Protein AF-0000000075777734 (afdb_homodimer)

Nearest PDB structures (foldseek):
  2xh1-assembly1_B  TM=9.268E-01  e=5.596E-45  Homo sapiens
  4gdy-assembly1_B  TM=9.272E-01  e=5.596E-45  Homo sapiens
  6t8p-assembly1_B  TM=9.255E-01  e=2.211E-43  Homo sapiens
  6t8p-assembly1_A  TM=9.223E-01  e=2.759E-42  Homo sapiens
  3av7-assembly1_C  TM=8.295E-01  e=6.062E-33  Pyrococcus horikoshii OT3

Structure (mmCIF, N/CA/C/O backbone):
data_AF-0000000075777734-model_v1
#
loop_
_entity.id
_entity.type
_entity.pdbx_description
1 polymer 'Kynurenine/alpha-aminoadipate aminotransferase, mitochondrial'
#
loop_
_atom_site.group_PDB
_atom_site.id
_atom_site.type_symbol
_atom_site.label_atom_id
_atom_site.label_alt_id
_atom_site.label_comp_id
_atom_site.label_asym_id
_atom_site.label_entity_id
_atom_site.label_seq_id
_atom_site.pdbx_PDB_ins_code
_atom_site.Cartn_x
_atom_site.Cartn_y
_atom_site.Cartn_z
_atom_site.occupancy
_atom_site.B_iso_or_equiv
_atom_site.auth_seq_id
_atom_site.auth_comp_id
_atom_site.auth_asym_id
_atom_site.auth_atom_id
_atom_site.pdbx_PDB_model_num
ATOM 1 N N . MET A 1 1 ? 16.562 51.344 -42.406 1 36.31 1 MET A N 1
ATOM 2 C CA . MET A 1 1 ? 15.43 50.625 -41.812 1 36.31 1 MET A CA 1
ATOM 3 C C . MET A 1 1 ? 15.875 49.312 -41.188 1 36.31 1 MET A C 1
ATOM 5 O O . MET A 1 1 ? 15.148 48.719 -40.406 1 36.31 1 MET A O 1
ATOM 9 N N . LYS A 1 2 ? 17 48.844 -41.688 1 43.5 2 LYS A N 1
ATOM 10 C CA . LYS A 1 2 ? 17.5 47.531 -41.25 1 43.5 2 LYS A CA 1
ATOM 11 C C . LYS A 1 2 ? 18.203 47.625 -39.906 1 43.5 2 LYS A C 1
ATOM 13 O O . LYS A 1 2 ? 18.219 46.656 -39.156 1 43.5 2 LYS A O 1
ATOM 18 N N . LYS A 1 3 ? 18.938 48.688 -39.562 1 49.81 3 LYS A N 1
ATOM 19 C CA . LYS A 1 3 ? 19.656 48.781 -38.281 1 49.81 3 LYS A CA 1
ATOM 20 C C . LYS A 1 3 ? 18.688 48.875 -37.125 1 49.81 3 LYS A C 1
ATOM 22 O O . LYS A 1 3 ? 18.969 48.375 -36.031 1 49.81 3 LYS A O 1
ATOM 27 N N . GLU A 1 4 ? 17.547 49.562 -37.375 1 45.34 4 GLU A N 1
ATOM 28 C CA . GLU A 1 4 ? 16.609 49.656 -36.25 1 45.34 4 GLU A CA 1
ATOM 29 C C . GLU A 1 4 ? 15.945 48.312 -35.969 1 45.34 4 GLU A C 1
ATOM 31 O O . GLU A 1 4 ? 15.547 48.062 -34.812 1 45.34 4 GLU A O 1
ATOM 36 N N . LEU A 1 5 ? 15.844 47.375 -36.906 1 46.91 5 LEU A N 1
ATOM 37 C CA . LEU A 1 5 ? 15.242 46.062 -36.688 1 46.91 5 LEU A CA 1
ATOM 38 C C . LEU A 1 5 ? 16.188 45.156 -35.875 1 46.91 5 LEU A C 1
ATOM 40 O O . LEU A 1 5 ? 15.75 44.438 -34.969 1 46.91 5 LEU A O 1
ATOM 44 N N . VAL A 1 6 ? 17.5 45.25 -36.062 1 50.84 6 VAL A N 1
ATOM 45 C CA . VAL A 1 6 ? 18.406 44.375 -35.344 1 50.84 6 VAL A CA 1
ATOM 46 C C . VAL A 1 6 ? 18.453 44.812 -33.875 1 50.84 6 VAL A C 1
ATOM 48 O O . VAL A 1 6 ? 18.562 43.938 -32.969 1 50.84 6 VAL A O 1
ATOM 51 N N . LYS A 1 7 ? 18.344 46.125 -33.562 1 44.66 7 LYS A N 1
ATOM 52 C CA . LYS A 1 7 ? 18.328 46.562 -32.188 1 44.66 7 LYS A CA 1
ATOM 53 C C . LYS A 1 7 ? 17.047 46.156 -31.484 1 44.66 7 LYS A C 1
ATOM 55 O O . LYS A 1 7 ? 17.062 45.812 -30.297 1 44.66 7 LYS A O 1
ATOM 60 N N . ARG A 1 8 ? 15.945 46.094 -32.219 1 43.28 8 ARG A N 1
ATOM 61 C CA . ARG A 1 8 ? 14.711 45.625 -31.594 1 43.28 8 ARG A CA 1
ATOM 62 C C . ARG A 1 8 ? 14.75 44.125 -31.359 1 43.28 8 ARG A C 1
ATOM 64 O O . ARG A 1 8 ? 14.234 43.656 -30.344 1 43.28 8 ARG A O 1
ATOM 71 N N . LEU A 1 9 ? 15.383 43.344 -32.25 1 47.84 9 LEU A N 1
ATOM 72 C CA . LEU A 1 9 ? 15.508 41.906 -32.031 1 47.84 9 LEU A CA 1
ATOM 73 C C . LEU A 1 9 ? 16.469 41.594 -30.875 1 47.84 9 LEU A C 1
ATOM 75 O O . LEU A 1 9 ? 16.234 40.719 -30.062 1 47.84 9 LEU A O 1
ATOM 79 N N . LEU A 1 10 ? 17.547 42.375 -30.734 1 47.16 10 LEU A N 1
ATOM 80 C CA . LEU A 1 10 ? 18.453 42.156 -29.609 1 47.16 10 LEU A CA 1
ATOM 81 C C . LEU A 1 10 ? 17.828 42.562 -28.297 1 47.16 10 LEU A C 1
ATOM 83 O O . LEU A 1 10 ? 18.016 41.938 -27.266 1 47.16 10 LEU A O 1
ATOM 87 N N . ARG A 1 11 ? 16.953 43.594 -28.312 1 46.25 11 ARG A N 1
ATOM 88 C CA . ARG A 1 11 ? 16.25 43.969 -27.094 1 46.25 11 ARG A CA 1
ATOM 89 C C . ARG A 1 11 ? 15.188 42.938 -26.75 1 46.25 11 ARG A C 1
ATOM 91 O O . ARG A 1 11 ? 14.922 42.656 -25.562 1 46.25 11 ARG A O 1
ATOM 98 N N . THR A 1 12 ? 14.562 42.375 -27.766 1 46.41 12 THR A N 1
ATOM 99 C CA . THR A 1 12 ? 13.602 41.312 -27.484 1 46.41 12 THR A CA 1
ATOM 100 C C . THR A 1 12 ? 14.32 40.062 -26.984 1 46.41 12 THR A C 1
ATOM 102 O O . THR A 1 12 ? 13.82 39.344 -26.094 1 46.41 12 THR A O 1
ATOM 105 N N . HIS A 1 13 ? 15.523 39.844 -27.453 1 48.22 13 HIS A N 1
ATOM 106 C CA . HIS A 1 13 ? 16.297 38.719 -26.922 1 48.22 13 HIS A CA 1
ATOM 107 C C . HIS A 1 13 ? 16.734 39 -25.484 1 48.22 13 HIS A C 1
ATOM 109 O O . HIS A 1 13 ? 16.766 38.062 -24.656 1 48.22 13 HIS A O 1
ATOM 115 N N . GLN A 1 14 ? 17.047 40.219 -25.203 1 45.22 14 GLN A N 1
ATOM 116 C CA . GLN A 1 14 ? 17.438 40.531 -23.828 1 45.22 14 GLN A CA 1
ATOM 117 C C . GLN A 1 14 ? 16.234 40.469 -22.891 1 45.22 14 GLN A C 1
ATOM 119 O O . GLN A 1 14 ? 16.344 40.031 -21.75 1 45.22 14 GLN A O 1
ATOM 124 N N . VAL A 1 15 ? 15.07 40.844 -23.406 1 46.69 15 VAL A N 1
ATOM 125 C CA . VAL A 1 15 ? 13.875 40.75 -22.578 1 46.69 15 VAL A CA 1
ATOM 126 C C . VAL A 1 15 ? 13.477 39.281 -22.391 1 46.69 15 VAL A C 1
ATOM 128 O O . VAL A 1 15 ? 13.094 38.875 -21.297 1 46.69 15 VAL A O 1
ATOM 131 N N . PHE A 1 16 ? 13.703 38.469 -23.406 1 43.38 16 PHE A N 1
ATOM 132 C CA . PHE A 1 16 ? 13.414 37.031 -23.25 1 43.38 16 PHE A CA 1
ATOM 133 C C . PHE A 1 16 ? 14.398 36.375 -22.297 1 43.38 16 PHE A C 1
ATOM 135 O O . PHE A 1 16 ? 14.023 35.531 -21.484 1 43.38 16 PHE A O 1
ATOM 142 N N . CYS A 1 17 ? 15.648 36.812 -22.359 1 41.97 17 CYS A N 1
ATOM 143 C CA . CYS A 1 17 ? 16.641 36.281 -21.422 1 41.97 17 CYS A CA 1
ATOM 144 C C . CYS A 1 17 ? 16.375 36.781 -20 1 41.97 17 CYS A C 1
ATOM 146 O O . CYS A 1 17 ? 16.578 36.062 -19.031 1 41.97 17 CYS A O 1
ATOM 148 N N . LEU A 1 18 ? 15.93 37.969 -19.875 1 42.34 18 LEU A N 1
ATOM 149 C CA . LEU A 1 18 ? 15.633 38.531 -18.562 1 42.34 18 LEU A CA 1
ATOM 150 C C . LEU A 1 18 ? 14.359 37.906 -17.984 1 42.34 18 LEU A C 1
ATOM 152 O O . LEU A 1 18 ? 14.289 37.594 -16.797 1 42.34 18 LEU A O 1
ATOM 156 N N . VAL A 1 19 ? 13.398 37.75 -18.844 1 39.91 19 VAL A N 1
ATOM 157 C CA . VAL A 1 19 ? 12.18 37.062 -18.406 1 39.91 19 VAL A CA 1
ATOM 158 C C . VAL A 1 19 ? 12.477 35.625 -18.062 1 39.91 19 VAL A C 1
ATOM 160 O O . VAL A 1 19 ? 11.984 35.094 -17.062 1 39.91 19 VAL A O 1
ATOM 163 N N . ARG A 1 20 ? 13.312 35.062 -18.812 1 44.69 20 ARG A N 1
ATOM 164 C CA . ARG A 1 20 ? 13.75 33.688 -18.484 1 44.69 20 ARG A CA 1
ATOM 165 C C . ARG A 1 20 ? 14.57 33.688 -17.188 1 44.69 20 ARG A C 1
ATOM 167 O O . ARG A 1 20 ? 14.406 32.781 -16.359 1 44.69 20 ARG A O 1
ATOM 174 N N . ASN A 1 21 ? 15.43 34.594 -17.078 1 46.38 21 ASN A N 1
ATOM 175 C CA . ASN A 1 21 ? 16.266 34.719 -15.883 1 46.38 21 ASN A CA 1
ATOM 176 C C . ASN A 1 21 ? 15.43 35.031 -14.648 1 46.38 21 ASN A C 1
ATOM 178 O O . ASN A 1 21 ? 15.664 34.5 -13.562 1 46.38 21 ASN A O 1
ATOM 182 N N . ASN A 1 22 ? 14.461 35.906 -14.766 1 45.31 22 ASN A N 1
ATOM 183 C CA . ASN A 1 22 ? 13.594 36.25 -13.641 1 45.31 22 ASN A CA 1
ATOM 184 C C . ASN A 1 22 ? 12.648 35.094 -13.305 1 45.31 22 ASN A C 1
ATOM 186 O O . ASN A 1 22 ? 12.359 34.844 -12.133 1 45.31 22 ASN A O 1
ATOM 190 N N . SER A 1 23 ? 12.195 34.5 -14.352 1 48.75 23 SER A N 1
ATOM 191 C CA . SER A 1 23 ? 11.344 33.312 -14.148 1 48.75 23 SER A CA 1
ATOM 192 C C . SER A 1 23 ? 12.117 32.188 -13.492 1 48.75 23 SER A C 1
ATOM 194 O O . SER A 1 23 ? 11.602 31.516 -12.594 1 48.75 23 SER A O 1
ATOM 196 N N . THR A 1 24 ? 13.32 32.031 -13.883 1 54.84 24 THR A N 1
ATOM 197 C CA . THR A 1 24 ? 14.156 31 -13.305 1 54.84 24 THR A CA 1
ATOM 198 C C . THR A 1 24 ? 14.5 31.328 -11.852 1 54.84 24 THR A C 1
ATOM 200 O O . THR A 1 24 ? 14.5 30.453 -10.992 1 54.84 24 THR A O 1
ATOM 203 N N . LYS A 1 25 ? 14.734 32.625 -11.461 1 50.94 25 LYS A N 1
ATOM 204 C CA . LYS A 1 25 ? 15.055 33.031 -10.102 1 50.94 25 LYS A CA 1
ATOM 205 C C . LYS A 1 25 ? 13.852 32.875 -9.18 1 50.94 25 LYS A C 1
ATOM 207 O O . LYS A 1 25 ? 13.992 32.469 -8.023 1 50.94 25 LYS A O 1
ATOM 212 N N . SER A 1 26 ? 12.758 33.25 -9.805 1 60.56 26 SER A N 1
ATOM 213 C CA . SER A 1 26 ? 11.523 33.125 -9.031 1 60.56 26 SER A CA 1
ATOM 214 C C . SER A 1 26 ? 11.211 31.656 -8.734 1 60.56 26 SER A C 1
ATOM 216 O O . SER A 1 26 ? 10.836 31.312 -7.609 1 60.56 26 SER A O 1
ATOM 218 N N . VAL A 1 27 ? 11.547 30.859 -9.695 1 70 27 VAL A N 1
ATOM 219 C CA . VAL A 1 27 ? 11.383 29.422 -9.5 1 70 27 VAL A CA 1
ATOM 220 C C . VAL A 1 27 ? 12.359 28.922 -8.438 1 70 27 VAL A C 1
ATOM 222 O O . VAL A 1 27 ? 11.977 28.172 -7.535 1 70 27 VAL A O 1
ATOM 225 N N . ASP A 1 28 ? 13.484 29.469 -8.516 1 70.5 28 ASP A N 1
ATOM 226 C CA . ASP A 1 28 ? 14.539 29 -7.621 1 70.5 28 ASP A CA 1
ATOM 227 C C . ASP A 1 28 ? 14.234 29.359 -6.168 1 70.5 28 ASP A C 1
ATOM 229 O O . ASP A 1 28 ? 14.461 28.547 -5.262 1 70.5 28 ASP A O 1
ATOM 233 N N . ASN A 1 29 ? 13.672 30.484 -5.988 1 78.69 29 ASN A N 1
ATOM 234 C CA . ASN A 1 29 ? 13.383 30.906 -4.621 1 78.69 29 ASN A CA 1
ATOM 235 C C . ASN A 1 29 ? 12.195 30.141 -4.039 1 78.69 29 ASN A C 1
ATOM 237 O O . ASN A 1 29 ? 12.172 29.844 -2.842 1 78.69 29 ASN A O 1
ATOM 241 N N . PHE A 1 30 ? 11.328 29.75 -4.883 1 84.88 30 PHE A N 1
ATOM 242 C CA . PHE A 1 30 ? 10.133 29.031 -4.449 1 84.88 30 PHE A CA 1
ATOM 243 C C . PHE A 1 30 ? 10.477 27.609 -4.016 1 84.88 30 PHE A C 1
ATOM 245 O O . PHE A 1 30 ? 9.828 27.062 -3.127 1 84.88 30 PHE A O 1
ATOM 252 N N . LEU A 1 31 ? 11.5 27.094 -4.586 1 88.25 31 LEU A N 1
ATOM 253 C CA . LEU A 1 31 ? 11.852 25.703 -4.344 1 88.25 31 LEU A CA 1
ATOM 254 C C . LEU A 1 31 ? 13.031 25.594 -3.383 1 88.25 31 LEU A C 1
ATOM 256 O O . LEU A 1 31 ? 13.703 24.562 -3.324 1 88.25 31 LEU A O 1
ATOM 260 N N . LYS A 1 32 ? 13.289 26.641 -2.619 1 90.19 32 LYS A N 1
ATOM 261 C CA . LYS A 1 32 ? 14.445 26.625 -1.736 1 90.19 32 LYS A CA 1
ATOM 262 C C . LYS A 1 32 ? 14.047 26.297 -0.302 1 90.19 32 LYS A C 1
ATOM 264 O O . LYS A 1 32 ? 13.43 27.109 0.381 1 90.19 32 LYS A O 1
ATOM 269 N N . PHE A 1 33 ? 14.523 25.172 0.174 1 95 33 PHE A N 1
ATOM 270 C CA . PHE A 1 33 ? 14.242 24.719 1.535 1 95 33 PHE A CA 1
ATOM 271 C C . PHE A 1 33 ? 15.523 24.312 2.25 1 95 33 PHE A C 1
ATOM 273 O O . PHE A 1 33 ? 15.555 23.312 2.967 1 95 33 PHE A O 1
ATOM 280 N N . TYR A 1 34 ? 16.625 25.016 2.037 1 93.38 34 TYR A N 1
ATOM 281 C CA . TYR A 1 34 ? 17.906 24.844 2.691 1 93.38 34 TYR A CA 1
ATOM 282 C C . TYR A 1 34 ? 18.516 26.188 3.07 1 93.38 34 TYR A C 1
ATOM 284 O O . TYR A 1 34 ? 18.125 27.234 2.531 1 93.38 34 TYR A O 1
ATOM 292 N N . SER A 1 35 ? 19.406 26.109 4.066 1 87.75 35 SER A N 1
ATOM 293 C CA . SER A 1 35 ? 20.094 27.328 4.492 1 87.75 35 SER A CA 1
ATOM 294 C C . SER A 1 35 ? 21.375 27.547 3.674 1 87.75 35 SER A C 1
ATOM 296 O O . SER A 1 35 ? 22 26.578 3.238 1 87.75 35 SER A O 1
ATOM 298 N N . GLU A 1 36 ? 21.641 28.75 3.299 1 76.94 36 GLU A N 1
ATOM 299 C CA . GLU A 1 36 ? 22.875 29.062 2.586 1 76.94 36 GLU A CA 1
ATOM 300 C C . GLU A 1 36 ? 24.094 28.859 3.48 1 76.94 36 GLU A C 1
ATOM 302 O O . GLU A 1 36 ? 25.188 28.562 2.99 1 76.94 36 GLU A O 1
ATOM 307 N N . GLN A 1 37 ? 24.047 29.078 4.832 1 64.5 37 GLN A N 1
ATOM 308 C CA . GLN A 1 37 ? 25.156 28.938 5.762 1 64.5 37 GLN A CA 1
ATOM 309 C C . GLN A 1 37 ? 25.344 27.484 6.172 1 64.5 37 GLN A C 1
ATOM 311 O O . GLN A 1 37 ? 24.453 26.859 6.754 1 64.5 37 GLN A O 1
ATOM 316 N N . ASN A 1 38 ? 25.922 26.719 5.328 1 54.91 38 ASN A N 1
ATOM 317 C CA . ASN A 1 38 ? 26.156 25.312 5.633 1 54.91 38 ASN A CA 1
ATOM 318 C C . ASN A 1 38 ? 26.906 25.141 6.949 1 54.91 38 ASN A C 1
ATOM 320 O O . ASN A 1 38 ? 28.141 25.234 6.984 1 54.91 38 ASN A O 1
ATOM 324 N N . CYS A 1 39 ? 26.422 25.625 7.945 1 50.66 39 CYS A N 1
ATOM 325 C CA . CYS A 1 39 ? 27.25 25.391 9.133 1 50.66 39 CYS A CA 1
ATOM 326 C C . CYS A 1 39 ? 27.344 23.906 9.445 1 50.66 39 CYS A C 1
ATOM 328 O O . CYS A 1 39 ? 26.562 23.375 10.234 1 50.66 39 CYS A O 1
ATOM 330 N N . VAL A 1 40 ? 27.719 23.094 8.5 1 51.97 40 VAL A N 1
ATOM 331 C CA . VAL A 1 40 ? 27.891 21.672 8.773 1 51.97 40 VAL A CA 1
ATOM 332 C C . VAL A 1 40 ? 28.844 21.5 9.961 1 51.97 40 VAL A C 1
ATOM 334 O O . VAL A 1 40 ? 30.047 21.719 9.836 1 51.97 40 VAL A O 1
ATOM 337 N N . THR A 1 41 ? 28.531 21.953 11.094 1 56.72 41 THR A N 1
ATOM 338 C CA . THR A 1 41 ? 29.453 21.594 12.164 1 56.72 41 THR A CA 1
ATOM 339 C C . THR A 1 41 ? 29.453 20.094 12.414 1 56.72 41 THR A C 1
ATOM 341 O O . THR A 1 41 ? 28.391 19.469 12.477 1 56.72 41 THR A O 1
ATOM 344 N N . ASN A 1 42 ? 30.484 19.344 11.953 1 66.94 42 ASN A N 1
ATOM 345 C CA . ASN A 1 42 ? 30.844 17.953 12.195 1 66.94 42 ASN A CA 1
ATOM 346 C C . ASN A 1 42 ? 30.844 17.625 13.688 1 66.94 42 ASN A C 1
ATOM 348 O O . ASN A 1 42 ? 31.812 17.062 14.195 1 66.94 42 ASN A O 1
ATOM 352 N N . LYS A 1 43 ? 29.859 18.062 14.367 1 84.69 43 LYS A N 1
ATOM 353 C CA . LYS A 1 43 ? 29.781 17.875 15.812 1 84.69 43 LYS A CA 1
ATOM 354 C C . LYS A 1 43 ? 29.484 16.422 16.156 1 84.69 43 LYS A C 1
ATOM 356 O O . LYS A 1 43 ? 29.969 15.906 17.172 1 84.69 43 LYS A O 1
ATOM 361 N N . TYR A 1 44 ? 28.75 15.758 15.266 1 93.38 44 TYR A N 1
ATOM 362 C CA . TYR A 1 44 ? 28.344 14.383 15.523 1 93.38 44 TYR A CA 1
ATOM 363 C C . TYR A 1 44 ? 28.766 13.469 14.383 1 93.38 44 TYR A C 1
ATOM 365 O O . TYR A 1 44 ? 28.906 13.906 13.234 1 93.38 44 TYR A O 1
ATOM 373 N N . ARG A 1 45 ? 28.969 12.266 14.703 1 93.56 45 ARG A N 1
ATOM 374 C CA . ARG A 1 45 ? 29.391 11.305 13.688 1 93.56 45 ARG A CA 1
ATOM 375 C C . ARG A 1 45 ? 28.203 10.867 12.82 1 93.56 45 ARG A C 1
ATOM 377 O O . ARG A 1 45 ? 27.078 10.758 13.312 1 93.56 45 ARG A O 1
ATOM 384 N N . VAL A 1 46 ? 28.578 10.562 11.586 1 96.06 46 VAL A N 1
ATOM 385 C CA . VAL A 1 46 ? 27.578 10.023 10.664 1 96.06 46 VAL A CA 1
ATOM 386 C C . VAL A 1 46 ? 27.266 8.578 11.039 1 96.06 46 VAL A C 1
ATOM 388 O O . VAL A 1 46 ? 28.172 7.789 11.32 1 96.06 46 VAL A O 1
ATOM 391 N N . LEU A 1 47 ? 26.016 8.242 11.062 1 97.56 47 LEU A N 1
ATOM 392 C CA . LEU A 1 47 ? 25.609 6.879 11.375 1 97.56 47 LEU A CA 1
ATOM 393 C C . LEU A 1 47 ? 26.016 5.922 10.258 1 97.56 47 LEU A C 1
ATOM 395 O O . LEU A 1 47 ? 25.938 6.277 9.078 1 97.56 47 LEU A O 1
ATOM 399 N N . THR A 1 48 ? 26.422 4.691 10.641 1 96.38 48 THR A N 1
ATOM 400 C CA . THR A 1 48 ? 26.75 3.621 9.703 1 96.38 48 THR A CA 1
ATOM 401 C C . THR A 1 48 ? 25.594 2.617 9.625 1 96.38 48 THR A C 1
ATOM 403 O O . THR A 1 48 ? 24.656 2.676 10.422 1 96.38 48 THR A O 1
ATOM 406 N N . GLY A 1 49 ? 25.734 1.751 8.664 1 95.94 49 GLY A N 1
ATOM 407 C CA . GLY A 1 49 ? 24.75 0.702 8.539 1 95.94 49 GLY A CA 1
ATOM 408 C C . GLY A 1 49 ? 24.5 -0.049 9.828 1 95.94 49 GLY A C 1
ATOM 409 O O . GLY A 1 49 ? 23.359 -0.365 10.164 1 95.94 49 GLY A O 1
ATOM 410 N N . GLN A 1 50 ? 25.5 -0.339 10.555 1 96.06 50 GLN A N 1
ATOM 411 C CA . GLN A 1 50 ? 25.422 -1.095 11.797 1 96.06 50 GLN A CA 1
ATOM 412 C C . GLN A 1 50 ? 24.703 -0.296 12.883 1 96.06 50 GLN A C 1
ATOM 414 O O . GLN A 1 50 ? 24.016 -0.87 13.734 1 96.06 50 GLN A O 1
ATOM 419 N N . ASP A 1 51 ? 24.859 1.043 12.875 1 97.62 51 ASP A N 1
ATOM 420 C CA . ASP A 1 51 ? 24.25 1.902 13.891 1 97.62 51 ASP A CA 1
ATOM 421 C C . ASP A 1 51 ? 22.734 1.852 13.805 1 97.62 51 ASP A C 1
ATOM 423 O O . ASP A 1 51 ? 22.047 2.029 14.812 1 97.62 51 ASP A O 1
ATOM 427 N N . TYR A 1 52 ? 22.203 1.524 12.633 1 98.31 52 TYR A N 1
ATOM 428 C CA . TYR A 1 52 ? 20.766 1.577 12.422 1 98.31 52 TYR A CA 1
ATOM 429 C C . TYR A 1 52 ? 20.078 0.333 12.992 1 98.31 52 TYR A C 1
ATOM 431 O O . TYR A 1 52 ? 18.859 0.302 13.148 1 98.31 52 TYR A O 1
ATOM 439 N N . VAL A 1 53 ? 20.797 -0.722 13.297 1 97.25 53 VAL A N 1
ATOM 440 C CA . VAL A 1 53 ? 20.25 -2.004 13.727 1 97.25 53 VAL A CA 1
ATOM 441 C C . VAL A 1 53 ? 19.375 -1.803 14.969 1 97.25 53 VAL A C 1
ATOM 443 O O . VAL A 1 53 ? 18.328 -2.438 15.109 1 97.25 53 VAL A O 1
ATOM 446 N N . ARG A 1 54 ? 19.75 -0.929 15.836 1 96.62 54 ARG A N 1
ATOM 447 C CA . ARG A 1 54 ? 19.016 -0.726 17.078 1 96.62 54 ARG A CA 1
ATOM 448 C C . ARG A 1 54 ? 17.625 -0.141 16.812 1 96.62 54 ARG A C 1
ATOM 450 O O . ARG A 1 54 ? 16.734 -0.235 17.656 1 96.62 54 ARG A O 1
ATOM 457 N N . PHE A 1 55 ? 17.516 0.57 15.703 1 98.25 55 PHE A N 1
ATOM 458 C CA . PHE A 1 55 ? 16.25 1.23 15.391 1 98.25 55 PHE A CA 1
ATOM 459 C C . PHE A 1 55 ? 15.281 0.258 14.742 1 98.25 55 PHE A C 1
ATOM 461 O O . PHE A 1 55 ? 14.062 0.485 14.758 1 98.25 55 PHE A O 1
ATOM 468 N N . ILE A 1 56 ? 15.766 -0.795 14.125 1 98.25 56 ILE A N 1
ATOM 469 C CA . ILE A 1 56 ? 14.969 -1.684 13.281 1 98.25 56 ILE A CA 1
ATOM 470 C C . ILE A 1 56 ? 14.195 -2.668 14.156 1 98.25 56 ILE A C 1
ATOM 472 O O . ILE A 1 56 ? 14.773 -3.301 15.047 1 98.25 56 ILE A O 1
ATOM 476 N N . SER A 1 57 ? 12.875 -2.766 13.953 1 97.94 57 SER A N 1
ATOM 477 C CA . SER A 1 57 ? 12.023 -3.689 14.703 1 97.94 57 SER A CA 1
ATOM 478 C C . SER A 1 57 ? 12.367 -5.141 14.375 1 97.94 57 SER A C 1
ATOM 480 O O . SER A 1 57 ? 12.922 -5.43 13.312 1 97.94 57 SER A O 1
ATOM 482 N N . LYS A 1 58 ? 12 -6.035 15.258 1 96.56 58 LYS A N 1
ATOM 483 C CA . LYS A 1 58 ? 12.219 -7.461 15.055 1 96.56 58 LYS A CA 1
ATOM 484 C C . LYS A 1 58 ? 11.484 -7.961 13.812 1 96.56 58 LYS A C 1
ATOM 486 O O . LYS A 1 58 ? 12.062 -8.68 12.992 1 96.56 58 LYS A O 1
ATOM 491 N N . LYS A 1 59 ? 10.289 -7.605 13.68 1 95.69 59 LYS A N 1
ATOM 492 C CA . LYS A 1 59 ? 9.477 -8.023 12.547 1 95.69 59 LYS A CA 1
ATOM 493 C C . LYS A 1 59 ? 10.117 -7.617 11.227 1 95.69 59 LYS A C 1
ATOM 495 O O . LYS A 1 59 ? 10.211 -8.422 10.297 1 95.69 59 LYS A O 1
ATOM 500 N N . ASN A 1 60 ? 10.516 -6.402 11.156 1 96.31 60 ASN A N 1
ATOM 501 C CA . ASN A 1 60 ? 11.109 -5.906 9.914 1 96.31 60 ASN A CA 1
ATOM 502 C C . ASN A 1 60 ? 12.461 -6.562 9.633 1 96.31 60 ASN A C 1
ATOM 504 O O . ASN A 1 60 ? 12.828 -6.777 8.477 1 96.31 60 ASN A O 1
ATOM 508 N N . SER A 1 61 ? 13.211 -6.887 10.68 1 96.62 61 SER A N 1
ATOM 509 C CA . SER A 1 61 ? 14.523 -7.508 10.516 1 96.62 61 SER A CA 1
ATOM 510 C C . SER A 1 61 ? 14.406 -8.891 9.891 1 96.62 61 SER A C 1
ATOM 512 O O . SER A 1 61 ? 15.383 -9.414 9.344 1 96.62 61 SER A O 1
ATOM 514 N N . LEU A 1 62 ? 13.227 -9.453 9.891 1 95.69 62 LEU A N 1
ATOM 515 C CA . LEU A 1 62 ? 13.008 -10.812 9.414 1 95.69 62 LEU A CA 1
ATOM 516 C C . LEU A 1 62 ? 12.578 -10.812 7.949 1 95.69 62 LEU A C 1
ATOM 518 O O . LEU A 1 62 ? 12.461 -11.867 7.328 1 95.69 62 LEU A O 1
ATOM 522 N N . ARG A 1 63 ? 12.383 -9.633 7.406 1 95.44 63 ARG A N 1
ATOM 523 C CA . ARG A 1 63 ? 11.992 -9.562 6 1 95.44 63 ARG A CA 1
ATOM 524 C C . ARG A 1 63 ? 13.156 -9.922 5.086 1 95.44 63 ARG A C 1
ATOM 526 O O . ARG A 1 63 ? 14.305 -9.555 5.355 1 95.44 63 ARG A O 1
ATOM 533 N N . GLU A 1 64 ? 12.883 -10.656 4.059 1 91.19 64 GLU A N 1
ATOM 534 C CA . GLU A 1 64 ? 13.836 -11.094 3.045 1 91.19 64 GLU A CA 1
ATOM 535 C C . GLU A 1 64 ? 13.336 -10.773 1.639 1 91.19 64 GLU A C 1
ATOM 537 O O . GLU A 1 64 ? 12.125 -10.672 1.415 1 91.19 64 GLU A O 1
ATOM 542 N N . PRO A 1 65 ? 14.266 -10.57 0.814 1 87.25 65 PRO A N 1
ATOM 543 C CA . PRO A 1 65 ? 13.828 -10.312 -0.561 1 87.25 65 PRO A CA 1
ATOM 544 C C . PRO A 1 65 ? 13.25 -11.555 -1.234 1 87.25 65 PRO A C 1
ATOM 546 O O . PRO A 1 65 ? 13.609 -12.68 -0.884 1 87.25 65 PRO A O 1
ATOM 549 N N . ALA A 1 66 ? 12.344 -11.258 -2.129 1 83.44 66 ALA A N 1
ATOM 550 C CA . ALA A 1 66 ? 11.914 -12.336 -3.014 1 83.44 66 ALA A CA 1
ATOM 551 C C . ALA A 1 66 ? 12.992 -12.656 -4.051 1 83.44 66 ALA A C 1
ATOM 553 O O . ALA A 1 66 ? 13.484 -11.758 -4.734 1 83.44 66 ALA A O 1
ATOM 554 N N . LEU A 1 67 ? 13.328 -13.859 -4.148 1 78.62 67 LEU A N 1
ATOM 555 C CA . LEU A 1 67 ? 14.367 -14.273 -5.086 1 78.62 67 LEU A CA 1
ATOM 556 C C . LEU A 1 67 ? 13.992 -13.883 -6.512 1 78.62 67 LEU A C 1
ATOM 558 O O . LEU A 1 67 ? 14.859 -13.508 -7.305 1 78.62 67 LEU A O 1
ATOM 562 N N . THR A 1 68 ? 12.766 -13.945 -6.742 1 74.62 68 THR A N 1
ATOM 563 C CA . THR A 1 68 ? 12.305 -13.578 -8.078 1 74.62 68 THR A CA 1
ATOM 564 C C . THR A 1 68 ? 12.586 -12.102 -8.359 1 74.62 68 THR A C 1
ATOM 566 O O . THR A 1 68 ? 12.969 -11.742 -9.469 1 74.62 68 THR A O 1
ATOM 569 N N . ARG A 1 69 ? 12.477 -11.383 -7.383 1 70.88 69 ARG A N 1
ATOM 570 C CA . ARG A 1 69 ? 12.711 -9.953 -7.551 1 70.88 69 ARG A CA 1
ATOM 571 C C . ARG A 1 69 ? 14.195 -9.656 -7.688 1 70.88 69 ARG A C 1
ATOM 573 O O . ARG A 1 69 ? 14.594 -8.758 -8.438 1 70.88 69 ARG A O 1
ATOM 580 N N . LEU A 1 70 ? 14.938 -10.422 -7.023 1 69.88 70 LEU A N 1
ATOM 581 C CA . LEU A 1 70 ? 16.391 -10.305 -7.145 1 69.88 70 LEU A CA 1
ATOM 582 C C . LEU A 1 70 ? 16.844 -10.656 -8.555 1 69.88 70 LEU A C 1
ATOM 584 O O . LEU A 1 70 ? 17.688 -9.969 -9.133 1 69.88 70 LEU A O 1
ATOM 588 N N . LEU A 1 71 ? 16.172 -11.57 -9.062 1 71.19 71 LEU A N 1
ATOM 589 C CA . LEU A 1 71 ? 16.531 -12.016 -10.398 1 71.19 71 LEU A CA 1
ATOM 590 C C . LEU A 1 71 ? 16.078 -11 -11.445 1 71.19 71 LEU A C 1
ATOM 592 O O . LEU A 1 71 ? 16.797 -10.758 -12.43 1 71.19 71 LEU A O 1
ATOM 596 N N . ALA A 1 72 ? 14.914 -10.43 -11.148 1 64.69 72 ALA A N 1
ATOM 597 C CA . ALA A 1 72 ? 14.445 -9.375 -12.047 1 64.69 72 ALA A CA 1
ATOM 598 C C . ALA A 1 72 ? 15.43 -8.203 -12.07 1 64.69 72 ALA A C 1
ATOM 600 O O . ALA A 1 72 ? 15.719 -7.656 -13.133 1 64.69 72 ALA A O 1
ATOM 601 N N . ALA A 1 73 ? 15.914 -7.93 -10.906 1 63.34 73 ALA A N 1
ATOM 602 C CA . ALA A 1 73 ? 16.891 -6.848 -10.797 1 63.34 73 ALA A CA 1
ATOM 603 C C . ALA A 1 73 ? 18.188 -7.203 -11.516 1 63.34 73 ALA A C 1
ATOM 605 O O . ALA A 1 73 ? 18.797 -6.355 -12.18 1 63.34 73 ALA A O 1
ATOM 606 N N . LEU A 1 74 ? 18.562 -8.445 -11.461 1 65.88 74 LEU A N 1
ATOM 607 C CA . LEU A 1 74 ? 19.781 -8.922 -12.109 1 65.88 74 LEU A CA 1
ATOM 608 C C . LEU A 1 74 ? 19.609 -8.953 -13.625 1 65.88 74 LEU A C 1
ATOM 610 O O . LEU A 1 74 ? 20.531 -8.602 -14.367 1 65.88 74 LEU A O 1
ATOM 614 N N . ALA A 1 75 ? 18.391 -9.258 -14.016 1 65.38 75 ALA A N 1
ATOM 615 C CA . ALA A 1 75 ? 18.078 -9.32 -15.438 1 65.38 75 ALA A CA 1
ATOM 616 C C . ALA A 1 75 ? 18.203 -7.949 -16.094 1 65.38 75 ALA A C 1
ATOM 618 O O . ALA A 1 75 ? 18.641 -7.832 -17.234 1 65.38 75 ALA A O 1
ATOM 619 N N . CYS A 1 76 ? 17.828 -6.965 -15.289 1 59.06 76 CYS A N 1
ATOM 620 C CA . CYS A 1 76 ? 17.906 -5.602 -15.797 1 59.06 76 CYS A CA 1
ATOM 621 C C . CYS A 1 76 ? 19.344 -5.176 -16.031 1 59.06 76 CYS A C 1
ATOM 623 O O . CYS A 1 76 ? 19.609 -4.281 -16.828 1 59.06 76 CYS A O 1
ATOM 625 N N . LYS A 1 77 ? 20.281 -5.859 -15.367 1 60.62 77 LYS A N 1
ATOM 626 C CA . LYS A 1 77 ? 21.688 -5.504 -15.469 1 60.62 77 LYS A CA 1
ATOM 627 C C . LYS A 1 77 ? 22.375 -6.289 -16.578 1 60.62 77 LYS A C 1
ATOM 629 O O . LYS A 1 77 ? 23.516 -5.992 -16.953 1 60.62 77 LYS A O 1
ATOM 634 N N . MET A 1 78 ? 21.75 -7.207 -17.016 1 63.31 78 MET A N 1
ATOM 635 C CA . MET A 1 78 ? 22.375 -8.078 -18.016 1 63.31 78 MET A CA 1
ATOM 636 C C . MET A 1 78 ? 22.312 -7.445 -19.406 1 63.31 78 MET A C 1
ATOM 638 O O . MET A 1 78 ? 21.469 -6.578 -19.656 1 63.31 78 MET A O 1
ATOM 642 N N . ASP A 1 79 ? 23.234 -7.855 -20.141 1 66.19 79 ASP A N 1
ATOM 643 C CA . ASP A 1 79 ? 23.375 -7.371 -21.5 1 66.19 79 ASP A CA 1
ATOM 644 C C . ASP A 1 79 ? 22.078 -7.559 -22.297 1 66.19 79 ASP A C 1
ATOM 646 O O . ASP A 1 79 ? 21.328 -8.492 -22.047 1 66.19 79 ASP A O 1
ATOM 650 N N . LYS A 1 80 ? 21.875 -6.703 -23.141 1 64.62 80 LYS A N 1
ATOM 651 C CA . LYS A 1 80 ? 20.703 -6.605 -24 1 64.62 80 LYS A CA 1
ATOM 652 C C . LYS A 1 80 ? 20.531 -7.871 -24.844 1 64.62 80 LYS A C 1
ATOM 654 O O . LYS A 1 80 ? 19.453 -8.125 -25.375 1 64.62 80 LYS A O 1
ATOM 659 N N . GLN A 1 81 ? 21.438 -8.688 -24.766 1 78 81 GLN A N 1
ATOM 660 C CA . GLN A 1 81 ? 21.344 -9.844 -25.641 1 78 81 GLN A CA 1
ATOM 661 C C . GLN A 1 81 ? 20.906 -11.086 -24.875 1 78 81 GLN A C 1
ATOM 663 O O . GLN A 1 81 ? 20.656 -12.141 -25.484 1 78 81 GLN A O 1
ATOM 668 N N . ALA A 1 82 ? 20.609 -10.953 -23.703 1 85.81 82 ALA A N 1
ATOM 669 C CA . ALA A 1 82 ? 20.219 -12.117 -22.922 1 85.81 82 ALA A CA 1
ATOM 670 C C . ALA A 1 82 ? 18.766 -12.5 -23.203 1 85.81 82 ALA A C 1
ATOM 672 O O . ALA A 1 82 ? 17.922 -11.625 -23.453 1 85.81 82 ALA A O 1
ATOM 673 N N . ILE A 1 83 ? 18.547 -13.852 -23.281 1 91.88 83 ILE A N 1
ATOM 674 C CA . ILE A 1 83 ? 17.203 -14.391 -23.453 1 91.88 83 ILE A CA 1
ATOM 675 C C . ILE A 1 83 ? 16.625 -14.781 -22.109 1 91.88 83 ILE A C 1
ATOM 677 O O . ILE A 1 83 ? 17.281 -15.461 -21.312 1 91.88 83 ILE A O 1
ATOM 681 N N . SER A 1 84 ? 15.422 -14.281 -21.828 1 90.94 84 SER A N 1
ATOM 682 C CA . SER A 1 84 ? 14.859 -14.547 -20.516 1 90.94 84 SER A CA 1
ATOM 683 C C . SER A 1 84 ? 13.664 -15.484 -20.594 1 90.94 84 SER A C 1
ATOM 685 O O . SER A 1 84 ? 12.766 -15.281 -21.422 1 90.94 84 SER A O 1
ATOM 687 N N . LEU A 1 85 ? 13.695 -16.516 -19.75 1 93.06 85 LEU A N 1
ATOM 688 C CA . LEU A 1 85 ? 12.555 -17.375 -19.484 1 93.06 85 LEU A CA 1
ATOM 689 C C . LEU A 1 85 ? 12.086 -17.234 -18.047 1 93.06 85 LEU A C 1
ATOM 691 O O . LEU A 1 85 ? 11.367 -18.094 -17.531 1 93.06 85 LEU A O 1
ATOM 695 N N . ALA A 1 86 ? 12.484 -16.141 -17.422 1 88.19 86 ALA A N 1
ATOM 696 C CA . ALA A 1 86 ? 12.305 -16.016 -15.969 1 88.19 86 ALA A CA 1
ATOM 697 C C . ALA A 1 86 ? 11.156 -15.055 -15.648 1 88.19 86 ALA A C 1
ATOM 699 O O . ALA A 1 86 ? 10.523 -15.18 -14.594 1 88.19 86 ALA A O 1
ATOM 700 N N . GLU A 1 87 ? 10.898 -14.164 -16.484 1 76.25 87 GLU A N 1
ATOM 701 C CA . GLU A 1 87 ? 10.07 -13.023 -16.109 1 76.25 87 GLU A CA 1
ATOM 702 C C . GLU A 1 87 ? 8.586 -13.391 -16.125 1 76.25 87 GLU A C 1
ATOM 704 O O . GLU A 1 87 ? 7.988 -13.539 -17.188 1 76.25 87 GLU A O 1
ATOM 709 N N . GLY A 1 88 ? 7.957 -13.5 -15.023 1 81.75 88 GLY A N 1
ATOM 710 C CA . GLY A 1 88 ? 6.539 -13.797 -14.898 1 81.75 88 GLY A CA 1
ATOM 711 C C . GLY A 1 88 ? 5.656 -12.57 -15 1 81.75 88 GLY A C 1
ATOM 712 O O . GLY A 1 88 ? 4.703 -12.414 -14.242 1 81.75 88 GLY A O 1
ATOM 713 N N . VAL A 1 89 ? 5.969 -11.648 -15.961 1 87.5 89 VAL A N 1
ATOM 714 C CA . VAL A 1 89 ? 5.199 -10.422 -16.141 1 87.5 89 VAL A CA 1
ATOM 715 C C . VAL A 1 89 ? 4.324 -10.539 -17.391 1 87.5 89 VAL A C 1
ATOM 717 O O . VAL A 1 89 ? 4.621 -11.32 -18.297 1 87.5 89 VAL A O 1
ATOM 720 N N . PRO A 1 90 ? 3.266 -9.812 -17.438 1 93.88 90 PRO A N 1
ATOM 721 C CA . PRO A 1 90 ? 2.389 -9.898 -18.609 1 93.88 90 PRO A CA 1
ATOM 722 C C . PRO A 1 90 ? 3.057 -9.391 -19.891 1 93.88 90 PRO A C 1
ATOM 724 O O . PRO A 1 90 ? 3.969 -8.562 -19.828 1 93.88 90 PRO A O 1
ATOM 727 N N . ASN A 1 91 ? 2.574 -9.961 -20.969 1 94.62 91 ASN A N 1
ATOM 728 C CA . ASN A 1 91 ? 2.959 -9.461 -22.281 1 94.62 91 ASN A CA 1
ATOM 729 C C . ASN A 1 91 ? 2.326 -8.102 -22.562 1 94.62 91 ASN A C 1
ATOM 731 O O . ASN A 1 91 ? 1.155 -7.875 -22.266 1 94.62 91 ASN A O 1
ATOM 735 N N . GLU A 1 92 ? 3.084 -7.25 -23.172 1 93.44 92 GLU A N 1
ATOM 736 C CA . GLU A 1 92 ? 2.555 -5.926 -23.469 1 93.44 92 GLU A CA 1
ATOM 737 C C . GLU A 1 92 ? 1.394 -6.008 -24.453 1 93.44 92 GLU A C 1
ATOM 739 O O . GLU A 1 92 ? 0.582 -5.086 -24.547 1 93.44 92 GLU A O 1
ATOM 744 N N . GLY A 1 93 ? 1.337 -7.082 -25.172 1 93.5 93 GLY A N 1
ATOM 745 C CA . GLY A 1 93 ? 0.277 -7.297 -26.141 1 93.5 93 GLY A CA 1
ATOM 746 C C . GLY A 1 93 ? -1.098 -7.41 -25.516 1 93.5 93 GLY A C 1
ATOM 747 O O . GLY A 1 93 ? -2.115 -7.273 -26.203 1 93.5 93 GLY A O 1
ATOM 748 N N . VAL A 1 94 ? -1.19 -7.645 -24.25 1 93.94 94 VAL A N 1
ATOM 749 C CA . VAL A 1 94 ? -2.496 -7.836 -23.625 1 93.94 94 VAL A CA 1
ATOM 750 C C . VAL A 1 94 ? -3.023 -6.5 -23.109 1 93.94 94 VAL A C 1
ATOM 752 O O . VAL A 1 94 ? -4.188 -6.398 -22.719 1 93.94 94 VAL A O 1
ATOM 755 N N . PHE A 1 95 ? -2.195 -5.469 -23.078 1 95.25 95 PHE A N 1
ATOM 756 C CA . PHE A 1 95 ? -2.641 -4.164 -22.594 1 95.25 95 PHE A CA 1
ATOM 757 C C . PHE A 1 95 ? -3.662 -3.557 -23.547 1 95.25 95 PHE A C 1
ATOM 759 O O . PHE A 1 95 ? -3.361 -3.324 -24.719 1 95.25 95 PHE A O 1
ATOM 766 N N . PRO A 1 96 ? -4.773 -3.193 -23.031 1 95.5 96 PRO A N 1
ATOM 767 C CA . PRO A 1 96 ? -5.789 -2.666 -23.938 1 95.5 96 PRO A CA 1
ATOM 768 C C . PRO A 1 96 ? -5.523 -1.219 -24.344 1 95.5 96 PRO A C 1
ATOM 770 O O . PRO A 1 96 ? -6.023 -0.76 -25.375 1 95.5 96 PRO A O 1
ATOM 773 N N . TYR A 1 97 ? -4.77 -0.512 -23.547 1 96.25 97 TYR A N 1
ATOM 774 C CA . TYR A 1 97 ? -4.562 0.913 -23.781 1 96.25 97 TYR A CA 1
ATOM 775 C C . TYR A 1 97 ? -3.252 1.159 -24.531 1 96.25 97 TYR A C 1
ATOM 777 O O . TYR A 1 97 ? -2.223 0.571 -24.188 1 96.25 97 TYR A O 1
ATOM 785 N N . THR A 1 98 ? -3.326 2.09 -25.516 1 96.31 98 THR A N 1
ATOM 786 C CA . THR A 1 98 ? -2.156 2.299 -26.359 1 96.31 98 THR A CA 1
ATOM 787 C C . THR A 1 98 ? -1.636 3.727 -26.219 1 96.31 98 THR A C 1
ATOM 789 O O . THR A 1 98 ? -0.495 4.016 -26.578 1 96.31 98 THR A O 1
ATOM 792 N N . ARG A 1 99 ? -2.467 4.551 -25.75 1 97.19 99 ARG A N 1
ATOM 793 C CA . ARG A 1 99 ? -2.121 5.965 -25.641 1 97.19 99 ARG A CA 1
ATOM 794 C C . ARG A 1 99 ? -2.928 6.641 -24.547 1 97.19 99 ARG A C 1
ATOM 796 O O . ARG A 1 99 ? -4.109 6.348 -24.359 1 97.19 99 ARG A O 1
ATOM 803 N N . LEU A 1 100 ? -2.256 7.547 -23.797 1 98.12 100 LEU A N 1
ATOM 804 C CA . LEU A 1 100 ? -2.904 8.383 -22.797 1 98.12 100 LEU A CA 1
ATOM 805 C C . LEU A 1 100 ? -2.635 9.859 -23.062 1 98.12 100 LEU A C 1
ATOM 807 O O . LEU A 1 100 ? -1.493 10.25 -23.312 1 98.12 100 LEU A O 1
ATOM 811 N N . GLN A 1 101 ? -3.697 10.602 -23.031 1 97.81 101 GLN A N 1
ATOM 812 C CA . GLN A 1 101 ? -3.609 12.055 -23.125 1 97.81 101 GLN A CA 1
ATOM 813 C C . GLN A 1 101 ? -4.375 12.727 -22 1 97.81 101 GLN A C 1
ATOM 815 O O . GLN A 1 101 ? -5.496 12.328 -21.672 1 97.81 101 GLN A O 1
ATOM 820 N N . MET A 1 102 ? -3.738 13.68 -21.391 1 97.31 102 MET A N 1
ATOM 821 C CA . MET A 1 102 ? -4.406 14.492 -20.375 1 97.31 102 MET A CA 1
ATOM 822 C C . MET A 1 102 ? -4.32 15.977 -20.734 1 97.31 102 MET A 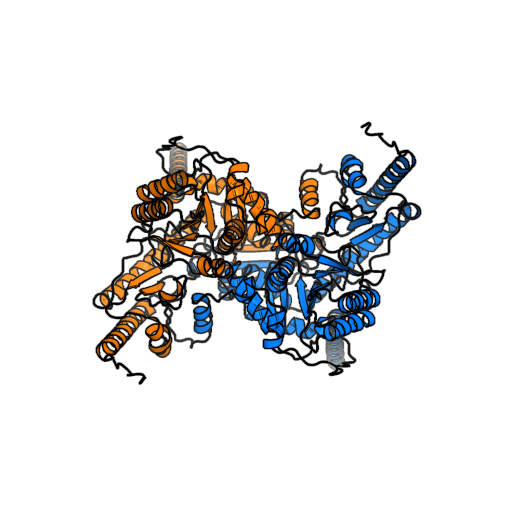C 1
ATOM 824 O O . MET A 1 102 ? -3.264 16.453 -21.141 1 97.31 102 MET A O 1
ATOM 828 N N . ASP A 1 103 ? -5.422 16.641 -20.562 1 97 103 ASP A N 1
ATOM 829 C CA . ASP A 1 103 ? -5.43 18.094 -20.672 1 97 103 ASP A CA 1
ATOM 830 C C . ASP A 1 103 ? -5.098 18.75 -19.344 1 97 103 ASP A C 1
ATOM 832 O O . ASP A 1 103 ? -5.508 18.266 -18.281 1 97 103 ASP A O 1
ATOM 836 N N . THR A 1 104 ? -4.336 19.844 -19.453 1 94.56 104 THR A N 1
ATOM 837 C CA . THR A 1 104 ? -3.973 20.594 -18.25 1 94.56 104 THR A CA 1
ATOM 838 C C . THR A 1 104 ? -4.555 22 -18.297 1 94.56 104 THR A C 1
ATOM 840 O O . THR A 1 104 ? -4.875 22.516 -19.375 1 94.56 104 THR A O 1
ATOM 843 N N . ARG A 1 105 ? -4.719 22.594 -17.156 1 90 105 ARG A N 1
ATOM 844 C CA . ARG A 1 105 ? -5.285 23.938 -17.062 1 90 105 ARG A CA 1
ATOM 845 C C . ARG A 1 105 ? -4.414 24.953 -17.781 1 90 105 ARG A C 1
ATOM 847 O O . ARG A 1 105 ? -4.918 25.938 -18.328 1 90 105 ARG A O 1
ATOM 854 N N . ASP A 1 106 ? -3.129 24.719 -17.875 1 88.44 106 ASP A N 1
ATOM 855 C CA . ASP A 1 106 ? -2.229 25.656 -18.531 1 88.44 106 ASP A CA 1
ATOM 856 C C . ASP A 1 106 ? -2.168 25.406 -20.031 1 88.44 106 ASP A C 1
ATOM 858 O O . ASP A 1 106 ? -1.434 26.094 -20.75 1 88.44 106 ASP A O 1
ATOM 862 N N . GLY A 1 107 ? -2.775 24.438 -20.531 1 90.75 107 GLY A N 1
ATOM 863 C CA . GLY A 1 107 ? -2.91 24.188 -21.953 1 90.75 107 GLY A CA 1
ATOM 864 C C . GLY A 1 107 ? -1.785 23.328 -22.516 1 90.75 107 GLY A C 1
ATOM 865 O O . GLY A 1 107 ? -1.826 22.938 -23.688 1 90.75 107 GLY A O 1
ATOM 866 N N . ARG A 1 108 ? -0.814 22.984 -21.812 1 89.06 108 ARG A N 1
ATOM 867 C CA . ARG A 1 108 ? 0.331 22.219 -22.297 1 89.06 108 ARG A CA 1
ATOM 868 C C . ARG A 1 108 ? -0.055 20.766 -22.578 1 89.06 108 ARG A C 1
ATOM 870 O O . ARG A 1 108 ? 0.392 20.188 -23.578 1 89.06 108 ARG A O 1
ATOM 877 N N . GLY A 1 109 ? -0.759 20.25 -21.672 1 91.88 109 GLY A N 1
ATOM 878 C CA . GLY A 1 109 ? -1.173 18.859 -21.812 1 91.88 109 GLY A CA 1
ATOM 879 C C . GLY A 1 109 ? -0.058 17.875 -21.516 1 91.88 109 GLY A C 1
ATOM 880 O O . GLY A 1 109 ? 1.078 18.266 -21.25 1 91.88 109 GLY A O 1
ATOM 881 N N . LEU A 1 110 ? -0.435 16.547 -21.531 1 94.19 110 LEU A N 1
ATOM 882 C CA . LEU A 1 110 ? 0.469 15.422 -21.297 1 94.19 110 LEU A CA 1
ATOM 883 C C . LEU A 1 110 ? 0.08 14.227 -22.172 1 94.19 110 LEU A C 1
ATOM 885 O O . LEU A 1 110 ? -1.104 13.922 -22.312 1 94.19 110 LEU A O 1
ATOM 889 N N . VAL A 1 111 ? 1.15 13.656 -22.828 1 96.31 111 VAL A N 1
ATOM 890 C CA . VAL A 1 111 ? 0.894 12.477 -23.656 1 96.31 111 VAL A CA 1
ATOM 891 C C . VAL A 1 111 ? 1.869 11.359 -23.281 1 96.31 111 VAL A C 1
ATOM 893 O O . VAL A 1 111 ? 3.064 11.609 -23.109 1 96.31 111 VAL A O 1
ATOM 896 N N . ILE A 1 112 ? 1.357 10.18 -23.094 1 97.31 112 ILE A N 1
ATOM 897 C CA . ILE A 1 112 ? 2.139 8.961 -22.906 1 97.31 112 ILE A CA 1
ATOM 898 C C . ILE A 1 112 ? 1.756 7.941 -23.984 1 97.31 112 ILE A C 1
ATOM 900 O O . ILE A 1 112 ? 0.594 7.539 -24.078 1 97.31 112 ILE A O 1
ATOM 904 N N . GLU A 1 113 ? 2.686 7.449 -24.766 1 96.5 113 GLU A N 1
ATOM 905 C CA . GLU A 1 113 ? 2.414 6.512 -25.844 1 96.5 113 GLU A CA 1
ATOM 906 C C . GLU A 1 113 ? 3.645 5.664 -26.172 1 96.5 113 GLU A C 1
ATOM 908 O O . GLU A 1 113 ? 4.703 5.852 -25.562 1 96.5 113 GLU A O 1
ATOM 913 N N . GLY A 1 114 ? 3.457 4.664 -27.016 1 94.62 114 GLY A N 1
ATOM 914 C CA . GLY A 1 114 ? 4.566 3.814 -27.422 1 94.62 114 GLY A CA 1
ATOM 915 C C . GLY A 1 114 ? 5.203 3.068 -26.266 1 94.62 114 GLY A C 1
ATOM 916 O O . GLY A 1 114 ? 4.508 2.441 -25.453 1 94.62 114 GLY A O 1
ATOM 917 N N . LYS A 1 115 ? 6.5 3.137 -26.25 1 94.69 115 LYS A N 1
ATOM 918 C CA . LYS A 1 115 ? 7.27 2.412 -25.234 1 94.69 115 LYS A CA 1
ATOM 919 C C . LYS A 1 115 ? 6.969 2.936 -23.828 1 94.69 115 LYS A C 1
ATOM 921 O O . LYS A 1 115 ? 6.945 2.166 -22.875 1 94.69 115 LYS A O 1
ATOM 926 N N . ASP A 1 116 ? 6.73 4.203 -23.75 1 96.19 116 ASP A N 1
ATOM 927 C CA . ASP A 1 116 ? 6.438 4.801 -22.453 1 96.19 116 ASP A CA 1
ATOM 928 C C . ASP A 1 116 ? 5.102 4.309 -21.906 1 96.19 116 ASP A C 1
ATOM 930 O O . ASP A 1 116 ? 4.945 4.137 -20.688 1 96.19 116 ASP A O 1
ATOM 934 N N . MET A 1 117 ? 4.164 4.145 -22.828 1 97.19 117 MET A N 1
ATOM 935 C CA . MET A 1 117 ? 2.869 3.627 -22.406 1 97.19 117 MET A CA 1
ATOM 936 C C . MET A 1 117 ? 2.99 2.186 -21.922 1 97.19 117 MET A C 1
ATOM 938 O O . MET A 1 117 ? 2.379 1.808 -20.922 1 97.19 117 MET A O 1
ATOM 942 N N . ALA A 1 118 ? 3.779 1.356 -22.641 1 95.94 118 ALA A N 1
ATOM 943 C CA . ALA A 1 118 ? 4.016 -0.025 -22.234 1 95.94 118 ALA A CA 1
ATOM 944 C C . ALA A 1 118 ? 4.633 -0.084 -20.844 1 95.94 118 ALA A C 1
ATOM 946 O O . ALA A 1 118 ? 4.223 -0.896 -20 1 95.94 118 ALA A O 1
ATOM 947 N N . VAL A 1 119 ? 5.562 0.793 -20.562 1 96 119 VAL A N 1
ATOM 948 C CA . VAL A 1 119 ? 6.215 0.865 -19.266 1 96 119 VAL A CA 1
ATOM 949 C C . VAL A 1 119 ? 5.199 1.26 -18.188 1 96 119 VAL A C 1
ATOM 951 O O . VAL A 1 119 ? 5.168 0.675 -17.109 1 96 119 VAL A O 1
ATOM 954 N N . ALA A 1 120 ? 4.348 2.213 -18.5 1 98 120 ALA A N 1
ATOM 955 C CA . ALA A 1 120 ? 3.363 2.744 -17.562 1 98 120 ALA A CA 1
ATOM 956 C C . ALA A 1 120 ? 2.332 1.682 -17.188 1 98 120 ALA A C 1
ATOM 958 O O . ALA A 1 120 ? 1.706 1.761 -16.141 1 98 120 ALA A O 1
ATOM 959 N N . LEU A 1 121 ? 2.148 0.715 -18.062 1 98 121 LEU A N 1
ATOM 960 C CA . LEU A 1 121 ? 1.114 -0.293 -17.859 1 98 121 LEU A CA 1
ATOM 961 C C . LEU A 1 121 ? 1.72 -1.598 -17.359 1 98 121 LEU A C 1
ATOM 963 O O . LEU A 1 121 ? 1.015 -2.598 -17.203 1 98 121 LEU A O 1
ATOM 967 N N . GLN A 1 122 ? 2.979 -1.663 -17.016 1 96.06 122 GLN A N 1
ATOM 968 C CA . GLN A 1 122 ? 3.701 -2.859 -16.594 1 96.06 122 GLN A CA 1
ATOM 969 C C . GLN A 1 122 ? 4.137 -2.758 -15.141 1 96.06 122 GLN A C 1
ATOM 971 O O . GLN A 1 122 ? 4.09 -1.678 -14.547 1 96.06 122 GLN A O 1
ATOM 976 N N . TYR A 1 123 ? 4.504 -3.916 -14.562 1 93.62 123 TYR A N 1
ATOM 977 C CA . TYR A 1 123 ? 5.195 -3.922 -13.273 1 93.62 123 TYR A CA 1
ATOM 978 C C . TYR A 1 123 ? 6.434 -3.037 -13.32 1 93.62 123 TYR A C 1
ATOM 980 O O . TYR A 1 123 ? 7.043 -2.863 -14.375 1 93.62 123 TYR A O 1
ATOM 988 N N . THR A 1 124 ? 6.773 -2.514 -12.258 1 93.44 124 THR A N 1
ATOM 989 C CA . THR A 1 124 ? 8.023 -1.78 -12.07 1 93.44 124 THR A CA 1
ATOM 990 C C . THR A 1 124 ? 8.703 -2.201 -10.773 1 93.44 124 THR A C 1
ATOM 992 O O . THR A 1 124 ? 8.117 -2.914 -9.953 1 93.44 124 THR A O 1
ATOM 995 N N . PRO A 1 125 ? 10.008 -1.941 -10.656 1 92.12 125 PRO A N 1
ATOM 996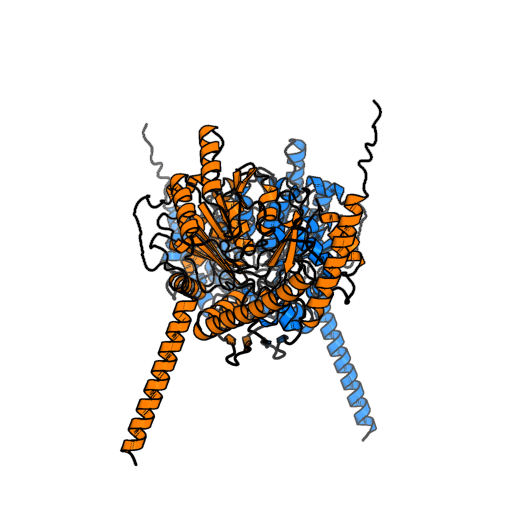 C CA . PRO A 1 125 ? 10.672 -2.27 -9.398 1 92.12 125 PRO A CA 1
ATOM 997 C C . PRO A 1 125 ? 9.961 -1.674 -8.18 1 92.12 125 PRO A C 1
ATOM 999 O O . PRO A 1 125 ? 9.336 -0.618 -8.289 1 92.12 125 PRO A O 1
ATOM 1002 N N . SER A 1 126 ? 10.133 -2.307 -7.043 1 94.56 126 SER A N 1
ATOM 1003 C CA . SER A 1 126 ? 9.43 -1.909 -5.828 1 94.56 126 SER A CA 1
ATOM 1004 C C . SER A 1 126 ? 9.812 -0.496 -5.406 1 94.56 126 SER A C 1
ATOM 1006 O O . SER A 1 126 ? 8.992 0.236 -4.848 1 94.56 126 SER A O 1
ATOM 1008 N N . GLN A 1 127 ? 11.039 -0.113 -5.703 1 96.12 127 GLN A N 1
ATOM 1009 C CA . GLN A 1 127 ? 11.492 1.218 -5.312 1 96.12 127 GLN A CA 1
ATOM 1010 C C . GLN A 1 127 ? 10.766 2.301 -6.105 1 96.12 127 GLN A C 1
ATOM 1012 O O . GLN A 1 127 ? 10.578 3.418 -5.617 1 96.12 127 GLN A O 1
ATOM 1017 N N . GLY A 1 128 ? 10.43 1.927 -7.34 1 96.69 128 GLY A N 1
ATOM 1018 C CA . GLY A 1 128 ? 9.75 2.863 -8.219 1 96.69 128 GLY A CA 1
ATOM 1019 C C . GLY A 1 128 ? 10.266 2.812 -9.648 1 96.69 128 GLY A C 1
ATOM 1020 O O . GLY A 1 128 ? 11.258 2.143 -9.938 1 96.69 128 GLY A O 1
ATOM 1021 N N . LEU A 1 129 ? 9.547 3.469 -10.523 1 97.06 129 LEU A N 1
ATOM 1022 C CA . LEU A 1 129 ? 9.984 3.619 -11.906 1 97.06 129 LEU A CA 1
ATOM 1023 C C . LEU A 1 129 ? 11.367 4.254 -11.977 1 97.06 129 LEU A C 1
ATOM 1025 O O . LEU A 1 129 ? 11.578 5.348 -11.438 1 97.06 129 LEU A O 1
ATOM 1029 N N . PRO A 1 130 ? 12.328 3.611 -12.625 1 95.44 130 PRO A N 1
ATOM 1030 C CA . PRO A 1 130 ? 13.711 4.09 -12.586 1 95.44 130 PRO A CA 1
ATOM 1031 C C . PRO A 1 130 ? 13.844 5.539 -13.055 1 95.44 130 PRO A C 1
ATOM 1033 O O . PRO A 1 130 ? 14.516 6.34 -12.398 1 95.44 130 PRO A O 1
ATOM 1036 N N . ALA A 1 131 ? 13.188 5.867 -14.133 1 97 131 ALA A N 1
ATOM 1037 C CA . ALA A 1 131 ? 13.258 7.234 -14.641 1 97 131 ALA A CA 1
ATOM 1038 C C . ALA A 1 131 ? 12.672 8.219 -13.633 1 97 131 ALA A C 1
ATOM 1040 O O . ALA A 1 131 ? 13.172 9.336 -13.484 1 97 131 ALA A O 1
ATOM 1041 N N . LEU A 1 132 ? 11.656 7.82 -12.984 1 98.5 132 LEU A N 1
ATOM 1042 C CA . LEU A 1 132 ? 11.047 8.664 -11.961 1 98.5 132 LEU A CA 1
ATOM 1043 C C . LEU A 1 132 ? 11.984 8.852 -10.773 1 98.5 132 LEU A C 1
ATOM 1045 O O . LEU A 1 132 ? 12.094 9.953 -10.227 1 98.5 132 LEU A O 1
ATOM 1049 N N . LEU A 1 133 ? 12.625 7.777 -10.359 1 98.38 133 LEU A N 1
ATOM 1050 C CA . LEU A 1 133 ? 13.562 7.855 -9.25 1 98.38 133 LEU A CA 1
ATOM 1051 C C . LEU A 1 133 ? 14.672 8.867 -9.547 1 98.38 133 LEU A C 1
ATOM 1053 O O . LEU A 1 133 ? 15.062 9.641 -8.664 1 98.38 133 LEU A O 1
ATOM 1057 N N . THR A 1 134 ? 15.133 8.828 -10.758 1 98.25 134 THR A N 1
ATOM 1058 C CA . THR A 1 134 ? 16.156 9.789 -11.172 1 98.25 134 THR A CA 1
ATOM 1059 C C . THR A 1 134 ? 15.641 11.219 -11.016 1 98.25 134 THR A C 1
ATOM 1061 O O . THR A 1 134 ? 16.344 12.078 -10.484 1 98.25 134 THR A O 1
ATOM 1064 N N . GLU A 1 135 ? 14.445 11.414 -11.43 1 98.25 135 GLU A N 1
ATOM 1065 C CA . GLU A 1 135 ? 13.844 12.742 -11.352 1 98.25 135 GLU A CA 1
ATOM 1066 C C . GLU A 1 135 ? 13.617 13.164 -9.906 1 98.25 135 GLU A C 1
ATOM 1068 O O . GLU A 1 135 ? 13.805 14.328 -9.547 1 98.25 135 GLU A O 1
ATOM 1073 N N . ILE A 1 136 ? 13.164 12.281 -9.086 1 98.69 136 ILE A N 1
ATOM 1074 C CA . ILE A 1 136 ? 12.906 12.586 -7.68 1 98.69 136 ILE A CA 1
ATOM 1075 C C . ILE A 1 136 ? 14.211 12.914 -6.969 1 98.69 136 ILE A C 1
ATOM 1077 O O . ILE A 1 136 ? 14.266 13.836 -6.148 1 98.69 136 ILE A O 1
ATOM 1081 N N . ARG A 1 137 ? 15.25 12.156 -7.258 1 98.44 137 ARG A N 1
ATOM 1082 C CA . ARG A 1 137 ? 16.562 12.438 -6.676 1 98.44 137 ARG A CA 1
ATOM 1083 C C . ARG A 1 137 ? 17 13.859 -6.996 1 98.44 137 ARG A C 1
ATOM 1085 O O . ARG A 1 137 ? 17.453 14.594 -6.113 1 98.44 137 ARG A O 1
ATOM 1092 N N . GLN A 1 138 ? 16.875 14.195 -8.211 1 97.88 138 GLN A N 1
ATOM 1093 C CA . GLN A 1 138 ? 17.25 15.547 -8.625 1 97.88 138 GLN A CA 1
ATOM 1094 C C . GLN A 1 138 ? 16.359 16.594 -7.953 1 97.88 138 GLN A C 1
ATOM 1096 O O . GLN A 1 138 ? 16.844 17.625 -7.508 1 97.88 138 GLN A O 1
ATOM 1101 N N . PHE A 1 139 ? 15.109 16.344 -7.938 1 97.75 139 PHE A N 1
ATOM 1102 C CA . PHE A 1 139 ? 14.164 17.25 -7.301 1 97.75 139 PHE A CA 1
ATOM 1103 C C . PHE A 1 139 ? 14.508 17.438 -5.828 1 97.75 139 PHE A C 1
ATOM 1105 O O . PHE A 1 139 ? 14.477 18.562 -5.328 1 97.75 139 PHE A O 1
ATOM 1112 N N . GLN A 1 140 ? 14.828 16.359 -5.125 1 97.75 140 GLN A N 1
ATOM 1113 C CA . GLN A 1 140 ? 15.219 16.438 -3.725 1 97.75 140 GLN A CA 1
ATOM 1114 C C . GLN A 1 140 ? 16.484 17.281 -3.555 1 97.75 140 GLN A C 1
ATOM 1116 O O . GLN A 1 140 ? 16.609 18.047 -2.596 1 97.75 140 GLN A O 1
ATOM 1121 N N . HIS A 1 141 ? 17.375 17.094 -4.43 1 96.81 141 HIS A N 1
ATOM 1122 C CA . HIS A 1 141 ? 18.594 17.891 -4.383 1 96.81 141 HIS A CA 1
ATOM 1123 C C . HIS A 1 141 ? 18.281 19.359 -4.574 1 96.81 141 HIS A C 1
ATOM 1125 O O . HIS A 1 141 ? 18.844 20.219 -3.871 1 96.81 141 HIS A O 1
ATOM 1131 N N . ASP A 1 142 ? 17.453 19.656 -5.512 1 95.44 142 ASP A N 1
ATOM 1132 C CA . ASP A 1 142 ? 17.094 21.047 -5.801 1 95.44 142 ASP A CA 1
ATOM 1133 C C . ASP A 1 142 ? 16.359 21.688 -4.621 1 95.44 142 ASP A C 1
ATOM 1135 O O . ASP A 1 142 ? 16.609 22.844 -4.289 1 95.44 142 ASP A O 1
ATOM 1139 N N . LEU A 1 143 ? 15.547 20.953 -4.023 1 96.56 143 LEU A N 1
ATOM 1140 C CA . LEU A 1 143 ? 14.695 21.469 -2.957 1 96.56 143 LEU A CA 1
ATOM 1141 C C . LEU A 1 143 ? 15.484 21.625 -1.663 1 96.56 143 LEU A C 1
ATOM 1143 O O . LEU A 1 143 ? 15.281 22.594 -0.929 1 96.56 143 LEU A O 1
ATOM 1147 N N . HIS A 1 144 ? 16.328 20.625 -1.354 1 97.44 144 HIS A N 1
ATOM 1148 C CA . HIS A 1 144 ? 16.766 20.5 0.032 1 97.44 144 HIS A CA 1
ATOM 1149 C C . HIS A 1 144 ? 18.281 20.562 0.137 1 97.44 144 HIS A C 1
ATOM 1151 O O . HIS A 1 144 ? 18.828 20.766 1.223 1 97.44 144 HIS A O 1
ATOM 1157 N N . ARG A 1 145 ? 19.016 20.281 -0.932 1 96.19 145 ARG A N 1
ATOM 1158 C CA . ARG A 1 145 ? 20.469 20.172 -0.921 1 96.19 145 ARG A CA 1
ATOM 1159 C C . ARG A 1 145 ? 20.969 19.391 0.298 1 96.19 145 ARG A C 1
ATOM 1161 O O . ARG A 1 145 ? 21.812 19.875 1.047 1 96.19 145 ARG A O 1
ATOM 1168 N N . PRO A 1 146 ? 20.438 18.219 0.45 1 96.62 146 PRO A N 1
ATOM 1169 C CA . PRO A 1 146 ? 20.828 17.453 1.636 1 96.62 146 PRO A CA 1
ATOM 1170 C C . PRO A 1 146 ? 22.328 17.156 1.679 1 96.62 146 PRO A C 1
ATOM 1172 O O . PRO A 1 146 ? 22.953 16.953 0.634 1 96.62 146 PRO A O 1
ATOM 1175 N N . PRO A 1 147 ? 22.922 17.125 2.918 1 95.25 147 PRO A N 1
ATOM 1176 C CA . PRO A 1 147 ? 24.328 16.703 3.021 1 95.25 147 PRO A CA 1
ATOM 1177 C C . PRO A 1 147 ? 24.594 15.367 2.342 1 95.25 147 PRO A C 1
ATOM 1179 O O . PRO A 1 147 ? 23.719 14.508 2.301 1 95.25 147 PRO A O 1
ATOM 1182 N N . PRO A 1 148 ? 25.812 15.164 1.858 1 94.19 148 PRO A N 1
ATOM 1183 C CA . PRO A 1 148 ? 26.125 14 1.028 1 94.19 148 PRO A CA 1
ATOM 1184 C C . PRO A 1 148 ? 26.422 12.75 1.854 1 94.19 148 PRO A C 1
ATOM 1186 O O . PRO A 1 148 ? 27.562 12.305 1.918 1 94.19 148 PRO A O 1
ATOM 1189 N N . ILE A 1 149 ? 25.531 12.211 2.479 1 94.81 149 ILE A N 1
ATOM 1190 C CA . ILE A 1 149 ? 25.625 10.914 3.143 1 94.81 149 ILE A CA 1
ATOM 1191 C C . ILE A 1 149 ? 24.734 9.906 2.424 1 94.81 149 ILE A C 1
ATOM 1193 O O . ILE A 1 149 ? 23.875 10.289 1.625 1 94.81 149 ILE A O 1
ATOM 1197 N N . PRO A 1 150 ? 24.938 8.602 2.664 1 96.94 150 PRO A N 1
ATOM 1198 C CA . PRO A 1 150 ? 24.172 7.602 1.925 1 96.94 150 PRO A CA 1
ATOM 1199 C C . PRO A 1 150 ? 22.672 7.68 2.217 1 96.94 150 PRO A C 1
ATOM 1201 O O . PRO A 1 150 ? 22.234 7.422 3.346 1 96.94 150 PRO A O 1
ATOM 1204 N N . ARG A 1 151 ? 21.938 8.07 1.214 1 97.88 151 ARG A N 1
ATOM 1205 C CA . ARG A 1 151 ? 20.469 8.148 1.248 1 97.88 151 ARG A CA 1
ATOM 1206 C C . ARG A 1 151 ? 19.875 7.863 -0.126 1 97.88 151 ARG A C 1
ATOM 1208 O O . ARG A 1 151 ? 20.578 7.93 -1.139 1 97.88 151 ARG A O 1
ATOM 1215 N N . ASP A 1 152 ? 18.656 7.527 -0.168 1 98.44 152 ASP A N 1
ATOM 1216 C CA . ASP A 1 152 ? 17.953 7.336 -1.437 1 98.44 152 ASP A CA 1
ATOM 1217 C C . ASP A 1 152 ? 16.453 7.547 -1.277 1 98.44 152 ASP A C 1
ATOM 1219 O O . ASP A 1 152 ? 15.992 7.973 -0.216 1 98.44 152 ASP A O 1
ATOM 1223 N N . VAL A 1 153 ? 15.695 7.379 -2.375 1 98.81 153 VAL A N 1
ATOM 1224 C CA . VAL A 1 153 ? 14.266 7.66 -2.375 1 98.81 153 VAL A CA 1
ATOM 1225 C C . VAL A 1 153 ? 13.5 6.414 -2.816 1 98.81 153 VAL A C 1
ATOM 1227 O O . VAL A 1 153 ? 14.047 5.547 -3.5 1 98.81 153 VAL A O 1
ATOM 1230 N N . MET A 1 154 ? 12.266 6.281 -2.402 1 98.75 154 MET A N 1
ATOM 1231 C CA . MET A 1 154 ? 11.312 5.258 -2.826 1 98.75 154 MET A CA 1
ATOM 1232 C C . MET A 1 154 ? 9.922 5.852 -2.996 1 98.75 154 MET A C 1
ATOM 1234 O O . MET A 1 154 ? 9.469 6.645 -2.164 1 98.75 154 MET A O 1
ATOM 1238 N N . VAL A 1 155 ? 9.297 5.496 -4.078 1 98.81 155 VAL A N 1
ATOM 1239 C CA . VAL A 1 155 ? 7.941 5.969 -4.34 1 98.81 155 VAL A CA 1
ATOM 1240 C C . VAL A 1 155 ? 6.957 5.258 -3.416 1 98.81 155 VAL A C 1
ATOM 1242 O O . VAL A 1 155 ? 7.086 4.055 -3.174 1 98.81 155 VAL A O 1
ATOM 1245 N N . THR A 1 156 ? 6.027 5.973 -2.898 1 98.81 156 THR A N 1
ATOM 1246 C CA . THR A 1 156 ? 4.992 5.41 -2.039 1 98.81 156 THR A CA 1
ATOM 1247 C C . THR A 1 156 ? 3.602 5.789 -2.545 1 98.81 156 THR A C 1
ATOM 1249 O O . THR A 1 156 ? 3.451 6.75 -3.299 1 98.81 156 THR A O 1
ATOM 1252 N N . ASN A 1 157 ? 2.609 5 -2.209 1 98.69 157 ASN A N 1
ATOM 1253 C CA . ASN A 1 157 ? 1.207 5.309 -2.471 1 98.69 157 ASN A CA 1
ATOM 1254 C C . ASN A 1 157 ? 0.653 6.301 -1.452 1 98.69 157 ASN A C 1
ATOM 1256 O O . ASN A 1 157 ? -0.143 5.93 -0.587 1 98.69 157 ASN A O 1
ATOM 1260 N N . GLY A 1 158 ? 1.042 7.547 -1.59 1 98.12 158 GLY A N 1
ATOM 1261 C CA . GLY A 1 158 ? 0.741 8.555 -0.587 1 98.12 158 GLY A CA 1
ATOM 1262 C C . GLY A 1 158 ? 1.704 8.539 0.585 1 98.12 158 GLY A C 1
ATOM 1263 O O . GLY A 1 158 ? 2.367 7.527 0.835 1 98.12 158 GLY A O 1
ATOM 1264 N N . SER A 1 159 ? 1.744 9.648 1.307 1 98 159 SER A N 1
ATOM 1265 C CA . SER A 1 159 ? 2.656 9.734 2.441 1 98 159 SER A CA 1
ATOM 1266 C C . SER A 1 159 ? 2.193 8.852 3.594 1 98 159 SER A C 1
ATOM 1268 O O . SER A 1 159 ? 2.998 8.445 4.434 1 98 159 SER A O 1
ATOM 1270 N N . GLN A 1 160 ? 0.873 8.562 3.666 1 98.12 160 GLN A N 1
ATOM 1271 C CA . GLN A 1 160 ? 0.371 7.66 4.699 1 98.12 160 GLN A CA 1
ATOM 1272 C C . GLN A 1 160 ? 1.07 6.309 4.641 1 98.12 160 GLN A C 1
ATOM 1274 O O . GLN A 1 160 ? 1.353 5.703 5.676 1 98.12 160 GLN A O 1
ATOM 1279 N N . GLN A 1 161 ? 1.31 5.84 3.434 1 98.81 161 GLN A N 1
ATOM 1280 C CA . GLN A 1 161 ? 2.035 4.578 3.328 1 98.81 161 GLN A CA 1
ATOM 1281 C C . GLN A 1 161 ? 3.438 4.699 3.918 1 98.81 161 GLN A C 1
ATOM 1283 O O . GLN A 1 161 ? 3.939 3.76 4.535 1 98.81 161 GLN A O 1
ATOM 1288 N N . GLY A 1 162 ? 4.082 5.809 3.627 1 98.88 162 GLY A N 1
ATOM 1289 C CA . GLY A 1 162 ? 5.379 6.055 4.242 1 98.88 162 GLY A CA 1
ATOM 1290 C C . GLY A 1 162 ? 5.332 6.023 5.758 1 98.88 162 GLY A C 1
ATOM 1291 O O . GLY A 1 162 ? 6.195 5.418 6.398 1 98.88 162 GLY A O 1
ATOM 1292 N N . ILE A 1 163 ? 4.352 6.684 6.363 1 98.88 163 ILE A N 1
ATOM 1293 C CA . ILE A 1 163 ? 4.164 6.684 7.812 1 98.88 163 ILE A CA 1
ATOM 1294 C C . ILE A 1 163 ? 4.004 5.25 8.312 1 98.88 163 ILE A C 1
ATOM 1296 O O . ILE A 1 163 ? 4.695 4.832 9.242 1 98.88 163 ILE A O 1
ATOM 1300 N N . TYR A 1 164 ? 3.158 4.539 7.688 1 98.81 164 TYR A N 1
ATOM 1301 C CA . TYR A 1 164 ? 2.854 3.17 8.086 1 98.81 164 TYR A CA 1
ATOM 1302 C C . TYR A 1 164 ? 4.109 2.303 8.062 1 98.81 164 TYR A C 1
ATOM 1304 O O . TYR A 1 164 ? 4.402 1.601 9.031 1 98.81 164 TYR A O 1
ATOM 1312 N N . GLN A 1 165 ? 4.828 2.324 6.953 1 98.88 165 GLN A N 1
ATOM 1313 C CA . GLN A 1 165 ? 6.023 1.5 6.82 1 98.88 165 GLN A CA 1
ATOM 1314 C C . GLN A 1 165 ? 7.086 1.904 7.836 1 98.88 165 GLN A C 1
ATOM 1316 O O . GLN A 1 165 ? 7.828 1.057 8.336 1 98.88 165 GLN A O 1
ATOM 1321 N N . CYS A 1 166 ? 7.211 3.176 8.117 1 98.88 166 CYS A N 1
ATOM 1322 C CA . CYS A 1 166 ? 8.188 3.629 9.102 1 98.88 166 CYS A CA 1
ATOM 1323 C C . CYS A 1 166 ? 7.832 3.131 10.5 1 98.88 166 CYS A C 1
ATOM 1325 O O . CYS A 1 166 ? 8.711 2.738 11.266 1 98.88 166 CYS A O 1
ATOM 1327 N N . ILE A 1 167 ? 6.531 3.182 10.82 1 98.75 167 ILE A N 1
ATOM 1328 C CA . ILE A 1 167 ? 6.105 2.666 12.117 1 98.75 167 ILE A CA 1
ATOM 1329 C C . ILE A 1 167 ? 6.41 1.173 12.211 1 98.75 167 ILE A C 1
ATOM 1331 O O . ILE A 1 167 ? 6.938 0.699 13.219 1 98.75 167 ILE A O 1
ATOM 1335 N N . GLU A 1 168 ? 6.094 0.428 11.125 1 98.25 168 GLU A N 1
ATOM 1336 C CA . GLU A 1 168 ? 6.422 -0.994 11.086 1 98.25 168 GLU A CA 1
ATOM 1337 C C . GLU A 1 168 ? 7.926 -1.22 11.234 1 98.25 168 GLU A C 1
ATOM 1339 O O . GLU A 1 168 ? 8.352 -2.219 11.82 1 98.25 168 GLU A O 1
ATOM 1344 N N . LEU A 1 169 ? 8.68 -0.374 10.742 1 98.62 169 LEU A N 1
ATOM 1345 C CA . LEU A 1 169 ? 10.133 -0.482 10.695 1 98.62 169 LEU A CA 1
ATOM 1346 C C . LEU A 1 169 ? 10.742 -0.183 12.055 1 98.62 169 LEU A C 1
ATOM 1348 O O . LEU A 1 169 ? 11.695 -0.845 12.477 1 98.62 169 LEU A O 1
ATOM 1352 N N . LEU A 1 170 ? 10.164 0.757 12.828 1 98.75 170 LEU A N 1
ATOM 1353 C CA . LEU A 1 170 ? 10.93 1.384 13.898 1 98.75 170 LEU A CA 1
ATOM 1354 C C . LEU A 1 170 ? 10.305 1.088 15.258 1 98.75 170 LEU A C 1
ATOM 1356 O O . LEU A 1 170 ? 10.945 1.273 16.297 1 98.75 170 LEU A O 1
ATOM 1360 N N . VAL A 1 171 ? 9.047 0.661 15.32 1 98.5 171 VAL A N 1
ATOM 1361 C CA . VAL A 1 171 ? 8.328 0.648 16.594 1 98.5 171 VAL A CA 1
ATOM 1362 C C . VAL A 1 171 ? 8.062 -0.792 17.016 1 98.5 171 VAL A C 1
ATOM 1364 O O . VAL A 1 171 ? 7.641 -1.619 16.203 1 98.5 171 VAL A O 1
ATOM 1367 N N . GLU A 1 172 ? 8.344 -1.11 18.234 1 97.38 172 GLU A N 1
ATOM 1368 C CA . GLU A 1 172 ? 7.941 -2.332 18.922 1 97.38 172 GLU A CA 1
ATOM 1369 C C . GLU A 1 172 ? 6.766 -2.074 19.859 1 97.38 172 GLU A C 1
ATOM 1371 O O . GLU A 1 172 ? 6.535 -0.938 20.281 1 97.38 172 GLU A O 1
ATOM 1376 N N . PRO A 1 173 ? 6.023 -3.143 20.156 1 96.88 173 PRO A N 1
ATOM 1377 C CA . PRO A 1 173 ? 4.953 -2.947 21.141 1 96.88 173 PRO A CA 1
ATOM 1378 C C . PRO A 1 173 ? 5.453 -2.355 22.453 1 96.88 173 PRO A C 1
ATOM 1380 O O . PRO A 1 173 ? 6.453 -2.822 23 1 96.88 173 PRO A O 1
ATOM 1383 N N . GLY A 1 174 ? 4.84 -1.278 22.844 1 98 174 GLY A N 1
ATOM 1384 C CA . GLY A 1 174 ? 5.168 -0.68 24.125 1 98 174 GLY A CA 1
ATOM 1385 C C . GLY A 1 174 ? 6.25 0.378 24.031 1 98 174 GLY A C 1
ATOM 1386 O O . GLY A 1 174 ? 6.516 1.091 25 1 98 174 GLY A O 1
ATOM 1387 N N . ASP A 1 175 ? 6.824 0.634 22.891 1 98.5 175 ASP A N 1
ATOM 1388 C CA . ASP A 1 175 ? 7.891 1.612 22.719 1 98.5 175 ASP A CA 1
ATOM 1389 C C . ASP A 1 175 ? 7.387 3.029 22.984 1 98.5 175 ASP A C 1
ATOM 1391 O O . ASP A 1 175 ? 6.242 3.354 22.672 1 98.5 175 ASP A O 1
ATOM 1395 N N . PRO A 1 176 ? 8.25 3.893 23.562 1 98.75 176 PRO A N 1
ATOM 1396 C CA . PRO A 1 176 ? 7.906 5.316 23.594 1 98.75 176 PRO A CA 1
ATOM 1397 C C . PRO A 1 176 ? 8.047 5.98 22.219 1 98.75 176 PRO A C 1
ATOM 1399 O O . PRO A 1 176 ? 9.031 5.75 21.516 1 98.75 176 PRO A O 1
ATOM 1402 N N . VAL A 1 177 ? 7.086 6.754 21.859 1 98.81 177 VAL A N 1
ATOM 1403 C CA . VAL A 1 177 ? 7.082 7.508 20.609 1 98.81 177 VAL A CA 1
ATOM 1404 C C . VAL A 1 177 ? 6.781 8.977 20.906 1 98.81 177 VAL A C 1
ATOM 1406 O O . VAL A 1 177 ? 5.816 9.297 21.594 1 98.81 177 VAL A O 1
ATOM 1409 N N . MET A 1 178 ? 7.637 9.883 20.375 1 98.88 178 MET A N 1
ATOM 1410 C CA . MET A 1 178 ? 7.473 11.312 20.609 1 98.88 178 MET A CA 1
ATOM 1411 C C . MET A 1 178 ? 6.695 11.977 19.484 1 98.88 178 MET A C 1
ATOM 1413 O O . MET A 1 178 ? 6.977 11.727 18.312 1 98.88 178 MET A O 1
ATOM 1417 N N . LYS A 1 179 ? 5.773 12.773 19.812 1 98.5 179 LYS A N 1
ATOM 1418 C CA . LYS A 1 179 ? 5.031 13.625 18.891 1 98.5 179 LYS A CA 1
ATOM 1419 C C . LYS A 1 179 ? 4.305 14.734 19.625 1 98.5 179 LYS A C 1
ATOM 1421 O O . LYS A 1 179 ? 4.277 14.75 20.859 1 98.5 179 LYS A O 1
ATOM 1426 N N . SER A 1 180 ? 3.756 15.641 18.922 1 97.62 180 SER A N 1
ATOM 1427 C CA . SER A 1 180 ? 2.891 16.641 19.547 1 97.62 180 SER A CA 1
ATOM 1428 C C . SER A 1 180 ? 1.614 16.016 20.078 1 97.62 180 SER A C 1
ATOM 1430 O O . SER A 1 180 ? 1.18 14.961 19.609 1 97.62 180 SER A O 1
ATOM 1432 N N . GLU A 1 181 ? 1.058 16.656 21.062 1 95.94 181 GLU A N 1
ATOM 1433 C CA . GLU A 1 181 ? -0.18 16.172 21.656 1 95.94 181 GLU A CA 1
ATOM 1434 C C . GLU A 1 181 ? -1.273 16 20.609 1 95.94 181 GLU A C 1
ATOM 1436 O O . GLU A 1 181 ? -1.998 15 20.625 1 95.94 181 GLU A O 1
ATOM 1441 N N . TYR A 1 182 ? -1.42 17.031 19.781 1 97.06 182 TYR A N 1
ATOM 1442 C CA . TYR A 1 182 ? -2.342 16.953 18.656 1 97.06 182 TYR A CA 1
ATOM 1443 C C . TYR A 1 182 ? -1.586 16.75 17.344 1 97.06 182 TYR A C 1
ATOM 1445 O O . TYR A 1 182 ? -0.674 17.516 17.016 1 97.06 182 TYR A O 1
ATOM 1453 N N . SER A 1 183 ? -1.925 15.688 16.672 1 96.94 183 SER A N 1
ATOM 1454 C CA . SER A 1 183 ? -1.202 15.352 15.445 1 96.94 183 SER A CA 1
ATOM 1455 C C . SER A 1 183 ? -2.135 14.742 14.398 1 96.94 183 SER A C 1
ATOM 1457 O O . SER A 1 183 ? -3.289 14.43 14.695 1 96.94 183 SER A O 1
ATOM 1459 N N . TYR A 1 184 ? -1.643 14.633 13.219 1 96.69 184 TYR A N 1
ATOM 1460 C CA . TYR A 1 184 ? -2.354 14.023 12.102 1 96.69 184 TYR A CA 1
ATOM 1461 C C . TYR A 1 184 ? -2.898 12.648 12.492 1 96.69 184 TYR A C 1
ATOM 1463 O O . TYR A 1 184 ? -2.158 11.805 12.992 1 96.69 184 TYR A O 1
ATOM 1471 N N . PRO A 1 185 ? -4.16 12.359 12.227 1 95.62 185 PRO A N 1
ATOM 1472 C CA . PRO A 1 185 ? -4.777 11.109 12.68 1 95.62 185 PRO A CA 1
ATOM 1473 C C . PRO A 1 185 ? -4.129 9.875 12.07 1 95.62 185 PRO A C 1
ATOM 1475 O O . PRO A 1 185 ? -4.137 8.797 12.68 1 95.62 185 PRO A O 1
ATOM 1478 N N . GLY A 1 186 ? -3.559 9.992 10.883 1 95.81 186 GLY A N 1
ATOM 1479 C CA . GLY A 1 186 ? -2.951 8.852 10.219 1 95.81 186 GLY A CA 1
ATOM 1480 C C . GLY A 1 186 ? -1.827 8.219 11.016 1 95.81 186 GLY A C 1
ATOM 1481 O O . GLY A 1 186 ? -1.663 6.996 11.008 1 95.81 186 GLY A O 1
ATOM 1482 N N . ILE A 1 187 ? -0.992 9.055 11.711 1 97.88 187 ILE A N 1
ATOM 1483 C CA . ILE A 1 187 ? 0.076 8.516 12.547 1 97.88 187 ILE A CA 1
ATOM 1484 C C . ILE A 1 187 ? -0.525 7.777 13.742 1 97.88 187 ILE A C 1
ATOM 1486 O O . ILE A 1 187 ? -0.009 6.738 14.156 1 97.88 187 ILE A O 1
ATOM 1490 N N . ASN A 1 188 ? -1.616 8.297 14.305 1 97 188 ASN A N 1
ATOM 1491 C CA . ASN A 1 188 ? -2.252 7.688 15.469 1 97 188 ASN A CA 1
ATOM 1492 C C . ASN A 1 188 ? -2.83 6.316 15.133 1 97 188 ASN A C 1
ATOM 1494 O O . ASN A 1 188 ? -2.643 5.359 15.891 1 97 188 ASN A O 1
ATOM 1498 N N . VAL A 1 189 ? -3.492 6.215 14.031 1 96.44 189 VAL A N 1
ATOM 1499 C CA . VAL A 1 189 ? -4.109 4.941 13.664 1 96.44 189 VAL A CA 1
ATOM 1500 C C . VAL A 1 189 ? -3.025 3.914 13.344 1 96.44 189 VAL A C 1
ATOM 1502 O O . VAL A 1 189 ? -3.191 2.725 13.617 1 96.44 189 VAL A O 1
ATOM 1505 N N . ALA A 1 190 ? -1.937 4.309 12.727 1 97.81 190 ALA A N 1
ATOM 1506 C CA . ALA A 1 190 ? -0.823 3.408 12.438 1 97.81 190 ALA A CA 1
ATOM 1507 C C . ALA A 1 190 ? -0.182 2.896 13.727 1 97.81 190 ALA A C 1
ATOM 1509 O O . ALA A 1 190 ? 0.328 1.774 13.766 1 97.81 190 ALA A O 1
ATOM 1510 N N . LEU A 1 191 ? -0.244 3.65 14.828 1 98.31 191 LEU A N 1
ATOM 1511 C CA . LEU A 1 191 ? 0.442 3.34 16.078 1 98.31 191 LEU A CA 1
ATOM 1512 C C . LEU A 1 191 ? -0.418 2.443 16.969 1 98.31 191 LEU A C 1
ATOM 1514 O O . LEU A 1 191 ? 0.096 1.775 17.859 1 98.31 191 LEU A O 1
ATOM 1518 N N . LYS A 1 192 ? -1.72 2.402 16.766 1 97.69 192 LYS A N 1
ATOM 1519 C CA . LYS A 1 192 ? -2.66 1.766 17.688 1 97.69 192 LYS A CA 1
ATOM 1520 C C . LYS A 1 192 ? -2.26 0.319 17.969 1 97.69 192 LYS A C 1
ATOM 1522 O O . LYS A 1 192 ? -2.217 -0.105 19.125 1 97.69 192 LYS A O 1
ATOM 1527 N N . PRO A 1 193 ? -1.874 -0.46 16.922 1 97.31 193 PRO A N 1
ATOM 1528 C CA . PRO A 1 193 ? -1.566 -1.87 17.172 1 97.31 193 PRO A CA 1
ATOM 1529 C C . PRO A 1 193 ? -0.347 -2.059 18.078 1 97.31 193 PRO A C 1
ATOM 1531 O O . PRO A 1 193 ? -0.147 -3.141 18.625 1 97.31 193 PRO A O 1
ATOM 1534 N N . TYR A 1 194 ? 0.44 -1.072 18.234 1 97.81 194 TYR A N 1
ATOM 1535 C CA . TYR A 1 194 ? 1.686 -1.191 18.984 1 97.81 194 TYR A CA 1
ATOM 1536 C C . TYR A 1 194 ? 1.498 -0.746 20.438 1 97.81 194 TYR A C 1
ATOM 1538 O O . TYR A 1 194 ? 2.383 -0.94 21.266 1 97.81 194 TYR A O 1
ATOM 1546 N N . GLN A 1 195 ? 0.348 -0.077 20.688 1 97.62 195 GLN A N 1
ATOM 1547 C CA . GLN A 1 195 ? 0.073 0.415 22.031 1 97.62 195 GLN A CA 1
ATOM 1548 C C . GLN A 1 195 ? 1.299 1.1 22.625 1 97.62 195 GLN A C 1
ATOM 1550 O O . GLN A 1 195 ? 1.718 0.775 23.734 1 97.62 195 GLN A O 1
ATOM 1555 N N . PRO A 1 196 ? 1.812 2.072 21.922 1 98.31 196 PRO A N 1
ATOM 1556 C CA . PRO A 1 196 ? 3.035 2.736 22.391 1 98.31 196 PRO A CA 1
ATOM 1557 C C . PRO A 1 196 ? 2.799 3.625 23.609 1 98.31 196 PRO A C 1
ATOM 1559 O O . PRO A 1 196 ? 1.653 3.957 23.922 1 98.31 196 PRO A O 1
ATOM 1562 N N . GLU A 1 197 ? 3.879 3.85 24.344 1 98.44 197 GLU A N 1
ATOM 1563 C CA . GLU A 1 197 ? 3.869 5.004 25.234 1 98.44 197 GLU A CA 1
ATOM 1564 C C . GLU A 1 197 ? 3.99 6.309 24.453 1 98.44 197 GLU A C 1
ATOM 1566 O O . GLU A 1 197 ? 5.059 6.621 23.922 1 98.44 197 GLU A O 1
ATOM 1571 N N . ILE A 1 198 ? 2.934 7.059 24.406 1 98.44 198 ILE A N 1
ATOM 1572 C CA . ILE A 1 198 ? 2.988 8.336 23.703 1 98.44 198 ILE A CA 1
ATOM 1573 C C . ILE A 1 198 ? 3.652 9.383 24.578 1 98.44 198 ILE A C 1
ATOM 1575 O O . ILE A 1 198 ? 3.133 9.727 25.656 1 98.44 198 ILE A O 1
ATOM 1579 N N . VAL A 1 199 ? 4.738 9.891 24.156 1 98.56 199 VAL A N 1
ATOM 1580 C CA . VAL A 1 199 ? 5.438 10.977 24.828 1 98.56 199 VAL A CA 1
ATOM 1581 C C . VAL A 1 199 ? 5.09 12.305 24.156 1 98.56 199 VAL A C 1
ATOM 1583 O O . VAL A 1 199 ? 5.73 12.703 23.172 1 98.56 199 VAL A O 1
ATOM 1586 N N . ASN A 1 200 ? 4.203 13.016 24.734 1 97.81 200 ASN A N 1
ATOM 1587 C CA . ASN A 1 200 ? 3.725 14.266 24.156 1 97.81 200 ASN A CA 1
ATOM 1588 C C . ASN A 1 200 ? 4.715 15.406 24.391 1 97.81 200 ASN A C 1
ATOM 1590 O O . ASN A 1 200 ? 5.137 15.648 25.531 1 97.81 200 ASN A O 1
ATOM 1594 N N . ILE A 1 201 ? 5.043 16.016 23.328 1 98.38 201 ILE A N 1
ATOM 1595 C CA . ILE A 1 201 ? 5.879 17.219 23.406 1 98.38 201 ILE A CA 1
ATOM 1596 C C . ILE A 1 201 ? 5.02 18.453 23.188 1 98.38 201 ILE A C 1
ATOM 1598 O O . ILE A 1 201 ? 4.215 18.516 22.25 1 98.38 201 ILE A O 1
ATOM 1602 N N . SER A 1 202 ? 5.27 19.453 23.938 1 96.94 202 SER A N 1
ATOM 1603 C CA . SER A 1 202 ? 4.453 20.656 23.891 1 96.94 202 SER A CA 1
ATOM 1604 C C . SER A 1 202 ? 4.676 21.406 22.578 1 96.94 202 SER A C 1
ATOM 1606 O O . SER A 1 202 ? 5.77 21.359 22.016 1 96.94 202 SER A O 1
ATOM 1608 N N . GLU A 1 203 ? 3.598 22.062 22.188 1 96 203 GLU A N 1
ATOM 1609 C CA . GLU A 1 203 ? 3.641 22.938 21.016 1 96 203 GLU A CA 1
ATOM 1610 C C . GLU A 1 203 ? 3.105 24.328 21.359 1 96 203 GLU A C 1
ATOM 1612 O O . GLU A 1 203 ? 2.268 24.469 22.25 1 96 203 GLU A O 1
ATOM 1617 N N . ASP A 1 204 ? 3.646 25.328 20.734 1 95.56 204 ASP A N 1
ATOM 1618 C CA . ASP A 1 204 ? 3.109 26.688 20.781 1 95.56 204 ASP A CA 1
ATOM 1619 C C . ASP A 1 204 ? 2.85 27.219 19.375 1 95.56 204 ASP A C 1
ATOM 1621 O O . ASP A 1 204 ? 2.678 26.438 18.422 1 95.56 204 ASP A O 1
ATOM 1625 N N . TYR A 1 205 ? 2.695 28.438 19.25 1 93.44 205 TYR A N 1
ATOM 1626 C CA . TYR A 1 205 ? 2.332 29.062 17.984 1 93.44 205 TYR A CA 1
ATOM 1627 C C . TYR A 1 205 ? 3.359 28.75 16.891 1 93.44 205 TYR A C 1
ATOM 1629 O O . TYR A 1 205 ? 3.043 28.766 15.703 1 93.44 205 TYR A O 1
ATOM 1637 N N . ASP A 1 206 ? 4.547 28.438 17.328 1 95.75 206 ASP A N 1
ATOM 1638 C CA . ASP A 1 206 ? 5.621 28.172 16.375 1 95.75 206 ASP A CA 1
ATOM 1639 C C . ASP A 1 206 ? 5.848 26.672 16.219 1 95.75 206 ASP A C 1
ATOM 1641 O O . ASP A 1 206 ? 6.805 26.25 15.562 1 95.75 206 ASP A O 1
ATOM 1645 N N . GLY A 1 207 ? 5 25.891 16.781 1 96.69 207 GLY A N 1
ATOM 1646 C CA . GLY A 1 207 ? 5.113 24.438 16.641 1 96.69 207 GLY A CA 1
ATOM 1647 C C . GLY A 1 207 ? 5.809 23.781 17.812 1 96.69 207 GLY A C 1
ATOM 1648 O O . GLY A 1 207 ? 5.719 24.25 18.953 1 96.69 207 GLY A O 1
ATOM 1649 N N . LEU A 1 208 ? 6.367 22.656 17.609 1 97.94 208 LEU A N 1
ATOM 1650 C CA . LEU A 1 208 ? 7.004 21.828 18.625 1 97.94 208 LEU A CA 1
ATOM 1651 C C . LEU A 1 208 ? 8.078 22.609 19.375 1 97.94 208 LEU A C 1
ATOM 1653 O O . LEU A 1 208 ? 8.914 23.281 18.75 1 97.94 208 LEU A O 1
ATOM 1657 N N . VAL A 1 209 ? 8.109 22.547 20.703 1 98.5 209 VAL A N 1
ATOM 1658 C CA . VAL A 1 209 ? 9.008 23.328 21.547 1 98.5 209 VAL A CA 1
ATOM 1659 C C . VAL A 1 209 ? 10.242 22.484 21.891 1 98.5 209 VAL A C 1
ATOM 1661 O O . VAL A 1 209 ? 10.148 21.531 22.672 1 98.5 209 VAL A O 1
ATOM 1664 N N . PRO A 1 210 ? 11.398 22.906 21.469 1 98.5 210 PRO A N 1
ATOM 1665 C CA . PRO A 1 210 ? 12.602 22.109 21.719 1 98.5 210 PRO A CA 1
ATOM 1666 C C . PRO A 1 210 ? 12.953 22 23.203 1 98.5 210 PRO A C 1
ATOM 1668 O O . PRO A 1 210 ? 13.477 20.969 23.641 1 98.5 210 PRO A O 1
ATOM 1671 N N . GLU A 1 211 ? 12.672 23.031 23.953 1 98.5 211 GLU A N 1
ATOM 1672 C CA . GLU A 1 211 ? 12.945 22.984 25.391 1 98.5 211 GLU A CA 1
ATOM 1673 C C . GLU A 1 211 ? 12.109 21.922 26.094 1 98.5 211 GLU A C 1
ATOM 1675 O O . GLU A 1 211 ? 12.594 21.25 27 1 98.5 211 GLU A O 1
ATOM 1680 N N . SER A 1 212 ? 10.914 21.844 25.688 1 98.5 212 SER A N 1
ATOM 1681 C CA . SER A 1 212 ? 10.055 20.797 26.203 1 98.5 212 SER A CA 1
ATOM 1682 C C . SER A 1 212 ? 10.594 19.406 25.844 1 98.5 212 SER A C 1
ATOM 1684 O O . SER A 1 212 ? 10.602 18.5 26.672 1 98.5 212 SER A O 1
ATOM 1686 N N . LEU A 1 213 ? 11.039 19.25 24.641 1 98.75 213 LEU A N 1
ATOM 1687 C CA . LEU A 1 213 ? 11.641 18.016 24.172 1 98.75 213 LEU A CA 1
ATOM 1688 C C . LEU A 1 213 ? 12.867 17.656 25 1 98.75 213 LEU A C 1
ATOM 1690 O O . LEU A 1 213 ? 12.992 16.516 25.469 1 98.75 213 LEU A O 1
ATOM 1694 N N . GLU A 1 214 ? 13.711 18.594 25.188 1 98.69 214 GLU A N 1
ATOM 1695 C CA . GLU A 1 214 ? 14.945 18.375 25.938 1 98.69 214 GLU A CA 1
ATOM 1696 C C . GLU A 1 214 ? 14.656 17.969 27.375 1 98.69 214 GLU A C 1
ATOM 1698 O O . GLU A 1 214 ? 15.258 17.031 27.891 1 98.69 214 GLU A O 1
ATOM 1703 N N . SER A 1 215 ? 13.773 18.719 27.953 1 98.62 215 SER A N 1
ATOM 1704 C CA . SER A 1 215 ? 13.414 18.438 29.344 1 98.62 215 SER A CA 1
ATOM 1705 C C . SER A 1 215 ? 12.836 17.031 29.484 1 98.62 215 SER A C 1
ATOM 1707 O O . SER A 1 215 ? 13.148 16.328 30.438 1 98.62 215 SER A O 1
ATOM 1709 N N . THR A 1 216 ? 11.992 16.656 28.562 1 98.44 216 THR A N 1
ATOM 1710 C CA . THR A 1 216 ? 11.383 15.328 28.578 1 98.44 216 THR A CA 1
ATOM 1711 C C . THR A 1 216 ? 12.453 14.242 28.469 1 98.44 216 THR A C 1
ATOM 1713 O O . THR A 1 216 ? 12.422 13.25 29.188 1 98.44 216 THR A O 1
ATOM 1716 N N . LEU A 1 217 ? 13.391 14.414 27.594 1 98.69 217 LEU A N 1
ATOM 1717 C CA . LEU A 1 217 ? 14.453 13.445 27.375 1 98.69 217 LEU A CA 1
ATOM 1718 C C . LEU A 1 217 ? 15.383 13.359 28.578 1 98.69 217 LEU A C 1
ATOM 1720 O O . LEU A 1 217 ? 15.789 12.273 28.969 1 98.69 217 LEU A O 1
ATOM 1724 N N . GLU A 1 218 ? 15.664 14.516 29.125 1 98.5 218 GLU A N 1
ATOM 1725 C CA . GLU A 1 218 ? 16.5 14.547 30.328 1 98.5 218 GLU A CA 1
ATOM 1726 C C . GLU A 1 218 ? 15.82 13.82 31.484 1 98.5 218 GLU A C 1
ATOM 1728 O O . GLU A 1 218 ? 16.469 13.055 32.219 1 98.5 218 GLU A O 1
ATOM 1733 N N . ASP A 1 219 ? 14.617 14.109 31.656 1 98.31 219 ASP A N 1
ATOM 1734 C CA . ASP A 1 219 ? 13.859 13.469 32.719 1 98.31 219 ASP A CA 1
ATOM 1735 C C . ASP A 1 219 ? 13.852 11.953 32.562 1 98.31 219 ASP A C 1
ATOM 1737 O O . ASP A 1 219 ? 14.031 11.211 33.531 1 98.31 219 ASP A O 1
ATOM 1741 N N . ARG A 1 220 ? 13.656 11.5 31.391 1 98.12 220 ARG A N 1
ATOM 1742 C CA . ARG A 1 220 ? 13.641 10.062 31.141 1 98.12 220 ARG A CA 1
ATOM 1743 C C . ARG A 1 220 ? 15 9.438 31.422 1 98.12 220 ARG A C 1
ATOM 1745 O O . ARG A 1 220 ? 15.086 8.352 32 1 98.12 220 ARG A O 1
ATOM 1752 N N . LEU A 1 221 ? 15.984 10.094 30.984 1 97.5 221 LEU A N 1
ATOM 1753 C CA . LEU A 1 221 ? 17.344 9.609 31.203 1 97.5 221 LEU A CA 1
ATOM 1754 C C . LEU A 1 221 ? 17.625 9.477 32.688 1 97.5 221 LEU A C 1
ATOM 1756 O O . LEU A 1 221 ? 18.156 8.453 33.156 1 97.5 221 LEU A O 1
ATOM 1760 N N . VAL A 1 222 ? 17.25 10.453 33.406 1 97.88 222 VAL A N 1
ATOM 1761 C CA . VAL A 1 222 ? 17.516 10.492 34.844 1 97.88 222 VAL A CA 1
ATOM 1762 C C . VAL A 1 222 ? 16.734 9.383 35.562 1 97.88 222 VAL A C 1
ATOM 1764 O O . VAL A 1 222 ? 17.234 8.766 36.5 1 97.88 222 VAL A O 1
ATOM 1767 N N . ARG A 1 223 ? 15.578 9.117 35.094 1 98.06 223 ARG A N 1
ATOM 1768 C CA . ARG A 1 223 ? 14.695 8.141 35.719 1 98.06 223 ARG A CA 1
ATOM 1769 C C . ARG A 1 223 ? 15 6.73 35.219 1 98.06 223 ARG A C 1
ATOM 1771 O O . ARG A 1 223 ? 14.43 5.754 35.719 1 98.06 223 ARG A O 1
ATOM 1778 N N . GLY A 1 224 ? 15.812 6.586 34.25 1 97.69 224 GLY A N 1
ATOM 1779 C CA . GLY A 1 224 ? 16.188 5.289 33.719 1 97.69 224 GLY A CA 1
ATOM 1780 C C . GLY A 1 224 ? 15.102 4.656 32.844 1 97.69 224 GLY A C 1
ATOM 1781 O O . GLY A 1 224 ? 15.016 3.432 32.75 1 97.69 224 GLY A O 1
ATOM 1782 N N . LEU A 1 225 ? 14.25 5.469 32.312 1 98.06 225 LEU A N 1
ATOM 1783 C CA . LEU A 1 225 ? 13.188 4.969 31.453 1 98.06 225 LEU A CA 1
ATOM 1784 C C . LEU A 1 225 ? 13.711 4.664 30.062 1 98.06 225 LEU A C 1
ATOM 1786 O O . LEU A 1 225 ? 14.75 5.191 29.656 1 98.06 225 LEU A O 1
ATOM 1790 N N . LYS A 1 226 ? 13.031 3.811 29.375 1 97.88 226 LYS A N 1
ATOM 1791 C CA . LYS A 1 226 ? 13.375 3.531 27.984 1 97.88 226 LYS A CA 1
ATOM 1792 C C . LYS A 1 226 ? 13.344 4.801 27.141 1 97.88 226 LYS A C 1
ATOM 1794 O O . LYS A 1 226 ? 12.359 5.547 27.188 1 97.88 226 LYS A O 1
ATOM 1799 N N . MET A 1 227 ? 14.398 5.031 26.422 1 98.31 227 MET A N 1
ATOM 1800 C CA . MET A 1 227 ? 14.5 6.242 25.609 1 98.31 227 MET A CA 1
ATOM 1801 C C . MET A 1 227 ? 13.742 6.078 24.297 1 98.31 227 MET A C 1
ATOM 1803 O O . MET A 1 227 ? 13.766 5.004 23.688 1 98.31 227 MET A O 1
ATOM 1807 N N . PRO A 1 228 ? 13.055 7.141 23.828 1 98.31 228 PRO A N 1
ATOM 1808 C CA . PRO A 1 228 ? 12.375 7.066 22.531 1 98.31 228 PRO A CA 1
ATOM 1809 C C . PRO A 1 228 ? 13.344 7.059 21.359 1 98.31 228 PRO A C 1
ATOM 1811 O O . PRO A 1 228 ? 14.367 7.746 21.391 1 98.31 228 PRO A O 1
ATOM 1814 N N . LYS A 1 229 ? 13 6.383 20.328 1 97.5 229 LYS A N 1
ATOM 1815 C CA . LYS A 1 229 ? 13.867 6.297 19.156 1 97.5 229 LYS A CA 1
ATOM 1816 C C . LYS A 1 229 ? 13.266 7.055 17.984 1 97.5 229 LYS A C 1
ATOM 1818 O O . LYS A 1 229 ? 13.891 7.172 16.922 1 97.5 229 LYS A O 1
ATOM 1823 N N . LEU A 1 230 ? 12.055 7.578 18.141 1 98.81 230 LEU A N 1
ATOM 1824 C CA . LEU A 1 230 ? 11.344 8.172 17.016 1 98.81 230 LEU A CA 1
ATOM 1825 C C . LEU A 1 230 ? 10.609 9.438 17.453 1 98.81 230 LEU A C 1
ATOM 1827 O O . LEU A 1 230 ? 9.891 9.438 18.453 1 98.81 230 LEU A O 1
ATOM 1831 N N . LEU A 1 231 ? 10.828 10.508 16.734 1 98.94 231 LEU A N 1
ATOM 1832 C CA . LEU A 1 231 ? 10.023 11.727 16.781 1 98.94 231 LEU A CA 1
ATOM 1833 C C . LEU A 1 231 ? 9.258 11.93 15.477 1 98.94 231 LEU A C 1
ATOM 1835 O O . LEU A 1 231 ? 9.852 12.023 14.406 1 98.94 231 LEU A O 1
ATOM 1839 N N . TYR A 1 232 ? 7.961 11.922 15.57 1 98.88 232 TYR A N 1
ATOM 1840 C CA . TYR A 1 232 ? 7.121 12.312 14.445 1 98.88 232 TYR A CA 1
ATOM 1841 C C . TYR A 1 232 ? 6.82 13.805 14.477 1 98.88 232 TYR A C 1
ATOM 1843 O O . TYR A 1 232 ? 6.367 14.328 15.5 1 98.88 232 TYR A O 1
ATOM 1851 N N . VAL A 1 233 ? 7.02 14.477 13.297 1 98.56 233 VAL A N 1
ATOM 1852 C CA . VAL A 1 233 ? 6.777 15.914 13.289 1 98.56 233 VAL A CA 1
ATOM 1853 C C . VAL A 1 233 ? 6.32 16.359 11.898 1 98.56 233 VAL A C 1
ATOM 1855 O O . VAL A 1 233 ? 6.797 15.828 10.891 1 98.56 233 VAL A O 1
ATOM 1858 N N . THR A 1 234 ? 5.402 17.203 11.828 1 98.31 234 THR A N 1
ATOM 1859 C CA . THR A 1 234 ? 5.043 17.984 10.648 1 98.31 234 THR A CA 1
ATOM 1860 C C . THR A 1 234 ? 5.562 19.406 10.758 1 98.31 234 THR A C 1
ATOM 1862 O O . THR A 1 234 ? 4.922 20.266 11.383 1 98.31 234 THR A O 1
ATOM 1865 N N . PRO A 1 235 ? 6.602 19.719 10.086 1 98.19 235 PRO A N 1
ATOM 1866 C CA . PRO A 1 235 ? 7.301 20.984 10.383 1 98.19 235 PRO A CA 1
ATOM 1867 C C . PRO A 1 235 ? 6.605 22.203 9.773 1 98.19 235 PRO A C 1
ATOM 1869 O O . PRO A 1 235 ? 6.828 23.328 10.211 1 98.19 235 PRO A O 1
ATOM 1872 N N . THR A 1 236 ? 5.852 21.969 8.742 1 97.62 236 THR A N 1
ATOM 1873 C CA . THR A 1 236 ? 5.152 23.047 8.062 1 97.62 236 THR A CA 1
ATOM 1874 C C . THR A 1 236 ? 3.668 22.719 7.906 1 97.62 236 THR A C 1
ATOM 1876 O O . THR A 1 236 ? 3.307 21.734 7.273 1 97.62 236 THR A O 1
ATOM 1879 N N . GLY A 1 237 ? 2.867 23.609 8.492 1 96.88 237 GLY A N 1
ATOM 1880 C CA . GLY A 1 237 ? 1.434 23.438 8.32 1 96.88 237 GLY A CA 1
ATOM 1881 C C . GLY A 1 237 ? 0.885 22.203 9.016 1 96.88 237 GLY A C 1
ATOM 1882 O O . GLY A 1 237 ? 0.094 21.469 8.43 1 96.88 237 GLY A O 1
ATOM 1883 N N . SER A 1 238 ? 1.258 22.031 10.172 1 95.75 238 SER A N 1
ATOM 1884 C CA . SER A 1 238 ? 0.875 20.828 10.898 1 95.75 238 SER A CA 1
ATOM 1885 C C . SER A 1 238 ? -0.64 20.656 10.93 1 95.75 238 SER A C 1
ATOM 1887 O O . SER A 1 238 ? -1.377 21.641 11.008 1 95.75 238 SER A O 1
ATOM 1889 N N . ASN A 1 239 ? -1.124 19.516 10.727 1 95.62 239 ASN A N 1
ATOM 1890 C CA . ASN A 1 239 ? -2.5 19.094 10.969 1 95.62 239 ASN A CA 1
ATOM 1891 C C . ASN A 1 239 ? -2.689 18.609 12.398 1 95.62 239 ASN A C 1
ATOM 1893 O O . ASN A 1 239 ? -2.238 17.516 12.75 1 95.62 239 ASN A O 1
ATOM 1897 N N . PRO A 1 240 ? -3.246 19.391 13.266 1 95.94 240 PRO A N 1
ATOM 1898 C CA . PRO A 1 240 ? -4.309 20.344 12.961 1 95.94 240 PRO A CA 1
ATOM 1899 C C . PRO A 1 240 ? -3.879 21.797 13.172 1 95.94 240 PRO A C 1
ATOM 1901 O O . PRO A 1 240 ? -4.629 22.719 12.844 1 95.94 240 PRO A O 1
ATOM 1904 N N . ALA A 1 241 ? -2.727 22.078 13.617 1 94.75 241 ALA A N 1
ATOM 1905 C CA . ALA A 1 241 ? -2.465 23.359 14.25 1 94.75 241 ALA A CA 1
ATOM 1906 C C . ALA A 1 241 ? -2.047 24.406 13.227 1 94.75 241 ALA A C 1
ATOM 1908 O O . ALA A 1 241 ? -2.092 25.609 13.5 1 94.75 241 ALA A O 1
ATOM 1909 N N . GLY A 1 242 ? -1.561 23.938 12.094 1 95.69 242 GLY A N 1
ATOM 1910 C CA . GLY A 1 242 ? -1.177 24.875 11.047 1 95.69 242 GLY A CA 1
ATOM 1911 C C . GLY A 1 242 ? 0.1 25.641 11.367 1 95.69 242 GLY A C 1
ATOM 1912 O O . GLY A 1 242 ? 0.364 26.688 10.781 1 95.69 242 GLY A O 1
ATOM 1913 N N . THR A 1 243 ? 0.922 25.141 12.195 1 96.06 243 THR A N 1
ATOM 1914 C CA . THR A 1 243 ? 2.125 25.828 12.664 1 96.06 243 THR A CA 1
ATOM 1915 C C . THR A 1 243 ? 3.275 25.609 11.68 1 96.06 243 THR A C 1
ATOM 1917 O O . THR A 1 243 ? 3.252 24.688 10.875 1 96.06 243 THR A O 1
ATOM 1920 N N . VAL A 1 244 ? 4.238 26.531 11.695 1 97.62 244 VAL A N 1
ATOM 1921 C CA . VAL A 1 244 ? 5.512 26.422 10.992 1 97.62 244 VAL A CA 1
ATOM 1922 C C . VAL A 1 244 ? 6.664 26.531 11.992 1 97.62 244 VAL A C 1
ATOM 1924 O O . VAL A 1 244 ? 6.832 27.562 12.648 1 97.62 244 VAL A O 1
ATOM 1927 N N . ILE A 1 245 ? 7.414 25.5 12.117 1 98.12 245 ILE A N 1
ATOM 1928 C CA . ILE A 1 245 ? 8.57 25.531 13.016 1 98.12 245 ILE A CA 1
ATOM 1929 C C . ILE A 1 245 ? 9.688 26.359 12.391 1 98.12 245 ILE A C 1
ATOM 1931 O O . ILE A 1 245 ? 10.148 26.062 11.289 1 98.12 245 ILE A O 1
ATOM 1935 N N . PRO A 1 246 ? 10.172 27.375 13.047 1 97.25 246 PRO A N 1
ATOM 1936 C CA . PRO A 1 246 ? 11.219 28.203 12.469 1 97.25 246 PRO A CA 1
ATOM 1937 C C . PRO A 1 246 ? 12.578 27.516 12.422 1 97.25 246 PRO A C 1
ATOM 1939 O O . PRO A 1 246 ? 12.781 26.5 13.102 1 97.25 246 PRO A O 1
ATOM 1942 N N . GLU A 1 247 ? 13.5 28.047 11.688 1 96.5 247 GLU A N 1
ATOM 1943 C CA . GLU A 1 247 ? 14.812 27.453 11.414 1 96.5 247 GLU A CA 1
ATOM 1944 C C . GLU A 1 247 ? 15.57 27.172 12.703 1 96.5 247 GLU A C 1
ATOM 1946 O O . GLU A 1 247 ? 16.125 26.094 12.883 1 96.5 247 GLU A O 1
ATOM 1951 N N . GLU A 1 248 ? 15.602 28.125 13.594 1 96.44 248 GLU A N 1
ATOM 1952 C CA . GLU A 1 248 ? 16.375 27.984 14.82 1 96.44 248 GLU A CA 1
ATOM 1953 C C . GLU A 1 248 ? 15.867 26.828 15.664 1 96.44 248 GLU A C 1
ATOM 1955 O O . GLU A 1 248 ? 16.656 26.078 16.25 1 96.44 248 GLU A O 1
ATOM 1960 N N . ARG A 1 249 ? 14.57 26.688 15.734 1 97.62 249 ARG A N 1
ATOM 1961 C CA . ARG A 1 249 ? 13.969 25.594 16.484 1 97.62 249 ARG A CA 1
ATOM 1962 C C . ARG A 1 249 ? 14.258 24.25 15.797 1 97.62 249 ARG A C 1
ATOM 1964 O O . ARG A 1 249 ? 14.5 23.25 16.469 1 97.62 249 ARG A O 1
ATOM 1971 N N . ARG A 1 250 ? 14.203 24.203 14.484 1 98.12 250 ARG A N 1
ATOM 1972 C CA . ARG A 1 250 ? 14.516 22.969 13.758 1 98.12 250 ARG A CA 1
ATOM 1973 C C . ARG A 1 250 ? 15.953 22.531 14.031 1 98.12 250 ARG A C 1
ATOM 1975 O O . ARG A 1 250 ? 16.219 21.344 14.219 1 98.12 250 ARG A O 1
ATOM 1982 N N . LYS A 1 251 ? 16.875 23.484 14.055 1 97.12 251 LYS A N 1
ATOM 1983 C CA . LYS A 1 251 ? 18.266 23.188 14.352 1 97.12 251 LYS A CA 1
ATOM 1984 C C . LYS A 1 251 ? 18.422 22.594 15.75 1 97.12 251 LYS A C 1
ATOM 1986 O O . LYS A 1 251 ? 19.172 21.641 15.945 1 97.12 251 LYS A O 1
ATOM 1991 N N . LYS A 1 252 ? 17.734 23.188 16.672 1 98.19 252 LYS A N 1
ATOM 1992 C CA . LYS A 1 252 ? 17.797 22.688 18.047 1 98.19 252 LYS A CA 1
ATOM 1993 C C . LYS A 1 252 ? 17.219 21.281 18.141 1 98.19 252 LYS A C 1
ATOM 1995 O O . LYS A 1 252 ? 17.797 20.422 18.828 1 98.19 252 LYS A O 1
ATOM 2000 N N . ILE A 1 253 ? 16.109 21.031 17.516 1 98.75 253 ILE A N 1
ATOM 2001 C CA . ILE A 1 253 ? 15.477 19.703 17.516 1 98.75 253 ILE A CA 1
ATOM 2002 C C . ILE A 1 253 ? 16.422 18.688 16.906 1 98.75 253 ILE A C 1
ATOM 2004 O O . ILE A 1 253 ? 16.594 17.578 17.438 1 98.75 253 ILE A O 1
ATOM 2008 N N . TYR A 1 254 ? 17.062 19.047 15.789 1 98.25 254 TYR A N 1
ATOM 2009 C CA . TYR A 1 254 ? 18 18.141 15.141 1 98.25 254 TYR A CA 1
ATOM 2010 C C . TYR A 1 254 ? 19.188 17.844 16.047 1 98.25 254 TYR A C 1
ATOM 2012 O O . TYR A 1 254 ? 19.641 16.703 16.125 1 98.25 254 TYR A O 1
ATOM 2020 N N . ASP A 1 255 ? 19.688 18.906 16.703 1 98.06 255 ASP A N 1
ATOM 2021 C CA . ASP A 1 255 ? 20.781 18.719 17.641 1 98.06 255 ASP A CA 1
ATOM 2022 C C . ASP A 1 255 ? 20.406 17.719 18.734 1 98.06 255 ASP A C 1
ATOM 2024 O O . ASP A 1 255 ? 21.219 16.875 19.125 1 98.06 255 ASP A O 1
ATOM 2028 N N . LEU A 1 256 ? 19.219 17.844 19.266 1 98.56 256 LEU A N 1
ATOM 2029 C CA . LEU A 1 256 ? 18.734 16.922 20.297 1 98.56 256 LEU A CA 1
ATOM 2030 C C . LEU A 1 256 ? 18.641 15.508 19.75 1 98.56 256 LEU A C 1
ATOM 2032 O O . LEU A 1 256 ? 18.891 14.539 20.469 1 98.56 256 LEU A O 1
ATOM 2036 N N . ALA A 1 257 ? 18.234 15.328 18.469 1 98.69 257 ALA A N 1
ATOM 2037 C CA . ALA A 1 257 ? 18.172 14.008 17.859 1 98.69 257 ALA A CA 1
ATOM 2038 C C . ALA A 1 257 ? 19.547 13.344 17.875 1 98.69 257 ALA A C 1
ATOM 2040 O O . ALA A 1 257 ? 19.672 12.148 18.125 1 98.69 257 ALA A O 1
ATOM 2041 N N . CYS A 1 258 ? 20.562 14.141 17.594 1 97.94 258 CYS A N 1
ATOM 2042 C CA . CYS A 1 258 ? 21.938 13.633 17.594 1 97.94 258 CYS A CA 1
ATOM 2043 C C . CYS A 1 258 ? 22.406 13.297 19 1 97.94 258 CYS A C 1
ATOM 2045 O O . CYS A 1 258 ? 22.984 12.234 19.234 1 97.94 258 CYS A O 1
ATOM 2047 N N . ARG A 1 259 ? 22.109 14.156 19.922 1 97.31 259 ARG A N 1
ATOM 2048 C CA . ARG A 1 259 ? 22.594 14.008 21.281 1 97.31 259 ARG A CA 1
ATOM 2049 C C . ARG A 1 259 ? 21.906 12.828 21.984 1 97.31 259 ARG A C 1
ATOM 2051 O O . ARG A 1 259 ? 22.547 12.102 22.75 1 97.31 259 ARG A O 1
ATOM 2058 N N . TYR A 1 260 ? 20.656 12.625 21.734 1 98 260 TYR A N 1
ATOM 2059 C CA . TYR A 1 260 ? 19.891 11.633 22.469 1 98 260 TYR A CA 1
ATOM 2060 C C . TYR A 1 260 ? 19.594 10.406 21.609 1 98 260 TYR A C 1
ATOM 2062 O O . TYR A 1 260 ? 18.859 9.508 22.031 1 98 260 TYR A O 1
ATOM 2070 N N . ASP A 1 261 ? 20 10.359 20.406 1 98 261 ASP A N 1
ATOM 2071 C CA . ASP A 1 261 ? 20.047 9.203 19.516 1 98 261 ASP A CA 1
ATOM 2072 C C . ASP A 1 261 ? 18.625 8.75 19.141 1 98 261 ASP A C 1
ATOM 2074 O O . ASP A 1 261 ? 18.266 7.594 19.344 1 98 261 ASP A O 1
ATOM 2078 N N . PHE A 1 262 ? 17.906 9.586 18.5 1 98.62 262 PHE A N 1
ATOM 2079 C CA . PHE A 1 262 ? 16.609 9.211 17.938 1 98.62 262 PHE A CA 1
ATOM 2080 C C . PHE A 1 262 ? 16.5 9.695 16.484 1 98.62 262 PHE A C 1
ATOM 2082 O O . PHE A 1 262 ? 17.312 10.508 16.031 1 98.62 262 PHE A O 1
ATOM 2089 N N . LEU A 1 263 ? 15.578 9.125 15.711 1 98.94 263 LEU A N 1
ATOM 2090 C CA . LEU A 1 263 ? 15.297 9.492 14.328 1 98.94 263 LEU A CA 1
ATOM 2091 C C . LEU A 1 263 ? 14.148 10.484 14.258 1 98.94 263 LEU A C 1
ATOM 2093 O O . LEU A 1 263 ? 13.266 10.484 15.117 1 98.94 263 LEU A O 1
ATOM 2097 N N . ILE A 1 264 ? 14.172 11.344 13.266 1 98.94 264 ILE A N 1
ATOM 2098 C CA . ILE A 1 264 ? 13.102 12.289 12.984 1 98.94 264 ILE A CA 1
ATOM 2099 C C . ILE A 1 264 ? 12.312 11.828 11.758 1 98.94 264 ILE A C 1
ATOM 2101 O O . ILE A 1 264 ? 12.883 11.68 10.672 1 98.94 264 ILE A O 1
ATOM 2105 N N . LEU A 1 265 ? 11.094 11.523 11.922 1 98.94 265 LEU A N 1
ATOM 2106 C CA . LEU A 1 265 ? 10.172 11.328 10.812 1 98.94 265 LEU A CA 1
ATOM 2107 C C . LEU A 1 265 ? 9.508 12.641 10.414 1 98.94 265 LEU A C 1
ATOM 2109 O O . LEU A 1 265 ? 8.57 13.094 11.078 1 98.94 265 LEU A O 1
ATOM 2113 N N . GLU A 1 266 ? 10.008 13.234 9.367 1 98.81 266 GLU A N 1
ATOM 2114 C CA . GLU A 1 266 ? 9.578 14.531 8.852 1 98.81 266 GLU A CA 1
ATOM 2115 C C . GLU A 1 266 ? 8.461 14.375 7.828 1 98.81 266 GLU A C 1
ATOM 2117 O O . GLU A 1 266 ? 8.719 14.086 6.656 1 98.81 266 GLU A O 1
ATOM 2122 N N . ASP A 1 267 ? 7.242 14.57 8.258 1 98.62 267 ASP A N 1
ATOM 2123 C CA . ASP A 1 267 ? 6.066 14.5 7.391 1 98.62 267 ASP A CA 1
ATOM 2124 C C . ASP A 1 267 ? 5.684 15.883 6.875 1 98.62 267 ASP A C 1
ATOM 2126 O O . ASP A 1 267 ? 5.035 16.656 7.582 1 98.62 267 ASP A O 1
ATOM 2130 N N . ASP A 1 268 ? 5.949 16.172 5.625 1 97.94 268 ASP A N 1
ATOM 2131 C CA . ASP A 1 268 ? 5.84 17.562 5.188 1 97.94 268 ASP A CA 1
ATOM 2132 C C . ASP A 1 268 ? 4.902 17.688 3.986 1 97.94 268 ASP A C 1
ATOM 2134 O O . ASP A 1 268 ? 5.273 18.266 2.963 1 97.94 268 ASP A O 1
ATOM 2138 N N . ALA A 1 269 ? 3.68 17.266 4.16 1 96.69 269 ALA A N 1
ATOM 2139 C CA . ALA A 1 269 ? 2.664 17.25 3.109 1 96.69 269 ALA A CA 1
ATOM 2140 C C . ALA A 1 269 ? 2.252 18.672 2.734 1 96.69 269 ALA A C 1
ATOM 2142 O O . ALA A 1 269 ? 1.684 18.906 1.665 1 96.69 269 ALA A O 1
ATOM 2143 N N . TYR A 1 270 ? 2.572 19.688 3.555 1 97.19 270 TYR A N 1
ATOM 2144 C CA . TYR A 1 270 ? 2.078 21.047 3.35 1 97.19 270 TYR A CA 1
ATOM 2145 C C . TYR A 1 270 ? 3.227 22 3.062 1 97.19 270 TYR A C 1
ATOM 2147 O O . TYR A 1 270 ? 3.057 23.219 3.137 1 97.19 270 TYR A O 1
ATOM 2155 N N . MET A 1 271 ? 4.348 21.484 2.711 1 96.31 271 MET A N 1
ATOM 2156 C CA . MET A 1 271 ? 5.559 22.281 2.547 1 96.31 271 MET A CA 1
ATOM 2157 C C . MET A 1 271 ? 5.324 23.422 1.556 1 96.31 271 MET A C 1
ATOM 2159 O O . MET A 1 271 ? 5.828 24.531 1.748 1 96.31 271 MET A O 1
ATOM 2163 N N . PHE A 1 272 ? 4.535 23.234 0.547 1 96.69 272 PHE A N 1
ATOM 2164 C CA . PHE A 1 272 ? 4.34 24.203 -0.513 1 96.69 272 PHE A CA 1
ATOM 2165 C C . PHE A 1 272 ? 3.16 25.125 -0.198 1 96.69 272 PHE A C 1
ATOM 2167 O O . PHE A 1 272 ? 2.861 26.047 -0.958 1 96.69 272 PHE A O 1
ATOM 2174 N N . LEU A 1 273 ? 2.525 24.875 0.889 1 97.38 273 LEU A N 1
ATOM 2175 C CA . LEU A 1 273 ? 1.401 25.688 1.33 1 97.38 273 LEU A CA 1
ATOM 2176 C C . LEU A 1 273 ? 1.795 26.562 2.52 1 97.38 273 LEU A C 1
ATOM 2178 O O . LEU A 1 273 ? 1.087 26.594 3.529 1 97.38 273 LEU A O 1
ATOM 2182 N N . ASN A 1 274 ? 2.928 27.047 2.5 1 97 274 ASN A N 1
ATOM 2183 C CA . ASN A 1 274 ? 3.412 28.062 3.428 1 97 274 ASN A CA 1
ATOM 2184 C C . ASN A 1 274 ? 3.059 29.469 2.953 1 97 274 ASN A C 1
ATOM 2186 O O . ASN A 1 274 ? 3.525 29.906 1.899 1 97 274 ASN A O 1
ATOM 2190 N N . TYR A 1 275 ? 2.271 30.172 3.754 1 95.81 275 TYR A N 1
ATOM 2191 C CA . TYR A 1 275 ? 1.735 31.469 3.33 1 95.81 275 TYR A CA 1
ATOM 2192 C C . TYR A 1 275 ? 2.65 32.594 3.758 1 95.81 275 TYR A C 1
ATOM 2194 O O . TYR A 1 275 ? 2.434 33.75 3.381 1 95.81 275 TYR A O 1
ATOM 2202 N N . ASP A 1 276 ? 3.629 32.188 4.508 1 88.75 276 ASP A N 1
ATOM 2203 C CA . ASP A 1 276 ? 4.609 33.188 4.949 1 88.75 276 ASP A CA 1
ATOM 2204 C C . ASP A 1 276 ? 5.707 33.375 3.904 1 88.75 276 ASP A C 1
ATOM 2206 O O . ASP A 1 276 ? 5.863 32.531 3.002 1 88.75 276 ASP A O 1
ATOM 2210 N N . GLU A 1 277 ? 6.41 34.438 4.074 1 82.19 277 GLU A N 1
ATOM 2211 C CA . GLU A 1 277 ? 7.477 34.75 3.131 1 82.19 277 GLU A CA 1
ATOM 2212 C C . GLU A 1 277 ? 8.742 33.969 3.441 1 82.19 277 GLU A C 1
ATOM 2214 O O . GLU A 1 277 ? 9.562 33.719 2.555 1 82.19 277 GLU A O 1
ATOM 2219 N N . VAL A 1 278 ? 8.836 33.531 4.613 1 85.62 278 VAL A N 1
ATOM 2220 C CA . VAL A 1 278 ? 10.031 32.781 5.031 1 85.62 278 VAL A CA 1
ATOM 2221 C C . VAL A 1 278 ? 9.805 31.297 4.867 1 85.62 278 VAL A C 1
ATOM 2223 O O . VAL A 1 278 ? 8.789 30.766 5.309 1 85.62 278 VAL A O 1
ATOM 2226 N N . HIS A 1 279 ? 10.828 30.688 4.207 1 89.88 279 HIS A N 1
ATOM 2227 C CA . HIS A 1 279 ? 10.82 29.234 4.055 1 89.88 279 HIS A CA 1
ATOM 2228 C C . HIS A 1 279 ? 11.938 28.594 4.875 1 89.88 279 HIS A C 1
ATOM 2230 O O . HIS A 1 279 ? 13.094 28.562 4.441 1 89.88 279 HIS A O 1
ATOM 2236 N N . PRO A 1 280 ? 11.57 28.047 6.008 1 94.31 280 PRO A N 1
ATOM 2237 C CA . PRO A 1 280 ? 12.633 27.422 6.797 1 94.31 280 PRO A CA 1
ATOM 2238 C C . PRO A 1 280 ? 13.25 26.203 6.102 1 94.31 280 PRO A C 1
ATOM 2240 O O . PRO A 1 280 ? 12.562 25.5 5.352 1 94.31 280 PRO A O 1
ATOM 2243 N N . PRO A 1 281 ? 14.562 25.969 6.371 1 96.44 281 PRO A N 1
ATOM 2244 C CA . PRO A 1 281 ? 15.164 24.734 5.852 1 96.44 281 PRO A CA 1
ATOM 2245 C C . PRO A 1 281 ? 14.477 23.469 6.379 1 96.44 281 PRO A C 1
ATOM 2247 O O . PRO A 1 281 ? 13.953 23.469 7.496 1 96.44 281 PRO A O 1
ATOM 2250 N N . SER A 1 282 ? 14.5 22.484 5.527 1 98.06 282 SER A N 1
ATOM 2251 C CA . SER A 1 282 ? 13.953 21.203 5.969 1 98.06 282 SER A CA 1
ATOM 2252 C C . SER A 1 282 ? 14.875 20.516 6.961 1 98.06 282 SER A C 1
ATOM 2254 O O . SER A 1 282 ? 16.062 20.844 7.043 1 98.06 282 SER A O 1
ATOM 2256 N N . PHE A 1 283 ? 14.328 19.578 7.789 1 98.5 283 PHE A N 1
ATOM 2257 C CA . PHE A 1 283 ? 15.195 18.734 8.602 1 98.5 283 PHE A CA 1
ATOM 2258 C C . PHE A 1 283 ? 16.141 17.938 7.715 1 98.5 283 PHE A C 1
ATOM 2260 O O . PHE A 1 283 ? 17.297 17.672 8.094 1 98.5 283 PHE A O 1
ATOM 2267 N N . LEU A 1 284 ? 15.672 17.516 6.539 1 98.44 284 LEU A N 1
ATOM 2268 C CA . LEU A 1 284 ? 16.516 16.781 5.598 1 98.44 284 LEU A CA 1
ATOM 2269 C C . LEU A 1 284 ? 17.75 17.609 5.23 1 98.44 284 LEU A C 1
ATOM 2271 O O . LEU A 1 284 ? 18.859 17.062 5.141 1 98.44 284 LEU A O 1
ATOM 2275 N N . SER A 1 285 ? 17.578 18.875 5.023 1 97.56 285 SER A N 1
ATOM 2276 C CA . SER A 1 285 ? 18.688 19.734 4.652 1 97.56 285 SER A CA 1
ATOM 2277 C C . SER A 1 285 ? 19.703 19.859 5.789 1 97.56 285 SER A C 1
ATOM 2279 O O . SER A 1 285 ? 20.875 20.156 5.559 1 97.56 285 SER A O 1
ATOM 2281 N N . LEU A 1 286 ? 19.266 19.641 7.012 1 96.31 286 LEU A N 1
ATOM 2282 C CA . LEU A 1 286 ? 20.125 19.766 8.188 1 96.31 286 LEU A CA 1
ATOM 2283 C C . LEU A 1 286 ? 20.797 18.438 8.516 1 96.31 286 LEU A C 1
ATOM 2285 O O . LEU A 1 286 ? 21.656 18.375 9.398 1 96.31 286 LEU A O 1
ATOM 2289 N N . ASP A 1 287 ? 20.5 17.359 7.848 1 97.19 287 ASP A N 1
ATOM 2290 C CA . ASP A 1 287 ? 20.75 16 8.305 1 97.19 287 ASP A CA 1
ATOM 2291 C C . ASP A 1 287 ? 22.172 15.555 7.953 1 97.19 287 ASP A C 1
ATOM 2293 O O . ASP A 1 287 ? 22.344 14.656 7.129 1 97.19 287 ASP A O 1
ATOM 2297 N N . THR A 1 288 ? 23.078 15.953 8.742 1 95.94 288 THR A N 1
ATOM 2298 C CA . THR A 1 288 ? 24.484 15.633 8.508 1 95.94 288 THR A CA 1
ATOM 2299 C C . THR A 1 288 ? 24.828 14.25 9.07 1 95.94 288 THR A C 1
ATOM 2301 O O . THR A 1 288 ? 25.859 13.672 8.727 1 95.94 288 THR A O 1
ATOM 2304 N N . CYS A 1 289 ? 23.969 13.648 9.883 1 96.94 289 CYS A N 1
ATOM 2305 C CA . CYS A 1 289 ? 24.328 12.43 10.594 1 96.94 289 CYS A CA 1
ATOM 2306 C C . CYS A 1 289 ? 23.516 11.25 10.086 1 96.94 289 CYS A C 1
ATOM 2308 O O . CYS A 1 289 ? 23.828 10.094 10.391 1 96.94 289 CYS A O 1
ATOM 2310 N N . GLY A 1 290 ? 22.5 11.469 9.328 1 98.06 290 GLY A N 1
ATOM 2311 C CA . GLY A 1 290 ? 21.656 10.391 8.82 1 98.06 290 GLY A CA 1
ATOM 2312 C C . GLY A 1 290 ? 20.531 10.016 9.758 1 98.06 290 GLY A C 1
ATOM 2313 O O . GLY A 1 290 ? 20.312 8.828 10.039 1 98.06 290 GLY A O 1
ATOM 2314 N N . ARG A 1 291 ? 19.766 11.078 10.227 1 98.5 291 ARG A N 1
ATOM 2315 C CA . ARG A 1 291 ? 18.766 10.805 11.258 1 98.5 291 ARG A CA 1
ATOM 2316 C C . ARG A 1 291 ? 17.359 11.148 10.766 1 98.5 291 ARG A C 1
ATOM 2318 O O . ARG A 1 291 ? 16.375 10.953 11.477 1 98.5 291 ARG A O 1
ATOM 2325 N N . VAL A 1 292 ? 17.25 11.594 9.516 1 98.88 292 VAL A N 1
ATOM 2326 C CA . VAL A 1 292 ? 15.961 12.109 9.047 1 98.88 292 VAL A CA 1
ATOM 2327 C C . VAL A 1 292 ? 15.375 11.156 8 1 98.88 292 VAL A C 1
ATOM 2329 O O . VAL A 1 292 ? 16.062 10.766 7.051 1 98.88 292 VAL A O 1
ATOM 2332 N N . ILE A 1 293 ? 14.203 10.703 8.203 1 98.94 293 ILE A N 1
ATOM 2333 C CA . ILE A 1 293 ? 13.328 10.133 7.18 1 98.94 293 ILE A CA 1
ATOM 2334 C C . ILE A 1 293 ? 12.273 11.148 6.773 1 98.94 293 ILE A C 1
ATOM 2336 O O . ILE A 1 293 ? 11.477 11.594 7.605 1 98.94 293 ILE A O 1
ATOM 2340 N N . ARG A 1 294 ? 12.266 11.508 5.52 1 98.94 294 ARG A N 1
ATOM 2341 C CA . ARG A 1 294 ? 11.352 12.547 5.059 1 98.94 294 ARG A CA 1
ATOM 2342 C C . ARG A 1 294 ? 10.258 11.961 4.164 1 98.94 294 ARG A C 1
ATOM 2344 O O . ARG A 1 294 ? 10.531 11.102 3.328 1 98.94 294 ARG A O 1
ATOM 2351 N N . LEU A 1 295 ? 9.078 12.406 4.398 1 98.88 295 LEU A N 1
ATOM 2352 C CA . LEU A 1 295 ? 7.926 12.055 3.58 1 98.88 295 LEU A CA 1
ATOM 2353 C C . LEU A 1 295 ? 7.414 13.266 2.807 1 98.88 295 LEU A C 1
ATOM 2355 O O . LEU A 1 295 ? 7.082 14.289 3.404 1 98.88 295 LEU A O 1
ATOM 2359 N N . ASP A 1 296 ? 7.352 13.125 1.509 1 98.56 296 ASP A N 1
ATOM 2360 C CA . ASP A 1 296 ? 6.828 14.148 0.619 1 98.56 296 ASP A CA 1
ATOM 2361 C C . ASP A 1 296 ? 5.566 13.672 -0.095 1 98.56 296 ASP A C 1
ATOM 2363 O O . ASP A 1 296 ? 5.395 12.469 -0.324 1 98.56 296 ASP A O 1
ATOM 2367 N N . SER A 1 297 ? 4.715 14.648 -0.415 1 97.69 297 SER A N 1
ATOM 2368 C CA . SER A 1 297 ? 3.459 14.289 -1.073 1 97.69 297 SER A CA 1
ATOM 2369 C C . SER A 1 297 ? 2.949 15.438 -1.94 1 97.69 297 SER A C 1
ATOM 2371 O O . SER A 1 297 ? 3.084 16.609 -1.575 1 97.69 297 SER A O 1
ATOM 2373 N N . PHE A 1 298 ? 2.338 15.125 -3.045 1 98 298 PHE A N 1
ATOM 2374 C CA . PHE A 1 298 ? 1.669 16.109 -3.895 1 98 298 PHE A CA 1
ATOM 2375 C C . PHE A 1 298 ? 0.157 16.031 -3.719 1 98 298 PHE A C 1
ATOM 2377 O O . PHE A 1 298 ? -0.594 16.594 -4.516 1 98 298 PHE A O 1
ATOM 2384 N N . SER A 1 299 ? -0.312 15.375 -2.699 1 97.12 299 SER A N 1
ATOM 2385 C CA . SER A 1 299 ? -1.735 15.125 -2.502 1 97.12 299 SER A CA 1
ATOM 2386 C C . SER A 1 299 ? -2.51 16.422 -2.318 1 97.12 299 SER A C 1
ATOM 2388 O O . SER A 1 299 ? -3.664 16.531 -2.738 1 97.12 299 SER A O 1
ATOM 2390 N N . LYS A 1 300 ? -1.869 17.406 -1.68 1 96.88 300 LYS A N 1
ATOM 2391 C CA . LYS A 1 300 ? -2.609 18.594 -1.27 1 96.88 300 LYS A CA 1
ATOM 2392 C C . LYS A 1 300 ? -2.473 19.703 -2.303 1 96.88 300 LYS A C 1
ATOM 2394 O O . LYS A 1 300 ? -3.25 20.672 -2.295 1 96.88 300 LYS A O 1
ATOM 2399 N N . VAL A 1 301 ? -1.52 19.562 -3.184 1 97.19 301 VAL A N 1
ATOM 2400 C CA . VAL A 1 301 ? -1.202 20.703 -4.035 1 97.19 301 VAL A CA 1
ATOM 2401 C C . VAL A 1 301 ? -1.377 20.312 -5.504 1 97.19 301 VAL A C 1
ATOM 2403 O O . VAL A 1 301 ? -1.434 21.188 -6.379 1 97.19 301 VAL A O 1
ATOM 2406 N N . ILE A 1 302 ? -1.456 19.016 -5.816 1 97.38 302 ILE A N 1
ATOM 2407 C CA . ILE A 1 302 ? -1.599 18.547 -7.191 1 97.38 302 ILE A CA 1
ATOM 2408 C C . ILE A 1 302 ? -2.828 17.656 -7.309 1 97.38 302 ILE A C 1
ATOM 2410 O O . ILE A 1 302 ? -3.803 18 -7.977 1 97.38 302 ILE A O 1
ATOM 2414 N N . SER A 1 303 ? -2.779 16.516 -6.645 1 97.62 303 SER A N 1
ATOM 2415 C CA . SER A 1 303 ? -3.875 15.555 -6.703 1 97.62 303 SER A CA 1
ATOM 2416 C C . SER A 1 303 ? -3.76 14.516 -5.586 1 97.62 303 SER A C 1
ATOM 2418 O O . SER A 1 303 ? -2.748 13.82 -5.48 1 97.62 303 SER A O 1
ATOM 2420 N N . ALA A 1 304 ? -4.844 14.461 -4.844 1 96.81 304 ALA A N 1
ATOM 2421 C CA . ALA A 1 304 ? -4.898 13.422 -3.82 1 96.81 304 ALA A CA 1
ATOM 2422 C C . ALA A 1 304 ? -5.121 12.047 -4.449 1 96.81 304 ALA A C 1
ATOM 2424 O O . ALA A 1 304 ? -4.648 11.031 -3.924 1 96.81 304 ALA A O 1
ATOM 2425 N N . GLY A 1 305 ? -5.766 11.984 -5.555 1 97.62 305 GLY A N 1
ATOM 2426 C CA . GLY A 1 305 ? -6.188 10.734 -6.172 1 97.62 305 GLY A CA 1
ATOM 2427 C C . GLY A 1 305 ? -5.059 10.008 -6.871 1 97.62 305 GLY A C 1
ATOM 2428 O O . GLY A 1 305 ? -5.121 8.789 -7.062 1 97.62 305 GLY A O 1
ATOM 2429 N N . LEU A 1 306 ? -4.012 10.695 -7.254 1 98.31 306 LEU A N 1
ATOM 2430 C CA . LEU A 1 306 ? -2.865 10.07 -7.91 1 98.31 306 LEU A CA 1
ATOM 2431 C C . LEU A 1 306 ? -2.018 9.297 -6.906 1 98.31 306 LEU A C 1
ATOM 2433 O O . LEU A 1 306 ? -1.184 8.477 -7.293 1 98.31 306 LEU A O 1
ATOM 2437 N N . ARG A 1 307 ? -2.207 9.625 -5.648 1 98.31 307 ARG A N 1
ATOM 2438 C CA . ARG A 1 307 ? -1.429 9.016 -4.578 1 98.31 307 ARG A CA 1
ATOM 2439 C C . ARG A 1 307 ? 0.067 9.148 -4.84 1 98.31 307 ARG A C 1
ATOM 2441 O O . ARG A 1 307 ? 0.821 8.188 -4.676 1 98.31 307 ARG A O 1
ATOM 2448 N N . ALA A 1 308 ? 0.477 10.328 -5.281 1 97.75 308 ALA A N 1
ATOM 2449 C CA . ALA A 1 308 ? 1.861 10.609 -5.656 1 97.75 308 ALA A CA 1
ATOM 2450 C C . ALA A 1 308 ? 2.67 11.086 -4.453 1 97.75 308 ALA A C 1
ATOM 2452 O O . ALA A 1 308 ? 2.518 12.227 -4.012 1 97.75 308 ALA A O 1
ATOM 2453 N N . ALA A 1 309 ? 3.533 10.258 -3.912 1 98.75 309 ALA A N 1
ATOM 2454 C CA . ALA A 1 309 ? 4.383 10.57 -2.766 1 98.75 309 ALA A CA 1
ATOM 2455 C C . ALA A 1 309 ? 5.668 9.75 -2.795 1 98.75 309 ALA A C 1
ATOM 2457 O O . ALA A 1 309 ? 5.836 8.875 -3.65 1 98.75 309 ALA A O 1
ATOM 2458 N N . TRP A 1 310 ? 6.625 10.094 -1.939 1 98.88 310 TRP A N 1
ATOM 2459 C CA . TRP A 1 310 ? 7.867 9.336 -1.825 1 98.88 310 TRP A CA 1
ATOM 2460 C C . TRP A 1 310 ? 8.508 9.547 -0.457 1 98.88 310 TRP A C 1
ATOM 2462 O O . TRP A 1 310 ? 8.156 10.477 0.265 1 98.88 310 TRP A O 1
ATOM 2472 N N . VAL A 1 311 ? 9.352 8.633 -0.115 1 98.94 311 VAL A N 1
ATOM 2473 C CA . VAL A 1 311 ? 10.133 8.695 1.112 1 98.94 311 VAL A CA 1
ATOM 2474 C C . VAL A 1 311 ? 11.617 8.852 0.771 1 98.94 311 VAL A C 1
ATOM 2476 O O . VAL A 1 311 ? 12.102 8.258 -0.194 1 98.94 311 VAL A O 1
ATOM 2479 N N . THR A 1 312 ? 12.281 9.719 1.419 1 98.94 312 THR A N 1
ATOM 2480 C CA . THR A 1 312 ? 13.734 9.852 1.423 1 98.94 312 THR A CA 1
ATOM 2481 C C . THR A 1 312 ? 14.312 9.406 2.764 1 98.94 312 THR A C 1
ATOM 2483 O O . THR A 1 312 ? 13.906 9.906 3.816 1 98.94 312 THR A O 1
ATOM 2486 N N . ALA A 1 313 ? 15.25 8.5 2.754 1 98.88 313 ALA A N 1
ATOM 2487 C CA . ALA A 1 313 ? 15.781 7.938 3.994 1 98.88 313 ALA A CA 1
ATOM 2488 C C . ALA A 1 313 ? 17.219 7.48 3.818 1 98.88 313 ALA A C 1
ATOM 2490 O O . ALA A 1 313 ? 17.688 7.277 2.691 1 98.88 313 ALA A O 1
ATOM 2491 N N . PRO A 1 314 ? 17.969 7.355 4.977 1 98.75 314 PRO A N 1
ATOM 2492 C CA . PRO A 1 314 ? 19.281 6.688 4.891 1 98.75 314 PRO A CA 1
ATOM 2493 C C . PRO A 1 314 ? 19.188 5.32 4.219 1 98.75 314 PRO A C 1
ATOM 2495 O O . PRO A 1 314 ? 18.219 4.582 4.43 1 98.75 314 PRO A O 1
ATOM 2498 N N . THR A 1 315 ? 20.203 4.965 3.473 1 98.25 315 THR A N 1
ATOM 2499 C CA . THR A 1 315 ? 20.188 3.791 2.605 1 98.25 315 THR A CA 1
ATOM 2500 C C . THR A 1 315 ? 19.891 2.529 3.406 1 98.25 315 THR A C 1
ATOM 2502 O O . THR A 1 315 ? 19.125 1.667 2.947 1 98.25 315 THR A O 1
ATOM 2505 N N . ALA A 1 316 ? 20.453 2.426 4.57 1 97.88 316 ALA A N 1
ATOM 2506 C CA . ALA A 1 316 ? 20.234 1.239 5.395 1 97.88 316 ALA A CA 1
ATOM 2507 C C . ALA A 1 316 ? 18.766 1.076 5.75 1 97.88 316 ALA A C 1
ATOM 2509 O O . ALA A 1 316 ? 18.25 -0.042 5.77 1 97.88 316 ALA A O 1
ATOM 2510 N N . LEU A 1 317 ? 18.125 2.156 6.055 1 98.69 317 LEU A N 1
ATOM 2511 C CA . LEU A 1 317 ? 16.703 2.121 6.391 1 98.69 317 LEU A CA 1
ATOM 2512 C C . LEU A 1 317 ? 15.852 1.948 5.137 1 98.69 317 LEU A C 1
ATOM 2514 O O . LEU A 1 317 ? 14.844 1.238 5.16 1 98.69 317 LEU A O 1
ATOM 2518 N N . LEU A 1 318 ? 16.266 2.594 4.051 1 98.56 318 LEU A N 1
ATOM 2519 C CA . LEU A 1 318 ? 15.516 2.523 2.803 1 98.56 318 LEU A CA 1
ATOM 2520 C C . LEU A 1 318 ? 15.477 1.096 2.27 1 98.56 318 LEU A C 1
ATOM 2522 O O . LEU A 1 318 ? 14.469 0.667 1.702 1 98.56 318 LEU A O 1
ATOM 2526 N N . GLN A 1 319 ? 16.547 0.392 2.398 1 96.81 319 GLN A N 1
ATOM 2527 C CA . GLN A 1 319 ? 16.594 -0.998 1.954 1 96.81 319 GLN A CA 1
ATOM 2528 C C . GLN A 1 319 ? 15.539 -1.84 2.668 1 96.81 319 GLN A C 1
ATOM 2530 O O . GLN A 1 319 ? 14.898 -2.693 2.051 1 96.81 319 GLN A O 1
ATOM 2535 N N . ARG A 1 320 ? 15.336 -1.567 3.898 1 98.12 320 ARG A N 1
ATOM 2536 C CA . ARG A 1 320 ? 14.328 -2.277 4.672 1 98.12 320 ARG A CA 1
ATOM 2537 C C . ARG A 1 320 ? 12.922 -1.862 4.242 1 98.12 320 ARG A C 1
ATOM 2539 O O . ARG A 1 320 ? 12.016 -2.695 4.176 1 98.12 320 ARG A O 1
ATOM 2546 N N . LEU A 1 321 ? 12.797 -0.604 3.963 1 98.62 321 LEU A N 1
ATOM 2547 C CA . LEU A 1 321 ? 11.516 -0.113 3.475 1 98.62 321 LEU A CA 1
ATOM 2548 C C . LEU A 1 321 ? 11.156 -0.754 2.137 1 98.62 321 LEU A C 1
ATOM 2550 O O . LEU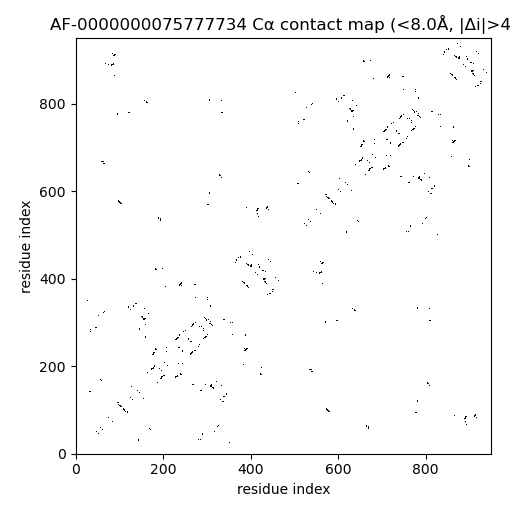 A 1 321 ? 9.992 -1.062 1.883 1 98.62 321 LEU A O 1
ATOM 2554 N N . GLU A 1 322 ? 12.086 -0.924 1.333 1 96.69 322 GLU A N 1
ATOM 2555 C CA . GLU A 1 322 ? 11.867 -1.533 0.026 1 96.69 322 GLU A CA 1
ATOM 2556 C C . GLU A 1 322 ? 11.438 -2.99 0.163 1 96.69 322 GLU A C 1
ATOM 2558 O O . GLU A 1 322 ? 10.562 -3.457 -0.57 1 96.69 322 GLU A O 1
ATOM 2563 N N . LEU A 1 323 ? 12.117 -3.74 1.06 1 96.62 323 LEU A N 1
ATOM 2564 C CA . LEU A 1 323 ? 11.703 -5.113 1.316 1 96.62 323 LEU A CA 1
ATOM 2565 C C . LEU A 1 323 ? 10.25 -5.164 1.793 1 96.62 323 LEU A C 1
ATOM 2567 O O . LEU A 1 323 ? 9.492 -6.055 1.402 1 96.62 323 LEU A O 1
ATOM 2571 N N . HIS A 1 324 ? 9.914 -4.223 2.615 1 98.19 324 HIS A N 1
ATOM 2572 C CA . HIS A 1 324 ? 8.531 -4.129 3.068 1 98.19 324 HIS A CA 1
ATOM 2573 C C . HIS A 1 324 ? 7.582 -3.873 1.899 1 98.19 324 HIS A C 1
ATOM 2575 O O . HIS A 1 324 ? 6.512 -4.48 1.816 1 98.19 324 HIS A O 1
ATOM 2581 N N . MET A 1 325 ? 7.969 -2.992 1.009 1 97.31 325 MET A N 1
ATOM 2582 C CA . MET A 1 325 ? 7.164 -2.68 -0.167 1 97.31 325 MET A CA 1
ATOM 2583 C C . MET A 1 325 ? 6.922 -3.926 -1.01 1 97.31 325 MET A C 1
ATOM 2585 O O . MET A 1 325 ? 5.797 -4.172 -1.454 1 97.31 325 MET A O 1
ATOM 2589 N N . GLN A 1 326 ? 7.926 -4.676 -1.166 1 95.06 326 GLN A N 1
ATOM 2590 C CA . GLN A 1 326 ? 7.832 -5.902 -1.95 1 95.06 326 GLN A CA 1
ATOM 2591 C C . GLN A 1 326 ? 6.785 -6.852 -1.367 1 95.06 326 GLN A C 1
ATOM 2593 O O . GLN A 1 326 ? 5.977 -7.422 -2.104 1 95.06 326 GLN A O 1
ATOM 2598 N N . ALA A 1 327 ? 6.867 -6.969 -0.14 1 97 327 ALA A N 1
ATOM 2599 C CA . ALA A 1 327 ? 5.945 -7.875 0.542 1 97 327 ALA A CA 1
ATOM 2600 C C . ALA A 1 327 ? 4.535 -7.293 0.584 1 97 327 ALA A C 1
ATOM 2602 O O . ALA A 1 327 ? 3.549 -8.023 0.456 1 97 327 ALA A O 1
ATOM 2603 N N . GLU A 1 328 ? 4.457 -6.027 0.731 1 98.06 328 GLU A N 1
ATOM 2604 C CA . GLU A 1 328 ? 3.203 -5.32 0.983 1 98.06 328 GLU A CA 1
ATOM 2605 C C . GLU A 1 328 ? 2.35 -5.242 -0.28 1 98.06 328 GLU A C 1
ATOM 2607 O O . GLU A 1 328 ? 1.153 -5.539 -0.247 1 98.06 328 GLU A O 1
ATOM 2612 N N . MET A 1 329 ? 2.977 -4.848 -1.363 1 97.69 329 MET A N 1
ATOM 2613 C CA . MET A 1 329 ? 2.131 -4.621 -2.531 1 97.69 329 MET A CA 1
ATOM 2614 C C . MET A 1 329 ? 2.961 -4.613 -3.812 1 97.69 329 MET A C 1
ATOM 2616 O O . MET A 1 329 ? 2.479 -4.195 -4.867 1 97.69 329 MET A O 1
ATOM 2620 N N . LEU A 1 330 ? 4.234 -4.98 -3.756 1 94.88 330 LEU A N 1
ATOM 2621 C CA . LEU A 1 330 ? 5.195 -4.945 -4.852 1 94.88 330 LEU A CA 1
ATOM 2622 C C . LEU A 1 330 ? 5.59 -3.508 -5.18 1 94.88 330 LEU A C 1
ATOM 2624 O O . LEU A 1 330 ? 6.762 -3.146 -5.094 1 94.88 330 LEU A O 1
ATOM 2628 N N . HIS A 1 331 ? 4.711 -2.686 -5.609 1 95.88 331 HIS A N 1
ATOM 2629 C CA . HIS A 1 331 ? 4.938 -1.271 -5.883 1 95.88 331 HIS A CA 1
ATOM 2630 C C . HIS A 1 331 ? 3.617 -0.525 -6.047 1 95.88 331 HIS A C 1
ATOM 2632 O O . HIS A 1 331 ? 2.559 -1.146 -6.172 1 95.88 331 HIS A O 1
ATOM 2638 N N . SER A 1 332 ? 3.678 0.775 -5.984 1 97.81 332 SER A N 1
ATOM 2639 C CA . SER A 1 332 ? 2.506 1.609 -6.227 1 97.81 332 SER A CA 1
ATOM 2640 C C . SER A 1 332 ? 2.145 1.638 -7.707 1 97.81 332 SER A C 1
ATOM 2642 O O . SER A 1 332 ? 2.891 1.121 -8.547 1 97.81 332 SER A O 1
ATOM 2644 N N . CYS A 1 333 ? 1.019 2.213 -8.062 1 98.62 333 CYS A N 1
ATOM 2645 C CA . CYS A 1 333 ? 0.489 2.277 -9.422 1 98.62 333 CYS A CA 1
ATOM 2646 C C . CYS A 1 333 ? 1.513 2.875 -10.375 1 98.62 333 CYS A C 1
ATOM 2648 O O . CYS A 1 333 ? 1.891 4.039 -10.242 1 98.62 333 CYS A O 1
ATOM 2650 N N . THR A 1 334 ? 1.931 2.115 -11.398 1 98.38 334 THR A N 1
ATOM 2651 C CA . THR A 1 334 ? 2.973 2.551 -12.328 1 98.38 334 THR A CA 1
ATOM 2652 C C . THR A 1 334 ? 2.467 3.686 -13.211 1 98.38 334 THR A C 1
ATOM 2654 O O . THR A 1 334 ? 3.223 4.598 -13.555 1 98.38 334 THR A O 1
ATOM 2657 N N . LEU A 1 335 ? 1.214 3.6 -13.609 1 98.62 335 LEU A N 1
ATOM 2658 C CA . LEU A 1 335 ? 0.664 4.672 -14.438 1 98.62 335 LEU A CA 1
ATOM 2659 C C . LEU A 1 335 ? 0.734 6.008 -13.703 1 98.62 335 LEU A C 1
ATOM 2661 O O . LEU A 1 335 ? 1.106 7.023 -14.297 1 98.62 335 LEU A O 1
ATOM 2665 N N . SER A 1 336 ? 0.356 6.016 -12.461 1 98.62 336 SER A N 1
ATOM 2666 C CA . SER A 1 336 ? 0.467 7.227 -11.656 1 98.62 336 SER A CA 1
ATOM 2667 C C . SER A 1 336 ? 1.91 7.715 -11.586 1 98.62 336 SER A C 1
ATOM 2669 O O . SER A 1 336 ? 2.168 8.914 -11.648 1 98.62 336 SER A O 1
ATOM 2671 N N . GLN A 1 337 ? 2.824 6.793 -11.445 1 98.69 337 GLN A N 1
ATOM 2672 C CA . GLN A 1 337 ? 4.238 7.148 -11.414 1 98.69 337 GLN A CA 1
ATOM 2673 C C . GLN A 1 337 ? 4.68 7.77 -12.734 1 98.69 337 GLN A C 1
ATOM 2675 O O . GLN A 1 337 ? 5.473 8.719 -12.742 1 98.69 337 GLN A O 1
ATOM 2680 N N . ALA A 1 338 ? 4.188 7.215 -13.836 1 98.56 338 ALA A N 1
ATOM 2681 C CA . ALA A 1 338 ? 4.516 7.762 -15.148 1 98.56 338 ALA A CA 1
ATOM 2682 C C . ALA A 1 338 ? 3.986 9.188 -15.305 1 98.56 338 ALA A C 1
ATOM 2684 O O . ALA A 1 338 ? 4.652 10.047 -15.883 1 98.56 338 ALA A O 1
ATOM 2685 N N . ILE A 1 339 ? 2.812 9.406 -14.797 1 98.19 339 ILE A N 1
ATOM 2686 C CA . ILE A 1 339 ? 2.24 10.75 -14.828 1 98.19 339 ILE A CA 1
ATOM 2687 C C . ILE A 1 339 ? 3.08 11.688 -13.969 1 98.19 339 ILE A C 1
ATOM 2689 O O . ILE A 1 339 ? 3.385 12.812 -14.375 1 98.19 339 ILE A O 1
ATOM 2693 N N . LEU A 1 340 ? 3.447 11.25 -12.805 1 98.12 340 LEU A N 1
ATOM 2694 C CA . LEU A 1 340 ? 4.293 12.023 -11.906 1 98.12 340 LEU A CA 1
ATOM 2695 C C . LEU A 1 340 ? 5.625 12.359 -12.57 1 98.12 340 LEU A C 1
ATOM 2697 O O . LEU A 1 340 ? 6.148 13.461 -12.398 1 98.12 340 LEU A O 1
ATOM 2701 N N . LEU A 1 341 ? 6.195 11.383 -13.273 1 98.38 341 LEU A N 1
ATOM 2702 C CA . LEU A 1 341 ? 7.438 11.602 -14 1 98.38 341 LEU A CA 1
ATOM 2703 C C . LEU A 1 341 ? 7.305 12.781 -14.961 1 98.38 341 LEU A C 1
ATOM 2705 O O . LEU A 1 341 ? 8.172 13.656 -15.008 1 98.38 341 LEU A O 1
ATOM 2709 N N . ARG A 1 342 ? 6.227 12.797 -15.688 1 96.5 342 ARG A N 1
ATOM 2710 C CA . ARG A 1 342 ? 5.992 13.883 -16.641 1 96.5 342 ARG A CA 1
ATOM 2711 C C . ARG A 1 342 ? 5.816 15.211 -15.914 1 96.5 342 ARG A C 1
ATOM 2713 O O . ARG A 1 342 ? 6.289 16.25 -16.391 1 96.5 342 ARG A O 1
ATOM 2720 N N . LEU A 1 343 ? 5.129 15.211 -14.844 1 95.62 343 LEU A N 1
ATOM 2721 C CA . LEU A 1 343 ? 4.91 16.406 -14.039 1 95.62 343 LEU A CA 1
ATOM 2722 C C . LEU A 1 343 ? 6.234 16.969 -13.539 1 95.62 343 LEU A C 1
ATOM 2724 O O . LEU A 1 343 ? 6.48 18.172 -13.656 1 95.62 343 LEU A O 1
ATOM 2728 N N . LEU A 1 344 ? 7.086 16.141 -12.992 1 96.44 344 LEU A N 1
ATOM 2729 C CA . LEU A 1 344 ? 8.344 16.578 -12.383 1 96.44 344 LEU A CA 1
ATOM 2730 C C . LEU A 1 344 ? 9.344 17.016 -13.453 1 96.44 344 LEU A C 1
ATOM 2732 O O . LEU A 1 344 ? 10.219 17.828 -13.188 1 96.44 344 LEU A O 1
ATOM 2736 N N . SER A 1 345 ? 9.195 16.453 -14.625 1 94.56 345 SER A N 1
ATOM 2737 C CA . SER A 1 345 ? 10.172 16.703 -15.68 1 94.56 345 SER A CA 1
ATOM 2738 C C . SER A 1 345 ? 10.047 18.125 -16.234 1 94.56 345 SER A C 1
ATOM 2740 O O . SER A 1 345 ? 10.977 18.641 -16.844 1 94.56 345 SER A O 1
ATOM 2742 N N . HIS A 1 346 ? 8.93 18.75 -16.016 1 93 346 HIS A N 1
ATOM 2743 C CA . HIS A 1 346 ? 8.734 20.125 -16.438 1 93 346 HIS A CA 1
ATOM 2744 C C . HIS A 1 346 ? 8.57 21.047 -15.227 1 93 346 HIS A C 1
ATOM 2746 O O . HIS A 1 346 ? 7.457 21.453 -14.891 1 93 346 HIS A O 1
ATOM 2752 N N . ARG A 1 347 ? 9.648 21.578 -14.805 1 92.44 347 ARG A N 1
ATOM 2753 C CA . ARG A 1 347 ? 9.719 22.281 -13.531 1 92.44 347 ARG A CA 1
ATOM 2754 C C . ARG A 1 347 ? 8.93 23.594 -13.586 1 92.44 347 ARG A C 1
ATOM 2756 O O . ARG A 1 347 ? 8.219 23.938 -12.633 1 92.44 347 ARG A O 1
ATOM 2763 N N . PRO A 1 348 ? 8.969 24.328 -14.664 1 91.69 348 PRO A N 1
ATOM 2764 C CA . PRO A 1 348 ? 8.219 25.594 -14.703 1 91.69 348 PRO A CA 1
ATOM 2765 C C . PRO A 1 348 ? 6.715 25.391 -14.523 1 91.69 348 PRO A C 1
ATOM 2767 O O . PRO A 1 348 ? 6.07 26.125 -13.773 1 91.69 348 PRO A O 1
ATOM 2770 N N . SER A 1 349 ? 6.16 24.391 -15.18 1 92.69 349 SER A N 1
ATOM 2771 C CA . SER A 1 349 ? 4.738 24.109 -15.008 1 92.69 349 SER A CA 1
ATOM 2772 C C . SER A 1 349 ? 4.434 23.656 -13.586 1 92.69 349 SER A C 1
ATOM 2774 O O . SER A 1 349 ? 3.422 24.062 -13 1 92.69 349 SER A O 1
ATOM 2776 N N . LEU A 1 350 ? 5.309 22.828 -13.102 1 94.81 350 LEU A N 1
ATOM 2777 C CA . LEU A 1 350 ? 5.113 22.359 -11.734 1 94.81 350 LEU A CA 1
ATOM 2778 C C . LEU A 1 350 ? 5.062 23.547 -10.758 1 94.81 350 LEU A C 1
ATOM 2780 O O . LEU A 1 350 ? 4.152 23.625 -9.938 1 94.81 350 LEU A O 1
ATOM 2784 N N . VAL A 1 351 ? 6.023 24.406 -10.852 1 95 351 VAL A N 1
ATOM 2785 C CA . VAL A 1 351 ? 6.109 25.562 -9.953 1 95 351 VAL A CA 1
ATOM 2786 C C . VAL A 1 351 ? 4.867 26.438 -10.109 1 95 351 VAL A C 1
ATOM 2788 O O . VAL A 1 351 ? 4.332 26.938 -9.125 1 95 351 VAL A O 1
ATOM 2791 N N . SER A 1 352 ? 4.418 26.578 -11.312 1 94.94 352 SER A N 1
ATOM 2792 C CA . SER A 1 352 ? 3.199 27.344 -11.555 1 94.94 352 SER A CA 1
ATOM 2793 C C . SER A 1 352 ? 2.002 26.719 -10.852 1 94.94 352 SER A C 1
ATOM 2795 O O . SER A 1 352 ? 1.201 27.438 -10.234 1 94.94 352 SER A O 1
ATOM 2797 N N . TYR A 1 353 ? 1.873 25.438 -10.945 1 95.81 353 TYR A N 1
ATOM 2798 C CA . TYR A 1 353 ? 0.787 24.734 -10.266 1 95.81 353 TYR A CA 1
ATOM 2799 C C . TYR A 1 353 ? 0.872 24.953 -8.758 1 95.81 353 TYR A C 1
ATOM 2801 O O . TYR A 1 353 ? -0.142 25.203 -8.102 1 95.81 353 TYR A O 1
ATOM 2809 N N . LEU A 1 354 ? 2.062 24.844 -8.25 1 96.44 354 LEU A N 1
ATOM 2810 C CA . LEU A 1 354 ? 2.273 24.969 -6.812 1 96.44 354 LEU A CA 1
ATOM 2811 C C . LEU A 1 354 ? 1.981 26.391 -6.336 1 96.44 354 LEU A C 1
ATOM 2813 O O . LEU A 1 354 ? 1.362 26.578 -5.289 1 96.44 354 LEU A O 1
ATOM 2817 N N . GLN A 1 355 ? 2.41 27.328 -7.047 1 95.56 355 GLN A N 1
ATOM 2818 C CA . GLN A 1 355 ? 2.146 28.734 -6.711 1 95.56 355 GLN A CA 1
ATOM 2819 C C . GLN A 1 355 ? 0.653 29.031 -6.773 1 95.56 355 GLN A C 1
ATOM 2821 O O . GLN A 1 355 ? 0.126 29.766 -5.93 1 95.56 355 GLN A O 1
ATOM 2826 N N . ASN A 1 356 ? 0.012 28.5 -7.781 1 95.94 356 ASN A N 1
ATOM 2827 C CA . ASN A 1 356 ? -1.431 28.688 -7.902 1 95.94 356 ASN A CA 1
ATOM 2828 C C . ASN A 1 356 ? -2.176 28.062 -6.73 1 95.94 356 ASN A C 1
ATOM 2830 O O . ASN A 1 356 ? -3.146 28.625 -6.23 1 95.94 356 ASN A O 1
ATOM 2834 N N . ALA A 1 357 ? -1.748 26.938 -6.363 1 96.75 357 ALA A N 1
ATOM 2835 C CA . ALA A 1 357 ? -2.357 26.281 -5.207 1 96.75 357 ALA A CA 1
ATOM 2836 C C . ALA A 1 357 ? -2.211 27.125 -3.951 1 96.75 357 ALA A C 1
ATOM 2838 O O . ALA A 1 357 ? -3.18 27.328 -3.215 1 96.75 357 ALA A O 1
ATOM 2839 N N . ARG A 1 358 ? -1.01 27.594 -3.701 1 96.88 358 ARG A N 1
ATOM 2840 C CA . ARG A 1 358 ? -0.745 28.438 -2.537 1 96.88 358 ARG A CA 1
ATOM 2841 C C . ARG A 1 358 ? -1.616 29.688 -2.557 1 96.88 358 ARG A C 1
ATOM 2843 O O . ARG A 1 358 ? -2.186 30.062 -1.532 1 96.88 358 ARG A O 1
ATOM 2850 N N . ALA A 1 359 ? -1.699 30.312 -3.666 1 97.12 359 ALA A N 1
ATOM 2851 C CA . ALA A 1 359 ? -2.502 31.531 -3.801 1 97.12 359 ALA A CA 1
ATOM 2852 C C . ALA A 1 359 ? -3.98 31.234 -3.553 1 97.12 359 ALA A C 1
ATOM 2854 O O . ALA A 1 359 ? -4.668 32 -2.887 1 97.12 359 ALA A O 1
ATOM 2855 N N . LEU A 1 360 ? -4.418 30.156 -4.117 1 97.56 360 LEU A N 1
ATOM 2856 C CA . LEU A 1 360 ? -5.812 29.75 -3.943 1 97.56 360 LEU A CA 1
ATOM 2857 C C . LEU A 1 360 ? -6.145 29.562 -2.467 1 97.56 360 LEU A C 1
ATOM 2859 O O . LEU A 1 360 ? -7.129 30.109 -1.971 1 97.56 360 LEU A O 1
ATOM 2863 N N . TYR A 1 361 ? -5.363 28.844 -1.798 1 97.94 361 TYR A N 1
ATOM 2864 C CA . TYR A 1 361 ? -5.645 28.516 -0.405 1 97.94 361 TYR A CA 1
ATOM 2865 C C . TYR A 1 361 ? -5.445 29.734 0.492 1 97.94 361 TYR A C 1
ATOM 2867 O O . TYR A 1 361 ? -6.148 29.891 1.489 1 97.94 361 TYR A O 1
ATOM 2875 N N . ARG A 1 362 ? -4.461 30.594 0.16 1 97.88 362 ARG A N 1
ATOM 2876 C CA . ARG A 1 362 ? -4.27 31.828 0.92 1 97.88 362 ARG A CA 1
ATOM 2877 C C . ARG A 1 362 ? -5.527 32.688 0.892 1 97.88 362 ARG A C 1
ATOM 2879 O O . ARG A 1 362 ? -5.957 33.219 1.926 1 97.88 362 ARG A O 1
ATOM 2886 N N . ARG A 1 363 ? -6.082 32.844 -0.245 1 98 363 ARG A N 1
ATOM 2887 C CA . ARG A 1 363 ? -7.305 33.625 -0.397 1 98 363 ARG A CA 1
ATOM 2888 C C . ARG A 1 363 ? -8.445 33.031 0.419 1 98 363 ARG A C 1
ATOM 2890 O O . ARG A 1 363 ? -9.203 33.75 1.065 1 98 363 ARG A O 1
ATOM 2897 N N . ARG A 1 364 ? -8.555 31.781 0.374 1 98 364 ARG A N 1
ATOM 2898 C CA . ARG A 1 364 ? -9.625 31.109 1.092 1 98 364 ARG A CA 1
ATOM 2899 C C . ARG A 1 364 ? -9.414 31.188 2.6 1 98 364 ARG A C 1
ATOM 2901 O O . ARG A 1 364 ? -10.359 31.391 3.357 1 98 364 ARG A O 1
ATOM 2908 N N . ARG A 1 365 ? -8.172 30.969 3.016 1 97.88 365 ARG A N 1
ATOM 2909 C CA . ARG A 1 365 ? -7.816 31.141 4.422 1 97.88 365 ARG A CA 1
ATOM 2910 C C . ARG A 1 365 ? -8.227 32.531 4.926 1 97.88 365 ARG A C 1
ATOM 2912 O O . ARG A 1 365 ? -8.906 32.625 5.949 1 97.88 365 ARG A O 1
ATOM 2919 N N . ASP A 1 366 ? -7.812 33.531 4.195 1 98.12 366 ASP A N 1
ATOM 2920 C CA . ASP A 1 366 ? -8.078 34.906 4.605 1 98.12 366 ASP A CA 1
ATOM 2921 C C . ASP A 1 366 ? -9.586 35.188 4.641 1 98.12 366 ASP A C 1
ATOM 2923 O O . ASP A 1 366 ? -10.07 35.906 5.535 1 98.12 366 ASP A O 1
ATOM 2927 N N . ALA A 1 367 ? -10.297 34.656 3.703 1 98.19 367 ALA A N 1
ATOM 2928 C CA . ALA A 1 367 ? -11.742 34.875 3.631 1 98.19 367 ALA A CA 1
ATOM 2929 C C . ALA A 1 367 ? -12.445 34.25 4.836 1 98.19 367 ALA A C 1
ATOM 2931 O O . ALA A 1 367 ? -13.281 34.875 5.477 1 98.19 367 ALA A O 1
ATOM 2932 N N . LEU A 1 368 ? -12.148 33 5.082 1 97.94 368 LEU A N 1
ATOM 2933 C CA . LEU A 1 368 ? -12.797 32.344 6.215 1 97.94 368 LEU A CA 1
ATOM 2934 C C . LEU A 1 368 ? -12.383 33 7.527 1 97.94 368 LEU A C 1
ATOM 2936 O O . LEU A 1 368 ? -13.211 33.156 8.43 1 97.94 368 LEU A O 1
ATOM 2940 N N . GLN A 1 369 ? -11.125 33.281 7.648 1 96.56 369 GLN A N 1
ATOM 2941 C CA . GLN A 1 369 ? -10.609 33.938 8.844 1 96.56 369 GLN A CA 1
ATOM 2942 C C . GLN A 1 369 ? -11.367 35.25 9.133 1 96.56 369 GLN A C 1
ATOM 2944 O O . GLN A 1 369 ? -11.695 35.531 10.289 1 96.56 369 GLN A O 1
ATOM 2949 N N . GLY A 1 370 ? -11.57 36 8.156 1 97.19 370 GLY A N 1
ATOM 2950 C CA . GLY A 1 370 ? -12.312 37.25 8.32 1 97.19 370 GLY A CA 1
ATOM 2951 C C . GLY A 1 370 ? -13.703 37.031 8.891 1 97.19 370 GLY A C 1
ATOM 2952 O O . GLY A 1 370 ? -14.141 37.781 9.773 1 97.19 370 GLY A O 1
ATOM 2953 N N . ARG A 1 371 ? -14.375 36.031 8.352 1 97.44 371 ARG A N 1
ATOM 2954 C CA . ARG A 1 371 ? -15.719 35.75 8.828 1 97.44 371 ARG A CA 1
ATOM 2955 C C . ARG A 1 371 ? -15.695 35.219 10.258 1 97.44 371 ARG A C 1
ATOM 2957 O O . ARG A 1 371 ? -16.562 35.562 11.062 1 97.44 371 ARG A O 1
ATOM 2964 N N . LEU A 1 372 ? -14.75 34.406 10.586 1 97.81 372 LEU A N 1
ATOM 2965 C CA . LEU A 1 372 ? -14.617 33.875 11.938 1 97.81 372 LEU A CA 1
ATOM 2966 C C . LEU A 1 372 ? -14.336 34.969 12.938 1 97.81 372 LEU A C 1
ATOM 2968 O O . LEU A 1 372 ? -14.891 35 14.039 1 97.81 372 LEU A O 1
ATOM 2972 N N . GLU A 1 373 ? -13.484 35.906 12.609 1 97 373 GLU A N 1
ATOM 2973 C CA . GLU A 1 373 ? -13.148 37.031 13.484 1 97 373 GLU A CA 1
ATOM 2974 C C . GLU A 1 373 ? -14.383 37.875 13.789 1 97 373 GLU A C 1
ATOM 2976 O O . GLU A 1 373 ? -14.555 38.344 14.914 1 97 373 GLU A O 1
ATOM 2981 N N . ALA A 1 374 ? -15.203 37.969 12.859 1 96.12 374 ALA A N 1
ATOM 2982 C CA . ALA A 1 374 ? -16.406 38.812 13 1 96.12 374 ALA A CA 1
ATOM 2983 C C . ALA A 1 374 ? -17.406 38.188 13.953 1 96.12 374 ALA A C 1
ATOM 2985 O O . ALA A 1 374 ? -18.109 38.875 14.68 1 96.12 374 ALA A O 1
ATOM 2986 N N . HIS A 1 375 ? -17.406 36.844 14 1 96 375 HIS A N 1
ATOM 2987 C CA . HIS A 1 375 ? -18.516 36.219 14.703 1 96 375 HIS A CA 1
ATOM 2988 C C . HIS A 1 375 ? -18.031 35.469 15.93 1 96 375 HIS A C 1
ATOM 2990 O O . HIS A 1 375 ? -18.797 35.219 16.875 1 96 375 HIS A O 1
ATOM 2996 N N . LEU A 1 376 ? -16.75 35.062 16.016 1 96.12 376 LEU A N 1
ATOM 2997 C CA . LEU A 1 376 ? -16.375 34.062 17 1 96.12 376 LEU A CA 1
ATOM 2998 C C . LEU A 1 376 ? -15.352 34.594 17.969 1 96.12 376 LEU A C 1
ATOM 3000 O O . LEU A 1 376 ? -15.031 33.969 18.984 1 96.12 376 LEU A O 1
ATOM 3004 N N . ARG A 1 377 ? -14.82 35.75 17.891 1 89.75 377 ARG A N 1
ATOM 3005 C CA . ARG A 1 377 ? -13.703 36.25 18.672 1 89.75 377 ARG A CA 1
ATOM 3006 C C . ARG A 1 377 ? -14.023 36.219 20.172 1 89.75 377 ARG A C 1
ATOM 3008 O O . ARG A 1 377 ? -13.164 35.844 20.984 1 89.75 377 ARG A O 1
ATOM 3015 N N . PRO A 1 378 ? -15.242 36.469 20.609 1 92.56 378 PRO A N 1
ATOM 3016 C CA . PRO A 1 378 ? -15.539 36.406 22.047 1 92.56 378 PRO A CA 1
ATOM 3017 C C . PRO A 1 378 ? -15.727 34.969 22.516 1 92.56 378 PRO A C 1
ATOM 3019 O O . PRO A 1 378 ? -15.711 34.719 23.734 1 92.56 378 PRO A O 1
ATOM 3022 N N . LEU A 1 379 ? -15.805 34.062 21.656 1 97.19 379 LEU A N 1
ATOM 3023 C CA . LEU A 1 379 ? -16.266 32.719 22 1 97.19 379 LEU A CA 1
ATOM 3024 C C . LEU A 1 379 ? -15.109 31.719 21.938 1 97.19 379 LEU A C 1
ATOM 3026 O O . LEU A 1 379 ? -15.188 30.625 22.516 1 97.19 379 LEU A O 1
ATOM 3030 N N . ALA A 1 380 ? -14.07 32.062 21.156 1 97.56 380 ALA A N 1
ATOM 3031 C CA . ALA A 1 380 ? -12.977 31.141 20.875 1 97.56 380 ALA A CA 1
ATOM 3032 C C . ALA A 1 380 ? -11.688 31.891 20.547 1 97.56 380 ALA A C 1
ATOM 3034 O O . ALA A 1 380 ? -11.719 33.062 20.203 1 97.56 380 ALA A O 1
ATOM 3035 N N . ASP A 1 381 ? -10.586 31.172 20.734 1 96.62 381 ASP A N 1
ATOM 3036 C CA . ASP A 1 381 ? -9.273 31.672 20.344 1 96.62 381 ASP A CA 1
ATOM 3037 C C . ASP A 1 381 ? -8.648 30.828 19.25 1 96.62 381 ASP A C 1
ATOM 3039 O O . ASP A 1 381 ? -8.82 29.609 19.219 1 96.62 381 ASP A O 1
ATOM 3043 N N . TRP A 1 382 ? -7.977 31.469 18.328 1 95.88 382 TRP A N 1
ATOM 3044 C CA . TRP A 1 382 ? -7.156 30.797 17.328 1 95.88 382 TRP A CA 1
ATOM 3045 C C . TRP A 1 382 ? -6.105 31.75 16.766 1 95.88 382 TRP A C 1
ATOM 3047 O O . TRP A 1 382 ? -6.184 32.969 16.969 1 95.88 382 TRP A O 1
ATOM 3057 N N . CYS A 1 383 ? -5.086 31.188 16.188 1 93.31 383 CYS A N 1
ATOM 3058 C CA . CYS A 1 383 ? -4.117 31.953 15.414 1 93.31 383 CYS A CA 1
ATOM 3059 C C . CYS A 1 383 ? -4.305 31.719 13.922 1 93.31 383 CYS A C 1
ATOM 3061 O O . CYS A 1 383 ? -4.711 30.641 13.508 1 93.31 383 CYS A O 1
ATOM 3063 N N . THR A 1 384 ? -4.062 32.781 13.219 1 94.69 384 THR A N 1
ATOM 3064 C CA . THR A 1 384 ? -4.07 32.594 11.773 1 94.69 384 THR A CA 1
ATOM 3065 C C . THR A 1 384 ? -3.039 31.547 11.359 1 94.69 384 THR A C 1
ATOM 3067 O O . THR A 1 384 ? -1.855 31.672 11.68 1 94.69 384 THR A O 1
ATOM 3070 N N . PRO A 1 385 ? -3.52 30.547 10.742 1 96.19 385 PRO A N 1
ATOM 3071 C CA . PRO A 1 385 ? -2.527 29.562 10.312 1 96.19 385 PRO A CA 1
ATOM 3072 C C . PRO A 1 385 ? -1.523 30.125 9.312 1 96.19 385 PRO A C 1
ATOM 3074 O O . PRO A 1 385 ? -1.912 30.812 8.359 1 96.19 385 PRO A O 1
ATOM 3077 N N . ARG A 1 386 ? -0.298 29.766 9.461 1 96.12 386 ARG A N 1
ATOM 3078 C CA . ARG A 1 386 ? 0.773 30.25 8.602 1 96.12 386 ARG A CA 1
ATOM 3079 C C . ARG A 1 386 ? 0.977 29.328 7.406 1 96.12 386 ARG A C 1
ATOM 3081 O O . ARG A 1 386 ? 1.604 29.719 6.418 1 96.12 386 ARG A O 1
ATOM 3088 N N . ALA A 1 387 ? 0.507 28.172 7.512 1 97.56 387 ALA A N 1
ATOM 3089 C CA . ALA A 1 387 ? 0.616 27.156 6.469 1 97.56 387 ALA A CA 1
ATOM 3090 C C . ALA A 1 387 ? -0.469 26.094 6.625 1 97.56 387 ALA A C 1
ATOM 3092 O O . ALA A 1 387 ? -1.2 26.078 7.617 1 97.56 387 ALA A O 1
ATOM 3093 N N . GLY A 1 388 ? -0.603 25.312 5.59 1 97.19 388 GLY A N 1
ATOM 3094 C CA . GLY A 1 388 ? -1.54 24.203 5.648 1 97.19 388 GLY A CA 1
ATOM 3095 C C . GLY A 1 388 ? -2.943 24.578 5.211 1 97.19 388 GLY A C 1
ATOM 3096 O O . GLY A 1 388 ? -3.117 25.438 4.336 1 97.19 388 GLY A O 1
ATOM 3097 N N . LEU A 1 389 ? -3.924 23.812 5.746 1 97.81 389 LEU A N 1
ATOM 3098 C CA . LEU A 1 389 ? -5.301 23.953 5.281 1 97.81 389 LEU A CA 1
ATOM 3099 C C . LEU A 1 389 ? -6.254 24.141 6.457 1 97.81 389 LEU A C 1
ATOM 3101 O O . LEU A 1 389 ? -7.473 24.031 6.293 1 97.81 389 LEU A O 1
ATOM 3105 N N . PHE A 1 390 ? -5.703 24.453 7.676 1 97.44 390 PHE A N 1
ATOM 3106 C CA . PHE A 1 390 ? -6.551 24.234 8.844 1 97.44 390 PHE A CA 1
ATOM 3107 C C . PHE A 1 390 ? -6.504 25.453 9.766 1 97.44 390 PHE A C 1
ATOM 3109 O O . PHE A 1 390 ? -5.488 26.141 9.844 1 97.44 390 PHE A O 1
ATOM 3116 N N . ILE A 1 391 ? -7.594 25.703 10.391 1 97.62 391 ILE A N 1
ATOM 3117 C CA . ILE A 1 391 ? -7.695 26.625 11.516 1 97.62 391 ILE A CA 1
ATOM 3118 C C . ILE A 1 391 ? -7.996 25.859 12.797 1 97.62 391 ILE A C 1
ATOM 3120 O O . ILE A 1 391 ? -8.969 25.094 12.859 1 97.62 391 ILE A O 1
ATOM 3124 N N . TRP A 1 392 ? -7.141 26 13.727 1 97.56 392 TRP A N 1
ATOM 3125 C CA . TRP A 1 392 ? -7.219 25.312 15.016 1 97.56 392 TRP A CA 1
ATOM 3126 C C . TRP A 1 392 ? -7.797 26.219 16.094 1 97.56 392 TRP A C 1
ATOM 3128 O O . TRP A 1 392 ? -7.105 27.094 16.609 1 97.56 392 TRP A O 1
ATOM 3138 N N . LEU A 1 393 ? -9.055 25.875 16.453 1 97.31 393 LEU A N 1
ATOM 3139 C CA . LEU A 1 393 ? -9.852 26.797 17.25 1 97.31 393 LEU A CA 1
ATOM 3140 C C . LEU A 1 393 ? -10.086 26.25 18.656 1 97.31 393 LEU A C 1
ATOM 3142 O O . LEU A 1 393 ? -10.586 25.125 18.797 1 97.31 393 LEU A O 1
ATOM 3146 N N . ARG A 1 394 ? -9.727 27 19.688 1 97.62 394 ARG A N 1
ATOM 3147 C CA . ARG A 1 394 ? -10.016 26.641 21.078 1 97.62 394 ARG A CA 1
ATOM 3148 C C . ARG A 1 394 ? -11.32 27.281 21.547 1 97.62 394 ARG A C 1
ATOM 3150 O O . ARG A 1 394 ? -11.422 28.516 21.609 1 97.62 394 ARG A O 1
ATOM 3157 N N . VAL A 1 395 ? -12.266 26.5 21.953 1 98.19 395 VAL A N 1
ATOM 3158 C CA . VAL A 1 395 ? -13.57 27 22.391 1 98.19 395 VAL A CA 1
ATOM 3159 C C . VAL A 1 395 ? -13.531 27.312 23.875 1 98.19 395 VAL A C 1
ATOM 3161 O O . VAL A 1 395 ? -13.117 26.484 24.688 1 98.19 395 VAL A O 1
ATOM 3164 N N . HIS A 1 396 ? -14.023 28.5 24.188 1 96.69 396 HIS A N 1
ATOM 3165 C CA . HIS A 1 396 ? -14.039 28.922 25.578 1 96.69 396 HIS A CA 1
ATOM 3166 C C . HIS A 1 396 ? -15.133 28.203 26.359 1 96.69 396 HIS A C 1
ATOM 3168 O O . HIS A 1 396 ? -16.203 27.906 25.812 1 96.69 396 HIS A O 1
ATOM 3174 N N . ASN A 1 397 ? -14.812 27.891 27.578 1 95.5 397 ASN A N 1
ATOM 3175 C CA . ASN A 1 397 ? -15.789 27.438 28.562 1 95.5 397 ASN A CA 1
ATOM 3176 C C . ASN A 1 397 ? -16.5 26.172 28.094 1 95.5 397 ASN A C 1
ATOM 3178 O O . ASN A 1 397 ? -17.688 25.969 28.391 1 95.5 397 ASN A O 1
ATOM 3182 N N . VAL A 1 398 ? -15.969 25.422 27.25 1 96.06 398 VAL A N 1
ATOM 3183 C CA . VAL A 1 398 ? -16.406 24.094 26.844 1 96.06 398 VAL A CA 1
ATOM 3184 C C . VAL A 1 398 ? -15.266 23.094 27.016 1 96.06 398 VAL A C 1
ATOM 3186 O O . VAL A 1 398 ? -14.281 23.125 26.281 1 96.06 398 VAL A O 1
ATOM 3189 N N . ASP A 1 399 ? -15.391 22.234 27.922 1 95.38 399 ASP A N 1
ATOM 3190 C CA . ASP A 1 399 ? -14.305 21.312 28.281 1 95.38 399 ASP A CA 1
ATOM 3191 C C . ASP A 1 399 ? -14.117 20.25 27.203 1 95.38 399 ASP A C 1
ATOM 3193 O O . ASP A 1 399 ? -13.008 19.734 27.016 1 95.38 399 ASP A O 1
ATOM 3197 N N . ASP A 1 400 ? -15.188 19.828 26.609 1 97.12 400 ASP A N 1
ATOM 3198 C CA . ASP A 1 400 ? -15.172 18.812 25.578 1 97.12 400 ASP A CA 1
ATOM 3199 C C . ASP A 1 400 ? -16.188 19.125 24.469 1 97.12 400 ASP A C 1
ATOM 3201 O O . ASP A 1 400 ? -17.391 19.125 24.719 1 97.12 400 ASP A O 1
ATOM 3205 N N . VAL A 1 401 ? -15.664 19.203 23.297 1 96.75 401 VAL A N 1
ATOM 3206 C CA . VAL A 1 401 ? -16.516 19.656 22.203 1 96.75 401 VAL A CA 1
ATOM 3207 C C . VAL A 1 401 ? -17.172 18.453 21.516 1 96.75 401 VAL A C 1
ATOM 3209 O O . VAL A 1 401 ? -17.938 18.625 20.562 1 96.75 401 VAL A O 1
ATOM 3212 N N . TYR A 1 402 ? -16.969 17.281 21.938 1 93.94 402 TYR A N 1
ATOM 3213 C CA . TYR A 1 402 ? -17.391 16.062 21.281 1 93.94 402 TYR A CA 1
ATOM 3214 C C . TYR A 1 402 ? -18.891 16.078 21.031 1 93.94 402 TYR A C 1
ATOM 3216 O O . TYR A 1 402 ? -19.344 15.938 19.891 1 93.94 402 TYR A O 1
ATOM 3224 N N . ASN A 1 403 ? -19.719 16.234 22.016 1 92.44 403 ASN A N 1
ATOM 3225 C CA . ASN A 1 403 ? -21.172 16.234 21.875 1 92.44 403 ASN A CA 1
ATOM 3226 C C . ASN A 1 403 ? -21.656 17.438 21.062 1 92.44 403 ASN A C 1
ATOM 3228 O O . ASN A 1 403 ? -22.641 17.344 20.328 1 92.44 403 ASN A O 1
ATOM 3232 N N . MET A 1 404 ? -21.016 18.547 21.297 1 94.44 404 MET A N 1
ATOM 3233 C CA . MET A 1 404 ? -21.344 19.734 20.516 1 94.44 404 MET A CA 1
ATOM 3234 C C . MET A 1 404 ? -21.25 19.438 19.016 1 94.44 404 MET A C 1
ATOM 3236 O O . MET A 1 404 ? -22.109 19.859 18.25 1 94.44 404 MET A O 1
ATOM 3240 N N . VAL A 1 405 ? -20.25 18.734 18.625 1 92.31 405 VAL A N 1
ATOM 3241 C CA . VAL A 1 405 ? -19.969 18.438 17.219 1 92.31 405 VAL A CA 1
ATOM 3242 C C . VAL A 1 405 ? -20.938 17.375 16.719 1 92.31 405 VAL A C 1
ATOM 3244 O O . VAL A 1 405 ? -21.578 17.547 15.68 1 92.31 405 VAL A O 1
ATOM 3247 N N . PHE A 1 406 ? -21.109 16.281 17.406 1 88.81 406 PHE A N 1
ATOM 3248 C CA . PHE A 1 406 ? -21.781 15.102 16.891 1 88.81 406 PHE A CA 1
ATOM 3249 C C . PHE A 1 406 ? -23.281 15.18 17.141 1 88.81 406 PHE A C 1
ATOM 3251 O O . PHE A 1 406 ? -24.062 14.461 16.516 1 88.81 406 PHE A O 1
ATOM 3258 N N . GLN A 1 407 ? -23.719 16.031 17.922 1 88.19 407 GLN A N 1
ATOM 3259 C CA . GLN A 1 407 ? -25.141 16.172 18.156 1 88.19 407 GLN A CA 1
ATOM 3260 C C . GLN A 1 407 ? -25.641 17.531 17.688 1 88.19 407 GLN A C 1
ATOM 3262 O O . GLN A 1 407 ? -26.266 17.641 16.625 1 88.19 407 GLN A O 1
ATOM 3267 N N . THR A 1 408 ? -25.219 18.594 18.344 1 91.06 408 THR A N 1
ATOM 3268 C CA . THR A 1 408 ? -25.766 19.922 18.109 1 91.06 408 THR A CA 1
ATOM 3269 C C . THR A 1 408 ? -25.438 20.391 16.688 1 91.06 408 THR A C 1
ATOM 3271 O O . THR A 1 408 ? -26.328 20.797 15.938 1 91.06 408 THR A O 1
ATOM 3274 N N . ALA A 1 409 ? -24.188 20.422 16.359 1 92.06 409 ALA A N 1
ATOM 3275 C CA . ALA A 1 409 ? -23.766 20.922 15.055 1 92.06 409 ALA A CA 1
ATOM 3276 C C . ALA A 1 409 ? -24.359 20.078 13.93 1 92.06 409 ALA A C 1
ATOM 3278 O O . ALA A 1 409 ? -24.844 20.625 12.93 1 92.06 409 ALA A O 1
ATOM 3279 N N . PHE A 1 410 ? -24.297 18.828 14.109 1 84.38 410 PHE A N 1
ATOM 3280 C CA . PHE A 1 410 ? -24.797 17.906 13.102 1 84.38 410 PHE A CA 1
ATOM 3281 C C . PHE A 1 410 ? -26.297 18.109 12.867 1 84.38 410 PHE A C 1
ATOM 3283 O O . PHE A 1 410 ? -26.75 18.156 11.727 1 84.38 410 PHE A O 1
ATOM 3290 N N . GLU A 1 411 ? -27.016 18.219 13.867 1 85.88 411 GLU A N 1
ATOM 3291 C CA . GLU A 1 411 ? -28.453 18.453 13.789 1 85.88 411 GLU A CA 1
ATOM 3292 C C . GLU A 1 411 ? -28.766 19.766 13.086 1 85.88 411 GLU A C 1
ATOM 3294 O O . GLU A 1 411 ? -29.797 19.906 12.445 1 85.88 411 GLU A O 1
ATOM 3299 N N . ARG A 1 412 ? -27.875 20.609 13.18 1 90.5 412 ARG A N 1
ATOM 3300 C CA . ARG A 1 412 ? -28.109 21.938 12.617 1 90.5 412 ARG A CA 1
ATOM 3301 C C . ARG A 1 412 ? -27.484 22.062 11.227 1 90.5 412 ARG A C 1
ATOM 3303 O O . ARG A 1 412 ? -27.422 23.156 10.672 1 90.5 412 ARG A O 1
ATOM 3310 N N . GLY A 1 413 ? -26.875 21.016 10.766 1 88.62 413 GLY A N 1
ATOM 3311 C CA . GLY A 1 413 ? -26.422 20.969 9.391 1 88.62 413 GLY A CA 1
ATOM 3312 C C . GLY A 1 413 ? -25 21.5 9.211 1 88.62 413 GLY A C 1
ATOM 3313 O O . GLY A 1 413 ? -24.641 21.969 8.133 1 88.62 413 GLY A O 1
ATOM 3314 N N . LEU A 1 414 ? -24.281 21.578 10.219 1 92.81 414 LEU A N 1
ATOM 3315 C CA . LEU A 1 414 ? -22.891 21.984 10.156 1 92.81 414 LEU A CA 1
ATOM 3316 C C . LEU A 1 414 ? -21.969 20.812 10.523 1 92.81 414 LEU A C 1
ATOM 3318 O O . LEU A 1 414 ? -22.094 20.25 11.609 1 92.81 414 LEU A O 1
ATOM 3322 N N . ILE A 1 415 ? -21.094 20.484 9.594 1 91.62 415 ILE A N 1
ATOM 3323 C CA . ILE A 1 415 ? -20.188 19.359 9.82 1 91.62 415 ILE A CA 1
ATOM 3324 C C . ILE A 1 415 ? -18.828 19.891 10.297 1 91.62 415 ILE A C 1
ATOM 3326 O O . ILE A 1 415 ? -18.203 20.719 9.625 1 91.62 415 ILE A O 1
ATOM 3330 N N . LEU A 1 416 ? -18.453 19.469 11.477 1 92.19 416 LEU A N 1
ATOM 3331 C CA . LEU A 1 416 ? -17.203 19.875 12.117 1 92.19 416 LEU A CA 1
ATOM 3332 C C . LEU A 1 416 ? -16.375 18.656 12.516 1 92.19 416 LEU A C 1
ATOM 3334 O O . LEU A 1 416 ? -16.875 17.531 12.492 1 92.19 416 LEU A O 1
ATOM 3338 N N . ILE A 1 417 ? -15.109 18.906 12.867 1 93.81 417 ILE A N 1
ATOM 3339 C CA . ILE A 1 417 ? -14.273 17.859 13.43 1 93.81 417 ILE A CA 1
ATOM 3340 C C . ILE A 1 417 ? -13.797 18.266 14.82 1 93.81 417 ILE A C 1
ATOM 3342 O O . ILE A 1 417 ? -13.18 19.312 14.984 1 93.81 417 ILE A O 1
ATOM 3346 N N . PRO A 1 418 ? -14.094 17.422 15.828 1 95.31 418 PRO A N 1
ATOM 3347 C CA . PRO A 1 418 ? -13.609 17.734 17.172 1 95.31 418 PRO A CA 1
ATOM 3348 C C . PRO A 1 418 ? -12.117 17.469 17.328 1 95.31 418 PRO A C 1
ATOM 3350 O O . PRO A 1 418 ? -11.578 16.547 16.719 1 95.31 418 PRO A O 1
ATOM 3353 N N . GLY A 1 419 ? -11.492 18.25 18.141 1 96.62 419 GLY A N 1
ATOM 3354 C CA . GLY A 1 419 ? -10.07 18.078 18.406 1 96.62 419 GLY A CA 1
ATOM 3355 C C . GLY A 1 419 ? -9.727 16.688 18.922 1 96.62 419 GLY A C 1
ATOM 3356 O O . GLY A 1 419 ? -8.578 16.25 18.828 1 96.62 419 GLY A O 1
ATOM 3357 N N . ASN A 1 420 ? -10.695 15.953 19.484 1 96 420 ASN A N 1
ATOM 3358 C CA . ASN A 1 420 ? -10.523 14.578 19.953 1 96 420 ASN A CA 1
ATOM 3359 C C . ASN A 1 420 ? -9.891 13.703 18.875 1 96 420 ASN A C 1
ATOM 3361 O O . ASN A 1 420 ? -9.094 12.812 19.172 1 96 420 ASN A O 1
ATOM 3365 N N . ALA A 1 421 ? -10.195 14.008 17.641 1 95 421 ALA A N 1
ATOM 3366 C CA . ALA A 1 421 ? -9.781 13.195 16.5 1 95 421 ALA A CA 1
ATOM 3367 C C . ALA A 1 421 ? -8.273 13.258 16.297 1 95 421 ALA A C 1
ATOM 3369 O O . ALA A 1 421 ? -7.695 12.422 15.602 1 95 421 ALA A O 1
ATOM 3370 N N . PHE A 1 422 ? -7.605 14.234 16.906 1 96.81 422 PHE A N 1
ATOM 3371 C CA . PHE A 1 422 ? -6.191 14.461 16.641 1 96.81 422 PHE A CA 1
ATOM 3372 C C . PHE A 1 422 ? -5.34 14.055 17.828 1 96.81 422 PHE A C 1
ATOM 3374 O O . PHE A 1 422 ? -4.133 14.305 17.859 1 96.81 422 PHE A O 1
ATOM 3381 N N . GLN A 1 423 ? -5.996 13.469 18.812 1 96.62 423 GLN A N 1
ATOM 3382 C CA . GLN A 1 423 ? -5.32 12.867 19.953 1 96.62 423 GLN A CA 1
ATOM 3383 C C . GLN A 1 423 ? -5.176 11.359 19.781 1 96.62 423 GLN A C 1
ATOM 3385 O O . GLN A 1 423 ? -5.988 10.727 19.109 1 96.62 423 GLN A O 1
ATOM 3390 N N . TYR A 1 424 ? -4.121 10.844 20.375 1 96.75 424 TYR A N 1
ATOM 3391 C CA . TYR A 1 424 ? -3.996 9.391 20.359 1 96.75 424 TYR A CA 1
ATOM 3392 C C . TYR A 1 424 ? -5.16 8.727 21.078 1 96.75 424 TYR A C 1
ATOM 3394 O O . TYR A 1 424 ? -5.738 7.754 20.594 1 96.75 424 TYR A O 1
ATOM 3402 N N . ASP A 1 425 ? -5.457 9.18 22.297 1 95.69 425 ASP A N 1
ATOM 3403 C CA . ASP A 1 425 ? -6.668 8.773 23 1 95.69 425 ASP A CA 1
ATOM 3404 C C . ASP A 1 425 ? -7.859 9.641 22.594 1 95.69 425 ASP A C 1
ATOM 3406 O O . ASP A 1 425 ? -8.117 10.68 23.203 1 95.69 425 ASP A O 1
ATOM 3410 N N . THR A 1 426 ? -8.594 9.164 21.703 1 94 426 THR A N 1
ATOM 3411 C CA . THR A 1 426 ? -9.672 9.953 21.125 1 94 426 THR A CA 1
ATOM 3412 C C . THR A 1 426 ? -10.82 10.117 22.125 1 94 426 THR A C 1
ATOM 3414 O O . THR A 1 426 ? -11.727 10.93 21.906 1 94 426 THR A O 1
ATOM 3417 N N . SER A 1 427 ? -10.789 9.383 23.172 1 93.62 427 SER A N 1
ATOM 3418 C CA . SER A 1 427 ? -11.836 9.477 24.188 1 93.62 427 SER A CA 1
ATOM 3419 C C . SER A 1 427 ? -11.547 10.594 25.188 1 93.62 427 SER A C 1
ATOM 3421 O O . SER A 1 427 ? -12.422 10.977 25.953 1 93.62 427 SER A O 1
ATOM 3423 N N . ALA A 1 428 ? -10.336 11.133 25.156 1 95.88 428 ALA A N 1
ATOM 3424 C CA . ALA A 1 428 ? -9.984 12.219 26.062 1 95.88 428 ALA A CA 1
ATOM 3425 C C . ALA A 1 428 ? -10.711 13.508 25.688 1 95.88 428 ALA A C 1
ATOM 3427 O O . ALA A 1 428 ? -10.891 13.797 24.5 1 95.88 428 ALA A O 1
ATOM 3428 N N . PRO A 1 429 ? -11.102 14.273 26.688 1 97 429 PRO A N 1
ATOM 3429 C CA . PRO A 1 429 ? -11.781 15.539 26.391 1 97 429 PRO A CA 1
ATOM 3430 C C . PRO A 1 429 ? -10.883 16.531 25.641 1 97 429 PRO A C 1
ATOM 3432 O O . PRO A 1 429 ? -9.664 16.516 25.828 1 97 429 PRO A O 1
ATOM 3435 N N . CYS A 1 430 ? -11.555 17.359 24.844 1 97.56 430 CYS A N 1
ATOM 3436 C CA . CYS A 1 430 ? -10.828 18.359 24.047 1 97.56 430 CYS A CA 1
ATOM 3437 C C . CYS A 1 430 ? -11.688 19.594 23.812 1 97.56 430 CYS A C 1
ATOM 3439 O O . CYS A 1 430 ? -12.883 19.484 23.562 1 97.56 430 CYS A O 1
ATOM 3441 N N . GLN A 1 431 ? -11.086 20.734 23.891 1 97.88 431 GLN A N 1
ATOM 3442 C CA . GLN A 1 431 ? -11.797 22 23.719 1 97.88 431 GLN A CA 1
ATOM 3443 C C . GLN A 1 431 ? -11.633 22.547 22.297 1 97.88 431 GLN A C 1
ATOM 3445 O O . GLN A 1 431 ? -12.195 23.578 21.953 1 97.88 431 GLN A O 1
ATOM 3450 N N . TYR A 1 432 ? -10.898 21.828 21.484 1 97.75 432 TYR A N 1
ATOM 3451 C CA . TYR A 1 432 ? -10.508 22.375 20.188 1 97.75 432 TYR A CA 1
ATOM 3452 C C . TYR A 1 432 ? -11.406 21.859 19.078 1 97.75 432 TYR A C 1
ATOM 3454 O O . TYR A 1 432 ? -11.977 20.781 19.188 1 97.75 432 TYR A O 1
ATOM 3462 N N . LEU A 1 433 ? -11.57 22.688 18.062 1 97 433 LEU A N 1
ATOM 3463 C CA . LEU A 1 433 ? -12.125 22.328 16.75 1 97 433 LEU A CA 1
ATOM 3464 C C . LEU A 1 433 ? -11.102 22.562 15.648 1 97 433 LEU A C 1
ATOM 3466 O O . LEU A 1 433 ? -10.375 23.547 15.664 1 97 433 LEU A O 1
ATOM 3470 N N . ARG A 1 434 ? -10.992 21.641 14.766 1 96.81 434 ARG A N 1
ATOM 3471 C CA . ARG A 1 434 ? -10.242 21.906 13.539 1 96.81 434 ARG A CA 1
ATOM 3472 C C . ARG A 1 434 ? -11.172 22.266 12.391 1 96.81 434 ARG A C 1
ATOM 3474 O O . ARG A 1 434 ? -12.039 21.469 12.008 1 96.81 434 ARG A O 1
ATOM 3481 N N . LEU A 1 435 ? -11.016 23.391 11.859 1 96.62 435 LEU A N 1
ATOM 3482 C CA . LEU A 1 435 ? -11.766 23.844 10.688 1 96.62 435 LEU A CA 1
ATOM 3483 C C . LEU A 1 435 ? -10.891 23.812 9.438 1 96.62 435 LEU A C 1
ATOM 3485 O O . LEU A 1 435 ? -9.672 23.938 9.523 1 96.62 435 LEU A O 1
ATOM 3489 N N . THR A 1 436 ? -11.523 23.641 8.328 1 95.88 436 THR A N 1
ATOM 3490 C CA . THR A 1 436 ? -10.789 23.656 7.07 1 95.88 436 THR A CA 1
ATOM 3491 C C . THR A 1 436 ? -11.367 24.719 6.125 1 95.88 436 THR A C 1
ATOM 3493 O O . THR A 1 436 ? -12.562 25 6.168 1 95.88 436 THR A O 1
ATOM 3496 N N . PHE A 1 437 ? -10.516 25.297 5.301 1 97 437 PHE A N 1
ATOM 3497 C CA . PHE A 1 437 ? -10.961 26.312 4.352 1 97 437 PHE A CA 1
ATOM 3498 C C . PHE A 1 437 ? -10.75 25.828 2.918 1 97 437 PHE A C 1
ATOM 3500 O O . PHE A 1 437 ? -10.922 26.609 1.973 1 97 437 PHE A O 1
ATOM 3507 N N . SER A 1 438 ? -10.445 24.625 2.699 1 95.31 438 SER A N 1
ATOM 3508 C CA . SER A 1 438 ? -10.031 24.125 1.391 1 95.31 438 SER A CA 1
ATOM 3509 C C . SER A 1 438 ? -11.227 24.016 0.444 1 95.31 438 SER A C 1
ATOM 3511 O O . SER A 1 438 ? -11.109 24.328 -0.743 1 95.31 438 SER A O 1
ATOM 3513 N N . LYS A 1 439 ? -12.422 23.656 0.941 1 92.31 439 LYS A N 1
ATOM 3514 C CA . LYS A 1 439 ? -13.484 23.281 0.018 1 92.31 439 LYS A CA 1
ATOM 3515 C C . LYS A 1 439 ? -14.711 24.172 0.182 1 92.31 439 LYS A C 1
ATOM 3517 O O . LYS A 1 439 ? -15.523 24.297 -0.735 1 92.31 439 LYS A O 1
ATOM 3522 N N . ILE A 1 440 ? -14.969 24.719 1.312 1 93.88 440 ILE A N 1
ATOM 3523 C CA . ILE A 1 440 ? -16.172 25.5 1.578 1 93.88 440 ILE A CA 1
ATOM 3524 C C . ILE A 1 440 ? -16.281 26.641 0.572 1 93.88 440 ILE A C 1
ATOM 3526 O O . ILE A 1 440 ? -15.273 27.266 0.221 1 93.88 440 ILE A O 1
ATOM 3530 N N . SER A 1 441 ? -17.469 26.891 0.105 1 94.81 441 SER A N 1
ATOM 3531 C CA . SER A 1 441 ? -17.656 28 -0.829 1 94.81 441 SER A CA 1
ATOM 3532 C C . SER A 1 441 ? -17.547 29.344 -0.121 1 94.81 441 SER A C 1
ATOM 3534 O O . SER A 1 441 ? -17.859 29.453 1.069 1 94.81 441 SER A O 1
ATOM 3536 N N . PHE A 1 442 ? -17.141 30.328 -0.866 1 96.38 442 PHE A N 1
ATOM 3537 C CA . PHE A 1 442 ? -17.047 31.672 -0.3 1 96.38 442 PHE A CA 1
ATOM 3538 C C . PHE A 1 442 ? -18.406 32.125 0.226 1 96.38 442 PHE A C 1
ATOM 3540 O O . PHE A 1 442 ? -18.484 32.781 1.276 1 96.38 442 PHE A O 1
ATOM 3547 N N . GLU A 1 443 ? -19.438 31.75 -0.441 1 95.81 443 GLU A N 1
ATOM 3548 C CA . GLU A 1 443 ? -20.797 32.125 -0.068 1 95.81 443 GLU A CA 1
ATOM 3549 C C . GLU A 1 443 ? -21.203 31.5 1.259 1 95.81 443 GLU A C 1
ATOM 3551 O O . GLU A 1 443 ? -21.922 32.125 2.051 1 95.81 443 GLU A O 1
ATOM 3556 N N . ASP A 1 444 ? -20.719 30.359 1.5 1 96.38 444 ASP A N 1
ATOM 3557 C CA . ASP A 1 444 ? -21.141 29.609 2.676 1 96.38 444 ASP A CA 1
ATOM 3558 C C . ASP A 1 444 ? -20.312 29.984 3.898 1 96.38 444 ASP A C 1
ATOM 3560 O O . ASP A 1 444 ? -20.672 29.656 5.031 1 96.38 444 ASP A O 1
ATOM 3564 N N . MET A 1 445 ? -19.234 30.703 3.764 1 97.56 445 MET A N 1
ATOM 3565 C CA . MET A 1 445 ? -18.297 30.953 4.852 1 97.56 445 MET A CA 1
ATOM 3566 C C . MET A 1 445 ? -18.938 31.797 5.941 1 97.56 445 MET A C 1
ATOM 3568 O O . MET A 1 445 ? -18.781 31.516 7.129 1 97.56 445 MET A O 1
ATOM 3572 N N . ASP A 1 446 ? -19.641 32.781 5.492 1 97.5 446 ASP A N 1
ATOM 3573 C CA . ASP A 1 446 ? -20.297 33.625 6.477 1 97.5 446 ASP A CA 1
ATOM 3574 C C . ASP A 1 446 ? -21.391 32.875 7.23 1 97.5 446 ASP A C 1
ATOM 3576 O O . ASP A 1 446 ? -21.516 33 8.453 1 97.5 446 ASP A O 1
ATOM 3580 N N . ILE A 1 447 ? -22.156 32.125 6.512 1 96.56 447 ILE A N 1
ATOM 3581 C CA . ILE A 1 447 ? -23.219 31.328 7.102 1 96.56 447 ILE A CA 1
ATOM 3582 C C . ILE A 1 447 ? -22.625 30.344 8.102 1 96.56 447 ILE A C 1
ATOM 3584 O O . ILE A 1 447 ? -23.109 30.203 9.219 1 96.56 447 ILE A O 1
ATOM 3588 N N . ALA A 1 448 ? -21.578 29.719 7.711 1 97.12 448 ALA A N 1
ATOM 3589 C CA . ALA A 1 448 ? -20.922 28.734 8.562 1 97.12 448 ALA A CA 1
ATOM 3590 C C . ALA A 1 448 ? -20.391 29.375 9.844 1 97.12 448 ALA A C 1
ATOM 3592 O O . ALA A 1 448 ? -20.531 28.812 10.93 1 97.12 448 ALA A O 1
ATOM 3593 N N . ALA A 1 449 ? -19.781 30.516 9.742 1 97.62 449 ALA A N 1
ATOM 3594 C CA . ALA A 1 449 ? -19.234 31.219 10.898 1 97.62 449 ALA A CA 1
ATOM 3595 C C . ALA A 1 449 ? -20.344 31.609 11.875 1 97.62 449 ALA A C 1
ATOM 3597 O O . ALA A 1 449 ? -20.188 31.453 13.094 1 97.62 449 ALA A O 1
ATOM 3598 N N . ARG A 1 450 ? -21.438 32.062 11.359 1 96.75 450 ARG A N 1
ATOM 3599 C CA . ARG A 1 450 ? -22.578 32.438 12.188 1 96.75 450 ARG A CA 1
ATOM 3600 C C . ARG A 1 450 ? -23.172 31.234 12.898 1 96.75 450 ARG A C 1
ATOM 3602 O O . ARG A 1 450 ? -23.453 31.281 14.094 1 96.75 450 ARG A O 1
ATOM 3609 N N . HIS A 1 451 ? -23.344 30.234 12.109 1 96.25 451 HIS A N 1
ATOM 3610 C CA . HIS A 1 451 ? -23.875 29 12.68 1 96.25 451 HIS A CA 1
ATOM 3611 C C . HIS A 1 451 ? -22.984 28.469 13.789 1 96.25 451 HIS A C 1
ATOM 3613 O O . HIS A 1 451 ? -23.469 28.062 14.844 1 96.25 451 HIS A O 1
ATOM 3619 N N . LEU A 1 452 ? -21.734 28.484 13.523 1 97.81 452 LEU A N 1
ATOM 3620 C CA . LEU A 1 452 ? -20.781 27.984 14.508 1 97.81 452 LEU A CA 1
ATOM 3621 C C . LEU A 1 452 ? -20.828 28.828 15.781 1 97.81 452 LEU A C 1
ATOM 3623 O O . LEU A 1 452 ? -20.781 28.281 16.891 1 97.81 452 LEU A O 1
ATOM 3627 N N . ALA A 1 453 ? -20.938 30.109 15.648 1 97.94 453 ALA A N 1
ATOM 3628 C CA . ALA A 1 453 ? -21.031 31 16.797 1 97.94 453 ALA A CA 1
ATOM 3629 C C . ALA A 1 453 ? -22.266 30.656 17.641 1 97.94 453 ALA A C 1
ATOM 3631 O O . ALA A 1 453 ? -22.172 30.594 18.875 1 97.94 453 ALA A O 1
ATOM 3632 N N . ASP A 1 454 ? -23.359 30.469 16.984 1 97.25 454 ASP A N 1
ATOM 3633 C CA . ASP A 1 454 ? -24.609 30.141 17.688 1 97.25 454 ASP A CA 1
ATOM 3634 C C . ASP A 1 454 ? -24.5 28.812 18.422 1 97.25 454 ASP A C 1
ATOM 3636 O O . ASP A 1 454 ? -24.953 28.688 19.547 1 97.25 454 ASP A O 1
ATOM 3640 N N . ILE A 1 455 ? -23.953 27.891 17.766 1 97.19 455 ILE A N 1
ATOM 3641 C CA . ILE A 1 455 ? -23.781 26.547 18.344 1 97.19 455 ILE A CA 1
ATOM 3642 C C . ILE A 1 455 ? -22.906 26.625 19.594 1 97.19 455 ILE A C 1
ATOM 3644 O O . ILE A 1 455 ? -23.203 26.016 20.609 1 97.19 455 ILE A O 1
ATOM 3648 N N . ILE A 1 456 ? -21.781 27.359 19.516 1 97.62 456 ILE A N 1
ATOM 3649 C CA . ILE A 1 456 ? -20.859 27.5 20.641 1 97.62 456 ILE A CA 1
ATOM 3650 C C . ILE A 1 456 ? -21.562 28.203 21.797 1 97.62 456 ILE A C 1
ATOM 3652 O O . ILE A 1 456 ? -21.453 27.781 22.953 1 97.62 456 ILE A O 1
ATOM 3656 N N . ARG A 1 457 ? -22.359 29.234 21.531 1 96.31 457 ARG A N 1
ATOM 3657 C CA . ARG A 1 457 ? -23.094 29.953 22.562 1 96.31 457 ARG A CA 1
ATOM 3658 C C . ARG A 1 457 ? -24.047 29.031 23.297 1 96.31 457 ARG A C 1
ATOM 3660 O O . ARG A 1 457 ? -24.156 29.078 24.531 1 96.31 457 ARG A O 1
ATOM 3667 N N . ASP A 1 458 ? -24.672 28.266 22.516 1 95.31 458 ASP A N 1
ATOM 3668 C CA . ASP A 1 458 ? -25.625 27.328 23.109 1 95.31 458 ASP A CA 1
ATOM 3669 C C . ASP A 1 458 ? -24.906 26.328 24.016 1 95.31 458 ASP A C 1
ATOM 3671 O O . ASP A 1 458 ? -25.391 26 25.094 1 95.31 458 ASP A O 1
ATOM 3675 N N . GLU A 1 459 ? -23.844 25.828 23.516 1 94.88 459 GLU A N 1
ATOM 3676 C CA . GLU A 1 459 ? -23.078 24.859 24.312 1 94.88 459 GLU A CA 1
ATOM 3677 C C . GLU A 1 459 ? -22.531 25.5 25.578 1 94.88 459 GLU A C 1
ATOM 3679 O O . GLU A 1 459 ? -22.516 24.875 26.641 1 94.88 459 GLU A O 1
ATOM 3684 N N . GLN A 1 460 ? -22.078 26.719 25.5 1 94.5 460 GLN A N 1
ATOM 3685 C CA . GLN A 1 460 ? -21.562 27.438 26.641 1 94.5 460 GLN A CA 1
ATOM 3686 C C . GLN A 1 460 ? -22.656 27.688 27.688 1 94.5 460 GLN A C 1
ATOM 3688 O O . GLN A 1 460 ? -22.406 27.594 28.891 1 94.5 460 GLN A O 1
ATOM 3693 N N . ARG A 1 461 ? -23.844 27.922 27.25 1 92.56 461 ARG A N 1
ATOM 3694 C CA . ARG A 1 461 ? -24.984 28.109 28.156 1 92.56 461 ARG A CA 1
ATOM 3695 C C . ARG A 1 461 ? -25.344 26.797 28.859 1 92.56 461 ARG A C 1
ATOM 3697 O O . ARG A 1 461 ? -25.688 26.812 30.031 1 92.56 461 ARG A O 1
ATOM 3704 N N . ARG A 1 462 ? -25.297 25.75 28.156 1 90.12 462 ARG A N 1
ATOM 3705 C CA . ARG A 1 462 ? -25.594 24.438 28.734 1 90.12 462 ARG A CA 1
ATOM 3706 C C . ARG A 1 462 ? -24.578 24.078 29.812 1 90.12 462 ARG A C 1
ATOM 3708 O O . ARG A 1 462 ? -24.922 23.438 30.812 1 90.12 462 ARG A O 1
ATOM 3715 N N . THR A 1 463 ? -23.312 24.375 29.547 1 83.44 463 THR A N 1
ATOM 3716 C CA . THR A 1 463 ? -22.25 24.062 30.484 1 83.44 463 THR A CA 1
ATOM 3717 C C . THR A 1 463 ? -22.406 24.906 31.766 1 83.44 463 THR A C 1
ATOM 3719 O O . THR A 1 463 ? -22.141 24.422 32.875 1 83.44 463 THR A O 1
ATOM 3722 N N . LEU A 1 464 ? -22.844 26.062 31.594 1 76.81 464 LEU A N 1
ATOM 3723 C CA . LEU A 1 464 ? -23.062 26.938 32.75 1 76.81 464 LEU A CA 1
ATOM 3724 C C . LEU A 1 464 ? -24.266 26.469 33.562 1 76.81 464 LEU A C 1
ATOM 3726 O O . LEU A 1 464 ? -24.297 26.594 34.781 1 76.81 464 LEU A O 1
ATOM 3730 N N . HIS A 1 465 ? -25.344 25.844 32.969 1 69 465 HIS A N 1
ATOM 3731 C CA . HIS A 1 465 ? -26.531 25.359 33.656 1 69 465 HIS A CA 1
ATOM 3732 C C . HIS A 1 465 ? -26.328 23.938 34.156 1 69 465 HIS A C 1
ATOM 3734 O O . HIS A 1 465 ? -27.109 23.469 35 1 69 465 HIS A O 1
ATOM 3740 N N . LYS A 1 466 ? -25.594 23.047 33.5 1 59.28 466 LYS A N 1
ATOM 3741 C CA . LYS A 1 466 ? -25.328 21.734 34.062 1 59.28 466 LYS A CA 1
ATOM 3742 C C . LYS A 1 466 ? -24.719 21.859 35.469 1 59.28 466 LYS A C 1
ATOM 3744 O O . LYS A 1 466 ? -23.594 22.344 35.625 1 59.28 466 LYS A O 1
ATOM 3749 N N . GLU A 1 467 ? -25.422 22.234 36.594 1 43.72 467 GLU A N 1
ATOM 3750 C CA . GLU A 1 467 ? -25.125 21.984 38 1 43.72 467 GLU A CA 1
ATOM 3751 C C . GLU A 1 467 ? -24.578 20.578 38.219 1 43.72 467 GLU A C 1
ATOM 3753 O O . GLU A 1 467 ? -24.969 19.641 37.5 1 43.72 467 GLU A O 1
ATOM 3758 N N . PRO A 1 468 ? -23.516 20.328 38.906 1 43.06 468 PRO A N 1
ATOM 3759 C CA . PRO A 1 468 ? -23 19.031 39.375 1 43.06 468 PRO A CA 1
ATOM 3760 C C . PRO A 1 468 ? -24.109 18.109 39.875 1 43.06 468 PRO A C 1
ATOM 3762 O O . PRO A 1 468 ? -24.766 18.406 40.875 1 43.06 468 PRO A O 1
ATOM 3765 N N . GLN A 1 469 ? -25.047 17.781 39.156 1 36.81 469 GLN A N 1
ATOM 3766 C CA . GLN A 1 469 ? -25.844 16.766 39.844 1 36.81 469 GLN A CA 1
ATOM 3767 C C . GLN A 1 469 ? -25 15.547 40.188 1 36.81 469 GLN A C 1
ATOM 3769 O O . GLN A 1 469 ? -24.5 14.859 39.312 1 36.81 469 GLN A O 1
ATOM 3774 N N . ARG A 1 470 ? -24.328 15.617 41.312 1 35.81 470 ARG A N 1
ATOM 3775 C CA . ARG A 1 470 ? -23.859 14.43 42.031 1 35.81 470 ARG A CA 1
ATOM 3776 C C . ARG A 1 470 ? -24.922 13.352 42.062 1 35.81 470 ARG A C 1
ATOM 3778 O O . ARG A 1 470 ? -25.984 13.531 42.688 1 35.81 470 ARG A O 1
ATOM 3785 N N . LEU A 1 471 ? -25.281 12.625 41.062 1 30.97 471 LEU A N 1
ATOM 3786 C CA . LEU A 1 471 ? -26 11.383 41.344 1 30.97 471 LEU A CA 1
ATOM 3787 C C . LEU A 1 471 ? -25.266 10.531 42.375 1 30.97 471 LEU A C 1
ATOM 3789 O O . LEU A 1 471 ? -24.094 10.164 42.156 1 30.97 471 LEU A O 1
ATOM 3793 N N . ALA A 1 472 ? -25.625 10.742 43.625 1 34.41 472 ALA A N 1
ATOM 3794 C CA . ALA A 1 472 ? -25.359 9.867 44.781 1 34.41 472 ALA A CA 1
ATOM 3795 C C . ALA A 1 472 ? -25.672 8.414 44.438 1 34.41 472 ALA A C 1
ATOM 3797 O O . ALA A 1 472 ? -26.812 8.062 44.156 1 34.41 472 ALA A O 1
ATOM 3798 N N . THR A 1 473 ? -24.797 7.59 43.625 1 26.66 473 THR A N 1
ATOM 3799 C CA . THR A 1 473 ? -24.906 6.16 43.906 1 26.66 473 THR A CA 1
ATOM 3800 C C . THR A 1 473 ? -24.984 5.902 45.406 1 26.66 473 THR A C 1
ATOM 3802 O O . THR A 1 473 ? -24.141 6.367 46.156 1 26.66 473 THR A O 1
ATOM 3805 N N . GLU A 1 474 ? -26.094 5.793 46.031 1 25.64 474 GLU A N 1
ATOM 3806 C CA . GLU A 1 474 ? -26.328 4.949 47.188 1 25.64 474 GLU A CA 1
ATOM 3807 C C . GLU A 1 474 ? -25.531 3.652 47.125 1 25.64 474 GLU A C 1
ATOM 3809 O O . GLU A 1 474 ? -25.375 3.082 46.031 1 25.64 474 GLU A O 1
ATOM 3814 N N . ARG A 1 475 ? -24.75 3.215 48.281 1 20.88 475 ARG A N 1
ATOM 3815 C CA . ARG A 1 475 ? -24.484 1.819 48.594 1 20.88 475 ARG A CA 1
ATOM 3816 C C . ARG A 1 475 ? -25.766 0.994 48.562 1 20.88 475 ARG A C 1
ATOM 3818 O O . ARG A 1 475 ? -26.812 1.453 49.031 1 20.88 475 ARG A O 1
ATOM 3825 N N . MET B 1 1 ? -41.781 -3.064 -54.188 1 30.69 1 MET B N 1
ATOM 3826 C CA . MET B 1 1 ? -40.406 -2.748 -53.781 1 30.69 1 MET B CA 1
ATOM 3827 C C . MET B 1 1 ? -40.312 -2.48 -52.281 1 30.69 1 MET B C 1
ATOM 3829 O O . MET B 1 1 ? -39.25 -2.629 -51.688 1 30.69 1 MET B O 1
ATOM 3833 N N . LYS B 1 2 ? -41.469 -2.041 -51.688 1 40.78 2 LYS B N 1
ATOM 3834 C CA . LYS B 1 2 ? -41.5 -1.705 -50.281 1 40.78 2 LYS B CA 1
ATOM 3835 C C . LYS B 1 2 ? -41.594 -2.963 -49.406 1 40.78 2 LYS B C 1
ATOM 3837 O O . LYS B 1 2 ? -41.062 -2.992 -48.281 1 40.78 2 LYS B O 1
ATOM 3842 N N . LYS B 1 3 ? -42.344 -3.92 -49.812 1 46.47 3 LYS B N 1
ATOM 3843 C CA . LYS B 1 3 ? -42.531 -5.109 -48.969 1 46.47 3 LYS B CA 1
ATOM 3844 C C . LYS B 1 3 ? -41.25 -5.926 -48.906 1 46.47 3 LYS B C 1
ATOM 3846 O O . LYS B 1 3 ? -40.969 -6.547 -47.875 1 46.47 3 LYS B O 1
ATOM 3851 N N . GLU B 1 4 ? -40.562 -5.867 -50 1 40.97 4 GLU B N 1
ATOM 3852 C CA . GLU B 1 4 ? -39.312 -6.621 -49.969 1 40.97 4 GLU B CA 1
ATOM 3853 C C . GLU B 1 4 ? -38.281 -5.938 -49.094 1 40.97 4 GLU B C 1
ATOM 3855 O O . GLU B 1 4 ? -37.438 -6.602 -48.469 1 40.97 4 GLU B O 1
ATOM 3860 N N . LEU B 1 5 ? -38.312 -4.551 -48.906 1 45.53 5 LEU B N 1
ATOM 3861 C CA . LEU B 1 5 ? -37.375 -3.852 -48.062 1 45.53 5 LEU B CA 1
ATOM 3862 C C . LEU B 1 5 ? -37.719 -4.086 -46.594 1 45.53 5 LEU B C 1
ATOM 3864 O O . LEU B 1 5 ? -36.812 -4.289 -45.75 1 45.53 5 LEU B O 1
ATOM 3868 N N . VAL B 1 6 ? -39.031 -4.234 -46.188 1 50.31 6 VAL B N 1
ATOM 3869 C CA . VAL B 1 6 ? -39.375 -4.473 -44.781 1 50.31 6 VAL B CA 1
ATOM 3870 C C . VAL B 1 6 ? -38.938 -5.875 -44.375 1 50.31 6 VAL B C 1
ATOM 3872 O O . VAL B 1 6 ? -38.438 -6.074 -43.25 1 50.31 6 VAL B O 1
ATOM 3875 N N . LYS B 1 7 ? -38.875 -6.871 -45.188 1 43.66 7 LYS B N 1
ATOM 3876 C CA . LYS B 1 7 ? -38.438 -8.211 -44.844 1 43.66 7 LYS B CA 1
ATOM 3877 C C . LYS B 1 7 ? -36.906 -8.258 -44.719 1 43.66 7 LYS B C 1
ATOM 3879 O O . LYS B 1 7 ? -36.375 -8.945 -43.812 1 43.66 7 LYS B O 1
ATOM 3884 N N . ARG B 1 8 ? -36.281 -7.512 -45.562 1 44.62 8 ARG B N 1
ATOM 3885 C CA . ARG B 1 8 ? -34.812 -7.488 -45.406 1 44.62 8 ARG B CA 1
ATOM 3886 C C . ARG B 1 8 ? -34.406 -6.754 -44.125 1 44.62 8 ARG B C 1
ATOM 3888 O O . ARG B 1 8 ? -33.438 -7.133 -43.469 1 44.62 8 ARG B O 1
ATOM 3895 N N . LEU B 1 9 ? -35.156 -5.672 -43.688 1 47.28 9 LEU B N 1
ATOM 3896 C CA . LEU B 1 9 ? -34.875 -4.977 -42.438 1 47.28 9 LEU B CA 1
ATOM 3897 C C . LEU B 1 9 ? -35.219 -5.855 -41.25 1 47.28 9 LEU B C 1
ATOM 3899 O O . LEU B 1 9 ? -34.469 -5.863 -40.25 1 47.28 9 LEU B O 1
ATOM 3903 N N . LEU B 1 10 ? -36.25 -6.691 -41.375 1 47 10 LEU B N 1
ATOM 3904 C CA . LEU B 1 10 ? -36.562 -7.59 -40.25 1 47 10 LEU B CA 1
ATOM 3905 C C . LEU B 1 10 ? -35.562 -8.727 -40.156 1 47 10 LEU B C 1
ATOM 3907 O O . LEU B 1 10 ? -35.188 -9.148 -39.062 1 47 10 LEU B O 1
ATOM 3911 N N . ARG B 1 11 ? -34.969 -9.148 -41.312 1 46.34 11 ARG B N 1
ATOM 3912 C CA . ARG B 1 11 ? -33.938 -10.172 -41.25 1 46.34 11 ARG B CA 1
ATOM 3913 C C . ARG B 1 11 ? -32.625 -9.602 -40.719 1 46.34 11 ARG B C 1
ATOM 3915 O O . ARG B 1 11 ? -31.906 -10.289 -40 1 46.34 11 ARG B O 1
ATOM 3922 N N . THR B 1 12 ? -32.344 -8.367 -41.062 1 46.25 12 THR B N 1
ATOM 3923 C CA . THR B 1 12 ? -31.172 -7.738 -40.5 1 46.25 12 THR B CA 1
ATOM 3924 C C . THR B 1 12 ? -31.359 -7.477 -39 1 46.25 12 THR B C 1
ATOM 3926 O O . THR B 1 12 ? -30.422 -7.633 -38.219 1 46.25 12 THR B O 1
ATOM 3929 N N . HIS B 1 13 ? -32.594 -7.219 -38.625 1 48.44 13 HIS B N 1
ATOM 3930 C CA . HIS B 1 13 ? -32.875 -7.09 -37.188 1 48.44 13 HIS B CA 1
ATOM 3931 C C . HIS B 1 13 ? -32.75 -8.445 -36.469 1 48.44 13 HIS B C 1
ATOM 3933 O O . HIS B 1 13 ? -32.312 -8.523 -35.344 1 48.44 13 HIS B O 1
ATOM 3939 N N . GLN B 1 14 ? -33.188 -9.477 -37.188 1 45.12 14 GLN B N 1
ATOM 3940 C CA . GLN B 1 14 ? -33.062 -10.805 -36.562 1 45.12 14 GLN B CA 1
ATOM 3941 C C . GLN B 1 14 ? -31.609 -11.25 -36.5 1 45.12 14 GLN B C 1
ATOM 3943 O O . GLN B 1 14 ? -31.188 -11.875 -35.531 1 45.12 14 GLN B O 1
ATOM 3948 N N . VAL B 1 15 ? -30.844 -10.875 -37.5 1 47.34 15 VAL B N 1
ATOM 3949 C CA . VAL B 1 15 ? -29.422 -11.211 -37.469 1 47.34 15 VAL B CA 1
ATOM 3950 C C . VAL B 1 15 ? -28.703 -10.367 -36.438 1 47.34 15 VAL B C 1
ATOM 3952 O O . VAL B 1 15 ? -27.844 -10.867 -35.688 1 47.34 15 VAL B O 1
ATOM 3955 N N . PHE B 1 16 ? -29.141 -9.141 -36.219 1 43.97 16 PHE B N 1
ATOM 3956 C CA . PHE B 1 16 ? -28.547 -8.32 -35.188 1 43.97 16 PHE B CA 1
ATOM 3957 C C . PHE B 1 16 ? -28.953 -8.828 -33.812 1 43.97 16 PHE B C 1
ATOM 3959 O O . PHE B 1 16 ? -28.141 -8.852 -32.875 1 43.97 16 PHE B O 1
ATOM 3966 N N . CYS B 1 17 ? -30.203 -9.297 -33.719 1 42.72 17 CYS B N 1
ATOM 3967 C CA . CYS B 1 17 ? -30.641 -9.875 -32.438 1 42.72 17 CYS B CA 1
ATOM 3968 C C . CYS B 1 17 ? -29.953 -11.211 -32.188 1 42.72 17 CYS B C 1
ATOM 3970 O O . CYS B 1 17 ? -29.625 -11.539 -31.047 1 42.72 17 CYS B O 1
ATOM 3972 N N . LEU B 1 18 ? -29.75 -11.969 -33.188 1 42.97 18 LEU B N 1
ATOM 3973 C CA . LEU B 1 18 ? -29.062 -13.258 -33.031 1 42.97 18 LEU B CA 1
ATOM 3974 C C . LEU B 1 18 ? -27.578 -13.055 -32.75 1 42.97 18 LEU B C 1
ATOM 3976 O O . LEU B 1 18 ? -27 -13.766 -31.938 1 42.97 18 LEU B O 1
ATOM 3980 N N . VAL B 1 19 ? -27 -12.102 -33.406 1 40.59 19 VAL B N 1
ATOM 3981 C CA . VAL B 1 19 ? -25.594 -11.797 -33.156 1 40.59 19 VAL B CA 1
ATOM 3982 C C . VAL B 1 19 ? -25.453 -11.211 -31.734 1 40.59 19 VAL B C 1
ATOM 3984 O O . VAL B 1 19 ? -24.531 -11.555 -31 1 40.59 19 VAL B O 1
ATOM 3987 N N . ARG B 1 20 ? -26.391 -10.469 -31.359 1 45.16 20 ARG B N 1
ATOM 3988 C CA . ARG B 1 20 ? -26.406 -9.977 -29.984 1 45.16 20 ARG B CA 1
ATOM 3989 C C . ARG B 1 20 ? -26.641 -11.109 -29 1 45.16 20 ARG B C 1
ATOM 3991 O O . ARG B 1 20 ? -26 -11.164 -27.938 1 45.16 20 ARG B O 1
ATOM 3998 N N . ASN B 1 21 ? -27.547 -11.922 -29.297 1 46.66 21 ASN B N 1
ATOM 3999 C CA . ASN B 1 21 ? -27.844 -13.07 -28.438 1 46.66 21 ASN B CA 1
ATOM 4000 C C . ASN B 1 21 ? -26.688 -14.047 -28.375 1 46.66 21 ASN B C 1
ATOM 4002 O O . ASN B 1 21 ? -26.375 -14.578 -27.312 1 46.66 21 ASN B O 1
ATOM 4006 N N . ASN B 1 22 ? -26.031 -14.305 -29.469 1 45.5 22 ASN B N 1
ATOM 4007 C CA . ASN B 1 22 ? -24.875 -15.203 -29.469 1 45.5 22 ASN B CA 1
ATOM 4008 C C . ASN B 1 22 ? -23.672 -14.57 -28.797 1 45.5 22 ASN B C 1
ATOM 4010 O O . ASN B 1 22 ? -22.906 -15.25 -28.109 1 45.5 22 ASN B O 1
ATOM 4014 N N . SER B 1 23 ? -23.531 -13.305 -29.062 1 49.28 23 SER B N 1
ATOM 4015 C CA . SER B 1 23 ? -22.453 -12.578 -28.391 1 49.28 23 SER B CA 1
ATOM 4016 C C . SER B 1 23 ? -22.672 -12.516 -26.891 1 49.28 23 SER B C 1
ATOM 4018 O O . SER B 1 23 ? -21.734 -12.68 -26.109 1 49.28 23 SER B O 1
ATOM 4020 N N . THR B 1 24 ? -23.891 -12.375 -26.5 1 55.28 24 THR B N 1
ATOM 4021 C CA . THR B 1 24 ? -24.219 -12.336 -25.094 1 55.28 24 THR B CA 1
ATOM 4022 C C . THR B 1 24 ? -24.031 -13.711 -24.453 1 55.28 24 THR B C 1
ATOM 4024 O O . THR B 1 24 ? -23.516 -13.812 -23.328 1 55.28 24 THR B O 1
ATOM 4027 N N . LYS B 1 25 ? -24.344 -14.836 -25.141 1 51.34 25 LYS B N 1
ATOM 4028 C CA . LYS B 1 25 ? -24.172 -16.188 -24.609 1 51.34 25 LYS B CA 1
ATOM 4029 C C . LYS B 1 25 ? -22.703 -16.547 -24.469 1 51.34 25 LYS B C 1
ATOM 4031 O O . LYS B 1 25 ? -22.297 -17.203 -23.516 1 51.34 25 LYS B O 1
ATOM 4036 N N . SER B 1 26 ? -22.016 -16.109 -25.516 1 60.28 26 SER B N 1
ATOM 4037 C CA . SER B 1 26 ? -20.594 -16.375 -25.484 1 60.28 26 SER B CA 1
ATOM 4038 C C . SER B 1 26 ? -19.906 -15.641 -24.344 1 60.28 26 SER B C 1
ATOM 4040 O O . SER B 1 26 ? -19.062 -16.203 -23.641 1 60.28 26 SER B O 1
ATOM 4042 N N . VAL B 1 27 ? -20.438 -14.484 -24.109 1 70.25 27 VAL B N 1
ATOM 4043 C CA . VAL B 1 27 ? -19.922 -13.711 -22.984 1 70.25 27 VAL B CA 1
ATOM 4044 C C . VAL B 1 27 ? -20.297 -14.398 -21.672 1 70.25 27 VAL B C 1
ATOM 4046 O O . VAL B 1 27 ? -19.469 -14.539 -20.781 1 70.25 27 VAL B O 1
ATOM 4049 N N . ASP B 1 28 ? -21.453 -14.891 -21.703 1 70.75 28 ASP B N 1
ATOM 4050 C CA . ASP B 1 28 ? -21.953 -15.477 -20.469 1 70.75 28 ASP B CA 1
ATOM 4051 C C . ASP B 1 28 ? -21.203 -16.75 -20.094 1 70.75 28 ASP B C 1
ATOM 4053 O O . ASP B 1 28 ? -20.891 -16.984 -18.922 1 70.75 28 ASP B O 1
ATOM 4057 N N . ASN B 1 29 ? -20.828 -17.484 -21.078 1 78.69 29 ASN B N 1
ATOM 4058 C CA . ASN B 1 29 ? -20.125 -18.734 -20.797 1 78.69 29 ASN B CA 1
ATOM 4059 C C . ASN B 1 29 ? -18.688 -18.484 -20.375 1 78.69 29 ASN B C 1
ATOM 4061 O O . ASN B 1 29 ? -18.141 -19.219 -19.562 1 78.69 29 ASN B O 1
ATOM 4065 N N . PHE B 1 30 ? -18.156 -17.422 -20.828 1 84.94 30 PHE B N 1
ATOM 4066 C CA . PHE B 1 30 ? -16.766 -17.094 -20.531 1 84.94 30 PHE B CA 1
ATOM 4067 C C . PHE B 1 30 ? -16.625 -16.609 -19.094 1 84.94 30 PHE B C 1
ATOM 4069 O O . PHE B 1 30 ? -15.594 -16.812 -18.453 1 84.94 30 PHE B O 1
ATOM 4076 N N . LEU B 1 31 ? -17.672 -16.062 -18.594 1 88.12 31 LEU B N 1
ATOM 4077 C CA . LEU B 1 31 ? -17.625 -15.445 -17.281 1 88.12 31 LEU B CA 1
ATOM 4078 C C . LEU B 1 31 ? -18.297 -16.344 -16.234 1 88.12 31 LEU B C 1
ATOM 4080 O O . LEU B 1 31 ? -18.703 -15.867 -15.172 1 88.12 31 LEU B O 1
ATOM 4084 N N . LYS B 1 32 ? -18.422 -17.594 -16.531 1 90.12 32 LYS B N 1
ATOM 4085 C CA . LYS B 1 32 ? -19.125 -18.484 -15.625 1 90.12 32 LYS B CA 1
ATOM 4086 C C . LYS B 1 32 ? -18.141 -19.297 -14.773 1 90.12 32 LYS B C 1
ATOM 4088 O O . LYS B 1 32 ? -17.469 -20.188 -15.273 1 90.12 32 LYS B O 1
ATOM 4093 N N . PHE B 1 33 ? -18.156 -19.047 -13.484 1 95 33 PHE B N 1
ATOM 4094 C CA . PHE B 1 33 ? -17.297 -19.75 -12.547 1 95 33 PHE B CA 1
ATOM 4095 C C . PHE B 1 33 ? -18.094 -20.281 -11.367 1 95 33 PHE B C 1
ATOM 4097 O O . PHE B 1 33 ? -17.641 -20.203 -10.219 1 95 33 PHE B O 1
ATOM 4104 N N . TYR B 1 34 ? -19.297 -20.75 -11.586 1 93.31 34 TYR B N 1
ATOM 4105 C CA . TYR B 1 34 ? -20.172 -21.391 -10.609 1 93.31 34 TYR B CA 1
ATOM 4106 C C . TYR B 1 34 ? -20.828 -22.641 -11.203 1 93.31 34 TYR B C 1
ATOM 4108 O O . TYR B 1 34 ? -20.875 -22.797 -12.422 1 93.31 34 TYR B O 1
ATOM 4116 N N . SER B 1 35 ? -21.234 -23.5 -10.258 1 87.75 35 SER B N 1
ATOM 4117 C CA . SER B 1 35 ? -21.938 -24.719 -10.688 1 87.75 35 SER B CA 1
ATOM 4118 C C . SER B 1 35 ? -23.438 -24.484 -10.781 1 87.75 35 SER B C 1
ATOM 4120 O O . SER B 1 35 ? -24 -23.672 -10.031 1 87.75 35 SER B O 1
ATOM 4122 N N . GLU B 1 36 ? -24.062 -25.016 -11.797 1 76.75 36 GLU B N 1
ATOM 4123 C CA . GLU B 1 36 ? -25.516 -24.906 -11.922 1 76.75 36 GLU B CA 1
ATOM 4124 C C . GLU B 1 36 ? -26.219 -25.703 -10.82 1 76.75 36 GLU B C 1
ATOM 4126 O O . GLU B 1 36 ? -27.344 -25.359 -10.43 1 76.75 36 GLU B O 1
ATOM 4131 N N . GLN B 1 37 ? -25.672 -26.828 -10.32 1 64.56 37 GLN B N 1
ATOM 4132 C CA . GLN B 1 37 ? -26.281 -27.672 -9.289 1 64.56 37 GLN B CA 1
ATOM 4133 C C . GLN B 1 37 ? -26.047 -27.094 -7.898 1 64.56 37 GLN B C 1
ATOM 4135 O O . GLN B 1 37 ? -24.891 -26.953 -7.477 1 64.56 37 GLN B O 1
ATOM 4140 N N . ASN B 1 38 ? -26.766 -26.094 -7.559 1 54.97 38 ASN B N 1
ATOM 4141 C CA . ASN B 1 38 ? -26.609 -25.484 -6.242 1 54.97 38 ASN B CA 1
ATOM 4142 C C . ASN B 1 38 ? -26.719 -26.516 -5.125 1 54.97 38 ASN B C 1
ATOM 4144 O O . ASN B 1 38 ? -27.812 -26.875 -4.699 1 54.97 38 ASN B O 1
ATOM 4148 N N . CYS B 1 39 ? -25.969 -27.484 -5.16 1 50.78 39 CYS B N 1
ATOM 4149 C CA . CYS B 1 39 ? -26.188 -28.422 -4.059 1 50.78 39 CYS B CA 1
ATOM 4150 C C . CYS B 1 39 ? -25.875 -27.75 -2.721 1 50.78 39 CYS B C 1
ATOM 4152 O O . CYS B 1 39 ? -24.766 -27.859 -2.213 1 50.78 39 CYS B O 1
ATOM 4154 N N . VAL B 1 40 ? -26.422 -26.609 -2.459 1 52 40 VAL B N 1
ATOM 4155 C CA . VAL B 1 40 ? -26.203 -25.969 -1.164 1 52 40 VAL B CA 1
ATOM 4156 C C . VAL B 1 40 ? -26.562 -26.953 -0.042 1 52 40 VAL B C 1
ATOM 4158 O O . VAL B 1 40 ? -27.734 -27.219 0.205 1 52 40 VAL B O 1
ATOM 4161 N N . THR B 1 41 ? -25.922 -28.016 0.094 1 57.09 41 THR B N 1
ATOM 4162 C CA . THR B 1 41 ? -26.25 -28.797 1.283 1 57.09 41 THR B CA 1
ATOM 4163 C C . THR B 1 41 ? -25.859 -28.031 2.551 1 57.09 41 THR B C 1
ATOM 4165 O O . THR B 1 41 ? -24.766 -27.484 2.639 1 57.09 41 THR B O 1
ATOM 4168 N N . ASN B 1 42 ? -26.844 -27.422 3.266 1 67.31 42 ASN B N 1
ATOM 4169 C CA . ASN B 1 42 ? -26.781 -26.812 4.586 1 67.31 42 ASN B CA 1
ATOM 4170 C C . ASN B 1 42 ? -26.156 -27.734 5.621 1 67.31 42 ASN B C 1
ATOM 4172 O O . ASN B 1 42 ? -26.719 -27.938 6.699 1 67.31 42 ASN B O 1
ATOM 4176 N N . LYS B 1 43 ? -25.094 -28.344 5.273 1 85 43 LYS B N 1
ATOM 4177 C CA . LYS B 1 43 ? -24.422 -29.297 6.148 1 85 43 LYS B CA 1
ATOM 4178 C C . LYS B 1 43 ? -23.75 -28.594 7.324 1 85 43 LYS B C 1
ATOM 4180 O O . LYS B 1 43 ? -23.688 -29.141 8.43 1 85 43 LYS B O 1
ATOM 4185 N N . TYR B 1 44 ? -23.312 -27.375 7.062 1 93.38 44 TYR B N 1
ATOM 4186 C CA . TYR B 1 44 ? -22.578 -26.625 8.086 1 93.38 44 TYR B CA 1
ATOM 4187 C C . TYR B 1 44 ? -23.234 -25.281 8.352 1 93.38 44 TYR B C 1
ATOM 4189 O O . TYR B 1 44 ? -23.875 -24.719 7.461 1 93.38 44 TYR B O 1
ATOM 4197 N N . ARG B 1 45 ? -23.062 -24.812 9.5 1 93.5 45 ARG B N 1
ATOM 4198 C CA . ARG B 1 45 ? -23.656 -23.516 9.852 1 93.5 45 ARG B CA 1
ATOM 4199 C C . ARG B 1 45 ? -22.844 -22.375 9.281 1 93.5 45 ARG B C 1
ATOM 4201 O O . ARG B 1 45 ? -21.625 -22.453 9.18 1 93.5 45 ARG B O 1
ATOM 4208 N N . VAL B 1 46 ? -23.578 -21.312 9.008 1 96.06 46 VAL B N 1
ATOM 4209 C CA . VAL B 1 46 ? -22.938 -20.094 8.555 1 96.06 46 VAL B CA 1
ATOM 4210 C C . VAL B 1 46 ? -22.234 -19.422 9.727 1 96.06 46 VAL B C 1
ATOM 4212 O O . VAL B 1 46 ? -22.797 -19.312 10.82 1 96.06 46 VAL B O 1
ATOM 4215 N N . LEU B 1 47 ? -21.031 -18.984 9.508 1 97.56 47 LEU B N 1
ATOM 4216 C CA . LEU B 1 47 ? -20.281 -18.281 10.555 1 97.56 47 LEU B CA 1
ATOM 4217 C C . LEU B 1 47 ? -20.891 -16.922 10.852 1 97.56 47 LEU B C 1
ATOM 4219 O O . LEU B 1 47 ? -21.359 -16.234 9.938 1 97.56 47 LEU B O 1
ATOM 4223 N N . THR B 1 48 ? -20.891 -16.531 12.148 1 96.31 48 THR B N 1
ATOM 4224 C CA . THR B 1 48 ? -21.328 -15.219 12.586 1 96.31 48 THR B CA 1
ATOM 4225 C C . THR B 1 48 ? -20.125 -14.312 12.859 1 96.31 48 THR B C 1
ATOM 4227 O O . THR B 1 48 ? -18.984 -14.766 12.859 1 96.31 48 THR B O 1
ATOM 4230 N N . GLY B 1 49 ? -20.469 -13.07 13.078 1 95.88 49 GLY B N 1
ATOM 4231 C CA . GLY B 1 49 ? -19.422 -12.125 13.414 1 95.88 49 GLY B CA 1
ATOM 4232 C C . GLY B 1 49 ? -18.547 -12.594 14.562 1 95.88 49 GLY B C 1
ATOM 4233 O O . GLY B 1 49 ? -17.328 -12.43 14.531 1 95.88 49 GLY B O 1
ATOM 4234 N N . GLN B 1 50 ? -19.109 -13.148 15.547 1 96 50 GLN B N 1
ATOM 4235 C CA . GLN B 1 50 ? -18.406 -13.609 16.75 1 96 50 GLN B CA 1
ATOM 4236 C C . GLN B 1 50 ? -17.5 -14.789 16.438 1 96 50 GLN B C 1
ATOM 4238 O O . GLN B 1 50 ? -16.438 -14.938 17.047 1 96 50 GLN B O 1
ATOM 4243 N N . ASP B 1 51 ? -17.906 -15.648 15.477 1 97.56 51 ASP B N 1
ATOM 4244 C CA . ASP B 1 51 ? -17.125 -16.828 15.117 1 97.56 51 ASP B CA 1
ATOM 4245 C C . ASP B 1 51 ? -15.773 -16.438 14.523 1 97.56 51 ASP B C 1
ATOM 4247 O O . ASP B 1 51 ? -14.797 -17.188 14.648 1 97.56 51 ASP B O 1
ATOM 4251 N N . TYR B 1 52 ? -15.688 -15.25 13.945 1 98.31 52 TYR B N 1
ATOM 4252 C CA . TYR B 1 52 ? -14.477 -14.844 13.234 1 98.31 52 TYR B CA 1
ATOM 4253 C C . TYR B 1 52 ? -13.414 -14.367 14.219 1 98.31 52 TYR B C 1
ATOM 4255 O O . TYR B 1 52 ? -12.242 -14.227 13.852 1 98.31 52 TYR B O 1
ATOM 4263 N N . VAL B 1 53 ? -13.742 -14.078 15.453 1 97.25 53 VAL B N 1
ATOM 4264 C CA . VAL B 1 53 ? -12.836 -13.5 16.438 1 97.25 53 VAL B CA 1
ATOM 4265 C C . VAL B 1 53 ? -11.609 -14.398 16.594 1 97.25 53 VAL B C 1
ATOM 4267 O O . VAL B 1 53 ? -10.484 -13.906 16.75 1 97.25 53 VAL B O 1
ATOM 4270 N N . ARG B 1 54 ? -11.758 -15.672 16.531 1 96.69 54 ARG B N 1
ATOM 4271 C CA . ARG B 1 54 ? -10.656 -16.594 16.75 1 96.69 54 ARG B CA 1
ATOM 4272 C C . ARG B 1 54 ? -9.625 -16.5 15.625 1 96.69 54 ARG B C 1
ATOM 4274 O O . ARG B 1 54 ? -8.477 -16.906 15.797 1 96.69 54 ARG B O 1
ATOM 4281 N N . PHE B 1 55 ? -10.094 -16.078 14.461 1 98.25 55 PHE B N 1
ATOM 4282 C CA . PHE B 1 55 ? -9.203 -16 13.305 1 98.25 55 PHE B CA 1
ATOM 4283 C C . PHE B 1 55 ? -8.391 -14.719 13.328 1 98.25 55 PHE B C 1
ATOM 4285 O O . PHE B 1 55 ? -7.34 -14.633 12.688 1 98.25 55 PHE B O 1
ATOM 4292 N N . ILE B 1 56 ? -8.875 -13.695 13.977 1 98.31 56 ILE B N 1
ATOM 4293 C CA . ILE B 1 56 ? -8.312 -12.344 13.906 1 98.31 56 ILE B CA 1
ATOM 4294 C C . ILE B 1 56 ? -7.09 -12.242 14.812 1 98.31 56 ILE B C 1
ATOM 4296 O O . ILE B 1 56 ? -7.141 -12.633 15.984 1 98.31 56 ILE B O 1
ATOM 4300 N N . SER B 1 57 ? -5.953 -11.781 14.273 1 98 57 SER B N 1
ATOM 4301 C CA . SER B 1 57 ? -4.723 -11.609 15.039 1 98 57 SER B CA 1
ATOM 4302 C C . SER B 1 57 ? -4.875 -10.516 16.094 1 98 57 SER B C 1
ATOM 4304 O O . SER B 1 57 ? -5.73 -9.641 15.969 1 98 57 SER B O 1
ATOM 4306 N N . LYS B 1 58 ? -4.031 -10.562 17.094 1 96.62 58 LYS B N 1
ATOM 4307 C CA . LYS B 1 58 ? -4.039 -9.555 18.156 1 96.62 58 LYS B CA 1
ATOM 4308 C C . LYS B 1 58 ? -3.758 -8.164 17.594 1 96.62 58 LYS B C 1
ATOM 4310 O O . LYS B 1 58 ? -4.453 -7.203 17.922 1 96.62 58 LYS B O 1
ATOM 4315 N N . LYS B 1 59 ? -2.793 -8.055 16.781 1 95.75 59 LYS B N 1
ATOM 4316 C CA . LYS B 1 59 ? -2.414 -6.777 16.188 1 95.75 59 LYS B CA 1
ATOM 4317 C C . LYS B 1 59 ? -3.586 -6.152 15.438 1 95.75 59 LYS B C 1
ATOM 4319 O O . LYS B 1 59 ? -3.869 -4.965 15.602 1 95.75 59 LYS B O 1
ATOM 4324 N N . ASN B 1 60 ? -4.207 -6.934 14.641 1 96.44 60 ASN B N 1
ATOM 4325 C CA . ASN B 1 60 ? -5.312 -6.414 13.844 1 96.44 60 ASN B CA 1
ATOM 4326 C C . ASN B 1 60 ? -6.512 -6.055 14.719 1 96.44 60 ASN B C 1
ATOM 4328 O O . ASN B 1 60 ? -7.25 -5.117 14.414 1 96.44 60 ASN B O 1
ATOM 4332 N N . SER B 1 61 ? -6.723 -6.781 15.797 1 96.75 61 SER B N 1
ATOM 4333 C CA . SER B 1 61 ? -7.848 -6.523 16.688 1 96.75 61 SER B CA 1
ATOM 4334 C C . SER B 1 61 ? -7.719 -5.164 17.359 1 96.75 61 SER B C 1
ATOM 4336 O O . SER B 1 61 ? -8.703 -4.609 17.844 1 96.75 61 SER B O 1
ATOM 4338 N N . LEU B 1 62 ? -6.547 -4.586 17.344 1 95.81 62 LEU B N 1
ATOM 4339 C CA . LEU B 1 62 ? -6.277 -3.332 18.047 1 95.81 62 LEU B CA 1
ATOM 4340 C C . LEU B 1 62 ? -6.461 -2.143 17.109 1 95.81 62 LEU B C 1
ATOM 4342 O O . LEU B 1 62 ? -6.395 -0.99 17.531 1 95.81 62 LEU B O 1
ATOM 4346 N N . ARG B 1 63 ? -6.711 -2.422 15.859 1 95.56 63 ARG B N 1
ATOM 4347 C CA . ARG B 1 63 ? -6.918 -1.327 14.914 1 95.56 63 ARG B CA 1
ATOM 4348 C C . ARG B 1 63 ? -8.25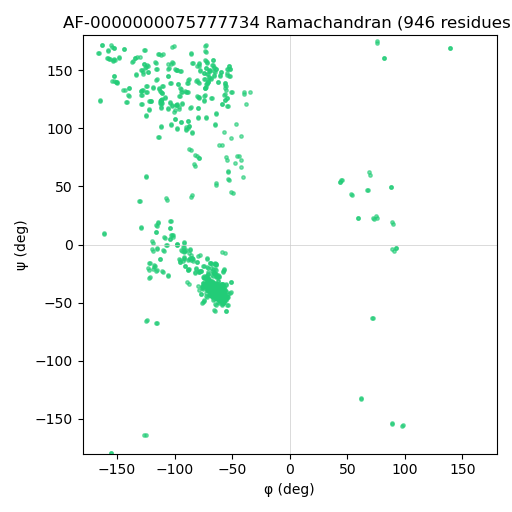 -0.635 15.164 1 95.56 63 ARG B C 1
ATOM 4350 O O . ARG B 1 63 ? -9.25 -1.292 15.469 1 95.56 63 ARG B O 1
ATOM 4357 N N . GLU B 1 64 ? -8.258 0.657 15.07 1 91.56 64 GLU B N 1
ATOM 4358 C CA . GLU B 1 64 ? -9.422 1.514 15.242 1 91.56 64 GLU B CA 1
ATOM 4359 C C . GLU B 1 64 ? -9.578 2.48 14.07 1 91.56 64 GLU B C 1
ATOM 4361 O O . GLU B 1 64 ? -8.594 2.82 13.406 1 91.56 64 GLU B O 1
ATOM 4366 N N . PRO B 1 65 ? -10.773 2.789 13.836 1 87.56 65 PRO B N 1
ATOM 4367 C CA . PRO B 1 65 ? -10.961 3.758 12.758 1 87.56 65 PRO B CA 1
ATOM 4368 C C . PRO B 1 65 ? -10.461 5.152 13.117 1 87.56 65 PRO B C 1
ATOM 4370 O O . PRO B 1 65 ? -10.438 5.52 14.297 1 87.56 65 PRO B O 1
ATOM 4373 N N . ALA B 1 66 ? -10.047 5.836 12.078 1 83.56 66 ALA B N 1
ATOM 4374 C CA . ALA B 1 66 ? -9.797 7.262 12.273 1 83.56 66 ALA B CA 1
ATOM 4375 C C . ALA B 1 66 ? -11.109 8.039 12.375 1 83.56 66 ALA B C 1
ATOM 4377 O O . ALA B 1 66 ? -11.992 7.898 11.531 1 83.56 66 ALA B O 1
ATOM 4378 N N . LEU B 1 67 ? -11.219 8.789 13.375 1 78.69 67 LEU B N 1
ATOM 4379 C CA . LEU B 1 67 ? -12.445 9.555 13.594 1 78.69 67 LEU B CA 1
ATOM 4380 C C . LEU B 1 67 ? -12.734 10.469 12.406 1 78.69 67 LEU B C 1
ATOM 4382 O O . LEU B 1 67 ? -13.891 10.664 12.039 1 78.69 67 LEU B O 1
ATOM 4386 N N . THR B 1 68 ? -11.703 10.922 11.859 1 74.69 68 THR B N 1
ATOM 4387 C CA . THR B 1 68 ? -11.875 11.797 10.703 1 74.69 68 THR B CA 1
ATOM 4388 C C . THR B 1 68 ? -12.516 11.031 9.547 1 74.69 68 THR B C 1
ATOM 4390 O O . THR B 1 68 ? -13.359 11.578 8.828 1 74.69 68 THR B O 1
ATOM 4393 N N . ARG B 1 69 ? -12.18 9.867 9.461 1 70.94 69 ARG B N 1
ATOM 4394 C CA . ARG B 1 69 ? -12.734 9.062 8.383 1 70.94 69 ARG B CA 1
ATOM 4395 C C . ARG B 1 69 ? -14.188 8.688 8.656 1 70.94 69 ARG B C 1
ATOM 4397 O O . ARG B 1 69 ? -15 8.625 7.73 1 70.94 69 ARG B O 1
ATOM 4404 N N . LEU B 1 70 ? -14.445 8.516 9.867 1 69.94 70 LEU B N 1
ATOM 4405 C CA . LEU B 1 70 ? -15.82 8.258 10.273 1 69.94 70 LEU B CA 1
ATOM 4406 C C . LEU B 1 70 ? -16.719 9.461 9.969 1 69.94 70 LEU B C 1
ATOM 4408 O O . LEU B 1 70 ? -17.828 9.297 9.469 1 69.94 70 LEU B O 1
ATOM 4412 N N . LEU B 1 71 ? -16.125 10.547 10.141 1 71.06 71 LEU B N 1
ATOM 4413 C CA . LEU B 1 71 ? -16.891 11.773 9.914 1 71.06 71 LEU B CA 1
ATOM 4414 C C . LEU B 1 71 ? -17.078 12.016 8.422 1 71.06 71 LEU B C 1
ATOM 4416 O O . LEU B 1 71 ? -18.156 12.469 7.996 1 71.06 71 LEU B O 1
ATOM 4420 N N . ALA B 1 72 ? -16.016 11.664 7.707 1 64.62 72 ALA B N 1
ATOM 4421 C CA . ALA B 1 72 ? -16.141 11.766 6.258 1 64.62 72 ALA B CA 1
ATOM 4422 C C . ALA B 1 72 ? -17.266 10.867 5.738 1 64.62 72 ALA B C 1
ATOM 4424 O O . ALA B 1 72 ? -18.031 11.273 4.871 1 64.62 72 ALA B O 1
ATOM 4425 N N . ALA B 1 73 ? -17.312 9.719 6.328 1 63.47 73 ALA B N 1
ATOM 4426 C CA . ALA B 1 73 ? -18.344 8.773 5.938 1 63.47 73 ALA B CA 1
ATOM 4427 C C . ALA B 1 73 ? -19.734 9.289 6.332 1 63.47 73 ALA B C 1
ATOM 4429 O O . ALA B 1 73 ? -20.703 9.133 5.578 1 63.47 73 ALA B O 1
ATOM 4430 N N . LEU B 1 74 ? -19.812 9.945 7.449 1 65.88 74 LEU B N 1
ATOM 4431 C CA . LEU B 1 74 ? -21.062 10.5 7.934 1 65.88 74 LEU B CA 1
ATOM 4432 C C . LEU B 1 74 ? -21.5 11.695 7.094 1 65.88 74 LEU B C 1
ATOM 4434 O O . LEU B 1 74 ? -22.672 11.867 6.797 1 65.88 74 LEU B O 1
ATOM 4438 N N . ALA B 1 75 ? -20.484 12.43 6.66 1 65.31 75 ALA B N 1
ATOM 4439 C CA . ALA B 1 75 ? -20.75 13.609 5.84 1 65.31 75 ALA B CA 1
ATOM 4440 C C . ALA B 1 75 ? -21.375 13.227 4.5 1 65.31 75 ALA B C 1
ATOM 4442 O O . ALA B 1 75 ? -22.234 13.93 3.98 1 65.31 75 ALA B O 1
ATOM 4443 N N . CYS B 1 76 ? -20.922 12.078 4.047 1 59 76 CYS B N 1
ATOM 4444 C CA . CYS B 1 76 ? -21.422 11.602 2.766 1 59 76 CYS B CA 1
ATOM 4445 C C . CYS B 1 76 ? -22.906 11.219 2.879 1 59 76 CYS B C 1
ATOM 4447 O O . CYS B 1 76 ? -23.625 11.219 1.88 1 59 76 CYS B O 1
ATOM 4449 N N . LYS B 1 77 ? -23.359 10.969 4.098 1 60.47 77 LYS B N 1
ATOM 4450 C CA . LYS B 1 77 ? -24.734 10.547 4.316 1 60.47 77 LYS B CA 1
ATOM 4451 C C . LYS B 1 77 ? -25.641 11.742 4.594 1 60.47 77 LYS B C 1
ATOM 4453 O O . LYS B 1 77 ? -26.875 11.609 4.609 1 60.47 77 LYS B O 1
ATOM 4458 N N . MET B 1 78 ? -25.078 12.773 4.852 1 63.25 78 MET B N 1
ATOM 4459 C CA . MET B 1 78 ? -25.859 13.945 5.23 1 63.25 78 MET B CA 1
ATOM 4460 C C . MET B 1 78 ? -26.469 14.617 4.004 1 63.25 78 MET B C 1
ATOM 4462 O O . MET B 1 78 ? -25.984 14.438 2.887 1 63.25 78 MET B O 1
ATOM 4466 N N . ASP B 1 79 ? -27.5 15.242 4.309 1 65.62 79 ASP B N 1
ATOM 4467 C CA . ASP B 1 79 ? -28.266 15.953 3.289 1 65.62 79 ASP B CA 1
ATOM 4468 C C . ASP B 1 79 ? -27.375 16.922 2.512 1 65.62 79 ASP B C 1
ATOM 4470 O O . ASP B 1 79 ? -26.422 17.469 3.059 1 65.62 79 ASP B O 1
ATOM 4474 N N . LYS B 1 80 ? -27.672 17.062 1.31 1 65.12 80 LYS B N 1
ATOM 4475 C CA . LYS B 1 80 ? -26.969 17.891 0.331 1 65.12 80 LYS B CA 1
ATOM 4476 C C . LYS B 1 80 ? -26.891 19.344 0.792 1 65.12 80 LYS B C 1
ATOM 4478 O O . LYS B 1 80 ? -26.078 20.109 0.302 1 65.12 80 LYS B O 1
ATOM 4483 N N . GLN B 1 81 ? -27.531 19.625 1.818 1 78 81 GLN B N 1
ATOM 4484 C CA . GLN B 1 81 ? -27.562 21.031 2.195 1 78 81 GLN B CA 1
ATOM 4485 C C . GLN B 1 81 ? -26.625 21.312 3.365 1 78 81 GLN B C 1
ATOM 4487 O O . GLN B 1 81 ? -26.438 22.469 3.75 1 78 81 GLN B O 1
ATOM 4492 N N . ALA B 1 82 ? -25.938 20.391 3.752 1 85.88 82 ALA B N 1
ATOM 4493 C CA . ALA B 1 82 ? -25.047 20.594 4.891 1 85.88 82 ALA B CA 1
ATOM 4494 C C . ALA B 1 82 ? -23.766 21.328 4.469 1 85.88 82 ALA B C 1
ATOM 4496 O O . ALA B 1 82 ? -23.281 21.141 3.357 1 85.88 82 ALA B O 1
ATOM 4497 N N . ILE B 1 83 ? -23.344 22.281 5.359 1 91.94 83 ILE B N 1
ATOM 4498 C CA . ILE B 1 83 ? -22.094 23.016 5.16 1 91.94 83 ILE B CA 1
ATOM 4499 C C . ILE B 1 83 ? -20.969 22.344 5.949 1 91.94 83 ILE B C 1
ATOM 4501 O O . ILE B 1 83 ? -21.141 22.047 7.133 1 91.94 83 ILE B O 1
ATOM 4505 N N . SER B 1 84 ? -19.891 22.062 5.262 1 91.12 84 SER B N 1
ATOM 4506 C CA . SER B 1 84 ? -18.812 21.328 5.934 1 91.12 84 SER B CA 1
ATOM 4507 C C . SER B 1 84 ? -17.594 22.203 6.137 1 91.12 84 SER B C 1
ATOM 4509 O O . SER B 1 84 ? -17.141 22.891 5.207 1 91.12 84 SER B O 1
ATOM 4511 N N . LEU B 1 85 ? -17.109 22.203 7.363 1 93.25 85 LEU B N 1
ATOM 4512 C CA . LEU B 1 85 ? -15.805 22.766 7.719 1 93.25 85 LEU B CA 1
ATOM 4513 C C . LEU B 1 85 ? -14.852 21.672 8.195 1 93.25 85 LEU B C 1
ATOM 4515 O O . LEU B 1 85 ? -13.844 21.969 8.836 1 93.25 85 LEU B O 1
ATOM 4519 N N . ALA B 1 86 ? -15.18 20.422 7.848 1 88.5 86 ALA B N 1
ATOM 4520 C CA . ALA B 1 86 ? -14.477 19.297 8.438 1 88.5 86 ALA B CA 1
ATOM 4521 C C . ALA B 1 86 ? -13.5 18.672 7.438 1 88.5 86 ALA B C 1
ATOM 4523 O O . ALA B 1 86 ? -12.492 18.078 7.832 1 88.5 86 ALA B O 1
ATOM 4524 N N . GLU B 1 87 ? -13.758 18.797 6.223 1 76.38 87 GLU B N 1
ATOM 4525 C CA . GLU B 1 87 ? -13.086 17.969 5.227 1 76.38 87 GLU B CA 1
ATOM 4526 C C . GLU B 1 87 ? -11.688 18.5 4.926 1 76.38 87 GLU B C 1
ATOM 4528 O O . GLU B 1 87 ? -11.539 19.531 4.27 1 76.38 87 GLU B O 1
ATOM 4533 N N . GLY B 1 88 ? -10.664 17.844 5.32 1 81.88 88 GLY B N 1
ATOM 4534 C CA . GLY B 1 88 ? -9.289 18.219 5.051 1 81.88 88 GLY B CA 1
ATOM 4535 C C . GLY B 1 88 ? -8.773 17.719 3.721 1 81.88 88 GLY B C 1
ATOM 4536 O O . GLY B 1 88 ? -7.641 17.234 3.629 1 81.88 88 GLY B O 1
ATOM 4537 N N . VAL B 1 89 ? -9.617 17.781 2.654 1 87.75 89 VAL B N 1
ATOM 4538 C CA . VAL B 1 89 ? -9.234 17.312 1.332 1 87.75 89 VAL B CA 1
ATOM 4539 C C . VAL B 1 89 ? -8.906 18.484 0.424 1 87.75 89 VAL B C 1
ATOM 4541 O O . VAL B 1 89 ? -9.383 19.609 0.653 1 87.75 89 VAL B O 1
ATOM 4544 N N . PRO B 1 90 ? -8.117 18.297 -0.567 1 94.12 90 PRO B N 1
ATOM 4545 C CA . PRO B 1 90 ? -7.758 19.406 -1.453 1 94.12 90 PRO B CA 1
ATOM 4546 C C . PRO B 1 90 ? -8.953 19.922 -2.248 1 94.12 90 PRO B C 1
ATOM 4548 O O . PRO B 1 90 ? -9.906 19.188 -2.494 1 94.12 90 PRO B O 1
ATOM 4551 N N . ASN B 1 91 ? -8.828 21.188 -2.568 1 94.81 91 ASN B N 1
ATOM 4552 C CA . ASN B 1 91 ? -9.781 21.812 -3.49 1 94.81 91 ASN B CA 1
ATOM 4553 C C . ASN B 1 91 ? -9.586 21.297 -4.914 1 94.81 91 ASN B C 1
ATOM 4555 O O . ASN B 1 91 ? -8.453 21.156 -5.375 1 94.81 91 ASN B O 1
ATOM 4559 N N . GLU B 1 92 ? -10.656 21.078 -5.582 1 93.75 92 GLU B N 1
ATOM 4560 C CA . GLU B 1 92 ? -10.555 20.578 -6.949 1 93.75 92 GLU B CA 1
ATOM 4561 C C . GLU B 1 92 ? -9.867 21.609 -7.855 1 93.75 92 GLU B C 1
ATOM 4563 O O . GLU B 1 92 ? -9.352 21.25 -8.914 1 93.75 92 GLU B O 1
ATOM 4568 N N . GLY B 1 93 ? -9.891 22.828 -7.438 1 93.69 93 GLY B N 1
ATOM 4569 C CA . GLY B 1 93 ? -9.266 23.906 -8.195 1 93.69 93 GLY B CA 1
ATOM 4570 C C . GLY B 1 93 ? -7.758 23.75 -8.312 1 93.69 93 GLY B C 1
ATOM 4571 O O . GLY B 1 93 ? -7.129 24.375 -9.172 1 93.69 93 GLY B O 1
ATOM 4572 N N . VAL B 1 94 ? -7.148 22.953 -7.504 1 94.25 94 VAL B N 1
ATOM 4573 C CA . VAL B 1 94 ? -5.695 22.844 -7.535 1 94.25 94 VAL B CA 1
ATOM 4574 C C . VAL B 1 94 ? -5.277 21.719 -8.484 1 94.25 94 VAL B C 1
ATOM 4576 O O . VAL B 1 94 ? -4.098 21.578 -8.805 1 94.25 94 VAL B O 1
ATOM 4579 N N . PHE B 1 95 ? -6.223 20.906 -8.93 1 95.62 95 PHE B N 1
ATOM 4580 C CA . PHE B 1 95 ? -5.891 19.812 -9.836 1 95.62 95 PHE B CA 1
ATOM 4581 C C . PHE B 1 95 ? -5.461 20.359 -11.195 1 95.62 95 PHE B C 1
ATOM 4583 O O . PHE B 1 95 ? -6.234 21.031 -11.875 1 95.62 95 PHE B O 1
ATOM 4590 N N . PRO B 1 96 ? -4.32 19.953 -11.633 1 95.62 96 PRO B N 1
ATOM 4591 C CA . PRO B 1 96 ? -3.863 20.516 -12.906 1 95.62 96 PRO B CA 1
ATOM 4592 C C . PRO B 1 96 ? -4.535 19.859 -14.109 1 95.62 96 PRO B C 1
ATOM 4594 O O . PRO B 1 96 ? -4.574 20.453 -15.195 1 95.62 96 PRO B O 1
ATOM 4597 N N . TYR B 1 97 ? -5.027 18.672 -13.945 1 96.56 97 TYR B N 1
ATOM 4598 C CA . TYR B 1 97 ? -5.582 17.922 -15.062 1 96.56 97 TYR B CA 1
ATOM 4599 C C . TYR B 1 97 ? -7.098 18.078 -15.125 1 96.56 97 TYR B C 1
ATOM 4601 O O . TYR B 1 97 ? -7.777 18 -14.102 1 96.56 97 TYR B O 1
ATOM 4609 N N . THR B 1 98 ? -7.598 18.25 -16.391 1 96.38 98 THR B N 1
ATOM 4610 C CA . THR B 1 98 ? -9.023 18.531 -16.531 1 96.38 98 THR B CA 1
ATOM 4611 C C . THR B 1 98 ? -9.711 17.438 -17.328 1 96.38 98 THR B C 1
ATOM 4613 O O . THR B 1 98 ? -10.938 17.297 -17.297 1 96.38 98 THR B O 1
ATOM 4616 N N . ARG B 1 99 ? -8.945 16.75 -18.047 1 97.19 99 ARG B N 1
ATOM 4617 C CA . ARG B 1 99 ? -9.484 15.711 -18.922 1 97.19 99 ARG B CA 1
ATOM 4618 C C . ARG B 1 99 ? -8.461 14.609 -19.172 1 97.19 99 ARG B C 1
ATOM 4620 O O . ARG B 1 99 ? -7.27 14.883 -19.328 1 97.19 99 ARG B O 1
ATOM 4627 N N . LEU B 1 100 ? -8.953 13.352 -19.203 1 98.19 100 LEU B N 1
ATOM 4628 C CA . LEU B 1 100 ? -8.141 12.195 -19.562 1 98.19 100 LEU B CA 1
ATOM 4629 C C . LEU B 1 100 ? -8.773 11.43 -20.719 1 98.19 100 LEU B C 1
ATOM 4631 O O . LEU B 1 100 ? -9.977 11.148 -20.703 1 98.19 100 LEU B O 1
ATOM 4635 N N . GLN B 1 101 ? -7.945 11.156 -21.688 1 97.81 101 GLN B N 1
ATOM 4636 C CA . GLN B 1 101 ? -8.336 10.305 -22.797 1 97.81 101 GLN B CA 1
ATOM 4637 C C . GLN B 1 101 ? -7.34 9.172 -23.016 1 97.81 101 GLN B C 1
ATOM 4639 O O . GLN B 1 101 ? -6.125 9.398 -22.984 1 97.81 101 GLN B O 1
ATOM 4644 N N . MET B 1 102 ? -7.871 8.008 -23.172 1 97.31 102 MET B N 1
ATOM 4645 C CA . MET B 1 102 ? -7.031 6.863 -23.516 1 97.31 102 MET B CA 1
ATOM 4646 C C . MET B 1 102 ? -7.535 6.184 -24.781 1 97.31 102 MET B C 1
ATOM 4648 O O . MET B 1 102 ? -8.734 5.988 -24.953 1 97.31 102 MET B O 1
ATOM 4652 N N . ASP B 1 103 ? -6.59 5.855 -25.625 1 96.94 103 ASP B N 1
ATOM 4653 C CA . ASP B 1 103 ? -6.91 5.039 -26.797 1 96.94 103 ASP B CA 1
ATOM 4654 C C . ASP B 1 103 ? -6.812 3.551 -26.469 1 96.94 103 ASP B C 1
ATOM 4656 O O . ASP B 1 103 ? -5.934 3.129 -25.703 1 96.94 103 ASP B O 1
ATOM 4660 N N . THR B 1 104 ? -7.773 2.795 -27.062 1 94.56 104 THR B N 1
ATOM 4661 C CA . THR B 1 104 ? -7.777 1.352 -26.859 1 94.56 104 THR B CA 1
ATOM 4662 C C . THR B 1 104 ? -7.547 0.613 -28.172 1 94.56 104 THR B C 1
ATOM 4664 O O . THR B 1 104 ? -7.773 1.166 -29.25 1 94.56 104 THR B O 1
ATOM 4667 N N . ARG B 1 105 ? -7.07 -0.575 -28.078 1 90.06 105 ARG B N 1
ATOM 4668 C CA . ARG B 1 105 ? -6.781 -1.384 -29.266 1 90.06 105 ARG B CA 1
ATOM 4669 C C . ARG B 1 105 ? -8.047 -1.647 -30.062 1 90.06 105 ARG B C 1
ATOM 4671 O O . ARG B 1 105 ? -7.992 -1.763 -31.297 1 90.06 105 ARG B O 1
ATOM 4678 N N . ASP B 1 106 ? -9.188 -1.667 -29.438 1 88.44 106 ASP B N 1
ATOM 4679 C CA . ASP B 1 106 ? -10.438 -1.937 -30.141 1 88.44 106 ASP B CA 1
ATOM 4680 C C . ASP B 1 106 ? -11.031 -0.653 -30.719 1 88.44 106 ASP B C 1
ATOM 4682 O O . ASP B 1 106 ? -12.109 -0.676 -31.328 1 88.44 106 ASP B O 1
ATOM 4686 N N . GLY B 1 107 ? -10.492 0.448 -30.5 1 90.69 107 GLY B N 1
ATOM 4687 C CA . GLY B 1 107 ? -10.875 1.71 -31.109 1 90.69 107 GLY B CA 1
ATOM 4688 C C . GLY B 1 107 ? -11.945 2.451 -30.328 1 90.69 107 GLY B C 1
ATOM 4689 O O . GLY B 1 107 ? -12.281 3.59 -30.656 1 90.69 107 GLY B O 1
ATOM 4690 N N . ARG B 1 108 ? -12.469 1.944 -29.297 1 89.06 108 ARG B N 1
ATOM 4691 C CA . ARG B 1 108 ? -13.547 2.572 -28.531 1 89.06 108 ARG B CA 1
ATOM 4692 C C . ARG B 1 108 ? -13.023 3.766 -27.734 1 89.06 108 ARG B C 1
ATOM 4694 O O . ARG B 1 108 ? -13.703 4.793 -27.641 1 89.06 108 ARG B O 1
ATOM 4701 N N . GLY B 1 109 ? -11.93 3.537 -27.141 1 91.81 109 GLY B N 1
ATOM 4702 C CA . GLY B 1 109 ? -11.344 4.594 -26.328 1 91.81 109 GLY B CA 1
ATOM 4703 C C . GLY B 1 109 ? -12.047 4.777 -25 1 91.81 109 GLY B C 1
ATOM 4704 O O . GLY B 1 109 ? -13.047 4.113 -24.719 1 91.81 109 GLY B O 1
ATOM 4705 N N . LEU B 1 110 ? -11.453 5.676 -24.125 1 94.12 110 LEU B N 1
ATOM 4706 C CA . LEU B 1 110 ? -11.961 6.035 -22.812 1 94.12 110 LEU B CA 1
ATOM 4707 C C . LEU B 1 110 ? -11.719 7.512 -22.516 1 94.12 110 LEU B C 1
ATOM 4709 O O . LEU B 1 110 ? -10.648 8.047 -22.812 1 94.12 110 LEU B O 1
ATOM 4713 N N . VAL B 1 111 ? -12.82 8.164 -22.016 1 96.31 111 VAL B N 1
ATOM 4714 C CA . VAL B 1 111 ? -12.68 9.57 -21.656 1 96.31 111 VAL B CA 1
ATOM 4715 C C . VAL B 1 111 ? -13.211 9.797 -20.25 1 96.31 111 VAL B C 1
ATOM 4717 O O . VAL B 1 111 ? -14.266 9.281 -19.875 1 96.31 111 VAL B O 1
ATOM 4720 N N . ILE B 1 112 ? -12.445 10.477 -19.438 1 97.31 112 ILE B N 1
ATOM 4721 C CA . ILE B 1 112 ? -12.852 10.953 -18.109 1 97.31 112 ILE B CA 1
ATOM 4722 C C . ILE B 1 112 ? -12.727 12.469 -18.047 1 97.31 112 ILE B C 1
ATOM 4724 O O . ILE B 1 112 ? -11.641 13.023 -18.25 1 97.31 112 ILE B O 1
ATOM 4728 N N . GLU B 1 113 ? -13.766 13.188 -17.734 1 96.56 113 GLU B N 1
ATOM 4729 C CA . GLU B 1 113 ? -13.766 14.648 -17.703 1 96.56 113 GLU B CA 1
ATOM 4730 C C . GLU B 1 113 ? -14.836 15.172 -16.75 1 96.56 113 GLU B C 1
ATOM 4732 O O . GLU B 1 113 ? -15.586 14.398 -16.156 1 96.56 113 GLU B O 1
ATOM 4737 N N . GLY B 1 114 ? -14.805 16.469 -16.484 1 94.69 114 GLY B N 1
ATOM 4738 C CA . GLY B 1 114 ? -15.797 17.094 -15.617 1 94.69 114 GLY B CA 1
ATOM 4739 C C . GLY B 1 114 ? -15.781 16.547 -14.195 1 94.69 114 GLY B C 1
ATOM 4740 O O . GLY B 1 114 ? -14.719 16.453 -13.578 1 94.69 114 GLY B O 1
ATOM 4741 N N . LYS B 1 115 ? -16.953 16.25 -13.742 1 94.62 115 LYS B N 1
ATOM 4742 C CA . LYS B 1 115 ? -17.109 15.797 -12.367 1 94.62 115 LYS B CA 1
ATOM 4743 C C . LYS B 1 115 ? -16.391 14.469 -12.141 1 94.62 115 LYS B C 1
ATOM 4745 O O . LYS B 1 115 ? -15.852 14.227 -11.062 1 94.62 115 LYS B O 1
ATOM 4750 N N . ASP B 1 116 ? -16.391 13.656 -13.148 1 96.19 116 ASP B N 1
ATOM 4751 C CA . ASP B 1 116 ? -15.734 12.359 -13.039 1 96.19 116 ASP B CA 1
ATOM 4752 C C . ASP B 1 116 ? -14.219 12.516 -12.898 1 96.19 116 ASP B C 1
ATOM 4754 O O . ASP B 1 116 ? -13.57 11.734 -12.195 1 96.19 116 ASP B O 1
ATOM 4758 N N . MET B 1 117 ? -13.711 13.5 -13.625 1 97.19 117 MET B N 1
ATOM 4759 C CA . MET B 1 117 ? -12.281 13.758 -13.516 1 97.19 117 MET B CA 1
ATOM 4760 C C . MET B 1 117 ? -11.922 14.266 -12.117 1 97.19 117 MET B C 1
ATOM 4762 O O . MET B 1 117 ? -10.906 13.859 -11.547 1 97.19 117 MET B O 1
ATOM 4766 N N . ALA B 1 118 ? -12.758 15.172 -11.562 1 95.94 118 ALA B N 1
ATOM 4767 C CA . ALA B 1 118 ? -12.539 15.68 -10.203 1 95.94 118 ALA B CA 1
ATOM 4768 C C . ALA B 1 118 ? -12.547 14.539 -9.195 1 95.94 118 ALA B C 1
ATOM 4770 O O . ALA B 1 118 ? -11.695 14.492 -8.297 1 95.94 118 ALA B O 1
ATOM 4771 N N . VAL B 1 119 ? -13.438 13.594 -9.359 1 96 119 VAL B N 1
ATOM 4772 C CA . VAL B 1 119 ? -13.531 12.438 -8.477 1 96 119 VAL B CA 1
ATOM 4773 C C . VAL B 1 119 ? -12.281 11.578 -8.609 1 96 119 VAL B C 1
ATOM 4775 O O . VAL B 1 119 ? -11.719 11.125 -7.609 1 96 119 VAL B O 1
ATOM 4778 N N . ALA B 1 120 ? -11.82 11.398 -9.828 1 98 120 ALA B N 1
ATOM 4779 C CA . ALA B 1 120 ? -10.672 10.547 -10.125 1 98 120 ALA B CA 1
ATOM 4780 C C . ALA B 1 120 ? -9.391 11.125 -9.523 1 98 120 ALA B C 1
ATOM 4782 O O . ALA B 1 120 ? -8.43 10.391 -9.266 1 98 120 ALA B O 1
ATOM 4783 N N . LEU B 1 121 ? -9.375 12.422 -9.312 1 98 121 LEU B N 1
ATOM 4784 C CA . LEU B 1 121 ? -8.164 13.094 -8.844 1 98 121 LEU B CA 1
ATOM 4785 C C . LEU B 1 121 ? -8.266 13.406 -7.355 1 98 121 LEU B C 1
ATOM 4787 O O . LEU B 1 121 ? -7.379 14.055 -6.797 1 98 121 LEU B O 1
ATOM 4791 N N . GLN B 1 122 ? -9.266 12.938 -6.641 1 96 122 GLN B N 1
ATOM 4792 C CA . GLN B 1 122 ? -9.523 13.227 -5.23 1 96 122 GLN B CA 1
ATOM 4793 C C . GLN B 1 122 ? -9.367 11.977 -4.375 1 96 122 GLN B C 1
ATOM 4795 O O . GLN B 1 122 ? -9.305 10.859 -4.902 1 96 122 GLN B O 1
ATOM 4800 N N . TYR B 1 123 ? -9.25 12.188 -3.047 1 93.62 123 TYR B N 1
ATOM 4801 C CA . TYR B 1 123 ? -9.367 11.078 -2.102 1 93.62 123 TYR B CA 1
ATOM 4802 C C . TYR B 1 123 ? -10.68 10.328 -2.309 1 93.62 123 TYR B C 1
ATOM 4804 O O . TYR B 1 123 ? -11.672 10.898 -2.76 1 93.62 123 TYR B O 1
ATOM 4812 N N . THR B 1 124 ? -10.672 9.125 -2.02 1 93.38 124 THR B N 1
ATOM 4813 C CA . THR B 1 124 ? -11.867 8.289 -1.991 1 93.38 124 THR B CA 1
ATOM 4814 C C . THR B 1 124 ? -11.898 7.434 -0.727 1 93.38 124 THR B C 1
ATOM 4816 O O . THR B 1 124 ? -10.914 7.375 0.014 1 93.38 124 THR B O 1
ATOM 4819 N N . PRO B 1 125 ? -13.078 6.938 -0.364 1 92.06 125 PRO B N 1
ATOM 4820 C CA . PRO B 1 125 ? -13.125 6.055 0.805 1 92.06 125 PRO B CA 1
ATOM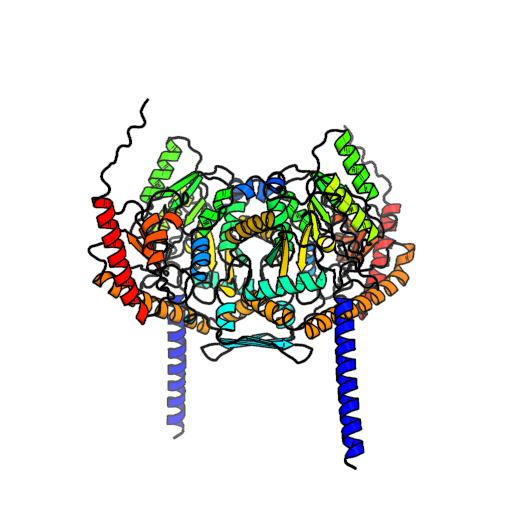 4821 C C . PRO B 1 125 ? -12.125 4.902 0.713 1 92.06 125 PRO B C 1
ATOM 4823 O O . PRO B 1 125 ? -11.805 4.449 -0.386 1 92.06 125 PRO B O 1
ATOM 4826 N N . SER B 1 126 ? -11.711 4.406 1.856 1 94.5 126 SER B N 1
ATOM 4827 C CA . SER B 1 126 ? -10.68 3.373 1.922 1 94.5 126 SER B CA 1
ATOM 4828 C C . SER B 1 126 ? -11.133 2.096 1.219 1 94.5 126 SER B C 1
ATOM 4830 O O . SER B 1 126 ? -10.32 1.38 0.637 1 94.5 126 SER B O 1
ATOM 4832 N N . GLN B 1 127 ? -12.422 1.847 1.253 1 96.12 127 GLN B N 1
ATOM 4833 C CA . GLN B 1 127 ? -12.93 0.633 0.625 1 96.12 127 GLN B CA 1
ATOM 4834 C C . GLN B 1 127 ? -12.789 0.7 -0.894 1 96.12 127 GLN B C 1
ATOM 4836 O O . GLN B 1 127 ? -12.648 -0.331 -1.555 1 96.12 127 GLN B O 1
ATOM 4841 N N . GLY B 1 128 ? -12.906 1.933 -1.396 1 96.62 128 GLY B N 1
ATOM 4842 C CA . GLY B 1 128 ? -12.82 2.148 -2.832 1 96.62 128 GLY B CA 1
ATOM 4843 C C . GLY B 1 128 ? -13.828 3.162 -3.342 1 96.62 128 GLY B C 1
ATOM 4844 O O . GLY B 1 128 ? -14.711 3.6 -2.598 1 96.62 128 GLY B O 1
ATOM 4845 N N . LEU B 1 129 ? -13.648 3.555 -4.57 1 97 129 LEU B N 1
ATOM 4846 C CA . LEU B 1 129 ? -14.609 4.426 -5.238 1 97 129 LEU B CA 1
ATOM 4847 C C . LEU B 1 129 ? -16 3.812 -5.223 1 97 129 LEU B C 1
ATOM 4849 O O . LEU B 1 129 ? -16.203 2.688 -5.691 1 97 129 LEU B O 1
ATOM 4853 N N . PRO B 1 130 ? -17 4.516 -4.699 1 95.44 130 PRO B N 1
ATOM 4854 C CA . PRO B 1 130 ? -18.328 3.922 -4.504 1 95.44 130 PRO B CA 1
ATOM 4855 C C . PRO B 1 130 ? -18.906 3.344 -5.793 1 95.44 130 PRO B C 1
ATOM 4857 O O . PRO B 1 130 ? -19.422 2.219 -5.797 1 95.44 130 PRO B O 1
ATOM 4860 N N . ALA B 1 131 ? -18.797 4.086 -6.871 1 97.06 131 ALA B N 1
ATOM 4861 C CA . ALA B 1 131 ? -19.312 3.6 -8.148 1 97.06 131 ALA B CA 1
ATOM 4862 C C . ALA B 1 131 ? -18.578 2.34 -8.594 1 97.06 131 ALA B C 1
ATOM 4864 O O . ALA B 1 131 ? -19.188 1.434 -9.172 1 97.06 131 ALA B O 1
ATOM 4865 N N . LEU B 1 132 ? -17.328 2.299 -8.344 1 98.5 132 LEU B N 1
ATOM 4866 C CA . LEU B 1 132 ? -16.547 1.116 -8.688 1 98.5 132 LEU B CA 1
ATOM 4867 C C . LEU B 1 132 ? -16.969 -0.078 -7.84 1 98.5 132 LEU B C 1
ATOM 4869 O O . LEU B 1 132 ? -17.078 -1.198 -8.344 1 98.5 132 LEU B O 1
ATOM 4873 N N . LEU B 1 133 ? -17.172 0.151 -6.559 1 98.38 133 LEU B N 1
ATOM 4874 C CA . LEU B 1 133 ? -17.609 -0.921 -5.668 1 98.38 133 LEU B CA 1
ATOM 4875 C C . LEU B 1 133 ? -18.906 -1.541 -6.16 1 98.38 133 LEU B C 1
ATOM 4877 O O . LEU B 1 133 ? -19.078 -2.764 -6.133 1 98.38 133 LEU B O 1
ATOM 4881 N N . THR B 1 134 ? -19.797 -0.684 -6.582 1 98.25 134 THR B N 1
ATOM 4882 C CA . THR B 1 134 ? -21.062 -1.169 -7.129 1 98.25 134 THR B CA 1
ATOM 4883 C C . THR B 1 134 ? -20.812 -2.078 -8.328 1 98.25 134 THR B C 1
ATOM 4885 O O . THR B 1 134 ? -21.406 -3.154 -8.43 1 98.25 134 THR B O 1
ATOM 4888 N N . GLU B 1 135 ? -19.953 -1.662 -9.172 1 98.19 135 GLU B N 1
ATOM 4889 C CA . GLU B 1 135 ? -19.625 -2.436 -10.367 1 98.19 135 GLU B CA 1
ATOM 4890 C C . GLU B 1 135 ? -18.938 -3.748 -10.016 1 98.19 135 GLU B C 1
ATOM 4892 O O . GLU B 1 135 ? -19.203 -4.781 -10.633 1 98.19 135 GLU B O 1
ATOM 4897 N N . ILE B 1 136 ? -18.047 -3.734 -9.094 1 98.69 136 ILE B N 1
ATOM 4898 C CA . ILE B 1 136 ? -17.312 -4.934 -8.688 1 98.69 136 ILE B CA 1
ATOM 4899 C C . ILE B 1 136 ? -18.281 -5.934 -8.055 1 98.69 136 ILE B C 1
ATOM 4901 O O . ILE B 1 136 ? -18.188 -7.137 -8.297 1 98.69 136 ILE B O 1
ATOM 4905 N N . ARG B 1 137 ? -19.188 -5.445 -7.23 1 98.44 137 ARG B N 1
ATOM 4906 C CA . ARG B 1 137 ? -20.188 -6.316 -6.633 1 98.44 137 ARG B CA 1
ATOM 4907 C C . ARG B 1 137 ? -21 -7.043 -7.707 1 98.44 137 ARG B C 1
ATOM 4909 O O . ARG B 1 137 ? -21.188 -8.258 -7.625 1 98.44 137 ARG B O 1
ATOM 4916 N N . GLN B 1 138 ? -21.406 -6.309 -8.656 1 97.88 138 GLN B N 1
ATOM 4917 C CA . GLN B 1 138 ? -22.156 -6.906 -9.75 1 97.88 138 GLN B CA 1
ATOM 4918 C C . GLN B 1 138 ? -21.297 -7.895 -10.531 1 97.88 138 GLN B C 1
ATOM 4920 O O . GLN B 1 138 ? -21.766 -8.977 -10.898 1 97.88 138 GLN B O 1
ATOM 4925 N N . PHE B 1 139 ? -20.125 -7.496 -10.836 1 97.69 139 PHE B N 1
ATOM 4926 C CA . PHE B 1 139 ? -19.203 -8.367 -11.562 1 97.69 139 PHE B CA 1
ATOM 4927 C C . PHE B 1 139 ? -18.984 -9.672 -10.805 1 97.69 139 PHE B C 1
ATOM 4929 O O . PHE B 1 139 ? -18.984 -10.75 -11.406 1 97.69 139 PHE B O 1
ATOM 4936 N N . GLN B 1 140 ? -18.781 -9.625 -9.477 1 97.94 140 GLN B N 1
ATOM 4937 C CA . GLN B 1 140 ? -18.609 -10.805 -8.633 1 97.94 140 GLN B CA 1
ATOM 4938 C C . GLN B 1 140 ? -19.844 -11.695 -8.68 1 97.94 140 GLN B C 1
ATOM 4940 O O . GLN B 1 140 ? -19.734 -12.922 -8.703 1 97.94 140 GLN B O 1
ATOM 4945 N N . HIS B 1 141 ? -20.953 -11.07 -8.664 1 96.81 141 HIS B N 1
ATOM 4946 C CA . HIS B 1 141 ? -22.188 -11.844 -8.766 1 96.81 141 HIS B CA 1
ATOM 4947 C C . HIS B 1 141 ? -22.281 -12.562 -10.109 1 96.81 141 HIS B C 1
ATOM 4949 O O . HIS B 1 141 ? -22.656 -13.727 -10.164 1 96.81 141 HIS B O 1
ATOM 4955 N N . ASP B 1 142 ? -21.938 -11.875 -11.156 1 95.5 142 ASP B N 1
ATOM 4956 C CA . ASP B 1 142 ? -22 -12.453 -12.492 1 95.5 142 ASP B CA 1
ATOM 4957 C C . ASP B 1 142 ? -21 -13.602 -12.641 1 95.5 142 ASP B C 1
ATOM 4959 O O . ASP B 1 142 ? -21.312 -14.617 -13.266 1 95.5 142 ASP B O 1
ATOM 4963 N N . LEU B 1 143 ? -19.891 -13.438 -12.086 1 96.56 143 LEU B N 1
ATOM 4964 C CA . LEU B 1 143 ? -18.812 -14.398 -12.25 1 96.56 143 LEU B CA 1
ATOM 4965 C C . LEU B 1 143 ? -19.047 -15.633 -11.391 1 96.56 143 LEU B C 1
ATOM 4967 O O . LEU B 1 143 ? -18.766 -16.75 -11.82 1 96.56 143 LEU B O 1
ATOM 4971 N N . HIS B 1 144 ? -19.5 -15.406 -10.133 1 97.44 144 HIS B N 1
ATOM 4972 C CA . HIS B 1 144 ? -19.328 -16.469 -9.148 1 97.44 144 HIS B CA 1
ATOM 4973 C C . HIS B 1 144 ? -20.672 -16.875 -8.539 1 97.44 144 HIS B C 1
ATOM 4975 O O . HIS B 1 144 ? -20.766 -17.938 -7.918 1 97.44 144 HIS B O 1
ATOM 4981 N N . ARG B 1 145 ? -21.688 -16.031 -8.609 1 96.12 145 ARG B N 1
ATOM 4982 C CA . ARG B 1 145 ? -22.969 -16.266 -7.957 1 96.12 145 ARG B CA 1
ATOM 4983 C C . ARG B 1 145 ? -22.781 -16.797 -6.543 1 96.12 145 ARG B C 1
ATOM 4985 O O . ARG B 1 145 ? -23.359 -17.828 -6.184 1 96.12 145 ARG B O 1
ATOM 4992 N N . PRO B 1 146 ? -22.016 -16.078 -5.766 1 96.62 146 PRO B N 1
ATOM 4993 C CA . PRO B 1 146 ? -21.766 -16.562 -4.41 1 96.62 146 PRO B CA 1
ATOM 4994 C C . PRO B 1 146 ? -23.047 -16.703 -3.588 1 96.62 146 PRO B C 1
ATOM 4996 O O . PRO B 1 146 ? -23.984 -15.906 -3.742 1 96.62 146 PRO B O 1
ATOM 4999 N N . PRO B 1 147 ? -23.109 -17.75 -2.686 1 95.25 147 PRO B N 1
ATOM 5000 C CA . PRO B 1 147 ? -24.25 -17.828 -1.776 1 95.25 147 PRO B CA 1
ATOM 5001 C C . PRO B 1 147 ? -24.5 -16.531 -1.012 1 95.25 147 PRO B C 1
ATOM 5003 O O . PRO B 1 147 ? -23.547 -15.797 -0.716 1 95.25 147 PRO B O 1
ATOM 5006 N N . PRO B 1 148 ? -25.75 -16.281 -0.648 1 94.06 148 PRO B N 1
ATOM 5007 C CA . PRO B 1 148 ? -26.125 -14.984 -0.084 1 94.06 148 PRO B CA 1
ATOM 5008 C C . PRO B 1 148 ? -25.828 -14.883 1.411 1 94.06 148 PRO B C 1
ATOM 5010 O O . PRO B 1 148 ? -26.75 -14.859 2.227 1 94.06 148 PRO B O 1
ATOM 5013 N N . ILE B 1 149 ? -24.703 -14.875 1.811 1 94.75 149 ILE B N 1
ATOM 5014 C CA . ILE B 1 149 ? -24.281 -14.578 3.176 1 94.75 149 ILE B CA 1
ATOM 5015 C C . ILE B 1 149 ? -23.547 -13.234 3.213 1 94.75 149 ILE B C 1
ATOM 5017 O O . ILE B 1 149 ? -23.156 -12.703 2.172 1 94.75 149 ILE B O 1
ATOM 5021 N N . PRO B 1 150 ? -23.391 -12.648 4.414 1 96.88 150 PRO B N 1
ATOM 5022 C CA . PRO B 1 150 ? -22.797 -11.312 4.48 1 96.88 150 PRO B CA 1
ATOM 5023 C C . PRO B 1 150 ? -21.344 -11.289 3.996 1 96.88 150 PRO B C 1
ATOM 5025 O O . PRO B 1 150 ? -20.469 -11.906 4.617 1 96.88 150 PRO B O 1
ATOM 5028 N N . ARG B 1 151 ? -21.141 -10.625 2.883 1 97.88 151 ARG B N 1
ATOM 5029 C CA . ARG B 1 151 ? -19.828 -10.406 2.283 1 97.88 151 ARG B CA 1
ATOM 5030 C C . ARG B 1 151 ? -19.766 -9.07 1.551 1 97.88 151 ARG B C 1
ATOM 5032 O O . ARG B 1 151 ? -20.812 -8.484 1.244 1 97.88 151 ARG B O 1
ATOM 5039 N N . ASP B 1 152 ? -18.609 -8.594 1.309 1 98.44 152 ASP B N 1
ATOM 5040 C CA . ASP B 1 152 ? -18.438 -7.371 0.522 1 98.44 152 ASP B CA 1
ATOM 5041 C C . ASP B 1 152 ? -17.062 -7.336 -0.139 1 98.44 152 ASP B C 1
ATOM 5043 O O . ASP B 1 152 ? -16.312 -8.312 -0.086 1 98.44 152 ASP B O 1
ATOM 5047 N N . VAL B 1 153 ? -16.781 -6.254 -0.88 1 98.81 153 VAL B N 1
ATOM 5048 C CA . VAL B 1 153 ? -15.547 -6.148 -1.647 1 98.81 153 VAL B CA 1
ATOM 5049 C C . VAL B 1 153 ? -14.781 -4.891 -1.234 1 98.81 153 VAL B C 1
ATOM 5051 O O . VAL B 1 153 ? -15.375 -3.938 -0.723 1 98.81 153 VAL B O 1
ATOM 5054 N N . MET B 1 154 ? -13.492 -4.887 -1.386 1 98.75 154 MET B N 1
ATOM 5055 C CA . MET B 1 154 ? -12.602 -3.744 -1.205 1 98.75 154 MET B CA 1
ATOM 5056 C C . MET B 1 154 ? -11.523 -3.717 -2.283 1 98.75 154 MET B C 1
ATOM 5058 O O . MET B 1 154 ? -10.945 -4.754 -2.615 1 98.75 154 MET B O 1
ATOM 5062 N N . VAL B 1 155 ? -11.32 -2.553 -2.828 1 98.81 155 VAL B N 1
ATOM 5063 C CA . VAL B 1 155 ? -10.289 -2.389 -3.848 1 98.81 155 VAL B CA 1
ATOM 5064 C C . VAL B 1 155 ? -8.906 -2.459 -3.203 1 98.81 155 VAL B C 1
ATOM 5066 O O . VAL B 1 155 ? -8.695 -1.919 -2.115 1 98.81 155 VAL B O 1
ATOM 5069 N N . THR B 1 156 ? -8 -3.127 -3.844 1 98.81 156 THR B N 1
ATOM 5070 C CA . THR B 1 156 ? -6.625 -3.229 -3.369 1 98.81 156 THR B CA 1
ATOM 5071 C C . THR B 1 156 ? -5.645 -2.809 -4.461 1 98.81 156 THR B C 1
ATOM 5073 O O . THR B 1 156 ? -5.988 -2.805 -5.645 1 98.81 156 THR B O 1
ATOM 5076 N N . ASN B 1 157 ? -4.465 -2.369 -4.07 1 98.62 157 ASN B N 1
ATOM 5077 C CA . ASN B 1 157 ? -3.363 -2.092 -4.988 1 98.62 157 ASN B CA 1
ATOM 5078 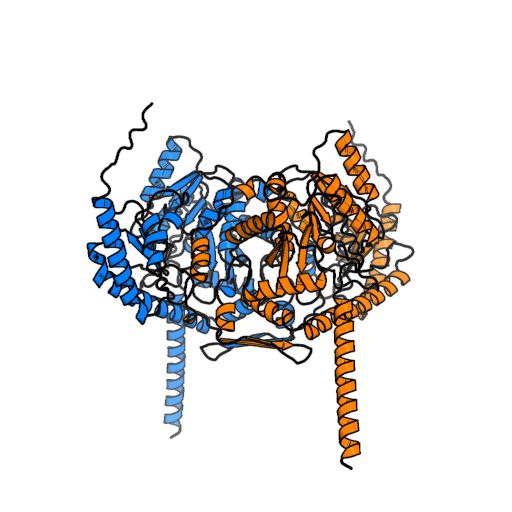C C . ASN B 1 157 ? -2.656 -3.373 -5.418 1 98.62 157 ASN B C 1
ATOM 5080 O O . ASN B 1 157 ? -1.528 -3.637 -5 1 98.62 157 ASN B O 1
ATOM 5084 N N . GLY B 1 158 ? -3.293 -4.117 -6.281 1 98.12 158 GLY B N 1
ATOM 5085 C CA . GLY B 1 158 ? -2.828 -5.449 -6.637 1 98.12 158 GLY B CA 1
ATOM 5086 C C . GLY B 1 158 ? -3.242 -6.512 -5.637 1 98.12 158 GLY B C 1
ATOM 5087 O O . GLY B 1 158 ? -3.561 -6.199 -4.488 1 98.12 158 GLY B O 1
ATOM 5088 N N . SER B 1 159 ? -3.209 -7.758 -6.086 1 98 159 SER B N 1
ATOM 5089 C CA . SER B 1 159 ? -3.611 -8.844 -5.203 1 98 159 SER B CA 1
ATOM 5090 C C . SER B 1 159 ? -2.576 -9.078 -4.109 1 98 159 SER B C 1
ATOM 5092 O O . SER B 1 159 ? -2.898 -9.617 -3.047 1 98 159 SER B O 1
ATOM 5094 N N . GLN B 1 160 ? -1.305 -8.703 -4.363 1 98.06 160 GLN B N 1
ATOM 5095 C CA . GLN B 1 160 ? -0.276 -8.828 -3.334 1 98.06 160 GLN B CA 1
ATOM 5096 C C . GLN B 1 160 ? -0.669 -8.078 -2.066 1 98.06 160 GLN B C 1
ATOM 5098 O O . GLN B 1 160 ? -0.405 -8.539 -0.956 1 98.06 160 GLN B O 1
ATOM 5103 N N . GLN B 1 161 ? -1.264 -6.914 -2.254 1 98.81 161 GLN B N 1
ATOM 5104 C CA . GLN B 1 161 ? -1.713 -6.191 -1.069 1 98.81 161 GLN B CA 1
ATOM 5105 C C . GLN B 1 161 ? -2.771 -6.984 -0.307 1 98.81 161 GLN B C 1
ATOM 5107 O O . GLN B 1 161 ? -2.797 -6.969 0.925 1 98.81 161 GLN B O 1
ATOM 5112 N N . GLY B 1 162 ? -3.678 -7.582 -1.049 1 98.88 162 GLY B N 1
ATOM 5113 C CA . GLY B 1 162 ? -4.652 -8.445 -0.409 1 98.88 162 GLY B CA 1
ATOM 5114 C C . GLY B 1 162 ? -4.02 -9.57 0.387 1 98.88 162 GLY B C 1
ATOM 5115 O O . GLY B 1 162 ? -4.434 -9.852 1.515 1 98.88 162 GLY B O 1
ATOM 5116 N N . ILE B 1 163 ? -3.029 -10.25 -0.179 1 98.88 163 ILE B N 1
ATOM 5117 C CA . ILE B 1 163 ? -2.299 -11.312 0.503 1 98.88 163 ILE B CA 1
ATOM 5118 C C . ILE B 1 163 ? -1.685 -10.773 1.792 1 98.88 163 ILE B C 1
ATOM 5120 O O . ILE B 1 163 ? -1.866 -11.352 2.865 1 98.88 163 ILE B O 1
ATOM 5124 N N . TYR B 1 164 ? -1.031 -9.688 1.675 1 98.81 164 TYR B N 1
ATOM 5125 C CA . TYR B 1 164 ? -0.339 -9.078 2.805 1 98.81 164 TYR B CA 1
ATOM 5126 C C . TYR B 1 164 ? -1.312 -8.766 3.936 1 98.81 164 TYR B C 1
ATOM 5128 O O . TYR B 1 164 ? -1.063 -9.125 5.09 1 98.81 164 TYR B O 1
ATOM 5136 N N . GLN B 1 165 ? -2.393 -8.07 3.619 1 98.88 165 GLN B N 1
ATOM 5137 C CA . GLN B 1 165 ? -3.365 -7.688 4.641 1 98.88 165 GLN B CA 1
ATOM 5138 C C . GLN B 1 165 ? -4.004 -8.914 5.277 1 98.88 165 GLN B C 1
ATOM 5140 O O . GLN B 1 165 ? -4.309 -8.914 6.473 1 98.88 165 GLN B O 1
ATOM 5145 N N . CYS B 1 166 ? -4.25 -9.953 4.516 1 98.88 166 CYS B N 1
ATOM 5146 C CA . CYS B 1 166 ? -4.836 -11.172 5.066 1 98.88 166 CYS B CA 1
ATOM 5147 C C . CYS B 1 166 ? -3.877 -11.852 6.035 1 98.88 166 CYS B C 1
ATOM 5149 O O . CYS B 1 166 ? -4.297 -12.359 7.074 1 98.88 166 CYS B O 1
ATOM 5151 N N . ILE B 1 167 ? -2.586 -11.875 5.664 1 98.75 167 ILE B N 1
ATOM 5152 C CA . ILE B 1 167 ? -1.598 -12.453 6.566 1 98.75 167 ILE B CA 1
ATOM 5153 C C . ILE B 1 167 ? -1.552 -11.648 7.863 1 98.75 167 ILE B C 1
ATOM 5155 O O . ILE B 1 167 ? -1.541 -12.227 8.961 1 98.75 167 ILE B O 1
ATOM 5159 N N . GLU B 1 168 ? -1.54 -10.305 7.742 1 98.25 168 GLU B N 1
ATOM 5160 C CA . GLU B 1 168 ? -1.58 -9.453 8.93 1 98.25 168 GLU B CA 1
ATOM 5161 C C . GLU B 1 168 ? -2.832 -9.719 9.758 1 98.25 168 GLU B C 1
ATOM 5163 O O . GLU B 1 168 ? -2.803 -9.625 10.984 1 98.25 168 GLU B O 1
ATOM 5168 N N . LEU B 1 169 ? -3.867 -10.016 9.141 1 98.69 169 LEU B N 1
ATOM 5169 C CA . LEU B 1 169 ? -5.18 -10.195 9.758 1 98.69 169 LEU B CA 1
ATOM 5170 C C . LEU B 1 169 ? -5.258 -11.531 10.492 1 98.69 169 LEU B C 1
ATOM 5172 O O . LEU B 1 169 ? -5.828 -11.617 11.578 1 98.69 169 LEU B O 1
ATOM 5176 N N . LEU B 1 170 ? -4.617 -12.586 9.953 1 98.75 170 LEU B N 1
ATOM 5177 C CA . LEU B 1 170 ? -5.008 -13.938 10.336 1 98.75 170 LEU B CA 1
ATOM 5178 C C . LEU B 1 170 ? -3.859 -14.664 11.031 1 98.75 170 LEU B C 1
ATOM 5180 O O . LEU B 1 170 ? -4.07 -15.688 11.688 1 98.75 170 LEU B O 1
ATOM 5184 N N . VAL B 1 171 ? -2.627 -14.203 10.891 1 98.5 171 VAL B N 1
ATOM 5185 C CA . VAL B 1 171 ? -1.488 -15.016 11.289 1 98.5 171 VAL B CA 1
ATOM 5186 C C . VAL B 1 171 ? -0.801 -14.398 12.5 1 98.5 171 VAL B C 1
ATOM 5188 O O . VAL B 1 171 ? -0.578 -13.18 12.539 1 98.5 171 VAL B O 1
ATOM 5191 N N . GLU B 1 172 ? -0.525 -15.172 13.5 1 97.38 172 GLU B N 1
ATOM 5192 C CA . GLU B 1 172 ? 0.342 -14.859 14.633 1 97.38 172 GLU B CA 1
ATOM 5193 C C . GLU B 1 172 ? 1.717 -15.5 14.469 1 97.38 172 GLU B C 1
ATOM 5195 O O . GLU B 1 172 ? 1.866 -16.484 13.734 1 97.38 172 GLU B O 1
ATOM 5200 N N . PRO B 1 173 ? 2.709 -14.914 15.141 1 96.94 173 PRO B N 1
ATOM 5201 C CA . PRO B 1 173 ? 4.02 -15.57 15.086 1 96.94 173 PRO B CA 1
ATOM 5202 C C . PRO B 1 173 ? 3.963 -17.031 15.516 1 96.94 173 PRO B C 1
ATOM 5204 O O . PRO B 1 173 ? 3.367 -17.359 16.547 1 96.94 173 PRO B O 1
ATOM 5207 N N . GLY B 1 174 ? 4.457 -17.891 14.664 1 98 174 GLY B N 1
ATOM 5208 C CA . GLY B 1 174 ? 4.543 -19.297 15.008 1 98 174 GLY B CA 1
ATOM 5209 C C . GLY B 1 174 ? 3.324 -20.094 14.578 1 98 174 GLY B C 1
ATOM 5210 O O . GLY B 1 174 ? 3.322 -21.328 14.656 1 98 174 GLY B O 1
ATOM 5211 N N . ASP B 1 175 ? 2.322 -19.5 14.023 1 98.5 175 ASP B N 1
ATOM 5212 C CA . ASP B 1 175 ? 1.104 -20.188 13.609 1 98.5 175 ASP B CA 1
ATOM 5213 C C . ASP B 1 175 ? 1.389 -21.172 12.477 1 98.5 175 ASP B C 1
ATOM 5215 O O . ASP B 1 175 ? 2.234 -20.906 11.617 1 98.5 175 ASP B O 1
ATOM 5219 N N . PRO B 1 176 ? 0.674 -22.312 12.453 1 98.75 176 PRO B N 1
ATOM 5220 C CA . PRO B 1 176 ? 0.715 -23.141 11.25 1 98.75 176 PRO B CA 1
ATOM 5221 C C . PRO B 1 176 ? -0.066 -22.547 10.086 1 98.75 176 PRO B C 1
ATOM 5223 O O . PRO B 1 176 ? -1.181 -22.062 10.273 1 98.75 176 PRO B O 1
ATOM 5226 N N . VAL B 1 177 ? 0.503 -22.578 8.938 1 98.81 177 VAL B N 1
ATOM 5227 C CA . VAL B 1 177 ? -0.12 -22.094 7.707 1 98.81 177 VAL B CA 1
ATOM 5228 C C . VAL B 1 177 ? -0.024 -23.172 6.625 1 98.81 177 VAL B C 1
ATOM 5230 O O . VAL B 1 177 ? 1.056 -23.719 6.375 1 98.81 177 VAL B O 1
ATOM 5233 N N . MET B 1 178 ? -1.169 -23.5 5.992 1 98.88 178 MET B N 1
ATOM 5234 C CA . MET B 1 178 ? -1.202 -24.547 4.973 1 98.88 178 MET B CA 1
ATOM 5235 C C . MET B 1 178 ? -1.073 -23.938 3.576 1 98.88 178 MET B C 1
ATOM 5237 O O . MET B 1 178 ? -1.738 -22.953 3.258 1 98.88 178 MET B O 1
ATOM 5241 N N . LYS B 1 179 ? -0.264 -24.516 2.783 1 98.5 179 LYS B N 1
ATOM 5242 C CA . LYS B 1 179 ? -0.117 -24.203 1.365 1 98.5 179 LYS B CA 1
ATOM 5243 C C . LYS B 1 179 ? 0.612 -25.312 0.627 1 98.5 179 LYS B C 1
ATOM 5245 O O . LYS B 1 179 ? 1.116 -26.25 1.25 1 98.5 179 LYS B O 1
ATOM 5250 N N . SER B 1 180 ? 0.657 -25.234 -0.642 1 97.56 180 SER B N 1
ATOM 5251 C CA . SER B 1 180 ? 1.482 -26.156 -1.416 1 97.56 180 SER B CA 1
ATOM 5252 C C . SER B 1 180 ? 2.967 -25.922 -1.146 1 97.56 180 SER B C 1
ATOM 5254 O O . SER B 1 180 ? 3.373 -24.828 -0.768 1 97.56 180 SER B O 1
ATOM 5256 N N . GLU B 1 181 ? 3.715 -26.953 -1.352 1 95.94 181 GLU B N 1
ATOM 5257 C CA . GLU B 1 181 ? 5.156 -26.875 -1.144 1 95.94 181 GLU B CA 1
ATOM 5258 C C . GLU B 1 181 ? 5.773 -25.766 -1.981 1 95.94 181 GLU B C 1
ATOM 5260 O O . GLU B 1 181 ? 6.625 -25.016 -1.498 1 95.94 181 GLU B O 1
ATOM 5265 N N . TYR B 1 182 ? 5.383 -25.75 -3.25 1 97.06 182 TYR B N 1
ATOM 5266 C CA . TYR B 1 182 ? 5.789 -24.672 -4.148 1 97.06 182 TYR B CA 1
ATOM 5267 C C . TYR B 1 182 ? 4.641 -23.703 -4.391 1 97.06 182 TYR B C 1
ATOM 5269 O O . TYR B 1 182 ? 3.549 -24.109 -4.789 1 97.06 182 TYR B O 1
ATOM 5277 N N . SER B 1 183 ? 4.887 -22.438 -4.055 1 96.94 183 SER B N 1
ATOM 5278 C CA . SER B 1 183 ? 3.824 -21.438 -4.16 1 96.94 183 SER B CA 1
ATOM 5279 C C . SER B 1 183 ? 4.375 -20.094 -4.602 1 96.94 183 SER B C 1
ATOM 5281 O O . SER B 1 183 ? 5.594 -19.906 -4.676 1 96.94 183 SER B O 1
ATOM 5283 N N . TYR B 1 184 ? 3.506 -19.219 -4.957 1 96.81 184 TYR B N 1
ATOM 5284 C CA . TYR B 1 184 ? 3.834 -17.859 -5.352 1 96.81 184 TYR B CA 1
ATOM 5285 C C . TYR B 1 184 ? 4.738 -17.188 -4.32 1 96.81 184 TYR B C 1
ATOM 5287 O O . TYR B 1 184 ? 4.43 -17.188 -3.125 1 96.81 184 TYR B O 1
ATOM 5295 N N . PRO B 1 185 ? 5.832 -16.562 -4.723 1 95.69 185 PRO B N 1
ATOM 5296 C CA . PRO B 1 185 ? 6.805 -16.016 -3.775 1 95.69 185 PRO B CA 1
ATOM 5297 C C . PRO B 1 185 ? 6.219 -14.906 -2.906 1 95.69 185 PRO B C 1
ATOM 5299 O O . PRO B 1 185 ? 6.664 -14.703 -1.773 1 95.69 185 PRO B O 1
ATOM 5302 N N . GLY B 1 186 ? 5.211 -14.203 -3.396 1 95.81 186 GLY B N 1
ATOM 5303 C CA . GLY B 1 186 ? 4.625 -13.102 -2.646 1 95.81 186 GLY B CA 1
ATOM 5304 C C . GLY B 1 186 ? 4.043 -13.531 -1.314 1 95.81 186 GLY B C 1
ATOM 5305 O O . GLY B 1 186 ? 4.129 -12.797 -0.327 1 95.81 186 GLY B O 1
ATOM 5306 N N . ILE B 1 187 ? 3.408 -14.742 -1.255 1 97.88 187 ILE B N 1
ATOM 5307 C CA . ILE B 1 187 ? 2.873 -15.242 0.006 1 97.88 187 ILE B CA 1
ATOM 5308 C C . ILE B 1 187 ? 4.02 -15.578 0.957 1 97.88 187 ILE B C 1
ATOM 5310 O O . ILE B 1 187 ? 3.92 -15.352 2.164 1 97.88 187 ILE B O 1
ATOM 5314 N N . ASN B 1 188 ? 5.125 -16.125 0.436 1 97.06 188 ASN B N 1
ATOM 5315 C CA . ASN B 1 188 ? 6.266 -16.5 1.262 1 97.06 188 ASN B CA 1
ATOM 5316 C C . ASN B 1 188 ? 6.926 -15.289 1.902 1 97.06 188 ASN B C 1
ATOM 5318 O O . ASN B 1 188 ? 7.242 -15.305 3.094 1 97.06 188 ASN B O 1
ATOM 5322 N N . VAL B 1 189 ? 7.102 -14.258 1.136 1 96.38 189 VAL B N 1
ATOM 5323 C CA . VAL B 1 189 ? 7.762 -13.07 1.666 1 96.38 189 VAL B CA 1
ATOM 5324 C C . VAL B 1 189 ? 6.863 -12.398 2.701 1 96.38 189 VAL B C 1
ATOM 5326 O O . VAL B 1 189 ? 7.352 -11.844 3.688 1 96.38 189 VAL B O 1
ATOM 5329 N N . ALA B 1 190 ? 5.566 -12.383 2.51 1 97.81 190 ALA B N 1
ATOM 5330 C CA . ALA B 1 190 ? 4.625 -11.82 3.473 1 97.81 190 ALA B CA 1
ATOM 5331 C C . ALA B 1 190 ? 4.641 -12.602 4.781 1 97.81 190 ALA B C 1
ATOM 5333 O O . ALA B 1 190 ? 4.414 -12.039 5.855 1 97.81 190 ALA B O 1
ATOM 5334 N N . LEU B 1 191 ? 4.988 -13.891 4.762 1 98.25 191 LEU B N 1
ATOM 5335 C CA . LEU B 1 191 ? 4.918 -14.781 5.918 1 98.25 191 LEU B CA 1
ATOM 5336 C C . LEU B 1 191 ? 6.207 -14.727 6.727 1 98.25 191 LEU B C 1
ATOM 5338 O O . LEU B 1 191 ? 6.223 -15.094 7.902 1 98.25 191 LEU B O 1
ATOM 5342 N N . LYS B 1 192 ? 7.305 -14.297 6.148 1 97.69 192 LYS B N 1
ATOM 5343 C CA . LYS B 1 192 ? 8.633 -14.414 6.746 1 97.69 192 LYS B CA 1
ATOM 5344 C C . LYS B 1 192 ? 8.656 -13.805 8.148 1 97.69 192 LYS B C 1
ATOM 5346 O O . LYS B 1 192 ? 9.148 -14.422 9.094 1 97.69 192 LYS B O 1
ATOM 5351 N N . PRO B 1 193 ? 8.062 -12.602 8.344 1 97.31 193 PRO B N 1
ATOM 5352 C CA . PRO B 1 193 ? 8.148 -11.969 9.664 1 97.31 193 PRO B CA 1
ATOM 5353 C C . PRO B 1 193 ? 7.438 -12.773 10.75 1 97.31 193 PRO B C 1
ATOM 5355 O O . PRO B 1 193 ? 7.68 -12.555 11.938 1 97.31 193 PRO B O 1
ATOM 5358 N N . TYR B 1 194 ? 6.598 -13.672 10.391 1 97.81 194 TYR B N 1
ATOM 5359 C CA . TYR B 1 194 ? 5.793 -14.406 11.359 1 97.81 194 TYR B CA 1
ATOM 5360 C C . TYR B 1 194 ? 6.434 -15.75 11.695 1 97.81 194 TYR B C 1
ATOM 5362 O O . TYR B 1 194 ? 5.996 -16.438 12.617 1 97.81 194 TYR B O 1
ATOM 5370 N N . GLN B 1 195 ? 7.441 -16.125 10.875 1 97.62 195 GLN B N 1
ATOM 5371 C CA . GLN B 1 195 ? 8.117 -17.406 11.094 1 97.62 195 GLN B CA 1
ATOM 5372 C C . GLN B 1 195 ? 7.113 -18.516 11.367 1 97.62 195 GLN B C 1
ATOM 5374 O O . GLN B 1 195 ? 7.23 -19.234 12.359 1 97.62 195 GLN B O 1
ATOM 5379 N N . PRO B 1 196 ? 6.191 -18.688 10.461 1 98.31 196 PRO B N 1
ATOM 5380 C CA . PRO B 1 196 ? 5.145 -19.688 10.672 1 98.31 196 PRO B CA 1
ATOM 5381 C C . PRO B 1 196 ? 5.66 -21.125 10.547 1 98.31 196 PRO B C 1
ATOM 5383 O O . PRO B 1 196 ? 6.746 -21.344 10.016 1 98.31 196 PRO B O 1
ATOM 5386 N N . GLU B 1 197 ? 4.922 -22.031 11.188 1 98.44 197 GLU B N 1
ATOM 5387 C CA . GLU B 1 197 ? 5.055 -23.422 10.781 1 98.44 197 GLU B CA 1
ATOM 5388 C C . GLU B 1 197 ? 4.387 -23.672 9.43 1 98.44 197 GLU B C 1
ATOM 5390 O O . GLU B 1 197 ? 3.16 -23.656 9.328 1 98.44 197 GLU B O 1
ATOM 5395 N N . ILE B 1 198 ? 5.184 -23.891 8.422 1 98.38 198 ILE B N 1
ATOM 5396 C CA . ILE B 1 198 ? 4.613 -24.156 7.109 1 98.38 198 ILE B CA 1
ATOM 5397 C C . ILE B 1 198 ? 4.16 -25.609 7.031 1 98.38 198 ILE B C 1
ATOM 5399 O O . ILE B 1 198 ? 4.977 -26.531 7.133 1 98.38 198 ILE B O 1
ATOM 5403 N N . VAL B 1 199 ? 2.914 -25.797 6.844 1 98.56 199 VAL B N 1
ATOM 5404 C CA . VAL B 1 199 ? 2.338 -27.125 6.637 1 98.56 199 VAL B CA 1
ATOM 5405 C C . VAL B 1 199 ? 2.137 -27.375 5.145 1 98.56 199 VAL B C 1
ATOM 5407 O O . VAL B 1 199 ? 1.106 -27 4.578 1 98.56 199 VAL B O 1
ATOM 5410 N N . ASN B 1 200 ? 3.021 -28.094 4.559 1 97.75 200 ASN B N 1
ATOM 5411 C CA . ASN B 1 200 ? 2.988 -28.344 3.121 1 97.75 200 ASN B CA 1
ATOM 5412 C C . ASN B 1 200 ? 1.969 -29.422 2.762 1 97.75 200 ASN B C 1
ATOM 5414 O O . ASN B 1 200 ? 1.987 -30.516 3.33 1 97.75 200 ASN B O 1
ATOM 5418 N N . ILE B 1 201 ? 1.138 -29.047 1.877 1 98.38 201 ILE B N 1
ATOM 5419 C CA . ILE B 1 201 ? 0.183 -30.016 1.33 1 98.38 201 ILE B CA 1
ATOM 5420 C C . ILE B 1 201 ? 0.634 -30.453 -0.06 1 98.38 201 ILE B C 1
ATOM 5422 O O . ILE B 1 201 ? 0.99 -29.625 -0.898 1 98.38 201 ILE B O 1
ATOM 5426 N N . SER B 1 202 ? 0.51 -31.703 -0.319 1 96.94 202 SER B N 1
ATOM 5427 C CA . SER B 1 202 ? 0.989 -32.25 -1.583 1 96.94 202 SER B CA 1
ATOM 5428 C C . SER B 1 202 ? 0.135 -31.766 -2.752 1 96.94 202 SER B C 1
ATOM 5430 O O . SER B 1 202 ? -1.062 -31.531 -2.594 1 96.94 202 SER B O 1
ATOM 5432 N N . GLU B 1 203 ? 0.832 -31.672 -3.865 1 96 203 GLU B N 1
ATOM 5433 C CA . GLU B 1 203 ? 0.173 -31.344 -5.125 1 96 203 GLU B CA 1
ATOM 5434 C C . GLU B 1 203 ? 0.515 -32.375 -6.211 1 96 203 GLU B C 1
ATOM 5436 O O . GLU B 1 203 ? 1.587 -32.969 -6.184 1 96 203 GLU B O 1
ATOM 5441 N N . ASP B 1 204 ? -0.413 -32.594 -7.09 1 95.62 204 ASP B N 1
ATOM 5442 C CA . ASP B 1 204 ? -0.175 -33.375 -8.305 1 95.62 204 ASP B CA 1
ATOM 5443 C C . ASP B 1 204 ? -0.592 -32.594 -9.547 1 95.62 204 ASP B C 1
ATOM 5445 O O . ASP B 1 204 ? -0.66 -31.375 -9.516 1 95.62 204 ASP B O 1
ATOM 5449 N N . TYR B 1 205 ? -0.732 -33.25 -10.602 1 93.56 205 TYR B N 1
ATOM 5450 C CA . TYR B 1 205 ? -1.021 -32.594 -11.883 1 93.56 205 TYR B CA 1
ATOM 5451 C C . TYR B 1 205 ? -2.305 -31.781 -11.805 1 93.56 205 TYR B C 1
ATOM 5453 O O . TYR B 1 205 ? -2.482 -30.828 -12.562 1 93.56 205 TYR B O 1
ATOM 5461 N N . ASP B 1 206 ? -3.148 -32.125 -10.891 1 95.75 206 ASP B N 1
ATOM 5462 C CA . ASP B 1 206 ? -4.438 -31.469 -10.766 1 95.75 206 ASP B CA 1
ATOM 5463 C C . ASP B 1 206 ? -4.414 -30.453 -9.625 1 95.75 206 ASP B C 1
ATOM 5465 O O . ASP B 1 206 ? -5.449 -29.875 -9.273 1 95.75 206 ASP B O 1
ATOM 5469 N N . GLY B 1 207 ? -3.271 -30.234 -9.055 1 96.75 207 GLY B N 1
ATOM 5470 C CA . GLY B 1 207 ? -3.148 -29.25 -7.992 1 96.75 207 GLY B CA 1
ATOM 5471 C C . GLY B 1 207 ? -3.188 -29.859 -6.605 1 96.75 207 GLY B C 1
ATOM 5472 O O . GLY B 1 207 ? -2.754 -31 -6.41 1 96.75 207 GLY B O 1
ATOM 5473 N N . LEU B 1 208 ? -3.566 -29.109 -5.648 1 97.94 208 LEU B N 1
ATOM 5474 C CA . LEU B 1 208 ? -3.582 -29.5 -4.238 1 97.94 208 LEU B CA 1
ATOM 5475 C C . LEU B 1 208 ? -4.41 -30.766 -4.027 1 97.94 208 LEU B C 1
ATOM 5477 O O . LEU B 1 208 ? -5.527 -30.859 -4.531 1 97.94 208 LEU B O 1
ATOM 5481 N N . VAL B 1 209 ? -3.904 -31.719 -3.26 1 98.44 209 VAL B N 1
ATOM 5482 C CA . VAL B 1 209 ? -4.539 -33.031 -3.059 1 98.44 209 VAL B CA 1
ATOM 5483 C C . VAL B 1 209 ? -5.352 -33 -1.765 1 98.44 209 VAL B C 1
ATOM 5485 O O . VAL B 1 209 ? -4.781 -32.969 -0.67 1 98.44 209 VAL B O 1
ATOM 5488 N N . PRO B 1 210 ? -6.645 -33.188 -1.85 1 98.5 210 PRO B N 1
ATOM 5489 C CA . PRO B 1 210 ? -7.48 -33.094 -0.649 1 98.5 210 PRO B CA 1
ATOM 5490 C C . PRO B 1 210 ? -7.191 -34.219 0.349 1 98.5 210 PRO B C 1
ATOM 5492 O O . PRO B 1 210 ? -7.297 -34 1.562 1 98.5 210 PRO B O 1
ATOM 5495 N N . GLU B 1 211 ? -6.848 -35.375 -0.138 1 98.5 211 GLU B N 1
ATOM 5496 C CA . GLU B 1 211 ? -6.527 -36.5 0.745 1 98.5 211 GLU B CA 1
ATOM 5497 C C . GLU B 1 211 ? -5.301 -36.188 1.597 1 98.5 211 GLU B C 1
ATOM 5499 O O . GLU B 1 211 ? -5.25 -36.562 2.775 1 98.5 211 GLU B O 1
ATOM 5504 N N . SER B 1 212 ? -4.363 -35.625 0.976 1 98.5 212 SER B N 1
ATOM 5505 C CA . SER B 1 212 ? -3.184 -35.188 1.717 1 98.5 212 SER B CA 1
ATOM 5506 C C . SER B 1 212 ? -3.545 -34.156 2.775 1 98.5 212 SER B C 1
ATOM 5508 O O . SER B 1 212 ? -3.055 -34.219 3.904 1 98.5 212 SER B O 1
ATOM 5510 N N . LEU B 1 213 ? -4.387 -33.25 2.443 1 98.75 213 LEU B N 1
ATOM 5511 C CA . LEU B 1 213 ? -4.871 -32.219 3.369 1 98.75 213 LEU B CA 1
ATOM 5512 C C . LEU B 1 213 ? -5.586 -32.844 4.555 1 98.75 213 LEU B C 1
ATOM 5514 O O . LEU B 1 213 ? -5.297 -32.531 5.707 1 98.75 213 LEU B O 1
ATOM 5518 N N . GLU B 1 214 ? -6.449 -33.75 4.273 1 98.69 214 GLU B N 1
ATOM 5519 C CA . GLU B 1 214 ? -7.227 -34.406 5.312 1 98.69 214 GLU B CA 1
ATOM 5520 C C . GLU B 1 214 ? -6.328 -35.219 6.258 1 98.69 214 GLU B C 1
ATOM 5522 O O . GLU B 1 214 ? -6.48 -35.125 7.48 1 98.69 214 GLU B O 1
ATOM 5527 N N . SER B 1 215 ? -5.461 -35.938 5.645 1 98.62 215 SER B N 1
ATOM 5528 C CA . SER B 1 215 ? -4.547 -36.75 6.445 1 98.62 215 SER B CA 1
ATOM 5529 C C . SER B 1 215 ? -3.699 -35.875 7.363 1 98.62 215 SER B C 1
ATOM 5531 O O . SER B 1 215 ? -3.471 -36.219 8.523 1 98.62 215 SER B O 1
ATOM 5533 N N . THR B 1 216 ? -3.225 -34.781 6.844 1 98.44 216 THR B N 1
ATOM 5534 C CA . THR B 1 216 ? -2.416 -33.844 7.621 1 98.44 216 THR B CA 1
ATOM 5535 C C . THR B 1 216 ? -3.211 -33.281 8.797 1 98.44 216 THR B C 1
ATOM 5537 O O . THR B 1 216 ? -2.707 -33.219 9.922 1 98.44 216 THR B O 1
ATOM 5540 N N . LEU B 1 217 ? -4.422 -32.906 8.578 1 98.69 217 LEU B N 1
ATOM 5541 C CA . LEU B 1 217 ? -5.281 -32.344 9.609 1 98.69 217 LEU B CA 1
ATOM 5542 C C . LEU B 1 217 ? -5.633 -33.375 10.664 1 98.69 217 LEU B C 1
ATOM 5544 O O . LEU B 1 217 ? -5.633 -33.094 11.859 1 98.69 217 LEU B O 1
ATOM 5548 N N . GLU B 1 218 ? -5.891 -34.594 10.18 1 98.5 218 GLU B N 1
ATOM 5549 C CA . GLU B 1 218 ? -6.184 -35.656 11.109 1 98.5 218 GLU B CA 1
ATOM 5550 C C . GLU B 1 218 ? -4.988 -35.969 12.008 1 98.5 218 GLU B C 1
ATOM 5552 O O . GLU B 1 218 ? -5.145 -36.156 13.219 1 98.5 218 GLU B O 1
ATOM 5557 N N . ASP B 1 219 ? -3.902 -36.031 11.406 1 98.31 219 ASP B N 1
ATOM 5558 C CA . ASP B 1 219 ? -2.68 -36.312 12.156 1 98.31 219 ASP B CA 1
ATOM 5559 C C . ASP B 1 219 ? -2.441 -35.219 13.219 1 98.31 219 ASP B C 1
ATOM 5561 O O . ASP B 1 219 ? -2.078 -35.531 14.352 1 98.31 219 ASP B O 1
ATOM 5565 N N . ARG B 1 220 ? -2.625 -34.031 12.867 1 98.12 220 ARG B N 1
ATOM 5566 C CA . ARG B 1 220 ? -2.432 -32.938 13.82 1 98.12 220 ARG B CA 1
ATOM 5567 C C . ARG B 1 220 ? -3.428 -33.031 14.969 1 98.12 220 ARG B C 1
ATOM 5569 O O . ARG B 1 220 ? -3.066 -32.812 16.125 1 98.12 220 ARG B O 1
ATOM 5576 N N . LEU B 1 221 ? -4.621 -33.281 14.641 1 97.5 221 LEU B N 1
ATOM 5577 C CA . LEU B 1 221 ? -5.66 -33.438 15.656 1 97.5 221 LEU B CA 1
ATOM 5578 C C . LEU B 1 221 ? -5.312 -34.531 16.641 1 97.5 221 LEU B C 1
ATOM 5580 O O . LEU B 1 221 ? -5.414 -34.344 17.859 1 97.5 221 LEU B O 1
ATOM 5584 N N . VAL B 1 222 ? -4.883 -35.625 16.125 1 97.88 222 VAL B N 1
ATOM 5585 C CA . VAL B 1 222 ? -4.574 -36.781 16.953 1 97.88 222 VAL B CA 1
ATOM 5586 C C . VAL B 1 222 ? -3.381 -36.469 17.859 1 97.88 222 VAL B C 1
ATOM 5588 O O . VAL B 1 222 ? -3.34 -36.906 19.016 1 97.88 222 VAL B O 1
ATOM 5591 N N . ARG B 1 223 ? -2.471 -35.719 17.359 1 98.06 223 ARG B N 1
ATOM 5592 C CA . ARG B 1 223 ? -1.244 -35.438 18.094 1 98.06 223 ARG B CA 1
ATOM 5593 C C . ARG B 1 223 ? -1.437 -34.219 19.016 1 98.06 223 ARG B C 1
ATOM 5595 O O . ARG B 1 223 ? -0.542 -33.875 19.781 1 98.06 223 ARG B O 1
ATOM 5602 N N . GLY B 1 224 ? -2.52 -33.562 18.922 1 97.69 224 GLY B N 1
ATOM 5603 C CA . GLY B 1 224 ? -2.816 -32.406 19.781 1 97.69 224 GLY B CA 1
ATOM 5604 C C . GLY B 1 224 ? -2.047 -31.156 19.391 1 97.69 224 GLY B C 1
ATOM 5605 O O . GLY B 1 224 ? -1.761 -30.312 20.234 1 97.69 224 GLY B O 1
ATOM 5606 N N . LEU B 1 225 ? -1.647 -31.094 18.156 1 98.06 225 LEU B N 1
ATOM 5607 C CA . LEU B 1 225 ? -0.925 -29.922 17.672 1 98.06 225 LEU B CA 1
ATOM 5608 C C . LEU B 1 225 ? -1.885 -28.781 17.375 1 98.06 225 LEU B C 1
ATOM 5610 O O . LEU B 1 225 ? -3.08 -29 17.172 1 98.06 225 LEU B O 1
ATOM 5614 N N . LYS B 1 226 ? -1.364 -27.609 17.422 1 97.81 226 LYS B N 1
ATOM 5615 C CA . LYS B 1 226 ? -2.16 -26.438 17.031 1 97.81 226 LYS B CA 1
ATOM 5616 C C . LYS B 1 226 ? -2.697 -26.594 15.609 1 97.81 226 LYS B C 1
ATOM 5618 O O . LYS B 1 226 ? -1.943 -26.891 14.688 1 97.81 226 LYS B O 1
ATOM 5623 N N . MET B 1 227 ? -3.984 -26.375 15.469 1 98.31 227 MET B N 1
ATOM 5624 C CA . MET B 1 227 ? -4.621 -26.531 14.164 1 98.31 227 MET B CA 1
ATOM 5625 C C . MET B 1 227 ? -4.414 -25.281 13.305 1 98.31 227 MET B C 1
ATOM 5627 O O . MET B 1 227 ? -4.457 -24.172 13.812 1 98.31 227 MET B O 1
ATOM 5631 N N . PRO B 1 228 ? -4.176 -25.469 11.992 1 98.31 228 PRO B N 1
ATOM 5632 C CA . PRO B 1 228 ? -4.047 -24.297 11.109 1 98.31 228 PRO B CA 1
ATOM 5633 C C . PRO B 1 228 ? -5.379 -23.594 10.867 1 98.31 228 PRO B C 1
ATOM 5635 O O . PRO B 1 228 ? -6.418 -24.25 10.758 1 98.31 228 PRO B O 1
ATOM 5638 N N . LYS B 1 229 ? -5.34 -22.328 10.719 1 97.44 229 LYS B N 1
ATOM 5639 C CA . LYS B 1 229 ? -6.559 -21.547 10.508 1 97.44 229 LYS B CA 1
ATOM 5640 C C . LYS B 1 229 ? -6.625 -21.016 9.078 1 97.44 229 LYS B C 1
ATOM 5642 O O . LYS B 1 229 ? -7.625 -20.422 8.68 1 97.44 229 LYS B O 1
ATOM 5647 N N . LEU B 1 230 ? -5.566 -21.234 8.312 1 98.75 230 LEU B N 1
ATOM 5648 C CA . LEU B 1 230 ? -5.48 -20.609 6.992 1 98.75 230 LEU B CA 1
ATOM 5649 C C . LEU B 1 230 ? -4.898 -21.578 5.969 1 98.75 230 LEU B C 1
ATOM 5651 O O . LEU B 1 230 ? -3.861 -22.203 6.219 1 98.75 230 LEU B O 1
ATOM 5655 N N . LEU B 1 231 ? -5.586 -21.75 4.867 1 98.94 231 LEU B N 1
ATOM 5656 C CA . LEU B 1 231 ? -5.082 -22.391 3.658 1 98.94 231 LEU B CA 1
ATOM 5657 C C . LEU B 1 231 ? -4.934 -21.375 2.527 1 98.94 231 LEU B C 1
ATOM 5659 O O . LEU B 1 231 ? -5.906 -20.734 2.125 1 98.94 231 LEU B O 1
ATOM 5663 N N . TYR B 1 232 ? -3.73 -21.203 2.07 1 98.88 232 TYR B N 1
ATOM 5664 C CA . TYR B 1 232 ? -3.486 -20.438 0.858 1 98.88 232 TYR B CA 1
ATOM 5665 C C . TYR B 1 232 ? -3.49 -21.328 -0.374 1 98.88 232 TYR B C 1
ATOM 5667 O O . TYR B 1 232 ? -2.789 -22.344 -0.413 1 98.88 232 TYR B O 1
ATOM 5675 N N . VAL B 1 233 ? -4.254 -20.875 -1.423 1 98.62 233 VAL B N 1
ATOM 5676 C CA . VAL B 1 233 ? -4.316 -21.719 -2.609 1 98.62 233 VAL B CA 1
ATOM 5677 C C . VAL B 1 233 ? -4.531 -20.844 -3.85 1 98.62 233 VAL B C 1
ATOM 5679 O O . VAL B 1 233 ? -5.254 -19.859 -3.799 1 98.62 233 VAL B O 1
ATOM 5682 N N . THR B 1 234 ? -3.885 -21.156 -4.887 1 98.31 234 THR B N 1
ATOM 5683 C CA . THR B 1 234 ? -4.172 -20.672 -6.234 1 98.31 234 THR B CA 1
ATOM 5684 C C . THR B 1 234 ? -4.875 -21.75 -7.059 1 98.31 234 THR B C 1
ATOM 5686 O O . THR B 1 234 ? -4.223 -22.625 -7.613 1 98.31 234 THR B O 1
ATOM 5689 N N . PRO B 1 235 ? -6.133 -21.625 -7.246 1 98.19 235 PRO B N 1
ATOM 5690 C CA . PRO B 1 235 ? -6.891 -22.766 -7.773 1 98.19 235 PRO B CA 1
ATOM 5691 C C . PRO B 1 235 ? -6.734 -22.922 -9.281 1 98.19 235 PRO B C 1
ATOM 5693 O O . PRO B 1 235 ? -6.98 -24 -9.82 1 98.19 235 PRO B O 1
ATOM 5696 N N . THR B 1 236 ? -6.406 -21.859 -9.938 1 97.62 236 THR B N 1
ATOM 5697 C CA . THR B 1 236 ? -6.25 -21.891 -11.391 1 97.62 236 THR B CA 1
ATOM 5698 C C . THR B 1 236 ? -4.91 -21.281 -11.797 1 97.62 236 THR B C 1
ATOM 5700 O O . THR B 1 236 ? -4.641 -20.109 -11.516 1 97.62 236 THR B O 1
ATOM 5703 N N . GLY B 1 237 ? -4.129 -22.109 -12.477 1 96.88 237 GLY B N 1
ATOM 5704 C CA . GLY B 1 237 ? -2.875 -21.594 -13 1 96.88 237 GLY B CA 1
ATOM 5705 C C . GLY B 1 237 ? -1.872 -21.234 -11.914 1 96.88 237 GLY B C 1
ATOM 5706 O O . GLY B 1 237 ? -1.246 -20.188 -11.953 1 96.88 237 GLY B O 1
ATOM 5707 N N . SER B 1 238 ? -1.729 -22.078 -11.031 1 95.81 238 SER B N 1
ATOM 5708 C CA . SER B 1 238 ? -0.871 -21.812 -9.883 1 95.81 238 SER B CA 1
ATOM 5709 C C . SER B 1 238 ? 0.542 -21.438 -10.328 1 95.81 238 SER B C 1
ATOM 5711 O O . SER B 1 238 ? 1.044 -21.969 -11.32 1 95.81 238 SER B O 1
ATOM 5713 N N . ASN B 1 239 ? 1.118 -20.484 -9.758 1 95.62 239 ASN B N 1
ATOM 5714 C CA . ASN B 1 239 ? 2.533 -20.141 -9.844 1 95.62 239 ASN B CA 1
ATOM 5715 C C . ASN B 1 239 ? 3.355 -20.875 -8.797 1 95.62 239 ASN B C 1
ATOM 5717 O O . ASN B 1 239 ? 3.295 -20.547 -7.609 1 95.62 239 ASN B O 1
ATOM 5721 N N . PRO B 1 240 ? 4.039 -21.906 -9.148 1 95.94 240 PRO B N 1
ATOM 5722 C CA . PRO B 1 240 ? 4.691 -22.062 -10.445 1 95.94 240 PRO B CA 1
ATOM 5723 C C . PRO B 1 240 ? 4.102 -23.203 -11.273 1 95.94 240 PRO B C 1
ATOM 5725 O O . PRO B 1 240 ? 4.469 -23.391 -12.438 1 95.94 240 PRO B O 1
ATOM 5728 N N . ALA B 1 241 ? 3.189 -23.953 -10.805 1 94.88 241 ALA B N 1
ATOM 5729 C CA . ALA B 1 241 ? 2.955 -25.297 -11.344 1 94.88 241 ALA B CA 1
ATOM 5730 C C . ALA B 1 241 ? 1.976 -25.234 -12.516 1 94.88 241 ALA B C 1
ATOM 5732 O O . ALA B 1 241 ? 1.894 -26.188 -13.305 1 94.88 241 ALA B O 1
ATOM 5733 N N . GLY B 1 242 ? 1.188 -24.188 -12.57 1 95.81 242 GLY B N 1
ATOM 5734 C CA . GLY B 1 242 ? 0.256 -24.062 -13.68 1 95.81 242 GLY B CA 1
ATOM 5735 C C . GLY B 1 242 ? -0.918 -25.016 -13.586 1 95.81 242 GLY B C 1
ATOM 5736 O O . GLY B 1 242 ? -1.587 -25.281 -14.586 1 95.81 242 GLY B O 1
ATOM 5737 N N . THR B 1 243 ? -1.231 -25.5 -12.461 1 96.19 243 THR B N 1
ATOM 5738 C CA . THR B 1 243 ? -2.268 -26.516 -12.273 1 96.19 243 THR B CA 1
ATOM 5739 C C . THR B 1 243 ? -3.646 -25.859 -12.18 1 96.19 243 THR B C 1
ATOM 5741 O O . THR B 1 243 ? -3.756 -24.672 -11.906 1 96.19 243 THR B O 1
ATOM 5744 N N . VAL B 1 244 ? -4.684 -26.641 -12.492 1 97.62 244 VAL B N 1
ATOM 5745 C CA . VAL B 1 244 ? -6.086 -26.281 -12.289 1 97.62 244 VAL B CA 1
ATOM 5746 C C . VAL B 1 244 ? -6.758 -27.328 -11.398 1 97.62 244 VAL B C 1
ATOM 5748 O O . VAL B 1 244 ? -6.855 -28.5 -11.773 1 97.62 244 VAL B O 1
ATOM 5751 N N . ILE B 1 245 ? -7.184 -26.922 -10.258 1 98.12 245 ILE B N 1
ATOM 5752 C CA . ILE B 1 245 ? -7.879 -27.844 -9.359 1 98.12 245 ILE B CA 1
ATOM 5753 C C . ILE B 1 245 ? -9.289 -28.109 -9.883 1 98.12 245 ILE B C 1
ATOM 5755 O O . ILE B 1 245 ? -10.078 -27.172 -10.055 1 98.12 245 ILE B O 1
ATOM 5759 N N . PRO B 1 246 ? -9.664 -29.328 -10.102 1 97.25 246 PRO B N 1
ATOM 5760 C CA . PRO B 1 246 ? -11 -29.609 -10.641 1 97.25 246 PRO B CA 1
ATOM 5761 C C . PRO B 1 246 ? -12.109 -29.406 -9.609 1 97.25 246 PRO B C 1
ATOM 5763 O O . PRO B 1 246 ? -11.836 -29.328 -8.414 1 97.25 246 PRO B O 1
ATOM 5766 N N . GLU B 1 247 ? -13.328 -29.359 -10.055 1 96.5 247 GLU B N 1
ATOM 5767 C CA . GLU B 1 247 ? -14.5 -29.031 -9.242 1 96.5 247 GLU B CA 1
ATOM 5768 C C . GLU B 1 247 ? -14.633 -29.984 -8.055 1 96.5 247 GLU B C 1
ATOM 5770 O O . GLU B 1 247 ? -14.844 -29.547 -6.926 1 96.5 247 GLU B O 1
ATOM 5775 N N . GLU B 1 248 ? -14.492 -31.25 -8.297 1 96.44 248 GLU B N 1
ATOM 5776 C CA . GLU B 1 248 ? -14.688 -32.25 -7.242 1 96.44 248 GLU B CA 1
ATOM 5777 C C . GLU B 1 248 ? -13.672 -32.062 -6.117 1 96.44 248 GLU B C 1
ATOM 5779 O O . GLU B 1 248 ? -14.016 -32.188 -4.941 1 96.44 248 GLU B O 1
ATOM 5784 N N . ARG B 1 249 ? -12.453 -31.797 -6.488 1 97.62 249 ARG B N 1
ATOM 5785 C CA . ARG B 1 249 ? -11.414 -31.547 -5.492 1 97.62 249 ARG B CA 1
ATOM 5786 C C . ARG B 1 249 ? -11.68 -30.266 -4.723 1 97.62 249 ARG B C 1
ATOM 5788 O O . ARG B 1 249 ? -11.438 -30.203 -3.516 1 97.62 249 ARG B O 1
ATOM 5795 N N . ARG B 1 250 ? -12.133 -29.219 -5.395 1 98.12 250 ARG B N 1
ATOM 5796 C CA . ARG B 1 250 ? -12.461 -27.969 -4.715 1 98.12 250 ARG B CA 1
ATOM 5797 C C . ARG B 1 250 ? -13.562 -28.172 -3.684 1 98.12 250 ARG B C 1
ATOM 5799 O O . ARG B 1 250 ? -13.5 -27.625 -2.582 1 98.12 250 ARG B O 1
ATOM 5806 N N . LYS B 1 251 ? -14.562 -28.969 -4.031 1 97.12 251 LYS B N 1
ATOM 5807 C CA . LYS B 1 251 ? -15.656 -29.281 -3.109 1 97.12 251 LYS B CA 1
ATOM 5808 C C . LYS B 1 251 ? -15.141 -30 -1.869 1 97.12 251 LYS B C 1
ATOM 5810 O O . LYS B 1 251 ? -15.547 -29.703 -0.749 1 97.12 251 LYS B O 1
ATOM 5815 N N . LYS B 1 252 ? -14.266 -30.938 -2.105 1 98.19 252 LYS B N 1
ATOM 5816 C CA . LYS B 1 252 ? -13.695 -31.672 -0.985 1 98.19 252 LYS B CA 1
ATOM 5817 C C . LYS B 1 252 ? -12.867 -30.766 -0.084 1 98.19 252 LYS B C 1
ATOM 5819 O O . LYS B 1 252 ? -12.953 -30.844 1.143 1 98.19 252 LYS B O 1
ATOM 5824 N N . ILE B 1 253 ? -12.055 -29.922 -0.661 1 98.75 253 ILE B N 1
ATOM 5825 C CA . ILE B 1 253 ? -11.234 -28.969 0.092 1 98.75 253 ILE B CA 1
ATOM 5826 C C . ILE B 1 253 ? -12.133 -28.047 0.916 1 98.75 253 ILE B C 1
ATOM 5828 O O . ILE B 1 253 ? -11.859 -27.797 2.094 1 98.75 253 ILE B O 1
ATOM 5832 N N . TYR B 1 254 ? -13.211 -27.562 0.314 1 98.25 254 TYR B N 1
ATOM 5833 C CA . TYR B 1 254 ? -14.133 -26.688 1.025 1 98.25 254 TYR B CA 1
ATOM 5834 C C . TYR B 1 254 ? -14.797 -27.422 2.188 1 98.25 254 TYR B C 1
ATOM 5836 O O . TYR B 1 254 ? -14.945 -26.859 3.275 1 98.25 254 TYR B O 1
ATOM 5844 N N . ASP B 1 255 ? -15.203 -28.656 1.927 1 98.06 255 ASP B N 1
ATOM 5845 C CA . ASP B 1 255 ? -15.781 -29.484 2.986 1 98.06 255 ASP B CA 1
ATOM 5846 C C . ASP B 1 255 ? -14.82 -29.625 4.164 1 98.06 255 ASP B C 1
ATOM 5848 O O . ASP B 1 255 ? -15.234 -29.531 5.324 1 98.06 255 ASP B O 1
ATOM 5852 N N . LEU B 1 256 ? -13.57 -29.859 3.885 1 98.56 256 LEU B N 1
ATOM 5853 C CA . LEU B 1 256 ? -12.555 -29.984 4.926 1 98.56 256 LEU B CA 1
ATOM 5854 C C . LEU B 1 256 ? -12.406 -28.656 5.684 1 98.56 256 LEU B C 1
ATOM 5856 O O . LEU B 1 256 ? -12.172 -28.656 6.895 1 98.56 256 LEU B O 1
ATOM 5860 N N . ALA B 1 257 ? -12.508 -27.5 4.98 1 98.69 257 ALA B N 1
ATOM 5861 C CA . ALA B 1 257 ? -12.445 -26.203 5.645 1 98.69 257 ALA B CA 1
ATOM 5862 C C . ALA B 1 257 ? -13.555 -26.062 6.684 1 98.69 257 ALA B C 1
ATOM 5864 O O . ALA B 1 257 ? -13.32 -25.547 7.777 1 98.69 257 ALA B O 1
ATOM 5865 N N . CYS B 1 258 ? -14.727 -26.547 6.352 1 97.94 258 CYS B N 1
ATOM 5866 C CA . CYS B 1 258 ? -15.867 -26.5 7.266 1 97.94 258 CYS B CA 1
ATOM 5867 C C . CYS B 1 258 ? -15.672 -27.453 8.438 1 97.94 258 CYS B C 1
ATOM 5869 O O . CYS B 1 258 ? -15.898 -27.078 9.594 1 97.94 258 CYS B O 1
ATOM 5871 N N . ARG B 1 259 ? -15.211 -28.625 8.148 1 97.31 259 ARG B N 1
ATOM 5872 C CA . ARG B 1 259 ? -15.086 -29.656 9.164 1 97.31 259 ARG B CA 1
ATOM 5873 C C . ARG B 1 259 ? -13.977 -29.312 10.156 1 97.31 259 ARG B C 1
ATOM 5875 O O . ARG B 1 259 ? -14.117 -29.578 11.352 1 97.31 259 ARG B O 1
ATOM 5882 N N . TYR B 1 260 ? -12.898 -28.766 9.688 1 98.06 260 TYR B N 1
ATOM 5883 C CA . TYR B 1 260 ? -11.734 -28.562 10.531 1 98.06 260 TYR B CA 1
ATOM 5884 C C . TYR B 1 260 ? -11.562 -27.094 10.898 1 98.06 260 TYR B C 1
ATOM 5886 O O . TYR B 1 260 ? -10.57 -26.703 11.508 1 98.06 260 TYR B O 1
ATOM 5894 N N . ASP B 1 261 ? -12.391 -26.219 10.453 1 98 261 ASP B N 1
ATOM 5895 C CA . ASP B 1 261 ? -12.555 -24.844 10.891 1 98 261 ASP B CA 1
ATOM 5896 C C . ASP B 1 261 ? -11.344 -23.984 10.484 1 98 261 ASP B C 1
ATOM 5898 O O . ASP B 1 261 ? -10.711 -23.359 11.336 1 98 261 ASP B O 1
ATOM 5902 N N . PHE B 1 262 ? -11.086 -23.906 9.234 1 98.62 262 PHE B N 1
ATOM 5903 C CA . PHE B 1 262 ? -10.078 -22.984 8.719 1 98.62 262 PHE B CA 1
ATOM 5904 C C . PHE B 1 262 ? -10.633 -22.156 7.559 1 98.62 262 PHE B C 1
ATOM 5906 O O . PHE B 1 262 ? -11.695 -22.484 7.02 1 98.62 262 PHE B O 1
ATOM 5913 N N . LEU B 1 263 ? -10 -21.031 7.227 1 98.94 263 LEU B N 1
ATOM 5914 C CA . LEU B 1 263 ? -10.352 -20.156 6.113 1 98.94 263 LEU B CA 1
ATOM 5915 C C . LEU B 1 263 ? -9.531 -20.5 4.875 1 98.94 263 LEU B C 1
ATOM 5917 O O . LEU B 1 263 ? -8.406 -20.984 4.984 1 98.94 263 LEU B O 1
ATOM 5921 N N . ILE B 1 264 ? -10.109 -20.281 3.713 1 98.94 264 ILE B N 1
ATOM 5922 C CA . ILE B 1 264 ? -9.43 -20.453 2.432 1 98.94 264 ILE B CA 1
ATOM 5923 C C . ILE B 1 264 ? -9.109 -19.078 1.838 1 98.94 264 ILE B C 1
ATOM 5925 O O . ILE B 1 264 ? -10.008 -18.266 1.605 1 98.94 264 ILE B O 1
ATOM 5929 N N . LEU B 1 265 ? -7.891 -18.797 1.676 1 98.94 265 LEU B N 1
ATOM 5930 C CA . LEU B 1 265 ? -7.453 -17.641 0.887 1 98.94 265 LEU B CA 1
ATOM 5931 C C . LEU B 1 265 ? -7.258 -18.031 -0.575 1 98.94 265 LEU B C 1
ATOM 5933 O O . LEU B 1 265 ? -6.242 -18.625 -0.933 1 98.94 265 LEU B O 1
ATOM 5937 N N . GLU B 1 266 ? -8.219 -17.703 -1.377 1 98.81 266 GLU B N 1
ATOM 5938 C CA . GLU B 1 266 ? -8.281 -18.031 -2.797 1 98.81 266 GLU B CA 1
ATOM 5939 C C . GLU B 1 266 ? -7.637 -16.938 -3.646 1 98.81 266 GLU B C 1
ATOM 5941 O O . GLU B 1 266 ? -8.266 -15.922 -3.941 1 98.81 266 GLU B O 1
ATOM 5946 N N . ASP B 1 267 ? -6.418 -17.156 -4.047 1 98.62 267 ASP B N 1
ATOM 5947 C CA . ASP B 1 267 ? -5.68 -16.234 -4.902 1 98.62 267 ASP B CA 1
ATOM 5948 C C . ASP B 1 267 ? -5.805 -16.625 -6.371 1 98.62 267 ASP B C 1
ATOM 5950 O O . ASP B 1 267 ? -5.098 -17.516 -6.84 1 98.62 267 ASP B O 1
ATOM 5954 N N . ASP B 1 268 ? -6.59 -15.906 -7.137 1 97.94 268 ASP B N 1
ATOM 5955 C CA . ASP B 1 268 ? -6.934 -16.422 -8.461 1 97.94 268 ASP B CA 1
ATOM 5956 C C . ASP B 1 268 ? -6.578 -15.398 -9.547 1 97.94 268 ASP B C 1
ATOM 5958 O O . ASP B 1 268 ? -7.418 -15.055 -10.383 1 97.94 268 ASP B O 1
ATOM 5962 N N . ALA B 1 269 ? -5.328 -15.039 -9.617 1 96.62 269 ALA B N 1
ATOM 5963 C CA . ALA B 1 269 ? -4.816 -14.047 -10.547 1 96.62 269 ALA B CA 1
ATOM 5964 C C . ALA B 1 269 ? -4.863 -14.562 -11.984 1 96.62 269 ALA B C 1
ATOM 5966 O O . ALA B 1 269 ? -4.809 -13.781 -12.938 1 96.62 269 ALA B O 1
ATOM 5967 N N . TYR B 1 270 ? -5.023 -15.867 -12.195 1 97.19 270 TYR B N 1
ATOM 5968 C CA . TYR B 1 270 ? -4.922 -16.469 -13.523 1 97.19 270 TYR B CA 1
ATOM 5969 C C . TYR B 1 270 ? -6.254 -17.062 -13.953 1 97.19 270 TYR B C 1
ATOM 5971 O O . TYR B 1 270 ? -6.309 -17.844 -14.906 1 97.19 270 TYR B O 1
ATOM 5979 N N . MET B 1 271 ? -7.305 -16.703 -13.312 1 96.31 271 MET B N 1
ATOM 5980 C CA . MET B 1 271 ? -8.609 -17.312 -13.539 1 96.31 271 MET B CA 1
ATOM 5981 C C . MET B 1 271 ? -9.008 -17.219 -15.008 1 96.31 271 MET B C 1
ATOM 5983 O O . MET B 1 271 ? -9.594 -18.156 -15.555 1 96.31 271 MET B O 1
ATOM 5987 N N . PHE B 1 272 ? -8.641 -16.188 -15.695 1 96.69 272 PHE B N 1
ATOM 5988 C CA . PHE B 1 272 ? -9.062 -15.953 -17.078 1 96.69 272 PHE B CA 1
ATOM 5989 C C . PHE B 1 272 ? -8.055 -16.531 -18.047 1 96.69 272 PHE B C 1
ATOM 5991 O O . PHE B 1 272 ? -8.266 -16.484 -19.266 1 96.69 272 PHE B O 1
ATOM 5998 N N . LEU B 1 273 ? -7.008 -17.078 -17.547 1 97.38 273 LEU B N 1
ATOM 5999 C CA . LEU B 1 273 ? -5.984 -17.703 -18.375 1 97.38 273 LEU B CA 1
ATOM 6000 C C . LEU B 1 273 ? -6.047 -19.219 -18.25 1 97.38 273 LEU B C 1
ATOM 6002 O O . LEU B 1 273 ? -5.023 -19.875 -18.016 1 97.38 273 LEU B O 1
ATOM 6006 N N . ASN B 1 274 ? -7.172 -19.719 -18.203 1 97 274 ASN B N 1
ATOM 6007 C CA . ASN B 1 274 ? -7.445 -21.141 -18.297 1 97 274 ASN B CA 1
ATOM 6008 C C . ASN B 1 274 ? -7.582 -21.594 -19.75 1 97 274 ASN B C 1
ATOM 6010 O O . ASN B 1 274 ? -8.5 -21.156 -20.453 1 97 274 ASN B O 1
ATOM 6014 N N . TYR B 1 275 ? -6.695 -22.484 -20.188 1 95.75 275 TYR B N 1
ATOM 6015 C CA . TYR B 1 275 ? -6.629 -22.859 -21.594 1 95.75 275 TYR B CA 1
ATOM 6016 C C . TYR B 1 275 ? -7.508 -24.078 -21.875 1 95.75 275 TYR B C 1
ATOM 6018 O O . TYR B 1 275 ? -7.68 -24.469 -23.031 1 95.75 275 TYR B O 1
ATOM 6026 N N . ASP B 1 276 ? -8.016 -24.578 -20.797 1 88.75 276 ASP B N 1
ATOM 6027 C CA . ASP B 1 276 ? -8.922 -25.719 -20.922 1 88.75 276 ASP B CA 1
ATOM 6028 C C . ASP B 1 276 ? -10.352 -25.266 -21.188 1 88.75 276 ASP B C 1
ATOM 6030 O O . ASP B 1 276 ? -10.688 -24.094 -20.969 1 88.75 276 ASP B O 1
ATOM 6034 N N . GLU B 1 277 ? -11.117 -26.203 -21.625 1 81.88 277 GLU B N 1
ATOM 6035 C CA . GLU B 1 277 ? -12.508 -25.891 -21.938 1 81.88 277 GLU B CA 1
ATOM 6036 C C . GLU B 1 277 ? -13.375 -25.875 -20.688 1 81.88 277 GLU B C 1
ATOM 6038 O O . GLU B 1 277 ? -14.406 -25.203 -20.641 1 81.88 277 GLU B O 1
ATOM 6043 N N . VAL B 1 278 ? -12.906 -26.5 -19.703 1 85.62 278 VAL B N 1
ATOM 6044 C CA . VAL B 1 278 ? -13.68 -26.594 -18.469 1 85.62 278 VAL B CA 1
ATOM 6045 C C . VAL B 1 278 ? -13.258 -25.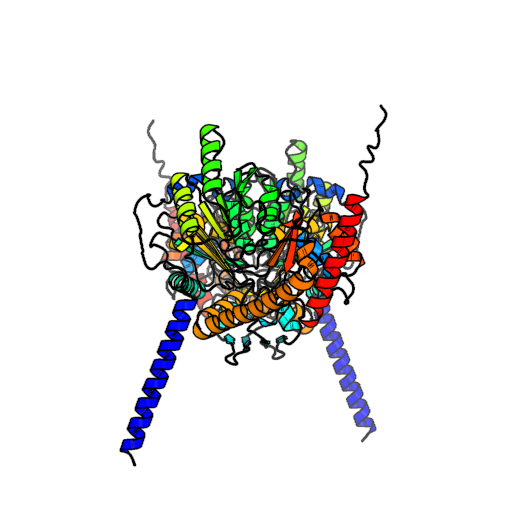484 -17.516 1 85.62 278 VAL B C 1
ATOM 6047 O O . VAL B 1 278 ? -12.062 -25.297 -17.266 1 85.62 278 VAL B O 1
ATOM 6050 N N . HIS B 1 279 ? -14.312 -24.812 -17 1 89.88 279 HIS B N 1
ATOM 6051 C CA . HIS B 1 279 ? -14.094 -23.781 -15.984 1 89.88 279 HIS B CA 1
ATOM 6052 C C . HIS B 1 279 ? -14.656 -24.219 -14.641 1 89.88 279 HIS B C 1
ATOM 6054 O O . HIS B 1 279 ? -15.859 -24.094 -14.398 1 89.88 279 HIS B O 1
ATOM 6060 N N . PRO B 1 280 ? -13.789 -24.672 -13.773 1 94.19 280 PRO B N 1
ATOM 6061 C CA . PRO B 1 280 ? -14.312 -25.094 -12.469 1 94.19 280 PRO B CA 1
ATOM 6062 C C . PRO B 1 280 ? -14.906 -23.922 -11.672 1 94.19 280 PRO B C 1
ATOM 6064 O O . PRO B 1 280 ? -14.438 -22.797 -11.789 1 94.19 280 PRO B O 1
ATOM 6067 N N . PRO B 1 281 ? -15.938 -24.234 -10.844 1 96.44 281 PRO B N 1
ATOM 6068 C CA . PRO B 1 281 ? -16.453 -23.203 -9.938 1 96.44 281 PRO B CA 1
ATOM 6069 C C . PRO B 1 281 ? -15.383 -22.688 -8.969 1 96.44 281 PRO B C 1
ATOM 6071 O O . PRO B 1 281 ? -14.492 -23.438 -8.57 1 96.44 281 PRO B O 1
ATOM 6074 N N . SER B 1 282 ? -15.547 -21.422 -8.648 1 98 282 SER B N 1
ATOM 6075 C CA . SER B 1 282 ? -14.625 -20.859 -7.664 1 98 282 SER B CA 1
ATOM 6076 C C . SER B 1 282 ? -14.945 -21.359 -6.262 1 98 282 SER B C 1
ATOM 6078 O O . SER B 1 282 ? -16.047 -21.859 -6.008 1 98 282 SER B O 1
ATOM 6080 N N . PHE B 1 283 ? -13.961 -21.297 -5.332 1 98.44 283 PHE B N 1
ATOM 6081 C CA . PHE B 1 283 ? -14.266 -21.547 -3.928 1 98.44 283 PHE B CA 1
ATOM 6082 C C . PHE B 1 283 ? -15.312 -20.562 -3.418 1 98.44 283 PHE B C 1
ATOM 6084 O O . PHE B 1 283 ? -16.141 -20.922 -2.582 1 98.44 283 PHE B O 1
ATOM 6091 N N . LEU B 1 284 ? -15.25 -19.328 -3.904 1 98.44 284 LEU B N 1
ATOM 6092 C CA . LEU B 1 284 ? -16.234 -18.312 -3.518 1 98.44 284 LEU B CA 1
ATOM 6093 C C . LEU B 1 284 ? -17.656 -18.781 -3.852 1 98.44 284 LEU B C 1
ATOM 6095 O O . LEU B 1 284 ? -18.578 -18.594 -3.061 1 98.44 284 LEU B O 1
ATOM 6099 N N . SER B 1 285 ? -17.812 -19.391 -4.98 1 97.56 285 SER B N 1
ATOM 6100 C CA . SER B 1 285 ? -19.125 -19.859 -5.402 1 97.56 285 SER B CA 1
ATOM 6101 C C . SER B 1 285 ? -19.625 -21 -4.512 1 97.56 285 SER B C 1
ATOM 6103 O O . SER B 1 285 ? -20.828 -21.234 -4.406 1 97.56 285 SER B O 1
ATOM 6105 N N . LEU B 1 286 ? -18.719 -21.688 -3.869 1 96.31 286 LEU B N 1
ATOM 6106 C CA . LEU B 1 286 ? -19.047 -22.828 -3.02 1 96.31 286 LEU B CA 1
ATOM 6107 C C . LEU B 1 286 ? -19.281 -22.375 -1.579 1 96.31 286 LEU B C 1
ATOM 6109 O O . LEU B 1 286 ? -19.688 -23.172 -0.734 1 96.31 286 LEU B O 1
ATOM 6113 N N . ASP B 1 287 ? -19.078 -21.141 -1.233 1 97.19 287 ASP B N 1
ATOM 6114 C CA . ASP B 1 287 ? -18.859 -20.703 0.14 1 97.19 287 ASP B CA 1
ATOM 6115 C C . ASP B 1 287 ? -20.188 -20.422 0.841 1 97.19 287 ASP B C 1
ATOM 6117 O O . ASP B 1 287 ? -20.5 -19.281 1.16 1 97.19 287 ASP B O 1
ATOM 6121 N N . THR B 1 288 ? -20.781 -21.453 1.31 1 95.88 288 THR B N 1
ATOM 6122 C CA . THR B 1 288 ? -22.078 -21.359 1.979 1 95.88 288 THR B CA 1
ATOM 6123 C C . THR B 1 288 ? -21.891 -20.984 3.447 1 95.88 288 THR B C 1
ATOM 6125 O O . THR B 1 288 ? -22.844 -20.562 4.109 1 95.88 288 THR B O 1
ATOM 6128 N N . CYS B 1 289 ? -20.703 -21.062 4.004 1 96.88 289 CYS B N 1
ATOM 6129 C CA . CYS B 1 289 ? -20.516 -20.906 5.441 1 96.88 289 CYS B CA 1
ATOM 6130 C C . CYS B 1 289 ? -19.75 -19.625 5.75 1 96.88 289 CYS B C 1
ATOM 6132 O O . CYS B 1 289 ? -19.703 -19.188 6.902 1 96.88 289 CYS B O 1
ATOM 6134 N N . GLY B 1 290 ? -19.156 -18.984 4.789 1 98.06 290 GLY B N 1
ATOM 6135 C CA . GLY B 1 290 ? -18.391 -17.766 5.016 1 98.06 290 GLY B CA 1
ATOM 6136 C C . GLY B 1 290 ? -16.938 -18.031 5.355 1 98.06 290 GLY B C 1
ATOM 6137 O O . GLY B 1 290 ? -16.406 -17.469 6.32 1 98.06 290 GLY B O 1
ATOM 6138 N N . ARG B 1 291 ? -16.266 -18.906 4.488 1 98.5 291 ARG B N 1
ATOM 6139 C CA . ARG B 1 291 ? -14.922 -19.312 4.848 1 98.5 291 ARG B CA 1
ATOM 6140 C C . ARG B 1 291 ? -13.914 -18.891 3.787 1 98.5 291 ARG B C 1
ATOM 6142 O O . ARG B 1 291 ? -12.711 -19.109 3.934 1 98.5 291 ARG B O 1
ATOM 6149 N N . VAL B 1 292 ? -14.375 -18.188 2.746 1 98.88 292 VAL B N 1
ATOM 6150 C CA . VAL B 1 292 ? -13.5 -17.906 1.613 1 98.88 292 VAL B CA 1
ATOM 6151 C C . VAL B 1 292 ? -13.195 -16.406 1.559 1 98.88 292 VAL B C 1
ATOM 6153 O O . VAL B 1 292 ? -14.102 -15.578 1.628 1 98.88 292 VAL B O 1
ATOM 6156 N N . ILE B 1 293 ? -11.969 -16.062 1.558 1 98.94 293 ILE B N 1
ATOM 6157 C CA . ILE B 1 293 ? -11.469 -14.758 1.121 1 98.94 293 ILE B CA 1
ATOM 6158 C C . ILE B 1 293 ? -10.867 -14.883 -0.277 1 98.94 293 ILE B C 1
ATOM 6160 O O . ILE B 1 293 ? -9.914 -15.633 -0.485 1 98.94 293 ILE B O 1
ATOM 6164 N N . ARG B 1 294 ? -11.414 -14.141 -1.204 1 98.88 294 ARG B N 1
ATOM 6165 C CA . ARG B 1 294 ? -10.969 -14.258 -2.588 1 98.88 294 ARG B CA 1
ATOM 6166 C C . ARG B 1 294 ? -10.219 -13.008 -3.035 1 98.88 294 ARG B C 1
ATOM 6168 O O . ARG B 1 294 ? -10.625 -11.891 -2.715 1 98.88 294 ARG B O 1
ATOM 6175 N N . LEU B 1 295 ? -9.156 -13.242 -3.711 1 98.88 295 LEU B N 1
ATOM 6176 C CA . LEU B 1 295 ? -8.367 -12.18 -4.32 1 98.88 295 LEU B CA 1
ATOM 6177 C C . LEU B 1 295 ? -8.438 -12.25 -5.84 1 98.88 295 LEU B C 1
ATOM 6179 O O . LEU B 1 295 ? -8.102 -13.273 -6.434 1 98.88 295 LEU B O 1
ATOM 6183 N N . ASP B 1 296 ? -8.859 -11.164 -6.426 1 98.56 296 ASP B N 1
ATOM 6184 C CA . ASP B 1 296 ? -8.93 -11.031 -7.875 1 98.56 296 ASP B CA 1
ATOM 6185 C C . ASP B 1 296 ? -7.977 -9.945 -8.375 1 98.56 296 ASP B C 1
ATOM 6187 O O . ASP B 1 296 ? -7.676 -8.992 -7.652 1 98.56 296 ASP B O 1
ATOM 6191 N N . SER B 1 297 ? -7.523 -10.148 -9.617 1 97.69 297 SER B N 1
ATOM 6192 C CA . SER B 1 297 ? -6.582 -9.188 -10.18 1 97.69 297 SER B CA 1
ATOM 6193 C C . SER B 1 297 ? -6.684 -9.148 -11.703 1 97.69 297 SER B C 1
ATOM 6195 O O . SER B 1 297 ? -6.883 -10.18 -12.352 1 97.69 297 SER B O 1
ATOM 6197 N N . PHE B 1 298 ? -6.5 -8 -12.281 1 98 298 PHE B N 1
ATOM 6198 C CA . PHE B 1 298 ? -6.418 -7.832 -13.734 1 98 298 PHE B CA 1
ATOM 6199 C C . PHE B 1 298 ? -4.973 -7.625 -14.172 1 98 298 PHE B C 1
ATOM 6201 O O . PHE B 1 298 ? -4.715 -7.23 -15.312 1 98 298 PHE B O 1
ATOM 6208 N N . SER B 1 299 ? -4.023 -7.898 -13.328 1 97.12 299 SER B N 1
ATOM 6209 C CA . SER B 1 299 ? -2.613 -7.609 -13.586 1 97.12 299 SER B CA 1
ATOM 6210 C C . SER B 1 299 ? -2.094 -8.406 -14.773 1 97.12 299 SER B C 1
ATOM 6212 O O . SER B 1 299 ? -1.241 -7.93 -15.531 1 97.12 299 SER B O 1
ATOM 6214 N N . LYS B 1 300 ? -2.619 -9.625 -14.93 1 96.88 300 LYS B N 1
ATOM 6215 C CA . LYS B 1 300 ? -2.02 -10.531 -15.898 1 96.88 300 LYS B CA 1
ATOM 6216 C C . LYS B 1 300 ? -2.756 -10.469 -17.234 1 96.88 300 LYS B C 1
ATOM 6218 O O . LYS B 1 300 ? -2.236 -10.922 -18.25 1 96.88 300 LYS B O 1
ATOM 6223 N N . VAL B 1 301 ? -3.922 -9.891 -17.219 1 97.19 301 VAL B N 1
ATOM 6224 C CA . VAL B 1 301 ? -4.758 -10.016 -18.406 1 97.19 301 VAL B CA 1
ATOM 6225 C C . VAL B 1 301 ? -5.098 -8.633 -18.953 1 97.19 301 VAL B C 1
ATOM 6227 O O . VAL B 1 301 ? -5.551 -8.5 -20.094 1 97.19 301 VAL B O 1
ATOM 6230 N N . ILE B 1 302 ? -4.906 -7.566 -18.156 1 97.38 302 ILE B N 1
ATOM 6231 C CA . ILE B 1 302 ? -5.223 -6.207 -18.578 1 97.38 302 ILE B CA 1
ATOM 6232 C C . ILE B 1 302 ? -3.986 -5.32 -18.438 1 97.38 302 ILE B C 1
ATOM 6234 O O . ILE B 1 302 ? -3.428 -4.859 -19.422 1 97.38 302 ILE B O 1
ATOM 6238 N N . SER B 1 303 ? -3.549 -5.125 -17.203 1 97.56 303 SER B N 1
ATOM 6239 C CA . SER B 1 303 ? -2.396 -4.27 -16.938 1 97.56 303 SER B CA 1
ATOM 6240 C C . SER B 1 303 ? -1.866 -4.488 -15.523 1 97.56 303 SER B C 1
ATOM 6242 O O . SER B 1 303 ? -2.602 -4.324 -14.547 1 97.56 303 SER B O 1
ATOM 6244 N N . ALA B 1 304 ? -0.6 -4.82 -15.5 1 96.75 304 ALA B N 1
ATOM 6245 C CA . ALA B 1 304 ? 0.048 -4.934 -14.195 1 96.75 304 ALA B CA 1
ATOM 6246 C C . ALA B 1 304 ? 0.269 -3.561 -13.57 1 96.75 304 ALA B C 1
ATOM 6248 O O . ALA B 1 304 ? 0.237 -3.418 -12.344 1 96.75 304 ALA B O 1
ATOM 6249 N N . GLY B 1 305 ? 0.437 -2.559 -14.359 1 97.62 305 GLY B N 1
ATOM 6250 C CA . GLY B 1 305 ? 0.818 -1.231 -13.906 1 97.62 305 GLY B CA 1
ATOM 6251 C C . GLY B 1 305 ? -0.33 -0.462 -13.281 1 97.62 305 GLY B C 1
ATOM 6252 O O . GLY B 1 305 ? -0.111 0.449 -12.477 1 97.62 305 GLY B O 1
ATOM 6253 N N . LEU B 1 306 ? -1.561 -0.801 -13.586 1 98.31 306 LEU B N 1
ATOM 6254 C CA . LEU B 1 306 ? -2.729 -0.138 -13.016 1 98.31 306 LEU B CA 1
ATOM 6255 C C . LEU B 1 306 ? -2.959 -0.584 -11.578 1 98.31 306 LEU B C 1
ATOM 6257 O O . LEU B 1 306 ? -3.701 0.06 -10.836 1 98.31 306 LEU B O 1
ATOM 6261 N N . ARG B 1 307 ? -2.352 -1.713 -11.242 1 98.31 307 ARG B N 1
ATOM 6262 C CA . ARG B 1 307 ? -2.52 -2.295 -9.914 1 98.31 307 ARG B CA 1
ATOM 6263 C C . ARG B 1 307 ? -3.996 -2.477 -9.578 1 98.31 307 ARG B C 1
ATOM 6265 O O . ARG B 1 307 ? -4.43 -2.16 -8.469 1 98.31 307 ARG B O 1
ATOM 6272 N N . ALA B 1 308 ? -4.762 -2.953 -10.555 1 97.75 308 ALA B N 1
ATOM 6273 C CA . ALA B 1 308 ? -6.211 -3.113 -10.43 1 97.75 308 ALA B CA 1
ATOM 6274 C C . ALA B 1 308 ? -6.562 -4.48 -9.852 1 97.75 308 ALA B C 1
ATOM 6276 O O . ALA B 1 308 ? -6.484 -5.496 -10.539 1 97.75 308 ALA B O 1
ATOM 6277 N N . ALA B 1 309 ? -6.973 -4.527 -8.594 1 98.75 309 ALA B N 1
ATOM 6278 C CA . ALA B 1 309 ? -7.348 -5.758 -7.902 1 98.75 309 ALA B CA 1
ATOM 6279 C C . ALA B 1 309 ? -8.359 -5.469 -6.793 1 98.75 309 ALA B C 1
ATOM 6281 O O . ALA B 1 309 ? -8.68 -4.312 -6.516 1 98.75 309 ALA B O 1
ATOM 6282 N N . TRP B 1 310 ? -8.953 -6.52 -6.227 1 98.88 310 TRP B N 1
ATOM 6283 C CA . TRP B 1 310 ? -9.883 -6.371 -5.109 1 98.88 310 TRP B CA 1
ATOM 6284 C C . TRP B 1 310 ? -9.969 -7.66 -4.301 1 98.88 310 TRP B C 1
ATOM 6286 O O . TRP B 1 310 ? -9.555 -8.727 -4.77 1 98.88 310 TRP B O 1
ATOM 6296 N N . VAL B 1 311 ? -10.414 -7.52 -3.111 1 98.94 311 VAL B N 1
ATOM 6297 C CA . VAL B 1 311 ? -10.656 -8.633 -2.207 1 98.94 311 VAL B CA 1
ATOM 6298 C C . VAL B 1 311 ? -12.156 -8.758 -1.932 1 98.94 311 VAL B C 1
ATOM 6300 O O . VAL B 1 311 ? -12.859 -7.754 -1.802 1 98.94 311 VAL B O 1
ATOM 6303 N N . THR B 1 312 ? -12.672 -9.93 -1.993 1 98.94 312 THR B N 1
ATOM 6304 C CA . THR B 1 312 ? -14.008 -10.289 -1.526 1 98.94 312 THR B CA 1
ATOM 6305 C C . THR B 1 312 ? -13.922 -11.141 -0.263 1 98.94 312 THR B C 1
ATOM 6307 O O . THR B 1 312 ? -13.25 -12.172 -0.245 1 98.94 312 THR B O 1
ATOM 6310 N N . ALA B 1 313 ? -14.602 -10.758 0.785 1 98.88 313 ALA B N 1
ATOM 6311 C CA . ALA B 1 313 ? -14.492 -11.453 2.066 1 98.88 313 ALA B CA 1
ATOM 6312 C C . ALA B 1 313 ? -15.773 -11.312 2.877 1 98.88 313 ALA B C 1
ATOM 6314 O O . ALA B 1 313 ? -16.594 -10.422 2.617 1 98.88 313 ALA B O 1
ATOM 6315 N N . PRO B 1 314 ? -15.977 -12.25 3.873 1 98.69 314 PRO B N 1
ATOM 6316 C CA . PRO B 1 314 ? -17.062 -12.023 4.836 1 98.69 314 PRO B CA 1
ATOM 6317 C C . PRO B 1 314 ? -16.984 -10.648 5.492 1 98.69 314 PRO B C 1
ATOM 6319 O O . PRO B 1 314 ? -15.883 -10.156 5.785 1 98.69 314 PRO B O 1
ATOM 6322 N N . THR B 1 315 ? -18.109 -10.047 5.762 1 98.25 315 THR B N 1
ATOM 6323 C CA . THR B 1 315 ? -18.219 -8.656 6.195 1 98.25 315 THR B CA 1
ATOM 6324 C C . THR B 1 315 ? -17.391 -8.422 7.449 1 98.25 315 THR B C 1
ATOM 6326 O O . THR B 1 315 ? -16.719 -7.395 7.574 1 98.25 315 THR B O 1
ATOM 6329 N N . ALA B 1 316 ? -17.422 -9.344 8.352 1 97.88 316 ALA B N 1
ATOM 6330 C CA . ALA B 1 316 ? -16.672 -9.195 9.602 1 97.88 316 ALA B CA 1
ATOM 6331 C C . ALA B 1 316 ? -15.18 -9.078 9.344 1 97.88 316 ALA B C 1
ATOM 6333 O O . ALA B 1 316 ? -14.484 -8.297 10 1 97.88 316 ALA B O 1
ATOM 6334 N N . LEU B 1 317 ? -14.688 -9.859 8.43 1 98.69 317 LEU B N 1
ATOM 6335 C CA . LEU B 1 317 ? -13.273 -9.82 8.086 1 98.69 317 LEU B CA 1
ATOM 6336 C C . LEU B 1 317 ? -12.961 -8.594 7.23 1 98.69 317 LEU B C 1
ATOM 6338 O O . LEU B 1 317 ? -11.906 -7.977 7.391 1 98.69 317 LEU B O 1
ATOM 6342 N N . LEU B 1 318 ? -13.875 -8.25 6.34 1 98.56 318 LEU B N 1
ATOM 6343 C CA . LEU B 1 318 ? -13.672 -7.121 5.445 1 98.56 318 LEU B CA 1
ATOM 6344 C C . LEU B 1 318 ? -13.562 -5.816 6.234 1 98.56 318 LEU B C 1
ATOM 6346 O O . LEU B 1 318 ? -12.797 -4.926 5.867 1 98.56 318 LEU B O 1
ATOM 6350 N N . GLN B 1 319 ? -14.352 -5.68 7.242 1 96.81 319 GLN B N 1
ATOM 6351 C CA . GLN B 1 319 ? -14.297 -4.484 8.078 1 96.81 319 GLN B CA 1
ATOM 6352 C C . GLN B 1 319 ? -12.914 -4.301 8.688 1 96.81 319 GLN B C 1
ATOM 6354 O O . GLN B 1 319 ? -12.406 -3.178 8.766 1 96.81 319 GLN B O 1
ATOM 6359 N N . ARG B 1 320 ? -12.305 -5.367 9.055 1 98.12 320 ARG B N 1
ATOM 6360 C CA . ARG B 1 320 ? -10.953 -5.312 9.609 1 98.12 320 ARG B CA 1
ATOM 6361 C C . ARG B 1 320 ? -9.93 -4.977 8.523 1 98.12 320 ARG B C 1
ATOM 6363 O O . ARG B 1 320 ? -8.977 -4.23 8.773 1 98.12 320 ARG B O 1
ATOM 6370 N N . LEU B 1 321 ? -10.172 -5.523 7.371 1 98.62 321 LEU B N 1
ATOM 6371 C CA . LEU B 1 321 ? -9.297 -5.211 6.242 1 98.62 321 LEU B CA 1
ATOM 6372 C C . LEU B 1 321 ? -9.375 -3.73 5.891 1 98.62 321 LEU B C 1
ATOM 6374 O O . LEU B 1 321 ? -8.367 -3.121 5.535 1 98.62 321 LEU B O 1
ATOM 6378 N N . GLU B 1 322 ? -10.5 -3.195 5.961 1 96.75 322 GLU B N 1
ATOM 6379 C CA . GLU B 1 322 ? -10.688 -1.781 5.648 1 96.75 322 GLU B CA 1
ATOM 6380 C C . GLU B 1 322 ? -9.961 -0.894 6.656 1 96.75 322 GLU B C 1
ATOM 6382 O O . GLU B 1 322 ? -9.367 0.123 6.285 1 96.75 322 GLU B O 1
ATOM 6387 N N . LEU B 1 323 ? -10.078 -1.24 7.953 1 96.69 323 LEU B N 1
ATOM 6388 C CA . LEU B 1 323 ? -9.336 -0.499 8.969 1 96.69 323 LEU B CA 1
ATOM 6389 C C . LEU B 1 323 ? -7.836 -0.55 8.695 1 96.69 323 LEU B C 1
ATOM 6391 O O . LEU B 1 323 ? -7.133 0.448 8.875 1 96.69 323 LEU B O 1
ATOM 6395 N N . HIS B 1 324 ? -7.395 -1.689 8.281 1 98.25 324 HIS B N 1
ATOM 6396 C CA . HIS B 1 324 ? -5.992 -1.823 7.906 1 98.25 324 HIS B CA 1
ATOM 6397 C C . HIS B 1 324 ? -5.645 -0.914 6.734 1 98.25 324 HIS B C 1
ATOM 6399 O O . HIS B 1 324 ? -4.598 -0.264 6.734 1 98.25 324 HIS B O 1
ATOM 6405 N N . MET B 1 325 ? -6.504 -0.868 5.75 1 97.38 325 MET B N 1
ATOM 6406 C CA . MET B 1 325 ? -6.293 -0.016 4.582 1 97.38 325 MET B CA 1
ATOM 6407 C C . MET B 1 325 ? -6.16 1.446 4.992 1 97.38 325 MET B C 1
ATOM 6409 O O . MET B 1 325 ? -5.273 2.152 4.512 1 97.38 325 MET B O 1
ATOM 6413 N N . GLN B 1 326 ? -6.98 1.842 5.871 1 95.12 326 GLN B N 1
ATOM 6414 C CA . GLN B 1 326 ? -6.961 3.219 6.355 1 95.12 326 GLN B CA 1
ATOM 6415 C C . GLN B 1 326 ? -5.613 3.566 6.973 1 95.12 326 GLN B C 1
ATOM 6417 O O . GLN B 1 326 ? -5.055 4.633 6.703 1 95.12 326 GLN B O 1
ATOM 6422 N N . ALA B 1 327 ? -5.191 2.703 7.738 1 97.06 327 ALA B N 1
ATOM 6423 C CA . ALA B 1 327 ? -3.92 2.928 8.422 1 97.06 327 ALA B CA 1
ATOM 6424 C C . ALA B 1 327 ? -2.746 2.805 7.457 1 97.06 327 ALA B C 1
ATOM 6426 O O . ALA B 1 327 ? -1.768 3.549 7.562 1 97.06 327 ALA B O 1
ATOM 6427 N N . GLU B 1 328 ? -2.865 1.92 6.543 1 98.06 328 GLU B N 1
ATOM 6428 C CA . GLU B 1 328 ? -1.774 1.531 5.652 1 98.06 328 GLU B CA 1
ATOM 6429 C C . GLU B 1 328 ? -1.511 2.605 4.602 1 98.06 328 GLU B C 1
ATOM 6431 O O . GLU B 1 328 ? -0.363 2.998 4.379 1 98.06 328 GLU B O 1
ATOM 6436 N N . MET B 1 329 ? -2.572 3.057 3.977 1 97.69 329 MET B N 1
ATOM 6437 C CA . MET B 1 329 ? -2.307 3.967 2.865 1 97.69 329 MET B CA 1
ATOM 6438 C C . MET B 1 329 ? -3.553 4.77 2.508 1 97.69 329 MET B C 1
ATOM 6440 O O . MET B 1 329 ? -3.611 5.395 1.449 1 97.69 329 MET B O 1
ATOM 6444 N N . LEU B 1 330 ? -4.605 4.719 3.318 1 94.94 330 LEU B N 1
ATOM 6445 C CA . LEU B 1 330 ? -5.902 5.344 3.09 1 94.94 330 LEU B CA 1
ATOM 6446 C C . LEU B 1 330 ? -6.668 4.621 1.983 1 94.94 330 LEU B C 1
ATOM 6448 O O . LEU B 1 330 ? -7.762 4.105 2.215 1 94.94 330 LEU B O 1
ATOM 6452 N N . HIS B 1 331 ? -6.203 4.598 0.796 1 95.94 331 HIS B N 1
ATOM 6453 C CA . HIS B 1 331 ? -6.785 3.883 -0.332 1 95.94 331 HIS B CA 1
ATOM 6454 C C . HIS B 1 331 ? -5.805 3.797 -1.497 1 95.94 331 HIS B C 1
ATOM 6456 O O . HIS B 1 331 ? -4.781 4.48 -1.502 1 95.94 331 HIS B O 1
ATOM 6462 N N . SER B 1 332 ? -6.09 2.926 -2.432 1 97.75 332 SER B N 1
ATOM 6463 C CA . SER B 1 332 ? -5.289 2.818 -3.648 1 97.75 332 SER B CA 1
ATOM 6464 C C . SER B 1 332 ? -5.547 3.992 -4.586 1 97.75 332 SER B C 1
ATOM 6466 O O . SER B 1 332 ? -6.445 4.801 -4.344 1 97.75 332 SER B O 1
ATOM 6468 N N . CYS B 1 333 ? -4.773 4.125 -5.637 1 98.62 333 CYS B N 1
ATOM 6469 C CA . CYS B 1 333 ? -4.836 5.215 -6.602 1 98.62 333 CYS B CA 1
ATOM 6470 C C . CYS B 1 333 ? -6.242 5.371 -7.16 1 98.62 333 CYS B C 1
ATOM 6472 O O . CYS B 1 333 ? -6.754 4.469 -7.828 1 98.62 333 CYS B O 1
ATOM 6474 N N . THR B 1 334 ? -6.867 6.539 -6.957 1 98.38 334 THR B N 1
ATOM 6475 C CA . THR B 1 334 ? -8.25 6.766 -7.367 1 98.38 334 THR B CA 1
ATOM 6476 C C . THR B 1 334 ? -8.359 6.828 -8.891 1 98.38 334 THR B C 1
ATOM 6478 O O . THR B 1 334 ? -9.344 6.371 -9.469 1 98.38 334 THR B O 1
ATOM 6481 N N . LEU B 1 335 ? -7.367 7.43 -9.523 1 98.62 335 LEU B N 1
ATOM 6482 C CA . LEU B 1 335 ? -7.398 7.488 -10.977 1 98.62 335 LEU B CA 1
ATOM 6483 C C . LEU B 1 335 ? -7.434 6.09 -11.586 1 98.62 335 LEU B C 1
ATOM 6485 O O . LEU B 1 335 ? -8.195 5.832 -12.516 1 98.62 335 LEU B O 1
ATOM 6489 N N . SER B 1 336 ? -6.609 5.215 -11.086 1 98.62 336 SER B N 1
ATOM 6490 C CA . SER B 1 336 ? -6.629 3.828 -11.547 1 98.62 336 SER B CA 1
ATOM 6491 C C . SER B 1 336 ? -7.996 3.191 -11.32 1 98.62 336 SER B C 1
ATOM 6493 O O . SER B 1 336 ? -8.484 2.436 -12.164 1 98.62 336 SER B O 1
ATOM 6495 N N . GLN B 1 337 ? -8.594 3.482 -10.188 1 98.69 337 GLN B N 1
ATOM 6496 C CA . GLN B 1 337 ? -9.922 2.961 -9.891 1 98.69 337 GLN B CA 1
ATOM 6497 C C . GLN B 1 337 ? -10.953 3.488 -10.883 1 98.69 337 GLN B C 1
ATOM 6499 O O . GLN B 1 337 ? -11.852 2.756 -11.297 1 98.69 337 GLN B O 1
ATOM 6504 N N . ALA B 1 338 ? -10.828 4.777 -11.227 1 98.56 338 ALA B N 1
ATOM 6505 C CA . ALA B 1 338 ? -11.742 5.371 -12.195 1 98.56 338 ALA B CA 1
ATOM 6506 C C . ALA B 1 338 ? -11.594 4.699 -13.562 1 98.56 338 ALA B C 1
ATOM 6508 O O . ALA B 1 338 ? -12.586 4.473 -14.258 1 98.56 338 ALA B O 1
ATOM 6509 N N . ILE B 1 339 ? -10.383 4.398 -13.93 1 98.19 339 ILE B N 1
ATOM 6510 C CA . ILE B 1 339 ? -10.141 3.697 -15.188 1 98.19 339 ILE B CA 1
ATOM 6511 C C . ILE B 1 339 ? -10.742 2.297 -15.117 1 98.19 339 ILE B C 1
ATOM 6513 O O . ILE B 1 339 ? -11.391 1.848 -16.062 1 98.19 339 ILE B O 1
ATOM 6517 N N . LEU B 1 340 ? -10.547 1.619 -14.039 1 98.12 340 LEU B N 1
ATOM 6518 C CA . LEU B 1 340 ? -11.109 0.29 -13.828 1 98.12 340 LEU B CA 1
ATOM 6519 C C . LEU B 1 340 ? -12.633 0.323 -13.914 1 98.12 340 LEU B C 1
ATOM 6521 O O . LEU B 1 340 ? -13.242 -0.594 -14.461 1 98.12 340 LEU B O 1
ATOM 6525 N N . LEU B 1 341 ? -13.227 1.359 -13.312 1 98.31 341 LEU B N 1
ATOM 6526 C CA . LEU B 1 341 ? -14.672 1.529 -13.383 1 98.31 341 LEU B CA 1
ATOM 6527 C C . LEU B 1 341 ? -15.148 1.551 -14.828 1 98.31 341 LEU B C 1
ATOM 6529 O O . LEU B 1 341 ? -16.125 0.869 -15.18 1 98.31 341 LEU B O 1
ATOM 6533 N N . ARG B 1 342 ? -14.461 2.301 -15.641 1 96.44 342 ARG B N 1
ATOM 6534 C CA . ARG B 1 342 ? -14.828 2.387 -17.047 1 96.44 342 ARG B CA 1
ATOM 6535 C C . ARG B 1 342 ? -14.648 1.043 -17.75 1 96.44 342 ARG B C 1
ATOM 6537 O O . ARG B 1 342 ? -15.453 0.664 -18.594 1 96.44 342 ARG B O 1
ATOM 6544 N N . LEU B 1 343 ? -13.617 0.364 -17.453 1 95.56 343 LEU B N 1
ATOM 6545 C CA . LEU B 1 343 ? -13.336 -0.951 -18.031 1 95.56 343 LEU B CA 1
ATOM 6546 C C . LEU B 1 343 ? -14.445 -1.938 -17.672 1 95.56 343 LEU B C 1
ATOM 6548 O O . LEU B 1 343 ? -14.945 -2.648 -18.547 1 95.56 343 LEU B O 1
ATOM 6552 N N . LEU B 1 344 ? -14.836 -1.998 -16.422 1 96.38 344 LEU B N 1
ATOM 6553 C CA . LEU B 1 344 ? -15.812 -2.965 -15.938 1 96.38 344 LEU B CA 1
ATOM 6554 C C . LEU B 1 344 ? -17.203 -2.627 -16.453 1 96.38 344 LEU B C 1
ATOM 6556 O O . LEU B 1 344 ? -18.062 -3.512 -16.578 1 96.38 344 LEU B O 1
ATOM 6560 N N . SER B 1 345 ? -17.438 -1.366 -16.688 1 94.5 345 SER B N 1
ATOM 6561 C CA . SER B 1 345 ? -18.766 -0.916 -17.062 1 94.5 345 SER B CA 1
ATOM 6562 C C . SER B 1 345 ? -19.141 -1.359 -18.469 1 94.5 345 SER B C 1
ATOM 6564 O O . SER B 1 345 ? -20.312 -1.404 -18.828 1 94.5 345 SER B O 1
ATOM 6566 N N . HIS B 1 346 ? -18.156 -1.683 -19.266 1 93 346 HIS B N 1
ATOM 6567 C CA . HIS B 1 346 ? -18.406 -2.193 -20.609 1 93 346 HIS B CA 1
ATOM 6568 C C . HIS B 1 346 ? -17.969 -3.65 -20.734 1 93 346 HIS B C 1
ATOM 6570 O O . HIS B 1 346 ? -16.922 -3.939 -21.297 1 93 346 HIS B O 1
ATOM 6576 N N . ARG B 1 347 ? -18.891 -4.523 -20.5 1 92.44 347 ARG B N 1
ATOM 6577 C CA . ARG B 1 347 ? -18.594 -5.945 -20.344 1 92.44 347 ARG B CA 1
ATOM 6578 C C . ARG B 1 347 ? -18.156 -6.562 -21.672 1 92.44 347 ARG B C 1
ATOM 6580 O O . ARG B 1 347 ? -17.203 -7.359 -21.703 1 92.44 347 ARG B O 1
ATOM 6587 N N . PRO B 1 348 ? -18.75 -6.199 -22.781 1 91.75 348 PRO B N 1
ATOM 6588 C CA . PRO B 1 348 ? -18.344 -6.809 -24.047 1 91.75 348 PRO B CA 1
ATOM 6589 C C . PRO B 1 348 ? -16.875 -6.527 -24.375 1 91.75 348 PRO B C 1
ATOM 6591 O O . PRO B 1 348 ? -16.141 -7.434 -24.797 1 91.75 348 PRO B O 1
ATOM 6594 N N . SER B 1 349 ? -16.438 -5.309 -24.188 1 92.69 349 SER B N 1
ATOM 6595 C CA . SER B 1 349 ? -15.031 -4.988 -24.438 1 92.69 349 SER B CA 1
ATOM 6596 C C . SER B 1 349 ? -14.117 -5.727 -23.469 1 92.69 349 SER B C 1
ATOM 6598 O O . SER B 1 349 ? -13.055 -6.223 -23.859 1 92.69 349 SER B O 1
ATOM 6600 N N . LEU B 1 350 ? -14.555 -5.754 -22.25 1 94.75 350 LEU B N 1
ATOM 6601 C CA . LEU B 1 350 ? -13.758 -6.457 -21.25 1 94.75 350 LEU B CA 1
ATOM 6602 C C . LEU B 1 350 ? -13.562 -7.918 -21.641 1 94.75 350 LEU B C 1
ATOM 6604 O O . LEU B 1 350 ? -12.438 -8.422 -21.625 1 94.75 350 LEU B O 1
ATOM 6608 N N . VAL B 1 351 ? -14.633 -8.57 -21.984 1 95 351 VAL B N 1
ATOM 6609 C CA . VAL B 1 351 ? -14.586 -9.984 -22.344 1 95 351 VAL B CA 1
ATOM 6610 C C . VAL B 1 351 ? -13.695 -10.172 -23.562 1 95 351 VAL B C 1
ATOM 6612 O O . VAL B 1 351 ? -12.922 -11.133 -23.641 1 95 351 VAL B O 1
ATOM 6615 N N . SER B 1 352 ? -13.797 -9.258 -24.5 1 95 352 SER B N 1
ATOM 6616 C CA . SER B 1 352 ? -12.938 -9.32 -25.672 1 95 352 SER B CA 1
ATOM 6617 C C . SER B 1 352 ? -11.461 -9.234 -25.297 1 95 352 SER B C 1
ATOM 6619 O O . SER B 1 352 ? -10.641 -9.992 -25.812 1 95 352 SER B O 1
ATOM 6621 N N . TYR B 1 353 ? -11.133 -8.328 -24.422 1 95.81 353 TYR B N 1
ATOM 6622 C CA . TYR B 1 353 ? -9.75 -8.203 -23.969 1 95.81 353 TYR B CA 1
ATOM 6623 C C . TYR B 1 353 ? -9.281 -9.492 -23.297 1 95.81 353 TYR B C 1
ATOM 6625 O O . TYR B 1 353 ? -8.164 -9.953 -23.531 1 95.81 353 TYR B O 1
ATOM 6633 N N . LEU B 1 354 ? -10.133 -10.039 -22.5 1 96.44 354 LEU B N 1
ATOM 6634 C CA . LEU B 1 354 ? -9.789 -11.242 -21.75 1 96.44 354 LEU B CA 1
ATOM 6635 C C . LEU B 1 354 ? -9.609 -12.43 -22.688 1 96.44 354 LEU B C 1
ATOM 6637 O O . LEU B 1 354 ? -8.68 -13.227 -22.531 1 96.44 354 LEU B O 1
ATOM 6641 N N . GLN B 1 355 ? -10.469 -12.562 -23.594 1 95.56 355 GLN B N 1
ATOM 6642 C CA . GLN B 1 355 ? -10.367 -13.641 -24.578 1 95.56 355 GLN B CA 1
ATOM 6643 C C . GLN B 1 355 ? -9.109 -13.492 -25.438 1 95.56 355 GLN B C 1
ATOM 6645 O O . GLN B 1 355 ? -8.445 -14.484 -25.75 1 95.56 355 GLN B O 1
ATOM 6650 N N . ASN B 1 356 ? -8.82 -12.281 -25.812 1 95.94 356 ASN B N 1
ATOM 6651 C CA . ASN B 1 356 ? -7.598 -12.023 -26.578 1 95.94 356 ASN B CA 1
ATOM 6652 C C . ASN B 1 356 ? -6.352 -12.383 -25.781 1 95.94 356 ASN B C 1
ATOM 6654 O O . ASN B 1 356 ? -5.391 -12.922 -26.328 1 95.94 356 ASN B O 1
ATOM 6658 N N . ALA B 1 357 ? -6.379 -12.039 -24.562 1 96.75 357 ALA B N 1
ATOM 6659 C CA . ALA B 1 357 ? -5.254 -12.383 -23.703 1 96.75 357 ALA B CA 1
ATOM 6660 C C . ALA B 1 357 ? -5.066 -13.898 -23.625 1 96.75 357 ALA B C 1
ATOM 6662 O O . ALA B 1 357 ? -3.945 -14.398 -23.766 1 96.75 357 ALA B O 1
ATOM 6663 N N . ARG B 1 358 ? -6.133 -14.609 -23.391 1 96.81 358 ARG B N 1
ATOM 6664 C CA . ARG B 1 358 ? -6.082 -16.062 -23.312 1 96.81 3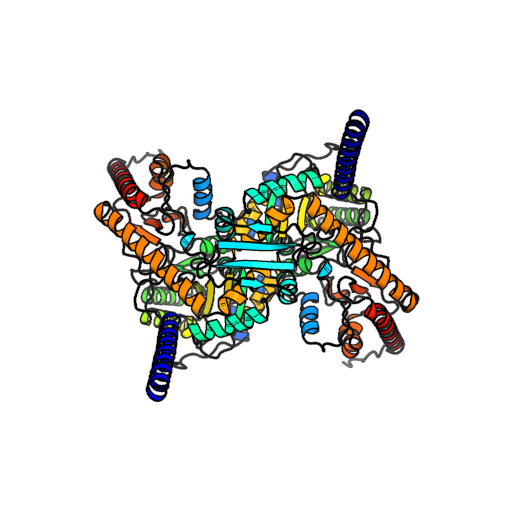58 ARG B CA 1
ATOM 6665 C C . ARG B 1 358 ? -5.543 -16.656 -24.609 1 96.81 358 ARG B C 1
ATOM 6667 O O . ARG B 1 358 ? -4.707 -17.562 -24.578 1 96.81 358 ARG B O 1
ATOM 6674 N N . ALA B 1 359 ? -6.031 -16.203 -25.703 1 97.12 359 ALA B N 1
ATOM 6675 C CA . ALA B 1 359 ? -5.594 -16.703 -27 1 97.12 359 ALA B CA 1
ATOM 6676 C C . ALA B 1 359 ? -4.109 -16.422 -27.219 1 97.12 359 ALA B C 1
ATOM 6678 O O . ALA B 1 359 ? -3.379 -17.266 -27.719 1 97.12 359 ALA B O 1
ATOM 6679 N N . LEU B 1 360 ? -3.723 -15.234 -26.875 1 97.56 360 LEU B N 1
ATOM 6680 C CA . LEU B 1 360 ? -2.324 -14.844 -27.016 1 97.56 360 LEU B CA 1
ATOM 6681 C C . LEU B 1 360 ? -1.414 -15.773 -26.234 1 97.56 360 LEU B C 1
ATOM 6683 O O . LEU B 1 360 ? -0.441 -16.312 -26.766 1 97.56 360 LEU B O 1
ATOM 6687 N N . TYR B 1 361 ? -1.723 -15.984 -25.031 1 97.94 361 TYR B N 1
ATOM 6688 C CA . TYR B 1 361 ? -0.862 -16.781 -24.156 1 97.94 361 TYR B CA 1
ATOM 6689 C C . TYR B 1 361 ? -0.93 -18.25 -24.531 1 97.94 361 TYR B C 1
ATOM 6691 O O . TYR B 1 361 ? 0.062 -18.984 -24.406 1 97.94 361 TYR B O 1
ATOM 6699 N N . ARG B 1 362 ? -2.105 -18.734 -24.969 1 97.88 362 ARG B N 1
ATOM 6700 C CA . ARG B 1 362 ? -2.219 -20.109 -25.438 1 97.88 362 ARG B CA 1
ATOM 6701 C C . ARG B 1 362 ? -1.265 -20.391 -26.594 1 97.88 362 ARG B C 1
ATOM 6703 O O . ARG B 1 362 ? -0.578 -21.406 -26.609 1 97.88 362 ARG B O 1
ATOM 6710 N N . ARG B 1 363 ? -1.241 -19.516 -27.531 1 98 363 ARG B N 1
ATOM 6711 C CA . ARG B 1 363 ? -0.351 -19.656 -28.672 1 98 363 ARG B CA 1
ATOM 6712 C C . ARG B 1 363 ? 1.109 -19.688 -28.234 1 98 363 ARG B C 1
ATOM 6714 O O . ARG B 1 363 ? 1.901 -20.484 -28.75 1 98 363 ARG B O 1
ATOM 6721 N N . ARG B 1 364 ? 1.43 -18.844 -27.359 1 97.94 364 ARG B N 1
ATOM 6722 C CA . ARG B 1 364 ? 2.807 -18.75 -26.891 1 97.94 364 ARG B CA 1
ATOM 6723 C C . ARG B 1 364 ? 3.184 -19.984 -26.062 1 97.94 364 ARG B C 1
ATOM 6725 O O . ARG B 1 364 ? 4.297 -20.5 -26.188 1 97.94 364 ARG B O 1
ATOM 6732 N N . ARG B 1 365 ? 2.268 -20.406 -25.219 1 97.88 365 ARG B N 1
ATOM 6733 C CA . ARG B 1 365 ? 2.463 -21.656 -24.469 1 97.88 365 ARG B CA 1
ATOM 6734 C C . ARG B 1 365 ? 2.764 -22.812 -25.406 1 97.88 365 ARG B C 1
ATOM 6736 O O . ARG B 1 365 ? 3.752 -23.531 -25.234 1 97.88 365 ARG B O 1
ATOM 6743 N N . ASP B 1 366 ? 1.909 -22.969 -26.406 1 98.12 366 ASP B N 1
ATOM 6744 C CA . ASP B 1 366 ? 2.045 -24.078 -27.344 1 98.12 366 ASP B CA 1
ATOM 6745 C C . ASP B 1 366 ? 3.359 -24 -28.109 1 98.12 366 ASP B C 1
ATOM 6747 O O . ASP B 1 366 ? 4.008 -25.016 -28.359 1 98.12 366 ASP B O 1
ATOM 6751 N N . ALA B 1 367 ? 3.734 -22.828 -28.484 1 98.19 367 ALA B N 1
ATOM 6752 C CA . ALA B 1 367 ? 4.969 -22.609 -29.234 1 98.19 367 ALA B CA 1
ATOM 6753 C C . ALA B 1 367 ? 6.188 -23 -28.406 1 98.19 367 ALA B C 1
ATOM 6755 O O . ALA B 1 367 ? 7.066 -23.719 -28.891 1 98.19 367 ALA B O 1
ATOM 6756 N N . LEU B 1 368 ? 6.262 -22.469 -27.219 1 97.94 368 LEU B N 1
ATOM 6757 C CA . LEU B 1 368 ? 7.41 -22.797 -26.391 1 97.94 368 LEU B CA 1
ATOM 6758 C C . LEU B 1 368 ? 7.422 -24.281 -26.031 1 97.94 368 LEU B C 1
ATOM 6760 O O . LEU B 1 368 ? 8.484 -24.906 -26.016 1 97.94 368 LEU B O 1
ATOM 6764 N N . GLN B 1 369 ? 6.281 -24.812 -25.703 1 96.62 369 GLN B N 1
ATOM 6765 C CA . GLN B 1 369 ? 6.152 -26.219 -25.375 1 96.62 369 GLN B CA 1
ATOM 6766 C C . GLN B 1 369 ? 6.699 -27.094 -26.5 1 96.62 369 GLN B C 1
ATOM 6768 O O . GLN B 1 369 ? 7.383 -28.094 -26.234 1 96.62 369 GLN B O 1
ATOM 6773 N N . GLY B 1 370 ? 6.355 -26.781 -27.656 1 97.19 370 GLY B N 1
ATOM 6774 C CA . GLY B 1 370 ? 6.848 -27.547 -28.797 1 97.19 370 GLY B CA 1
ATOM 6775 C C . GLY B 1 370 ? 8.359 -27.578 -28.891 1 97.19 370 GLY B C 1
ATOM 6776 O O . GLY B 1 370 ? 8.953 -28.625 -29.156 1 97.19 370 GLY B O 1
ATOM 6777 N N . ARG B 1 371 ? 8.945 -26.422 -28.672 1 97.44 371 ARG B N 1
ATOM 6778 C CA . ARG B 1 371 ? 10.406 -26.328 -28.719 1 97.44 371 ARG B CA 1
ATOM 6779 C C . ARG B 1 371 ? 11.039 -27.094 -27.562 1 97.44 371 ARG B C 1
ATOM 6781 O O . ARG B 1 371 ? 12.07 -27.75 -27.734 1 97.44 371 ARG B O 1
ATOM 6788 N N . LEU B 1 372 ? 10.469 -27.016 -26.422 1 97.88 372 LEU B N 1
ATOM 6789 C CA . LEU B 1 372 ? 10.977 -27.719 -25.25 1 97.88 372 LEU B CA 1
ATOM 6790 C C . LEU B 1 372 ? 10.898 -29.234 -25.453 1 97.88 372 LEU B C 1
ATOM 6792 O O . LEU B 1 372 ? 11.828 -29.969 -25.094 1 97.88 372 LEU B O 1
ATOM 6796 N N . GLU B 1 373 ? 9.836 -29.719 -26 1 97 373 GLU B N 1
ATOM 6797 C CA . GLU B 1 373 ? 9.664 -31.156 -26.25 1 97 373 GLU B CA 1
ATOM 6798 C C . GLU B 1 373 ? 10.727 -31.672 -27.219 1 97 373 GLU B C 1
ATOM 6800 O O . GLU B 1 373 ? 11.234 -32.781 -27.047 1 97 373 GLU B O 1
ATOM 6805 N N . ALA B 1 374 ? 11.078 -30.891 -28.109 1 96.12 374 ALA B N 1
ATOM 6806 C CA . ALA B 1 374 ? 12.047 -31.281 -29.141 1 96.12 374 ALA B CA 1
ATOM 6807 C C . ALA B 1 374 ? 13.445 -31.406 -28.547 1 96.12 374 ALA B C 1
ATOM 6809 O O . ALA B 1 374 ? 14.234 -32.25 -28.969 1 96.12 374 ALA B O 1
ATOM 6810 N N . HIS B 1 375 ? 13.719 -30.625 -27.516 1 96.06 375 HIS B N 1
ATOM 6811 C CA . HIS B 1 375 ? 15.117 -30.547 -27.094 1 96.06 375 HIS B CA 1
ATOM 6812 C C . HIS B 1 375 ? 15.305 -31.109 -25.688 1 96.06 375 HIS B C 1
ATOM 6814 O O . HIS B 1 375 ? 16.406 -31.516 -25.312 1 96.06 375 HIS B O 1
ATOM 6820 N N . LEU B 1 376 ? 14.258 -31.156 -24.844 1 96.12 376 LEU B N 1
ATOM 6821 C CA . LEU B 1 376 ? 14.492 -31.344 -23.422 1 96.12 376 LEU B CA 1
ATOM 6822 C C . LEU B 1 376 ? 13.844 -32.625 -22.938 1 96.12 376 LEU B C 1
ATOM 6824 O O . LEU B 1 376 ? 14.07 -33.062 -21.797 1 96.12 376 LEU B O 1
ATOM 6828 N N . ARG B 1 377 ? 13.117 -33.375 -23.625 1 89.94 377 ARG B N 1
ATOM 6829 C CA . ARG B 1 377 ? 12.32 -34.5 -23.172 1 89.94 377 ARG B CA 1
ATOM 6830 C C . ARG B 1 377 ? 13.195 -35.531 -22.484 1 89.94 377 ARG B C 1
ATOM 6832 O O . ARG B 1 377 ? 12.805 -36.094 -21.453 1 89.94 377 ARG B O 1
ATOM 6839 N N . PRO B 1 378 ? 14.406 -35.812 -22.922 1 92.69 378 PRO B N 1
ATOM 6840 C CA . PRO B 1 378 ? 15.242 -36.781 -22.219 1 92.69 378 PRO B CA 1
ATOM 6841 C C . PRO B 1 378 ? 15.883 -36.219 -20.953 1 92.69 378 PRO B C 1
ATOM 6843 O O . PRO B 1 378 ? 16.391 -36.969 -20.125 1 92.69 378 PRO B O 1
ATOM 6846 N N . LEU B 1 379 ? 15.789 -35 -20.75 1 97.19 379 LEU B N 1
ATOM 6847 C CA . LEU B 1 379 ? 16.594 -34.344 -19.719 1 97.19 379 LEU B CA 1
ATOM 6848 C C . LEU B 1 379 ? 15.719 -33.875 -18.562 1 97.19 379 LEU B C 1
ATOM 6850 O O . LEU B 1 379 ? 16.219 -33.625 -17.453 1 97.19 379 LEU B O 1
ATOM 6854 N N . ALA B 1 380 ? 14.422 -33.688 -18.828 1 97.62 380 ALA B N 1
ATOM 6855 C CA . ALA B 1 380 ? 13.508 -33.125 -17.844 1 97.62 380 ALA B CA 1
ATOM 6856 C C . ALA B 1 380 ? 12.078 -33.594 -18.094 1 97.62 380 ALA B C 1
ATOM 6858 O O . ALA B 1 380 ? 11.742 -34.062 -19.188 1 97.62 380 ALA B O 1
ATOM 6859 N N . ASP B 1 381 ? 11.289 -33.5 -17.016 1 96.62 381 ASP B N 1
ATOM 6860 C CA . ASP B 1 381 ? 9.859 -33.781 -17.094 1 96.62 381 ASP B CA 1
ATOM 6861 C C . ASP B 1 381 ? 9.031 -32.531 -16.797 1 96.62 381 ASP B C 1
ATOM 6863 O O . ASP B 1 381 ? 9.414 -31.719 -15.953 1 96.62 381 ASP B O 1
ATOM 6867 N N . TRP B 1 382 ? 7.949 -32.375 -17.5 1 96 382 TRP B N 1
ATOM 6868 C CA . TRP B 1 382 ? 6.949 -31.359 -17.203 1 96 382 TRP B CA 1
ATOM 6869 C C . TRP B 1 382 ? 5.602 -31.734 -17.812 1 96 382 TRP B C 1
ATOM 6871 O O . TRP B 1 382 ? 5.512 -32.625 -18.641 1 96 382 TRP B O 1
ATOM 6881 N N . CYS B 1 383 ? 4.566 -31.125 -17.281 1 93.62 383 CYS B N 1
ATOM 6882 C CA . CYS B 1 383 ? 3.244 -31.203 -17.891 1 93.62 383 CYS B CA 1
ATOM 6883 C C . CYS B 1 383 ? 2.879 -29.891 -18.578 1 93.62 383 CYS B C 1
ATOM 6885 O O . CYS B 1 383 ? 3.299 -28.828 -18.125 1 93.62 383 CYS B O 1
ATOM 6887 N N . THR B 1 384 ? 2.176 -30.078 -19.656 1 94.81 384 THR B N 1
ATOM 6888 C CA . THR B 1 384 ? 1.656 -28.859 -20.281 1 94.81 384 THR B CA 1
ATOM 6889 C C . THR B 1 384 ? 0.77 -28.094 -19.297 1 94.81 384 THR B C 1
ATOM 6891 O O . THR B 1 384 ? -0.197 -28.641 -18.766 1 94.81 384 THR B O 1
ATOM 6894 N N . PRO B 1 385 ? 1.157 -26.906 -19.047 1 96.19 385 PRO B N 1
ATOM 6895 C CA . PRO B 1 385 ? 0.289 -26.156 -18.141 1 96.19 385 PRO B CA 1
ATOM 6896 C C . PRO B 1 385 ? -1.114 -25.953 -18.703 1 96.19 385 PRO B C 1
ATOM 6898 O O . PRO B 1 385 ? -1.266 -25.562 -19.859 1 96.19 385 PRO B O 1
ATOM 6901 N N . ARG B 1 386 ? -2.096 -26.078 -17.875 1 96.19 386 ARG B N 1
ATOM 6902 C CA . ARG B 1 386 ? -3.49 -25.938 -18.281 1 96.19 386 ARG B CA 1
ATOM 6903 C C . ARG B 1 386 ? -3.957 -24.484 -18.125 1 96.19 386 ARG B C 1
ATOM 6905 O O . ARG B 1 386 ? -4.977 -24.094 -18.703 1 96.19 386 ARG B O 1
ATOM 6912 N N . ALA B 1 387 ? -3.27 -23.75 -17.375 1 97.56 387 ALA B N 1
ATOM 6913 C CA . ALA B 1 387 ? -3.576 -22.359 -17.109 1 97.56 387 ALA B CA 1
ATOM 6914 C C . ALA B 1 387 ? -2.332 -21.594 -16.641 1 97.56 387 ALA B C 1
ATOM 6916 O O . ALA B 1 387 ? -1.287 -22.203 -16.391 1 97.56 387 ALA B O 1
ATOM 6917 N N . GLY B 1 388 ? -2.461 -20.297 -16.641 1 97.19 388 GLY B N 1
ATOM 6918 C CA . GLY B 1 388 ? -1.381 -19.469 -16.125 1 97.19 388 GLY B CA 1
ATOM 6919 C C . GLY B 1 388 ? -0.36 -19.109 -17.188 1 97.19 388 GLY B C 1
ATOM 6920 O O . GLY B 1 388 ? -0.705 -18.938 -18.359 1 97.19 388 GLY B O 1
ATOM 6921 N N . LEU B 1 389 ? 0.878 -18.844 -16.703 1 97.81 389 LEU B N 1
ATOM 6922 C CA . LEU B 1 389 ? 1.906 -18.312 -17.594 1 97.81 389 LEU B CA 1
ATOM 6923 C C . LEU B 1 389 ? 3.189 -19.125 -17.484 1 97.81 389 LEU B C 1
ATOM 6925 O O . LEU B 1 389 ? 4.242 -18.703 -17.969 1 97.81 389 LEU B O 1
ATOM 6929 N N . PHE B 1 390 ? 3.105 -20.359 -16.875 1 97.44 390 PHE B N 1
ATOM 6930 C CA . PHE B 1 390 ? 4.367 -20.953 -16.438 1 97.44 390 PHE B CA 1
ATOM 6931 C C . PHE B 1 390 ? 4.449 -22.406 -16.844 1 97.44 390 PHE B C 1
ATOM 6933 O O . PHE B 1 390 ? 3.426 -23.094 -16.938 1 97.44 390 PHE B O 1
ATOM 6940 N N . ILE B 1 391 ? 5.617 -22.828 -17.141 1 97.62 391 ILE B N 1
ATOM 6941 C CA . ILE B 1 391 ? 5.969 -24.234 -17.297 1 97.62 391 ILE B CA 1
ATOM 6942 C C . ILE B 1 391 ? 6.887 -24.656 -16.141 1 97.62 391 ILE B C 1
ATOM 6944 O O . ILE B 1 391 ? 7.934 -24.047 -15.922 1 97.62 391 ILE B O 1
ATOM 6948 N N . TRP B 1 392 ? 6.453 -25.625 -15.43 1 97.56 392 TRP B N 1
ATOM 6949 C CA . TRP B 1 392 ? 7.156 -26.156 -14.266 1 97.56 392 TRP B CA 1
ATOM 6950 C C . TRP B 1 392 ? 7.918 -27.422 -14.617 1 97.56 392 TRP B C 1
ATOM 6952 O O . TRP B 1 392 ? 7.32 -28.5 -14.75 1 97.56 392 TRP B O 1
ATOM 6962 N N . LEU B 1 393 ? 9.266 -27.25 -14.664 1 97.38 393 LEU B N 1
ATOM 6963 C CA . LEU B 1 393 ? 10.109 -28.281 -15.25 1 97.38 393 LEU B CA 1
ATOM 6964 C C . LEU B 1 393 ? 10.977 -28.953 -14.188 1 97.38 393 LEU B C 1
ATOM 6966 O O . LEU B 1 393 ? 11.695 -28.266 -13.453 1 97.38 393 LEU B O 1
ATOM 6970 N N . ARG B 1 394 ? 10.906 -30.266 -14.07 1 97.62 394 ARG B N 1
ATOM 6971 C CA . ARG B 1 394 ? 11.781 -31.031 -13.188 1 97.62 394 ARG B CA 1
ATOM 6972 C C . ARG B 1 394 ? 13.008 -31.547 -13.93 1 97.62 394 ARG B C 1
ATOM 6974 O O . ARG B 1 394 ? 12.891 -32.344 -14.867 1 97.62 394 ARG B O 1
ATOM 6981 N N . VAL B 1 395 ? 14.18 -31.188 -13.484 1 98.19 395 VAL B N 1
ATOM 6982 C CA . VAL B 1 395 ? 15.422 -31.578 -14.148 1 98.19 395 VAL B CA 1
ATOM 6983 C C . VAL B 1 395 ? 15.906 -32.906 -13.594 1 98.19 395 VAL B C 1
ATOM 6985 O O . VAL B 1 395 ? 16.016 -33.094 -12.375 1 98.19 395 VAL B O 1
ATOM 6988 N N . HIS B 1 396 ? 16.219 -33.781 -14.539 1 96.75 396 HIS B N 1
ATOM 6989 C CA . HIS B 1 396 ? 16.703 -35.094 -14.133 1 96.75 396 HIS B CA 1
ATOM 6990 C C . HIS B 1 396 ? 18.125 -35.031 -13.594 1 96.75 396 HIS B C 1
ATOM 6992 O O . HIS B 1 396 ? 18.938 -34.219 -14.07 1 96.75 396 HIS B O 1
ATOM 6998 N N . ASN B 1 397 ? 18.359 -35.812 -12.594 1 95.5 397 ASN B N 1
ATOM 6999 C CA . ASN B 1 397 ? 19.703 -36.094 -12.109 1 95.5 397 ASN B CA 1
ATOM 7000 C C . ASN B 1 397 ? 20.422 -34.812 -11.664 1 95.5 397 ASN B C 1
ATOM 7002 O O . ASN B 1 397 ? 21.641 -34.719 -11.812 1 95.5 397 ASN B O 1
ATOM 7006 N N . VAL B 1 398 ? 19.75 -33.812 -11.344 1 96 398 VAL B N 1
ATOM 7007 C CA . VAL B 1 398 ? 20.25 -32.594 -10.711 1 96 398 VAL B CA 1
ATOM 7008 C C . VAL B 1 398 ? 19.484 -32.312 -9.422 1 96 398 VAL B C 1
ATOM 7010 O O . VAL B 1 398 ? 18.297 -31.953 -9.461 1 96 398 VAL B O 1
ATOM 7013 N N . ASP B 1 399 ? 20.109 -32.438 -8.344 1 95.38 399 ASP B N 1
ATOM 7014 C CA . ASP B 1 399 ? 19.453 -32.344 -7.051 1 95.38 399 ASP B CA 1
ATOM 7015 C C . ASP B 1 399 ? 19.078 -30.922 -6.723 1 95.38 399 ASP B C 1
ATOM 7017 O O . ASP B 1 399 ? 18.094 -30.672 -6.004 1 95.38 399 ASP B O 1
ATOM 7021 N N . ASP B 1 400 ? 19.891 -30 -7.145 1 97.12 400 ASP B N 1
ATOM 7022 C CA . ASP B 1 400 ? 19.672 -28.578 -6.902 1 97.12 400 ASP B CA 1
ATOM 7023 C C . ASP B 1 400 ? 20.094 -27.75 -8.109 1 97.12 400 ASP B C 1
ATOM 7025 O O . ASP B 1 400 ? 21.281 -27.703 -8.453 1 97.12 400 ASP B O 1
ATOM 7029 N N . VAL B 1 401 ? 19.156 -27 -8.594 1 96.75 401 VAL B N 1
ATOM 7030 C CA . VAL B 1 401 ? 19.406 -26.297 -9.836 1 96.75 401 VAL B CA 1
ATOM 7031 C C . VAL B 1 401 ? 19.969 -24.906 -9.539 1 96.75 401 VAL B C 1
ATOM 7033 O O . VAL B 1 401 ? 20.25 -24.125 -10.453 1 96.75 401 VAL B O 1
ATOM 7036 N N . TYR B 1 402 ? 20.172 -24.547 -8.336 1 93.94 402 TYR B N 1
ATOM 7037 C CA . TYR B 1 402 ? 20.547 -23.203 -7.922 1 93.94 402 TYR B CA 1
ATOM 7038 C C . TYR B 1 402 ? 21.797 -22.734 -8.648 1 93.94 402 TYR B C 1
ATOM 7040 O O . TYR B 1 402 ? 21.797 -21.688 -9.305 1 93.94 402 TYR B O 1
ATOM 7048 N N . ASN B 1 403 ? 22.891 -23.422 -8.578 1 92.31 403 ASN B N 1
ATOM 7049 C CA . ASN B 1 403 ? 24.141 -23.047 -9.211 1 92.31 403 ASN B CA 1
ATOM 7050 C C . ASN B 1 403 ? 24.031 -23.078 -10.734 1 92.31 403 ASN B C 1
ATOM 7052 O O . ASN B 1 403 ? 24.656 -22.266 -11.422 1 92.31 403 ASN B O 1
ATOM 7056 N N . MET B 1 404 ? 23.328 -24.062 -11.203 1 94.44 404 MET B N 1
ATOM 7057 C CA . MET B 1 404 ? 23.094 -24.141 -12.641 1 94.44 404 MET B CA 1
ATOM 7058 C C . MET B 1 404 ? 22.484 -22.859 -13.172 1 94.44 404 MET B C 1
ATOM 7060 O O . MET B 1 404 ? 22.891 -22.359 -14.227 1 94.44 404 MET B O 1
ATOM 7064 N N . VAL B 1 405 ? 21.562 -22.297 -12.445 1 92.31 405 VAL B N 1
ATOM 7065 C CA . VAL B 1 405 ? 20.828 -21.109 -12.852 1 92.31 405 VAL B CA 1
ATOM 7066 C C . VAL B 1 405 ? 21.719 -19.875 -12.68 1 92.31 405 VAL B C 1
ATOM 7068 O O . VAL B 1 405 ? 21.875 -19.078 -13.609 1 92.31 405 VAL B O 1
ATOM 7071 N N . PHE B 1 406 ? 22.344 -19.672 -11.547 1 88.75 406 PHE B N 1
ATOM 7072 C CA . PHE B 1 406 ? 22.984 -18.422 -11.188 1 88.75 406 PHE B CA 1
ATOM 7073 C C . PHE B 1 406 ? 24.422 -18.375 -11.703 1 88.75 406 PHE B C 1
ATOM 7075 O O . PHE B 1 406 ? 25.016 -17.297 -11.789 1 88.75 406 PHE B O 1
ATOM 7082 N N . GLN B 1 407 ? 24.938 -19.422 -12.117 1 87.94 407 GLN B N 1
ATOM 7083 C CA . GLN B 1 407 ? 26.297 -19.422 -12.664 1 87.94 407 GLN B CA 1
ATOM 7084 C C . GLN B 1 407 ? 26.297 -19.797 -14.133 1 87.94 407 GLN B C 1
ATOM 7086 O O . GLN B 1 407 ? 26.422 -18.938 -15.008 1 87.94 407 GLN B O 1
ATOM 7091 N N . THR B 1 408 ? 25.953 -21.047 -14.414 1 91 408 THR B N 1
ATOM 7092 C CA . THR B 1 408 ? 26.109 -21.578 -15.766 1 91 408 THR B CA 1
ATOM 7093 C C . THR B 1 408 ? 25.172 -20.859 -16.734 1 91 408 THR B C 1
ATOM 7095 O O . THR B 1 408 ? 25.609 -20.359 -17.781 1 91 408 THR B O 1
ATOM 7098 N N . ALA B 1 409 ? 23.906 -20.875 -16.453 1 92.06 409 ALA B N 1
ATOM 7099 C CA . ALA B 1 409 ? 22.922 -20.281 -17.344 1 92.06 409 ALA B CA 1
ATOM 7100 C C . ALA B 1 409 ? 23.172 -18.781 -17.531 1 92.06 409 ALA B C 1
ATOM 7102 O O . ALA B 1 409 ? 23.125 -18.266 -18.641 1 92.06 409 ALA B O 1
ATOM 7103 N N . PHE B 1 410 ? 23.453 -18.141 -16.469 1 84.38 410 PHE B N 1
ATOM 7104 C CA . PHE B 1 410 ? 23.688 -16.703 -16.484 1 84.38 410 PHE B CA 1
ATOM 7105 C C . PHE B 1 410 ? 24.906 -16.375 -17.344 1 84.38 410 PHE B C 1
ATOM 7107 O O . PHE B 1 410 ? 24.859 -15.438 -18.156 1 84.38 410 PHE B O 1
ATOM 7114 N N . GLU B 1 411 ? 25.922 -17.062 -17.188 1 85.94 411 GLU B N 1
ATOM 7115 C CA . GLU B 1 411 ? 27.141 -16.859 -17.953 1 85.94 411 GLU B CA 1
ATOM 7116 C C . GLU B 1 411 ? 26.891 -17.094 -19.453 1 85.94 411 GLU B C 1
ATOM 7118 O O . GLU B 1 411 ? 27.547 -16.5 -20.297 1 85.94 411 GLU B O 1
ATOM 7123 N N . ARG B 1 412 ? 25.953 -17.859 -19.672 1 90.62 412 ARG B N 1
ATOM 7124 C CA . ARG B 1 412 ? 25.688 -18.219 -21.062 1 90.62 412 ARG B CA 1
ATOM 7125 C C . ARG B 1 412 ? 24.578 -17.375 -21.656 1 90.62 412 ARG B C 1
ATOM 7127 O O . ARG B 1 412 ? 24.094 -17.641 -22.75 1 90.62 412 ARG B O 1
ATOM 7134 N N . GLY B 1 413 ? 24.062 -16.484 -20.875 1 88.62 413 GLY B N 1
ATOM 7135 C CA . GLY B 1 413 ? 23.125 -15.5 -21.375 1 88.62 413 GLY B CA 1
ATOM 7136 C C . GLY B 1 413 ? 21.672 -15.977 -21.328 1 88.62 413 GLY B C 1
ATOM 7137 O O . GLY B 1 413 ? 20.844 -15.523 -22.109 1 88.62 413 GLY B O 1
ATOM 7138 N N . LEU B 1 414 ? 21.406 -16.922 -20.578 1 92.81 414 LEU B N 1
ATOM 7139 C CA . LEU B 1 414 ? 20.047 -17.391 -20.359 1 92.81 414 LEU B CA 1
ATOM 7140 C C . LEU B 1 414 ? 19.578 -17.109 -18.938 1 92.81 414 LEU B C 1
ATOM 7142 O O . LEU B 1 414 ? 20.219 -17.562 -17.984 1 92.81 414 LEU B O 1
ATOM 7146 N N . ILE B 1 415 ? 18.484 -16.375 -18.828 1 91.62 415 ILE B N 1
ATOM 7147 C CA . ILE B 1 415 ? 17.969 -16.031 -17.516 1 91.62 415 ILE B CA 1
ATOM 7148 C C . ILE B 1 415 ? 16.844 -16.984 -17.141 1 91.62 415 ILE B C 1
ATOM 7150 O O . ILE B 1 415 ? 15.852 -17.094 -17.859 1 91.62 415 ILE B O 1
ATOM 7154 N N . LEU B 1 416 ? 17.031 -17.672 -16.047 1 92.19 416 LEU B N 1
ATOM 7155 C CA . LEU B 1 416 ? 16.078 -18.656 -15.531 1 92.19 416 LEU B CA 1
ATOM 7156 C C . LEU B 1 416 ? 15.719 -18.359 -14.078 1 92.19 416 LEU B C 1
ATOM 7158 O O . LEU B 1 416 ? 16.375 -17.547 -13.43 1 92.19 416 LEU B O 1
ATOM 7162 N N . ILE B 1 417 ? 14.664 -19.031 -13.602 1 93.75 417 ILE B N 1
ATOM 7163 C CA . ILE B 1 417 ? 14.328 -18.953 -12.188 1 93.75 417 ILE B CA 1
ATOM 7164 C C . ILE B 1 417 ? 14.359 -20.359 -11.578 1 93.75 417 ILE B C 1
ATOM 7166 O O . ILE B 1 417 ? 13.664 -21.266 -12.047 1 93.75 417 ILE B O 1
ATOM 7170 N N . PRO B 1 418 ? 15.18 -20.531 -10.531 1 95.31 418 PRO B N 1
ATOM 7171 C CA . PRO B 1 418 ? 15.211 -21.844 -9.867 1 95.31 418 PRO B CA 1
ATOM 7172 C C . PRO B 1 418 ? 13.984 -22.094 -9.008 1 95.31 418 PRO B C 1
ATOM 7174 O O . PRO B 1 418 ? 13.438 -21.156 -8.414 1 95.31 418 PRO B O 1
ATOM 7177 N N . GLY B 1 419 ? 13.594 -23.312 -8.93 1 96.69 419 GLY B N 1
ATOM 7178 C CA . GLY B 1 419 ? 12.445 -23.688 -8.109 1 96.69 419 GLY B CA 1
ATOM 7179 C C . GLY B 1 419 ? 12.602 -23.281 -6.656 1 96.69 419 GLY B C 1
ATOM 7180 O O . GLY B 1 419 ? 11.617 -23.172 -5.93 1 96.69 419 GLY B O 1
ATOM 7181 N N . ASN B 1 420 ? 13.836 -23.062 -6.172 1 96 420 ASN B N 1
ATOM 7182 C CA . ASN B 1 420 ? 14.125 -22.594 -4.824 1 96 420 ASN B CA 1
ATOM 7183 C C . ASN B 1 420 ? 13.305 -21.344 -4.48 1 96 420 ASN B C 1
ATOM 7185 O O . ASN B 1 420 ? 12.891 -21.172 -3.336 1 96 420 ASN B O 1
ATOM 7189 N N . ALA B 1 421 ? 13.047 -20.547 -5.473 1 95 421 ALA B N 1
ATOM 7190 C CA . ALA B 1 421 ? 12.391 -19.266 -5.297 1 95 421 ALA B CA 1
ATOM 7191 C C . ALA B 1 421 ? 10.938 -19.438 -4.863 1 95 421 ALA B C 1
ATOM 7193 O O . ALA B 1 421 ? 10.312 -18.5 -4.371 1 95 421 ALA B O 1
ATOM 7194 N N . PHE B 1 422 ? 10.383 -20.641 -5.031 1 96.81 422 PHE B N 1
ATOM 7195 C CA . PHE B 1 422 ? 8.961 -20.844 -4.793 1 96.81 422 PHE B CA 1
ATOM 7196 C C . PHE B 1 422 ? 8.734 -21.672 -3.525 1 96.81 422 PHE B C 1
ATOM 7198 O O . PHE B 1 422 ? 7.613 -22.062 -3.229 1 96.81 422 PHE B O 1
ATOM 7205 N N . GLN B 1 423 ? 9.828 -21.922 -2.826 1 96.69 423 GLN B N 1
ATOM 7206 C CA . GLN B 1 423 ? 9.781 -22.547 -1.508 1 96.69 423 GLN B CA 1
ATOM 7207 C C . GLN B 1 423 ? 9.867 -21.5 -0.4 1 96.69 423 GLN B C 1
ATOM 7209 O O . GLN B 1 423 ? 10.461 -20.438 -0.59 1 96.69 423 GLN B O 1
ATOM 7214 N N . TYR B 1 424 ? 9.25 -21.828 0.711 1 96.75 424 TYR B N 1
ATOM 7215 C CA . TYR B 1 424 ? 9.406 -20.938 1.851 1 96.75 424 TYR B CA 1
ATOM 7216 C C . TYR B 1 424 ? 10.867 -20.859 2.281 1 96.75 424 TYR B C 1
ATOM 7218 O O . TYR B 1 424 ? 11.383 -19.766 2.543 1 96.75 424 TYR B O 1
ATOM 7226 N N . ASP B 1 425 ? 11.516 -22 2.457 1 95.69 425 ASP B N 1
ATOM 7227 C CA . ASP B 1 425 ? 12.953 -22.047 2.668 1 95.69 425 ASP B CA 1
ATOM 7228 C C . ASP B 1 425 ? 13.703 -22.047 1.337 1 95.69 425 ASP B C 1
ATOM 7230 O O . ASP B 1 425 ? 13.969 -23.109 0.768 1 95.69 425 ASP B O 1
ATOM 7234 N N . THR B 1 426 ? 14.109 -20.922 0.946 1 94.06 426 THR B N 1
ATOM 7235 C CA . THR B 1 426 ? 14.703 -20.766 -0.375 1 94.06 426 THR B CA 1
ATOM 7236 C C . THR B 1 426 ? 16.094 -21.406 -0.418 1 94.06 426 THR B C 1
ATOM 7238 O O . THR B 1 426 ? 16.672 -21.578 -1.493 1 94.06 426 THR B O 1
ATOM 7241 N N . SER B 1 427 ? 16.625 -21.75 0.699 1 93.69 427 SER B N 1
ATOM 7242 C CA . SER B 1 427 ? 17.938 -22.375 0.751 1 93.69 427 SER B CA 1
ATOM 7243 C C . SER B 1 427 ? 17.844 -23.875 0.54 1 93.69 427 SER B C 1
ATOM 7245 O O . SER B 1 427 ? 18.859 -24.547 0.313 1 93.69 427 SER B O 1
ATOM 7247 N N . ALA B 1 428 ? 16.641 -24.438 0.587 1 96 428 ALA B N 1
ATOM 7248 C CA . ALA B 1 428 ? 16.469 -25.875 0.369 1 96 428 ALA B CA 1
ATOM 7249 C C . ALA B 1 428 ? 16.734 -26.234 -1.088 1 96 428 ALA B C 1
ATOM 7251 O O . ALA B 1 428 ? 16.375 -25.484 -1.999 1 96 428 ALA B O 1
ATOM 7252 N N . PRO B 1 429 ? 17.328 -27.406 -1.301 1 97 429 PRO B N 1
ATOM 7253 C CA . PRO B 1 429 ? 17.578 -27.828 -2.682 1 97 429 PRO B CA 1
ATOM 7254 C C . PRO B 1 429 ? 16.281 -28.047 -3.469 1 97 429 PRO B C 1
ATOM 7256 O O . PRO B 1 429 ? 15.258 -28.422 -2.891 1 97 429 PRO B O 1
ATOM 7259 N N . CYS B 1 430 ? 16.422 -27.828 -4.785 1 97.56 430 CYS B N 1
ATOM 7260 C CA . CYS B 1 430 ? 15.258 -27.984 -5.664 1 97.56 430 CYS B CA 1
ATOM 7261 C C . CYS B 1 430 ? 15.695 -28.406 -7.062 1 97.56 430 CYS B C 1
ATOM 7263 O O . CYS B 1 430 ? 16.703 -27.922 -7.582 1 97.56 430 CYS B O 1
ATOM 7265 N N . GLN B 1 431 ? 14.961 -29.297 -7.652 1 97.88 431 GLN B N 1
ATOM 7266 C CA . GLN B 1 431 ? 15.289 -29.812 -8.977 1 97.88 431 GLN B CA 1
ATOM 7267 C C . GLN B 1 431 ? 14.492 -29.109 -10.062 1 97.88 431 GLN B C 1
ATOM 7269 O O . GLN B 1 431 ? 14.672 -29.375 -11.25 1 97.88 431 GLN B O 1
ATOM 7274 N N . TYR B 1 432 ? 13.664 -28.188 -9.664 1 97.75 432 TYR B N 1
ATOM 7275 C CA . TYR B 1 432 ? 12.703 -27.625 -10.609 1 97.75 432 TYR B CA 1
ATOM 7276 C C . TYR B 1 432 ? 13.18 -26.281 -11.148 1 97.75 432 TYR B C 1
ATOM 7278 O O . TYR B 1 432 ? 13.953 -25.578 -10.492 1 97.75 432 TYR B O 1
ATOM 7286 N N . LEU B 1 433 ? 12.766 -25.984 -12.367 1 96.94 433 LEU B N 1
ATOM 7287 C CA . LEU B 1 433 ? 12.828 -24.672 -13.008 1 96.94 433 LEU B CA 1
ATOM 7288 C C . LEU B 1 433 ? 11.438 -24.172 -13.359 1 96.94 433 LEU B C 1
ATOM 7290 O O . LEU B 1 433 ? 10.594 -24.953 -13.82 1 96.94 433 LEU B O 1
ATOM 7294 N N . ARG B 1 434 ? 11.164 -22.953 -13.078 1 96.81 434 ARG B N 1
ATOM 7295 C CA . ARG B 1 434 ? 9.961 -22.328 -13.625 1 96.81 434 ARG B CA 1
ATOM 7296 C C . ARG B 1 434 ? 10.281 -21.5 -14.867 1 96.81 434 ARG B C 1
ATOM 7298 O O . ARG B 1 434 ? 11.062 -20.547 -14.805 1 96.81 434 ARG B O 1
ATOM 7305 N N . LEU B 1 435 ? 9.719 -21.828 -15.93 1 96.62 435 LEU B N 1
ATOM 7306 C CA . LEU B 1 435 ? 9.859 -21.094 -17.188 1 96.62 435 LEU B CA 1
ATOM 7307 C C . LEU B 1 435 ? 8.594 -20.297 -17.484 1 96.62 435 LEU B C 1
ATOM 7309 O O . LEU B 1 435 ? 7.496 -20.672 -17.047 1 96.62 435 LEU B O 1
ATOM 7313 N N . THR B 1 436 ? 8.758 -19.219 -18.172 1 95.88 436 THR B N 1
ATOM 7314 C CA . THR B 1 436 ? 7.605 -18.422 -18.562 1 95.88 436 THR B CA 1
ATOM 7315 C C . THR B 1 436 ? 7.555 -18.25 -20.078 1 95.88 436 THR B C 1
ATOM 7317 O O . THR B 1 436 ? 8.594 -18.219 -20.75 1 95.88 436 THR B O 1
ATOM 7320 N N . PHE B 1 437 ? 6.359 -18.156 -20.625 1 97 437 PHE B N 1
ATOM 7321 C CA . PHE B 1 437 ? 6.188 -17.984 -22.062 1 97 437 PHE B CA 1
ATOM 7322 C C . PHE B 1 437 ? 5.535 -16.641 -22.375 1 97 437 PHE B C 1
ATOM 7324 O O . PHE B 1 437 ? 5.176 -16.359 -23.516 1 97 437 PHE B O 1
ATOM 7331 N N . SER B 1 438 ? 5.414 -15.789 -21.438 1 95.31 438 SER B N 1
ATOM 7332 C CA . SER B 1 438 ? 4.629 -14.562 -21.594 1 95.31 438 SER B CA 1
ATOM 7333 C C . SER B 1 438 ? 5.348 -13.547 -22.469 1 95.31 438 SER B C 1
ATOM 7335 O O . SER B 1 438 ? 4.719 -12.867 -23.281 1 95.31 438 SER B O 1
ATOM 7337 N N . LYS B 1 439 ? 6.695 -13.477 -22.422 1 92.31 439 LYS B N 1
ATOM 7338 C CA . LYS B 1 439 ? 7.363 -12.328 -23.031 1 92.31 439 LYS B CA 1
ATOM 7339 C C . LYS B 1 439 ? 8.359 -12.773 -24.094 1 92.31 439 LYS B C 1
ATOM 7341 O O . LYS B 1 439 ? 8.711 -12 -24.984 1 92.31 439 LYS B O 1
ATOM 7346 N N . ILE B 1 440 ? 8.93 -13.906 -24.016 1 94 440 ILE B N 1
ATOM 7347 C CA . ILE B 1 440 ? 9.969 -14.367 -24.922 1 94 440 ILE B CA 1
ATOM 7348 C C . ILE B 1 440 ? 9.453 -14.297 -26.359 1 94 440 ILE B C 1
ATOM 7350 O O . ILE B 1 440 ? 8.297 -14.617 -26.625 1 94 440 ILE B O 1
ATOM 7354 N N . SER B 1 441 ? 10.297 -13.859 -27.266 1 94.75 441 SER B N 1
ATOM 7355 C CA . SER B 1 441 ? 9.898 -13.805 -28.672 1 94.75 441 SER B CA 1
ATOM 7356 C C . SER B 1 441 ? 9.82 -15.203 -29.281 1 94.75 441 SER B C 1
ATOM 7358 O O . SER B 1 441 ? 10.531 -16.109 -28.844 1 94.75 441 SER B O 1
ATOM 7360 N N . PHE B 1 442 ? 8.977 -15.352 -30.266 1 96.38 442 PHE B N 1
ATOM 7361 C CA . PHE B 1 442 ? 8.852 -16.625 -30.938 1 96.38 442 PHE B CA 1
ATOM 7362 C C . PHE B 1 442 ? 10.188 -17.062 -31.547 1 96.38 442 PHE B C 1
ATOM 7364 O O . PHE B 1 442 ? 10.547 -18.234 -31.516 1 96.38 442 PHE B O 1
ATOM 7371 N N . GLU B 1 443 ? 10.93 -16.109 -32 1 95.81 443 GLU B N 1
ATOM 7372 C CA . GLU B 1 443 ? 12.227 -16.359 -32.625 1 95.81 443 GLU B CA 1
ATOM 7373 C C . GLU B 1 443 ? 13.234 -16.891 -31.594 1 95.81 443 GLU B C 1
ATOM 7375 O O . GLU B 1 443 ? 14.07 -17.734 -31.922 1 95.81 443 GLU B O 1
ATOM 7380 N N . ASP B 1 444 ? 13.109 -16.453 -30.422 1 96.38 444 ASP B N 1
ATOM 7381 C CA . ASP B 1 444 ? 14.086 -16.797 -29.391 1 96.38 444 ASP B CA 1
ATOM 7382 C C . ASP B 1 444 ? 13.742 -18.125 -28.719 1 96.38 444 ASP B C 1
ATOM 7384 O O . ASP B 1 444 ? 14.57 -18.703 -28.016 1 96.38 444 ASP B O 1
ATOM 7388 N N . MET B 1 445 ? 12.578 -18.656 -28.906 1 97.56 445 MET B N 1
ATOM 7389 C CA . MET B 1 445 ? 12.102 -19.828 -28.172 1 97.56 445 MET B CA 1
ATOM 7390 C C . MET B 1 445 ? 12.945 -21.062 -28.484 1 97.56 445 MET B C 1
ATOM 7392 O O . MET B 1 445 ? 13.32 -21.812 -27.594 1 97.56 445 MET B O 1
ATOM 7396 N N . ASP B 1 446 ? 13.227 -21.188 -29.734 1 97.5 446 ASP B N 1
ATOM 7397 C CA . ASP B 1 446 ? 14.031 -22.344 -30.125 1 97.5 446 ASP B CA 1
ATOM 7398 C C . ASP B 1 446 ? 15.453 -22.219 -29.578 1 97.5 446 ASP B C 1
ATOM 7400 O O . ASP B 1 446 ? 16.016 -23.203 -29.078 1 97.5 446 ASP B O 1
ATOM 7404 N N . ILE B 1 447 ? 16.016 -21.078 -29.688 1 96.56 447 ILE B N 1
ATOM 7405 C CA . ILE B 1 447 ? 17.344 -20.812 -29.188 1 96.56 447 ILE B CA 1
ATOM 7406 C C . ILE B 1 447 ? 17.391 -21.078 -27.672 1 96.56 447 ILE B C 1
ATOM 7408 O O . ILE B 1 447 ? 18.297 -21.75 -27.188 1 96.56 447 ILE B O 1
ATOM 7412 N N . ALA B 1 448 ? 16.422 -20.594 -27 1 97.12 448 ALA B N 1
ATOM 7413 C CA . ALA B 1 448 ? 16.344 -20.75 -25.562 1 97.12 448 ALA B CA 1
ATOM 7414 C C . ALA B 1 448 ? 16.25 -22.234 -25.172 1 97.12 448 ALA B C 1
ATOM 7416 O O . ALA B 1 448 ? 16.906 -22.672 -24.234 1 97.12 448 ALA B O 1
ATOM 7417 N N . ALA B 1 449 ? 15.438 -22.984 -25.859 1 97.62 449 ALA B N 1
ATOM 7418 C CA . ALA B 1 449 ? 15.258 -24.406 -25.562 1 97.62 449 ALA B CA 1
ATOM 7419 C C . ALA B 1 449 ? 16.547 -25.172 -25.781 1 97.62 449 ALA B C 1
ATOM 7421 O O . ALA B 1 449 ? 16.922 -26.031 -24.969 1 97.62 449 ALA B O 1
ATOM 7422 N N . ARG B 1 450 ? 17.25 -24.859 -26.828 1 96.81 450 ARG B N 1
ATOM 7423 C CA . ARG B 1 450 ? 18.516 -25.516 -27.125 1 96.81 450 ARG B CA 1
ATOM 7424 C C . ARG B 1 450 ? 19.562 -25.172 -26.062 1 96.81 450 ARG B C 1
ATOM 7426 O O . ARG B 1 450 ? 20.281 -26.062 -25.594 1 96.81 450 ARG B O 1
ATOM 7433 N N . HIS B 1 451 ? 19.625 -23.922 -25.797 1 96.25 451 HIS B N 1
ATOM 7434 C CA . HIS B 1 451 ? 20.562 -23.484 -24.766 1 96.25 451 HIS B CA 1
ATOM 7435 C C . HIS B 1 451 ? 20.281 -24.172 -23.438 1 96.25 451 HIS B C 1
ATOM 7437 O O . HIS B 1 451 ? 21.203 -24.625 -22.766 1 96.25 451 HIS B O 1
ATOM 7443 N N . LEU B 1 452 ? 19.047 -24.203 -23.094 1 97.81 452 LEU B N 1
ATOM 7444 C CA . LEU B 1 452 ? 18.672 -24.828 -21.828 1 97.81 452 LEU B CA 1
ATOM 7445 C C . LEU B 1 452 ? 19.047 -26.312 -21.828 1 97.81 452 LEU B C 1
ATOM 7447 O O . LEU B 1 452 ? 19.531 -26.828 -20.812 1 97.81 452 LEU B O 1
ATOM 7451 N N . ALA B 1 453 ? 18.844 -26.984 -22.906 1 97.94 453 ALA B N 1
ATOM 7452 C CA . ALA B 1 453 ? 19.203 -28.406 -23.016 1 97.94 453 ALA B CA 1
ATOM 7453 C C . ALA B 1 453 ? 20.703 -28.594 -22.797 1 97.94 453 ALA B C 1
ATOM 7455 O O . ALA B 1 453 ? 21.125 -29.5 -22.062 1 97.94 453 ALA B O 1
ATOM 7456 N N . ASP B 1 454 ? 21.469 -27.766 -23.406 1 97.31 454 ASP B N 1
ATOM 7457 C CA . ASP B 1 454 ? 22.922 -27.844 -23.281 1 97.31 454 ASP B CA 1
ATOM 7458 C C . ASP B 1 454 ? 23.375 -27.594 -21.844 1 97.31 454 ASP B C 1
ATOM 7460 O O . ASP B 1 454 ? 24.25 -28.297 -21.328 1 97.31 454 ASP B O 1
ATOM 7464 N N . ILE B 1 455 ? 22.797 -26.641 -21.266 1 97.19 455 ILE B N 1
ATOM 7465 C CA . ILE B 1 455 ? 23.125 -26.281 -19.906 1 97.19 455 ILE B CA 1
ATOM 7466 C C . ILE B 1 455 ? 22.797 -27.438 -18.969 1 97.19 455 ILE B C 1
ATOM 7468 O O . ILE B 1 455 ? 23.594 -27.781 -18.078 1 97.19 455 ILE B O 1
ATOM 7472 N N . ILE B 1 456 ? 21.625 -28.047 -19.125 1 97.62 456 ILE B N 1
ATOM 7473 C CA . ILE B 1 456 ? 21.219 -29.156 -18.297 1 97.62 456 ILE B CA 1
ATOM 7474 C C . ILE B 1 456 ? 22.156 -30.344 -18.484 1 97.62 456 ILE B C 1
ATOM 7476 O O . ILE B 1 456 ? 22.594 -30.969 -17.516 1 97.62 456 ILE B O 1
ATOM 7480 N N . ARG B 1 457 ? 22.562 -30.625 -19.703 1 96.38 457 ARG B N 1
ATOM 7481 C CA . ARG B 1 457 ? 23.5 -31.719 -19.984 1 96.38 457 ARG B CA 1
ATOM 7482 C C . ARG B 1 457 ? 24.828 -31.516 -19.281 1 96.38 457 ARG B C 1
ATOM 7484 O O . ARG B 1 457 ? 25.391 -32.438 -18.719 1 96.38 457 ARG B O 1
ATOM 7491 N N . ASP B 1 458 ? 25.219 -30.328 -19.359 1 95.31 458 ASP B N 1
ATOM 7492 C CA . ASP B 1 458 ? 26.484 -30 -18.703 1 95.31 458 ASP B CA 1
ATOM 7493 C C . ASP B 1 458 ? 26.375 -30.203 -17.188 1 95.31 458 ASP B C 1
ATOM 7495 O O . ASP B 1 458 ? 27.297 -30.734 -16.562 1 95.31 458 ASP B O 1
ATOM 7499 N N . GLU B 1 459 ? 25.328 -29.719 -16.656 1 94.81 459 GLU B N 1
ATOM 7500 C CA . GLU B 1 459 ? 25.125 -29.875 -15.211 1 94.81 459 GLU B CA 1
ATOM 7501 C C . GLU B 1 459 ? 25.016 -31.344 -14.82 1 94.81 459 GLU B C 1
ATOM 7503 O O . GLU B 1 459 ? 25.531 -31.75 -13.781 1 94.81 459 GLU B O 1
ATOM 7508 N N . GLN B 1 460 ? 24.328 -32.125 -15.609 1 94.44 460 GLN B N 1
ATOM 7509 C CA . GLN B 1 460 ? 24.172 -33.531 -15.359 1 94.44 460 GLN B CA 1
ATOM 7510 C C . GLN B 1 460 ? 25.5 -34.281 -15.422 1 94.44 460 GLN B C 1
ATOM 7512 O O . GLN B 1 460 ? 25.766 -35.188 -14.625 1 94.44 460 GLN B O 1
ATOM 7517 N N . ARG B 1 461 ? 26.375 -33.875 -16.297 1 92.56 461 ARG B N 1
ATOM 7518 C CA . ARG B 1 461 ? 27.719 -34.438 -16.406 1 92.56 461 ARG B CA 1
ATOM 7519 C C . ARG B 1 461 ? 28.562 -34.094 -15.18 1 92.56 461 ARG B C 1
ATOM 7521 O O . ARG B 1 461 ? 29.328 -34.938 -14.703 1 92.56 461 ARG B O 1
ATOM 7528 N N . ARG B 1 462 ? 28.453 -32.906 -14.719 1 90 462 ARG B N 1
ATOM 7529 C CA . ARG B 1 462 ? 29.188 -32.469 -13.539 1 90 462 ARG B CA 1
ATOM 7530 C C . ARG B 1 462 ? 28.766 -33.25 -12.305 1 90 462 ARG B C 1
ATOM 7532 O O . ARG B 1 462 ? 29.594 -33.562 -11.43 1 90 462 ARG B O 1
ATOM 7539 N N . THR B 1 463 ? 27.469 -33.469 -12.18 1 83.44 463 THR B N 1
ATOM 7540 C CA . THR B 1 463 ? 26.938 -34.219 -11.039 1 83.44 463 THR B CA 1
ATOM 7541 C C . THR B 1 463 ? 27.406 -35.688 -11.062 1 83.44 463 THR B C 1
ATOM 7543 O O . THR B 1 463 ? 27.672 -36.281 -10.016 1 83.44 463 THR B O 1
ATOM 7546 N N . LEU B 1 464 ? 27.5 -36.188 -12.195 1 76.62 464 LEU B N 1
ATOM 7547 C CA . LEU B 1 464 ? 27.984 -37.562 -12.336 1 76.62 464 LEU B CA 1
ATOM 7548 C C . LEU B 1 464 ? 29.484 -37.656 -12.016 1 76.62 464 LEU B C 1
ATOM 7550 O O . LEU B 1 464 ? 29.953 -38.656 -11.469 1 76.62 464 LEU B O 1
ATOM 7554 N N . HIS B 1 465 ? 30.344 -36.594 -12.25 1 68.94 465 HIS B N 1
ATOM 7555 C CA . HIS B 1 465 ? 31.766 -36.594 -11.977 1 68.94 465 HIS B CA 1
ATOM 7556 C C . HIS B 1 465 ? 32.062 -36.125 -10.555 1 68.94 465 HIS B C 1
ATOM 7558 O O . HIS B 1 465 ? 33.156 -36.281 -10.055 1 68.94 465 HIS B O 1
ATOM 7564 N N . LYS B 1 466 ? 31.297 -35.219 -9.922 1 59.06 466 LYS B N 1
ATOM 7565 C CA . LYS B 1 466 ? 31.531 -34.875 -8.516 1 59.06 466 LYS B CA 1
ATOM 7566 C C . LYS B 1 466 ? 31.5 -36.125 -7.645 1 59.06 466 LYS B C 1
ATOM 7568 O O . LYS B 1 466 ? 30.469 -36.781 -7.523 1 59.06 466 LYS B O 1
ATOM 7573 N N . GLU B 1 467 ? 32.5 -37.031 -7.586 1 43.44 467 GLU B N 1
ATOM 7574 C CA . GLU B 1 467 ? 32.844 -38.031 -6.582 1 43.44 467 GLU B CA 1
ATOM 7575 C C . GLU B 1 467 ? 32.656 -37.5 -5.168 1 43.44 467 GLU B C 1
ATOM 7577 O O . GLU B 1 467 ? 32.875 -36.312 -4.918 1 43.44 467 GLU B O 1
ATOM 7582 N N . PRO B 1 468 ? 31.984 -38.125 -4.23 1 43.44 468 PRO B N 1
ATOM 7583 C CA . PRO B 1 468 ? 31.922 -37.812 -2.801 1 43.44 468 PRO B CA 1
ATOM 7584 C C . PRO B 1 468 ? 33.281 -37.438 -2.219 1 43.44 468 PRO B C 1
ATOM 7586 O O . PRO B 1 468 ? 34.219 -38.25 -2.219 1 43.44 468 PRO B O 1
ATOM 7589 N N . GLN B 1 469 ? 33.844 -36.438 -2.557 1 37.09 469 GLN B N 1
ATOM 7590 C CA . GLN B 1 469 ? 35 -36.219 -1.706 1 37.09 469 GLN B CA 1
ATOM 7591 C C . GLN B 1 469 ? 34.594 -36.031 -0.249 1 37.09 469 GLN B C 1
ATOM 7593 O O . GLN B 1 469 ? 33.875 -35.062 0.084 1 37.09 469 GLN B O 1
ATOM 7598 N N . ARG B 1 470 ? 34.438 -37.094 0.475 1 36.91 470 ARG B N 1
ATOM 7599 C CA . ARG B 1 470 ? 34.5 -37.094 1.933 1 36.91 470 ARG B CA 1
ATOM 7600 C C . ARG B 1 470 ? 35.656 -36.281 2.439 1 36.91 470 ARG B C 1
ATOM 7602 O O . ARG B 1 470 ? 36.844 -36.625 2.209 1 36.91 470 ARG B O 1
ATOM 7609 N N . LEU B 1 471 ? 35.719 -35.031 2.484 1 31.28 471 LEU B N 1
ATOM 7610 C CA . LEU B 1 471 ? 36.688 -34.375 3.336 1 31.28 471 LEU B CA 1
ATOM 7611 C C . LEU B 1 471 ? 36.531 -34.812 4.789 1 31.28 471 LEU B C 1
ATOM 7613 O O . LEU B 1 471 ? 35.469 -34.688 5.375 1 31.28 471 LEU B O 1
ATOM 7617 N N . ALA B 1 472 ? 37.375 -35.812 5.18 1 36.31 472 ALA B N 1
ATOM 7618 C CA . ALA B 1 472 ? 37.719 -36.25 6.523 1 36.31 472 ALA B CA 1
ATOM 7619 C C . ALA B 1 472 ? 38.062 -35.062 7.426 1 36.31 472 ALA B C 1
ATOM 7621 O O . ALA B 1 472 ? 39.031 -34.344 7.199 1 36.31 472 ALA B O 1
ATOM 7622 N N . THR B 1 473 ? 37.125 -34.125 7.887 1 27.52 473 THR B N 1
ATOM 7623 C CA . THR B 1 473 ? 37.531 -33.438 9.109 1 27.52 473 THR B CA 1
ATOM 7624 C C . THR B 1 473 ? 38.062 -34.469 10.125 1 27.52 473 THR B C 1
ATOM 7626 O O . THR B 1 473 ? 37.438 -35.469 10.383 1 27.52 473 THR B O 1
ATOM 7629 N N . GLU B 1 474 ? 39.344 -34.594 10.344 1 27.34 474 GLU B N 1
ATOM 7630 C CA . GLU B 1 474 ? 40.062 -35.062 11.531 1 27.34 474 GLU B CA 1
ATOM 7631 C C . GLU B 1 474 ? 39.344 -34.562 12.805 1 27.34 474 GLU B C 1
ATOM 7633 O O . GLU B 1 474 ? 38.969 -33.406 12.891 1 27.34 474 GLU B O 1
ATOM 7638 N N . ARG B 1 475 ? 38.906 -35.531 13.695 1 20.88 475 ARG B N 1
ATOM 7639 C CA . ARG B 1 475 ? 39.062 -35.281 15.125 1 20.88 475 ARG B CA 1
ATOM 7640 C C . ARG B 1 475 ? 40.531 -35 15.492 1 20.88 475 ARG B C 1
ATOM 7642 O O . ARG B 1 475 ? 41.438 -35.688 15 1 20.88 475 ARG B O 1
#

Solvent-accessible surface area (backbone atoms only — not comparable to full-atom values): 48110 Å² total; per-residue (Å²): 121,66,68,64,51,55,54,51,51,53,50,50,49,49,48,51,50,47,50,48,51,51,51,49,49,53,50,49,61,72,43,43,21,46,66,88,73,71,73,74,69,83,80,60,74,62,63,49,70,75,65,48,55,83,48,49,16,72,52,49,69,44,54,53,76,49,54,63,56,52,47,51,56,50,56,72,70,45,63,90,78,49,48,57,28,44,61,87,51,59,36,72,85,32,37,51,64,54,34,38,38,32,39,32,80,86,66,76,49,48,79,40,43,64,70,58,31,51,52,22,35,26,74,58,54,37,47,37,52,66,71,36,49,54,51,49,52,51,50,47,42,63,30,24,56,47,50,95,61,75,55,50,70,32,51,30,43,20,40,48,25,46,52,29,52,48,45,53,33,51,50,49,74,53,36,43,39,32,30,50,57,62,31,50,43,59,62,43,37,48,41,40,49,32,56,48,39,76,42,67,30,52,64,56,84,47,23,74,38,48,67,50,44,50,52,52,52,49,51,33,58,74,71,66,47,83,76,46,51,41,34,50,44,42,54,30,16,23,48,46,60,3,19,47,43,48,49,71,52,51,52,49,43,53,50,49,28,66,74,64,61,29,33,39,40,40,44,34,55,22,61,70,30,50,76,52,91,73,61,49,45,41,68,57,30,66,33,72,34,65,42,41,37,37,32,36,38,38,34,63,41,41,28,36,3,48,24,46,20,32,35,39,26,33,44,67,59,41,55,53,51,37,42,47,34,44,26,40,31,34,41,57,46,27,41,46,45,49,52,49,35,58,47,64,71,38,54,69,61,43,51,49,42,39,53,49,28,33,53,53,50,49,52,33,44,54,53,45,48,54,33,36,57,74,53,29,56,93,51,36,49,68,62,85,46,46,14,41,59,29,38,36,34,39,42,56,78,39,72,49,35,57,58,51,36,72,43,57,30,44,75,70,38,34,42,60,36,43,37,24,46,25,30,78,60,52,84,47,77,25,35,29,36,38,35,29,44,45,63,54,51,80,81,48,36,53,56,50,26,49,51,50,34,52,52,51,52,51,52,34,51,49,53,70,63,60,63,84,71,74,76,74,77,73,135,118,64,68,63,50,53,53,52,52,51,49,51,49,48,49,49,49,48,50,48,50,50,52,50,48,54,50,49,61,72,41,43,21,45,66,87,73,71,72,75,69,82,80,61,73,61,65,52,69,72,64,48,55,81,50,50,16,72,53,49,69,45,53,54,76,47,54,63,55,53,47,52,57,49,56,70,69,44,62,91,79,48,48,56,29,42,60,88,51,58,35,72,84,33,37,50,65,54,33,39,38,34,41,32,80,86,67,77,49,49,78,39,42,63,71,57,30,52,52,21,36,26,75,58,55,37,46,37,52,66,71,36,49,56,51,49,54,52,49,47,42,62,30,23,55,48,49,96,61,73,55,48,71,31,51,30,42,21,41,47,26,47,52,29,52,48,47,53,33,51,51,48,74,54,37,42,38,34,30,49,58,61,31,50,42,59,61,42,38,46,41,40,49,31,56,48,40,76,43,67,30,52,66,55,84,46,23,74,38,48,66,49,46,50,52,53,52,50,51,33,58,75,70,66,47,84,75,45,51,42,34,49,44,43,53,30,16,23,49,46,61,2,19,46,42,48,49,71,52,51,52,50,43,51,52,48,28,66,74,66,62,28,33,38,40,41,44,34,58,23,60,71,30,50,76,51,91,72,61,50,44,42,67,56,30,66,30,70,33,66,42,43,35,37,32,36,39,36,34,62,42,41,28,36,4,48,24,45,20,31,35,38,25,33,41,68,58,40,55,52,51,38,42,48,33,43,25,39,30,35,40,58,45,27,39,45,46,48,52,49,36,57,47,65,72,39,55,70,61,44,51,49,42,40,52,50,27,33,54,53,48,49,53,34,44,53,52,46,49,54,35,35,56,74,52,29,56,93,50,35,50,68,61,84,47,46,14,41,57,29,40,36,35,38,42,54,78,37,72,48,34,58,59,52,36,74,44,58,30,44,75,70,38,35,42,60,36,44,36,24,46,26,29,76,60,52,83,47,76,25,34,28,35,37,35,31,44,46,64,53,51,80,79,49,37,51,57,50,26,49,51,50,35,51,51,51,51,52,50,36,52,49,53,71,62,60,64,85,71,75,76,76,76,76,133

Foldseek 3Di:
DVVVVVVVVVVVVVVVVVCVVVLVVVLLLLLAFADPPCPVPPPFAADDLVNCVLQFDPVLVPFDADVLLVVVVVVVVDDPPDDDPRDPWDDLVVDPDAKDWDADPVGPTDIAGDPRVSQLQIFDFAQADPLLQVLVVVSCCSRAVFPPDAKGKGWDLALLRVLLLSCNTGAAQAAEEEEAQFADLSNLVSCVVSPYNYDHAYADQQGGALVSVVVSQVVCVVVVHHGHAEYEDAQALTVFALHHHAQVRLLSNLVVCRVSPHAYEYEHAWQLQFQDPDRHHDNRNSCNRFRYKYKYDCCQQNNVVLSTIMIMGRPSSVVSSSSVSCVPPSHPNSNSSSVVSVLSVDSSVVSVSSVVSNVVLVVLLVLLVVLLCVQPVVFWDWDRRRIHFKTKIFGPQAFACVCLQPPVCVVVPHHWDTSLSRGSNSPDGGRITIDGRNDDDSVCSNVNSNSVSVSSVVNNVVSVPPDPPPPPPDD/DVVVVVVVVVVVVVVVVVVVVVLVVVLLLLLAQADPPCPVPPPFAADDLVNCVLQFDPVLVPFDADVLLVVVVVVVVDDPPDDDPRDPWDDLVVDPDAKDWDADPVGPTDIAGDPRVSQLQIFDFAQADPLLQVLVVVSCCSRAVFPPDAKGKGWDLALLRVLLLSCNTGAAQAAEEEEAQFADLSNLVSCVVSPYNYDHAYADQQGGALVSVVVSQVVCVVVVHHGHAEYEDAQALTVFALHHHAQVRLLSNLVVCRVSPHAYEYEHAWQLQFQDPDRHHDNSNSCNRFRYKYKYDCCQQNNVVLSTIMIMGRPSSVVSSSSVSCVPPSHPNSNSSSVVSVLSVDSSVVSVSSVVSNVVLVVLLVLLVVLLCVQCVVFWDWDRRRIHFKTKIFGPQAFACVCLQPPVCVVVPHHWDTSLSRGSNSPDGDRITIDGRNDDDSVCSNVNSNSVSVSSVVNNVVSVPPDPPPPPPDD

pLDDT: mean 90.48, std 15.66, range [20.88, 98.94]

Radius of gyration: 30.41 Å; Cα contacts (8 Å, |Δi|>4): 1848; chains: 2; bounding box: 83×89×102 Å

InterPro domains:
  IPR004839 Aminotransferase, class I/classII, large domain [PF00155] (120-452)
  IPR015421 Pyridoxal phosphate-dependent transferase, major domain [G3DSA:3.40.640.10] (47-461)
  IPR015424 Pyridoxal phosphate-dependent transferase [SSF53383] (66-457)
  IPR050859 Class-I pyridoxal-phosphate-dependent aminotransferase-like [PTHR42790] (51-460)

Sequence (950 aa):
MKKELVKRLLRTHQVFCLVRNNSTKSVDNFLKFYSEQNCVTNKYRVLTGQDYVRFISKKNSLREPALTRLLAALACKMDKQAISLAEGVPNEGVFPYTRLQMDTRDGRGLVIEGKDMAVALQYTPSQGLPALLTEIRQFQHDLHRPPPIPRDVMVTNGSQQGIYQCIELLVEPGDPVMKSEYSYPGINVALKPYQPEIVNISEDYDGLVPESLESTLEDRLVRGLKMPKLLYVTPTGSNPAGTVIPEERRKKIYDLACRYDFLILEDDAYMFLNYDEVHPPSFLSLDTCGRVIRLDSFSKVISAGLRAAWVTAPTALLQRLELHMQAEMLHSCTLSQAILLRLLSHRPSLVSYLQNARALYRRRRDALQGRLEAHLRPLADWCTPRAGLFIWLRVHNVDDVYNMVFQTAFERGLILIPGNAFQYDTSAPCQYLRLTFSKISFEDMDIAARHLADIIRDEQRRTLHKEPQRLATERMKKELVKRLLRTHQVFCLVRNNSTKSVDNFLKFYSEQNCVTNKYRVLTGQDYVRFISKKNSLREPALTRLLAALACKMDKQAISLAEGVPNEGVFPYTRLQMDTRDGRGLVIEGKDMAVALQYTPSQGLPALLTEIRQFQHDLHRPPPIPRDVMVTNGSQQGIYQCIELLVEPGDPVMKSEYSYPGINVALKPYQPEIVNISEDYDGLVPESLESTLEDRLVRGLKMPKLLYVTPTGSNPAGTVIPEERRKKIYDLACRYDFLILEDDAYMFLNYDEVHPPSFLSLDTCGRVIRLDSFSKVISAGLRAAWVTAPTALLQRLELHMQAEMLHSCTLSQAILLRLLSHRPSLVSYLQNARALYRRRRDALQGRLEAHLRPLADWCTPRAGLFIWLRVHNVDDVYNMVFQTAFERGLILIPGNAFQYDTSAPCQYLRLTFSKISFEDMDIAARHLADIIRDEQRRTLHKEPQRLATER

Secondary structure (DSSP, 8-state):
-HHHHHHHHHHHHHHHHHHHHHHHHHHHHHT--S-SS------SPPPPGGGGGGGS-HHHHT----HHHHHHHHHHHS-TT-EES------GGG--EEEEEEEETTS--EEEEHHHHHHHTS---TT--HHHHHHHHHHHHHHH---SSSEEEEEEESHHHHHHHHHHHH--TT-EEEEESS--HHHHHHHGGG--EEEEEPEETTEE-HHHHHHHHHHHHHHTPPPP-EEEE--BS-TTT--B--HHHHHHHHHHHHHHT-EEEEE-TTTT-B-SS--PPPHHHH-SSS-EEEEEE-TTTT-TTTTEEEEEEEHHHHHHHHHHHHHHTSSS-HHHHHHHHHHHH-HHHHHHHHHHHHHHHHHHHHHHHHHHHHHHTTTEE----SBSSEEEEEETT-S--HHIIIIIIHHTTEE-EEGGGGSSSTTS---EEEEE-SSS-HHHHHHHHHHHHHHHHHHHHHHHH----------/-HHHHHHHHHHHHHHHHHHHHHHHHHHHHHT--S-SS------SPPPPGGGGGGGS-HHHHT----HHHHHHHHHHHS-TT-EES---PPPGGG--EEEEEEEETTS--EEEEHHHHHHHTS---TT--HHHHHHHHHHHHHHH---SSSEEEEEEESHHHHHHHHHHHH--TT-EEEEESS--HHHHHHHGGG--EEEEEPEETTEE-HHHHHHHHHHHHHHTPPPP-EEEE--BS-TTT--B--HHHHHHHHHHHHHHT-EEEEE-TTTT-B-SS--PPPHHHH-SSS-EEEEEE-TTTT-TTTTEEEEEEEHHHHHHHHHHHHHHTSSS-HHHHHHHHHHHH-HHHHHHHHHHHHHHHHHHHHHHHHHHHHHHTTTEE----SBSSEEEEEETT-S--HHIIIIIIHHTTEE-EEGGGGSSSTTS---EEEEE-SSS-HHHHHHHHHHHHHHHHHHHHHHHH----------

Organism: Galleria mellonella (NCBI:txid7137)